Protein 8R2H (pdb70)

Foldseek 3Di:
DCVVLLVVLVVVDDLVCVCVQAHDVLSVVLCCVRPVVPDDDPCCVVFFPDDADAACLVVLVVDDFVVQLVRVVVLLVVLFFLCVLADSVLPTSVLSVVLSVVCVSPVQLNRAAALVSLLRGDLSCLVVVLVSVLVVLVPQCVQVNADRLLLNFQSLVLSLCSNQFDPPQAAEAEFAALNCPNNCRRRHCVSQSNCELAVRGHYSGQDVNTGVRHQDTHRDGLVQLVSLVVVQVVCVVVVVVVHLHAGEYEHEPQRCLEPSNVVSLLVCQVVFRQYEYEYEYAQARFVGQCFQALPHSHHADVLCVQVCVGPCVVSVAAEDDEAESSRNVRVSVVVNVCNVPPRPGHHYYHYYTYRPVVVVQFFDDAFLLVLVLVLVVVVCVVPVQEAEEEARHCPVNNCRVVCNVPNNRYDHNRNYLQCRLQVQLVVQVDLNHAYEYGYELLSCVVVQCCVPVPDQVVQRQHEYEYEAAFQQFSNFLSRYNFCCQQRQLPGDLEWEFADQANVSVSLLVVCSSPDSRGHYYYYGHNGGGTDPVVQPDDDVVSVVCRPQHWAWDFDVVAAEEEEEEEHHLVVLVVLLVVPLCVDPVCVPRHDYTYIYWGISPPHNVVVVCCVCPVVNHAEYEYAYSHEPNGPVVVVVVVCVVVVSCVPRHYHYYYHYFYPDTQTHHGPVVSCVVSLNGNVSSNVVVVCSVVVPD/DCVVLLQVLVVVQPLVCVCVQAHDVLSVVLCCVRPVVPDDPPVCVVFFVDDADAACLVVLVVDDFVVQLVRLVVLLVVLFFLCVLADSVLVGSVLSVVLSVVCVSPVQLNRAAELVSLLRTDLSCLVSVLVSVSSSLVVQCVQVNFDRLLLNFQSLVLSLCSNQDDPPVAAEAEFQQLNCPNNCRRRHCVSQSNCELARSGHASWQDVNGGSRHVDTHRDGLVQLVSLVVVQVVCVVVVVVVDLHAGEYEHEPQRCLEPSNVVSLLVCLVVFRQYEYAYEYAQANFVGQCFQALVGSGHADPLNVQVVVVLVGPSVVSVAAEDREAESSRNVRVSVVVNVCNVPDRPGYHYYHYYTYGPSVVVQFFDPAFLLVLVLVLVVVLCVVPVQEAEEEARHCPQNNCSVVCNVPNNRYDHNRNYLQCRLLVQLVVQVDLSHAYEYEYELLSCVVNLVCCAPVPQVVQRQHEYEYEAAFDQFSNWLSRYNFCCQQSQLVGPLEWEFADQANVSVSLLVVCSSPDNRGHYYYYGHNGGGTDPVCCCPFQVDDDDVVSVVCRPQHWAWRFDVDAAEEEEEEEHHVVVLVSLLVVVLCVDDPCVPRYHYTYIYWGTSVPHNVVVVCCCCPPVLHAEYEYAYSHEPNGPVVVVVVVCVVVVSCVVRVYHYYYHYAYPDTQTRHGPVVSCVVSLNGNVSVNVVVVCSVVVPD

InterPro domains:
  IPR005475 Transketolase-like, pyrimidine-binding domain [PF02779] (829-990)
  IPR005475 Transketolase-like, pyrimidine-binding domain [SM00861] (828-994)
  IPR005477 Deoxyxylulose-5-phosphate synthase [PF13292] (420-553)
  IPR005477 Deoxyxylulose-5-phosphate synthase [PF13292] (614-749)
  IPR005477 Deoxyxylulose-5-phosphate synthase [PTHR43322] (133-1204)
  IPR009014 Transketolase C-terminal/Pyruvate-ferredoxin oxidoreductase domain II [G3DSA:3.40.50.920] (1062-1203)
  IPR009014 Transketolase C-terminal/Pyruvate-ferredoxin oxidoreductase domain II [SSF52922] (1064-1200)
  IPR020826 Transketolase binding site [PS00802] (935-951)
  IPR029061 Thiamin diphosphate-binding fold [SSF52518] (412-890)
  IPR029061 Thiamin diphosphate-binding fold [SSF52518] (813-990)
  IPR033248 Transketolase, C-terminal domain [PF02780] (1065-1190)

Radius of gyration: 33.6 Å; Cα contacts (8 Å, |Δi|>4): 2731; chains: 2; bounding box: 103×77×87 Å

B-factor: mean 41.74, std 14.87, range [1.01, 86.26]

Solvent-accessible surface area: 51704 Å² total; per-residue (Å²): 145,36,13,124,109,5,149,96,9,18,104,124,29,71,23,112,92,14,106,124,69,30,24,98,107,32,58,126,20,0,81,42,4,4,51,100,90,86,76,53,140,138,31,68,182,82,1,11,89,112,138,16,189,79,26,27,20,156,56,0,115,171,83,86,99,113,67,1,64,123,22,2,58,97,28,2,90,103,30,18,2,109,2,128,63,6,58,77,50,45,11,103,62,103,37,1,65,82,0,57,114,8,0,127,75,4,4,0,0,57,6,0,19,31,14,73,10,0,91,50,3,66,121,96,17,1,8,0,0,2,0,1,0,36,3,1,0,56,22,1,10,123,101,21,27,33,68,72,43,21,1,48,2,0,0,0,0,0,0,0,0,2,25,13,4,80,16,47,104,9,5,11,5,7,5,47,1,31,16,0,0,0,4,0,0,0,0,7,0,4,14,2,0,50,5,0,26,66,94,104,5,0,10,2,12,12,51,37,95,10,1,79,31,7,33,8,5,7,6,6,14,0,2,1,0,0,0,0,0,0,26,21,8,2,30,80,1,18,90,75,50,162,69,118,36,39,2,0,0,0,0,20,9,8,6,4,13,1,4,1,0,16,3,0,3,10,2,0,8,13,33,71,0,71,0,0,2,0,4,6,8,33,10,50,10,2,112,43,13,106,10,64,11,36,17,24,82,96,21,7,3,4,15,9,62,58,30,107,124,44,8,2,61,11,10,88,3,51,51,52,38,97,11,59,0,28,31,3,71,72,0,24,117,15,0,36,76,18,102,126,103,160,37,162,82,2,5,0,0,6,0,128,8,117,81,78,160,191,57,115,99,16,37,46,198,90,38,2,16,71,17,1,8,70,22,0,11,120,18,0,145,127,30,114,37,2,0,0,0,0,2,4,30,1,38,17,11,12,0,33,112,0,0,105,125,32,42,57,4,0,0,7,4,0,25,1,12,5,0,0,0,0,0,0,0,1,0,5,50,35,205,142,14,43,3,6,0,1,2,25,2,6,35,1,6,15,0,9,3,1,2,20,5,2,0,8,41,16,65,4,44,0,10,0,5,0,12,56,5,3,5,2,2,70,36,4,22,25,24,5,0,6,23,2,0,5,6,2,7,4,2,19,61,2,44,1,1,5,3,3,10,27,57,2,1,74,89,0,0,65,2,3,33,45,14,150,107,60,0,1,0,0,5,4,4,93,14,51,16,9,18,102,168,32,99,202,137,102,76,99,83,1,52,165,50,11,43,9,94,10,104,94,61,70,113,174,168,94,66,50,0,0,2,1,0,1,1,7,5,12,2,5,3,36,27,0,7,130,55,0,72,149,61,134,120,1,36,122,47,11,30,9,6,2,0,1,0,8,5,3,45,45,42,1,87,113,34,1,35,46,0,5,82,132,50,129,14,47,1,0,0,1,0,0,3,0,0,29,11,0,0,0,2,21,0,1,7,16,0,6,99,59,7,14,4,23,165,55,74,2,26,2,38,16,1,48,0,45,40,107,45,5,94,22,4,49,41,101,45,0,1,87,73,12,136,0,29,73,86,24,0,20,98,63,3,58,99,21,0,101,102,35,106,142,32,10,128,111,1,140,98,13,8,102,133,23,80,26,108,97,13,106,124,65,36,25,100,113,20,59,131,18,1,80,43,2,9,52,102,85,89,79,43,143,132,26,69,189,78,1,9,82,110,139,17,192,73,25,28,6,86,71,0,118,180,75,85,96,114,67,2,63,113,18,0,53,91,26,2,91,109,26,19,5,106,2,125,62,6,61,73,58,43,4,104,65,106,42,0,66,82,0,51,104,7,1,124,66,5,2,0,0,26,8,0,13,35,13,70,11,0,86,49,2,71,110,90,16,0,7,0,0,2,3,2,0,34,3,1,0,52,21,3,11,122,103,26,26,32,69,60,43,25,0,18,1,1,0,0,0,0,0,0,0,2,30,14,1,77,12,43,107,9,1,8,5,10,6,48,4,30,17,0,0,0,4,0,0,0,1,2,1,0,11,4,0,53,4,0,24,64,104,90,3,1,9,2,16,12,49,29,95,13,2,83,28,4,32,8,4,8,6,9,18,0,1,1,0,0,0,0,0,0,27,17,8,2,23,78,0,22,82,68,54,168,49,109,46,37,2,0,0,6,1,19,6,8,6,5,16,0,0,2,0,18,9,0,3,7,6,0,7,10,31,67,0,72,0,0,2,0,4,11,8,35,16,41,11,2,112,56,10,109,14,65,10,32,13,28,73,104,23,6,3,8,25,6,50,26,0,83,200,79,84,118,0,4,2,65,14,11,93,3,54,44,51,38,52,10,39,0,27,31,4,73,73,0,29,132,18,0,36,85,15,100,133,79,146,34,179,82,2,6,0,0,0,0,123,6,116,62,97,122,178,55,110,92,13,34,43,199,92,36,0,16,69,16,1,10,68,11,0,14,132,30,0,140,124,32,122,37,2,0,0,0,0,2,3,32,3,40,18,10,12,0,32,104,0,0,109,129,29,40,67,7,0,0,5,3,0,28,0,5,4,0,0,0,0,0,0,0,1,0,6,44,28,209,135,13,43,2,6,0,2,2,24,1,5,31,0,5,9,0,5,1,0,1,15,7,2,0,6,43,18,68,4,43,0,8,0,5,0,11,56,4,2,4,3,1,65,38,5,20,26,27,7,0,4,23,0,0,6,6,0,8,4,3,20,53,0,44,1,1,2,1,3,2,13,36,2,0,92,86,0,0,66,2,2,36,43,14,147,107,61,0,1,0,0,6,4,2,95,15,52,16,4,21,97,178,5,23,150,57,65,4,97,78,138,80,76,97,76,0,51,154,51,10,42,10,105,12,65,59,9,61,95,177,157,91,69,48,0,0,1,0,0,0,0,7,3,2,1,6,2,12,22,0,6,115,55,0,82,150,64,135,117,2,37,117,49,13,32,13,7,2,0,1,1,8,8,5,46,55,23,4,96,113,37,0,35,54,0,0,74,123,57,110,10,56,0,0,0,0,0,0,1,0,0,28,8,0,0,0,2,30,0,4,7,13,2,7,100,60,10,5,5,31,122,33,88,1,42,2,36,16,1,44,0,44,37,103,46,6,89,23,4,47,41,89,47,1,2,79,75,14,136,0,26,73,84,24,1,19,97,62,2,57,97,18,1,103,102,24,119

Secondary structure (DSSP, 8-state):
--HHHHHHHHHHS--HHHHHHH-HHHHHHHIIIIIS----SSHHHHHBSS-----TTSSGGG--HHHHHHHHHHHHHHTTB-GGGS-GGGGSHHHHHHHHHHHTT-TTGGG--SHHHHTTB-GGGHHHHHHHHHHHHHHHHHHH----HHHHHTHHHHHHHHHHS-TTTSEEEESSSTT-HHHHIIIIISTTTTSBTSTTSB-SS--TTTBTT--S--SSSS-HHHHHHHHHHHHHHHHHH---SPEEEEEEHHHHHSHHHHHHHHHHHHHT--EEEEEEE-S--SS-SSS-BTTBTSPSSHHHHHH---HHHHTT-EEEEEEESS-HHHHHHHHHHHHHS--SS-EEEEEE--S----GGGEEEEEHHHHHHHHHHHHHHH-S-EEEEESS-HHHHT-HHHHHH-GGGEEE-SS-HHHHHHHHHHHHT-TT-EEEEEEETTGGGT-SHHIIIIIITTT---EEEEEEEB---TT-GGG-B--HHHHHSS-SSEEEE--SSHHHHHHHHHHHHH-SSSEEEEEEESSEEEPHHHH---HHHHHHHHTT-PEEEE--PPEEEEEEEESS-HHHHHHHHHHHTTSHHHHHHEEEEEEEE-EEES--HHHHHHHHHTS---EEEEEESS-TTSHHHHHHHHHHHHTHHHHHT-EEEEE---SS---S--HHHHHHHTT-SHHHHHHHHHHHHHH--/--HHHHHHHHHHS--HHHHHHH-HHHHHHHIIIIIS----TTHHHHHBSS-----GGGSGGG--HHHHHHHHHHHHHHTTB-GGGS-GGGGSHHHHHHHHHHHTT-TTTTT--SHHHHHTB-GGGHHHHHHHHHHHHHHHHHHH----HHHHHTHHHHHHHHHHS-TTTS-EEESSSTT-HHHHIIIIISGGGGGBTSTTSB-SS--TTTBSS-SS--SSSS-HHHHHHHHHHHHHHHHHT---SPEEEEEEHHHHHSHHHHHHHHHHHHHT--EEEEEEE-S--SS-SSS--TTTTSPS-HHHHHHHHH---HHHHTT-EEEEEEESS-HHHHHHHHHHHHHS--SS-EEEEEE--S----GGGEEEEEHHHHHHHHHHHHHHH---EEEEESS-HHHHT-HHHHHH-GGGEEE-SS-HHHHHHHHHHHHT-TT-EEEEEEETTGGGTSHHIIIIIIITTT---EEEEEEEB---TT-GGG-B--HHHHHTT-TTEEEE--SSHHHHHHHHHHHHH-SS-EEEEEEESSEEEPHHHIIIII----HHHHHHHHTT-PEEEE--PPEEEEEEEESS-HHHHHHHHHHHTTSHHHHHHEEEEEEEE-EEES--HHHHHIIIIIS---EEEEEESS-TTSHHHHHHHHHHHHTHHHHHT-EEEEEE--SS---S--HHHHHHHTT-SHHHHHHHHHHHHHH--

GO terms:
  GO:0020011 apicoplast (C, IDA)

Nearest PDB structures (foldseek):
  8r2h-assembly1_A  TM=1.001E+00  e=0.000E+00  Plasmodium falciparum
  8r2h-assembly1_B  TM=1.001E+00  e=0.000E+00  Plasmodium falciparum
  2o1s-assembly2_C  TM=9.359E-01  e=1.626E-53  Escherichia coli
  8v9i-assembly1_B  TM=8.909E-01  e=5.291E-55  Deinococcus radiodurans
  7a9g-assembly1_BBB  TM=9.114E-01  e=4.271E-47  Mycobacterium tuberculosis H37Rv

Structure (mmCIF, N/CA/C/O backbone):
data_8R2H
#
_entry.id   8R2H
#
_cell.length_a   1.00
_cell.length_b   1.00
_cell.length_c   1.00
_cell.angle_alpha   90.00
_cell.angle_beta   90.00
_cell.angle_gamma   90.00
#
_symmetry.space_group_name_H-M   'P 1'
#
loop_
_entity.id
_entity.type
_entity.pdbx_description
1 polymer '1-deoxy-D-xylulose-5-phosphate synthase'
2 non-polymer 'MAGNESIUM ION'
3 non-polymer 'THIAMINE DIPHOSPHATE'
#
loop_
_atom_site.group_PDB
_atom_site.id
_atom_site.type_symbol
_atom_site.label_atom_id
_atom_site.label_alt_id
_atom_site.label_comp_id
_atom_site.label_asym_id
_atom_site.label_entity_id
_atom_site.label_seq_id
_atom_site.pdbx_PDB_ins_code
_atom_site.Cartn_x
_atom_site.Cartn_y
_atom_site.Cartn_z
_atom_site.occupancy
_atom_site.B_iso_or_equiv
_atom_site.auth_seq_id
_atom_site.auth_comp_id
_atom_site.auth_asym_id
_atom_site.auth_atom_id
_atom_site.pdbx_PDB_model_num
ATOM 1 N N . ASP A 1 23 ? 182.36900 108.55500 138.40300 1.000 81.36000 312 ASP A N 1
ATOM 2 C CA . ASP A 1 23 ? 182.45400 109.06900 137.04200 1.000 82.26000 312 ASP A CA 1
ATOM 3 C C . ASP A 1 23 ? 181.28900 110.00400 136.73700 1.000 82.74000 312 ASP A C 1
ATOM 4 O O . ASP A 1 23 ? 180.14100 109.70900 137.06400 1.000 82.01000 312 ASP A O 1
ATOM 9 N N . ILE A 1 24 ? 181.59600 111.13900 136.10400 1.000 78.49000 313 ILE A N 1
ATOM 10 C CA . ILE A 1 24 ? 180.57500 112.11900 135.74600 1.000 77.96000 313 ILE A CA 1
ATOM 11 C C . ILE A 1 24 ? 180.24700 112.10700 134.25800 1.000 79.92000 313 ILE A C 1
ATOM 12 O O . ILE A 1 24 ? 179.26700 112.74900 133.84800 1.000 79.69000 313 ILE A O 1
ATOM 17 N N . GLY A 1 25 ? 181.02000 111.38700 133.44100 1.000 79.48000 314 GLY A N 1
ATOM 18 C CA . GLY A 1 25 ? 180.81000 111.42700 132.00300 1.000 78.80000 314 GLY A CA 1
ATOM 19 C C . GLY A 1 25 ? 179.46600 110.88100 131.56600 1.000 79.38000 314 GLY A C 1
ATOM 20 O O . GLY A 1 25 ? 178.93400 111.28900 130.52900 1.000 79.05000 314 GLY A O 1
ATOM 21 N N . LYS A 1 26 ? 178.90400 109.94600 132.33600 1.000 80.64000 315 LYS A N 1
ATOM 22 C CA . LYS A 1 26 ? 177.61100 109.37200 131.97600 1.000 81.71000 315 LYS A CA 1
ATOM 23 C C . LYS A 1 26 ? 176.52400 110.43800 131.94900 1.000 81.37000 315 LYS A C 1
ATOM 24 O O . LYS A 1 26 ? 175.63400 110.41000 131.08800 1.000 80.99000 315 LYS A O 1
ATOM 30 N N . TYR A 1 27 ? 176.58400 111.39200 132.88100 1.000 81.31000 316 TYR A N 1
ATOM 31 C CA . TYR A 1 27 ? 175.61500 112.48000 132.88600 1.000 82.47000 316 TYR A CA 1
ATOM 32 C C . TYR A 1 27 ? 175.72300 113.31500 131.61900 1.000 79.57000 316 TYR A C 1
ATOM 33 O O . TYR A 1 27 ? 174.70600 113.68300 131.02100 1.000 80.86000 316 TYR A O 1
ATOM 42 N N . PHE A 1 28 ? 176.94900 113.61800 131.18700 1.000 69.37000 317 PHE A N 1
ATOM 43 C CA . PHE A 1 28 ? 177.12300 114.40700 129.97300 1.000 71.60000 317 PHE A CA 1
ATOM 44 C C . PHE A 1 28 ? 176.66100 113.63600 128.74300 1.000 76.21000 317 PHE A C 1
ATOM 45 O O . PHE A 1 28 ? 176.08500 114.22100 127.81900 1.000 74.51000 317 PHE A O 1
ATOM 53 N N . LYS A 1 29 ? 176.89600 112.32200 128.71300 1.000 79.38000 318 LYS A N 1
ATOM 54 C CA . LYS A 1 29 ? 176.38900 111.51300 127.60800 1.000 76.52000 318 LYS A CA 1
ATOM 55 C C . LYS A 1 29 ? 174.86500 111.53200 127.56600 1.000 77.37000 318 LYS A C 1
ATOM 56 O O . LYS A 1 29 ? 174.26400 111.65700 126.49000 1.000 75.60000 318 LYS A O 1
ATOM 62 N N . GLN A 1 30 ? 174.22200 111.41400 128.73100 1.000 76.13000 319 GLN A N 1
ATOM 63 C CA . GLN A 1 30 ? 172.76400 111.45600 128.77500 1.000 71.76000 319 GLN A CA 1
ATOM 64 C C . GLN A 1 30 ? 172.23800 112.82100 128.33900 1.000 69.53000 319 GLN A C 1
ATOM 65 O O . GLN A 1 30 ? 171.22600 112.91000 127.63300 1.000 73.14000 319 GLN A O 1
ATOM 71 N N . ILE A 1 31 ? 172.91800 113.89500 128.74600 1.000 62.08000 320 ILE A N 1
ATOM 72 C CA . ILE A 1 31 ? 172.53200 115.23500 128.31200 1.000 62.49000 320 ILE A CA 1
ATOM 73 C C . ILE A 1 31 ? 172.66400 115.36600 126.80100 1.000 65.01000 320 ILE A C 1
ATOM 74 O O . ILE A 1 31 ? 171.79900 115.94900 126.13600 1.000 66.00000 320 ILE A O 1
ATOM 79 N N . ASN A 1 32 ? 173.75100 114.83300 126.23600 1.000 74.57000 321 ASN A N 1
ATOM 80 C CA . ASN A 1 32 ? 173.92900 114.86400 124.78700 1.000 77.28000 321 ASN A CA 1
ATOM 81 C C . ASN A 1 32 ? 172.80600 114.11700 124.08200 1.000 76.27000 321 ASN A C 1
ATOM 82 O O . ASN A 1 32 ? 172.30700 114.56600 123.04300 1.000 73.96000 321 ASN A O 1
ATOM 87 N N . THR A 1 33 ? 172.40300 112.96800 124.62800 1.000 73.44000 322 THR A N 1
ATOM 88 C CA . THR A 1 33 ? 171.28400 112.23400 124.04700 1.000 69.31000 322 THR A CA 1
ATOM 89 C C . THR A 1 33 ? 169.99600 113.04400 124.11800 1.000 68.17000 322 THR A C 1
ATOM 90 O O . THR A 1 33 ? 169.20400 113.04900 123.16800 1.000 71.58000 322 THR A O 1
ATOM 94 N N . PHE A 1 34 ? 169.76700 113.73800 125.23400 1.000 69.01000 323 PHE A N 1
ATOM 95 C CA . PHE A 1 34 ? 168.54300 114.51500 125.39700 1.000 71.18000 323 PHE A CA 1
ATOM 96 C C . PHE A 1 34 ? 168.47000 115.72800 124.47700 1.000 69.32000 323 PHE A C 1
ATOM 97 O O . PHE A 1 34 ? 167.40000 116.33400 124.37200 1.000 71.52000 323 PHE A O 1
ATOM 105 N N . ILE A 1 35 ? 169.56400 116.10100 123.81900 1.000 66.76000 324 ILE A N 1
ATOM 106 C CA . ILE A 1 35 ? 169.60600 117.27100 122.95000 1.000 66.93000 324 ILE A CA 1
ATOM 107 C C . ILE A 1 35 ? 169.63300 116.79500 121.50500 1.000 71.79000 324 ILE A C 1
ATOM 108 O O . ILE A 1 35 ? 170.42900 115.91800 121.14700 1.000 70.90000 324 ILE A O 1
ATOM 113 N N . ASN A 1 36 ? 168.76200 117.37000 120.67900 1.000 79.22000 325 ASN A N 1
ATOM 114 C CA . ASN A 1 36 ? 168.64700 116.98900 119.27300 1.000 77.46000 325 ASN A CA 1
ATOM 115 C C . ASN A 1 36 ? 169.78200 117.64400 118.49600 1.000 76.46000 325 ASN A C 1
ATOM 116 O O . ASN A 1 36 ? 169.73900 118.83900 118.19600 1.000 75.36000 325 ASN A O 1
ATOM 121 N N . ILE A 1 37 ? 170.80300 116.85100 118.15700 1.000 74.16000 326 ILE A N 1
ATOM 122 C CA . ILE A 1 37 ? 171.97800 117.36700 117.45800 1.000 72.74000 326 ILE A CA 1
ATOM 123 C C . ILE A 1 37 ? 171.88600 117.19200 115.94800 1.000 73.32000 326 ILE A C 1
ATOM 124 O O . ILE A 1 37 ? 172.67700 117.80400 115.21300 1.000 75.53000 326 ILE A O 1
ATOM 129 N N . ASP A 1 38 ? 170.94000 116.38800 115.45600 1.000 72.06000 327 ASP A N 1
ATOM 130 C CA . ASP A 1 38 ? 170.79500 116.21800 114.01400 1.000 73.19000 327 ASP A CA 1
ATOM 131 C C . ASP A 1 38 ? 170.42100 117.53000 113.33300 1.000 70.97000 327 ASP A C 1
ATOM 132 O O . ASP A 1 38 ? 170.95200 117.85800 112.26700 1.000 70.69000 327 ASP A O 1
ATOM 137 N N . GLU A 1 39 ? 169.51300 118.29900 113.93800 1.000 71.93000 328 GLU A N 1
ATOM 138 C CA . GLU A 1 39 ? 169.07200 119.55700 113.34400 1.000 71.47000 328 GLU A CA 1
ATOM 139 C C . GLU A 1 39 ? 170.14800 120.63400 113.36100 1.000 68.35000 328 GLU A C 1
ATOM 140 O O . GLU A 1 39 ? 169.97100 121.67000 112.70900 1.000 66.41000 328 GLU A O 1
ATOM 146 N N . TYR A 1 40 ? 171.24700 120.42000 114.08900 1.000 66.56000 329 TYR A N 1
ATOM 147 C CA . TYR A 1 40 ? 172.33900 121.38600 114.07500 1.000 68.01000 329 TYR A CA 1
ATOM 148 C C . TYR A 1 40 ? 172.89700 121.55500 112.67000 1.000 71.46000 329 TYR A C 1
ATOM 149 O O . TYR A 1 40 ? 173.18400 122.67800 112.23800 1.000 72.16000 329 TYR A O 1
ATOM 158 N N . LYS A 1 41 ? 173.05900 120.44500 111.94400 1.000 76.14000 330 LYS A N 1
ATOM 159 C CA . LYS A 1 41 ? 173.54800 120.51700 110.57300 1.000 75.03000 330 LYS A CA 1
ATOM 160 C C . LYS A 1 41 ? 172.64800 121.40000 109.72000 1.000 70.91000 330 LYS A C 1
ATOM 161 O O . LYS A 1 41 ? 173.11200 122.37600 109.12300 1.000 71.70000 330 LYS A O 1
ATOM 167 N N . THR A 1 42 ? 171.34400 121.11600 109.71800 1.000 65.20000 331 THR A N 1
ATOM 168 C CA . THR A 1 42 ? 170.41600 121.86700 108.87900 1.000 68.29000 331 THR A CA 1
ATOM 169 C C . THR A 1 42 ? 170.37200 123.33700 109.27300 1.000 66.92000 331 THR A C 1
ATOM 170 O O . THR A 1 42 ? 170.29100 124.21600 108.40800 1.000 62.37000 331 THR A O 1
ATOM 174 N N . ILE A 1 43 ? 170.42300 123.62800 110.57500 1.000 66.40000 332 ILE A N 1
ATOM 175 C CA . ILE A 1 43 ? 170.32100 125.01600 111.01600 1.000 62.63000 332 ILE A CA 1
ATOM 176 C C . ILE A 1 43 ? 171.57500 125.80000 110.64500 1.000 61.21000 332 ILE A C 1
ATOM 177 O O . ILE A 1 43 ? 171.48600 126.92300 110.13500 1.000 60.92000 332 ILE A O 1
ATOM 182 N N . TYR A 1 44 ? 172.75900 125.23100 110.87500 1.000 59.88000 333 TYR A N 1
ATOM 183 C CA . TYR A 1 44 ? 173.99600 125.99200 110.75500 1.000 61.39000 333 TYR A CA 1
ATOM 184 C C . TYR A 1 44 ? 174.79400 125.66000 109.50000 1.000 65.19000 333 TYR A C 1
ATOM 185 O O . TYR A 1 44 ? 175.08900 126.55800 108.70600 1.000 65.13000 333 TYR A O 1
ATOM 194 N N . GLY A 1 45 ? 175.15300 124.40700 109.29200 1.000 73.13000 334 GLY A N 1
ATOM 195 C CA . GLY A 1 45 ? 176.08400 124.06100 108.23600 1.000 71.89000 334 GLY A CA 1
ATOM 196 C C . GLY A 1 45 ? 176.89900 122.83700 108.59500 1.000 71.91000 334 GLY A C 1
ATOM 197 O O . GLY A 1 45 ? 177.00500 122.43100 109.75300 1.000 73.04000 334 GLY A O 1
ATOM 198 N N . ASP A 1 46 ? 177.49600 122.23700 107.56100 1.000 77.52000 335 ASP A N 1
ATOM 199 C CA . ASP A 1 46 ? 178.26000 121.00700 107.74200 1.000 78.16000 335 ASP A CA 1
ATOM 200 C C . ASP A 1 46 ? 179.49500 121.23300 108.60500 1.000 78.38000 335 ASP A C 1
ATOM 201 O O . ASP A 1 46 ? 179.82900 120.39200 109.44700 1.000 78.86000 335 ASP A O 1
ATOM 206 N N . GLU A 1 47 ? 180.19400 122.35300 108.40300 1.000 74.18000 336 GLU A N 1
ATOM 207 C CA . GLU A 1 47 ? 181.38700 122.63100 109.19600 1.000 70.55000 336 GLU A CA 1
ATOM 208 C C . GLU A 1 47 ? 181.04600 122.78700 110.67200 1.000 69.36000 336 GLU A C 1
ATOM 209 O O . GLU A 1 47 ? 181.73900 122.24000 111.54000 1.000 70.57000 336 GLU A O 1
ATOM 215 N N . ILE A 1 48 ? 179.97600 123.52400 110.97600 1.000 69.19000 337 ILE A N 1
ATOM 216 C CA . ILE A 1 48 ? 179.56900 123.70200 112.36600 1.000 68.76000 337 ILE A CA 1
ATOM 217 C C . ILE A 1 48 ? 179.12700 122.37500 112.96600 1.000 68.88000 337 ILE A C 1
ATOM 218 O O . ILE A 1 48 ? 179.45300 122.06400 114.11900 1.000 68.14000 337 ILE A O 1
ATOM 223 N N . TYR A 1 49 ? 178.38200 121.57000 112.20300 1.000 72.53000 338 TYR A N 1
ATOM 224 C CA . TYR A 1 49 ? 177.97800 120.26400 112.71100 1.000 72.37000 338 TYR A CA 1
ATOM 225 C C . TYR A 1 49 ? 179.19000 119.39700 113.01500 1.000 72.02000 338 TYR A C 1
ATOM 226 O O . TYR A 1 49 ? 179.22400 118.70500 114.03800 1.000 71.90000 338 TYR A O 1
ATOM 235 N N . LYS A 1 50 ? 180.18900 119.41100 112.13100 1.000 69.43000 339 LYS A N 1
ATOM 236 C CA . LYS A 1 50 ? 181.39200 118.62100 112.35900 1.000 68.79000 339 LYS A CA 1
ATOM 237 C C . LYS A 1 50 ? 182.13400 119.09500 113.60000 1.000 72.99000 339 LYS A C 1
ATOM 238 O O . LYS A 1 50 ? 182.59200 118.27800 114.40700 1.000 76.85000 339 LYS A O 1
ATOM 244 N N . GLU A 1 51 ? 182.26100 120.41300 113.77200 1.000 70.90000 340 GLU A N 1
ATOM 245 C CA . GLU A 1 51 ? 182.93700 120.94100 114.95300 1.000 68.96000 340 GLU A CA 1
ATOM 246 C C . GLU A 1 51 ? 182.21000 120.53200 116.22700 1.000 68.98000 340 GLU A C 1
ATOM 247 O O . GLU A 1 51 ? 182.83600 120.10200 117.20500 1.000 69.20000 340 GLU A O 1
ATOM 253 N N . ILE A 1 52 ? 180.88100 120.65400 116.22900 1.000 69.62000 341 ILE A N 1
ATOM 254 C CA . ILE A 1 52 ? 180.09900 120.29900 117.41000 1.000 70.74000 341 ILE A CA 1
ATOM 255 C C . ILE A 1 52 ? 180.21600 118.80800 117.70300 1.000 70.08000 341 ILE A C 1
ATOM 256 O O . ILE A 1 52 ? 180.39500 118.40000 118.85600 1.000 70.25000 341 ILE A O 1
ATOM 261 N N . TYR A 1 53 ? 180.12600 117.97300 116.66800 1.000 72.53000 342 TYR A N 1
ATOM 262 C CA . TYR A 1 53 ? 180.20700 116.53100 116.86600 1.000 72.59000 342 TYR A CA 1
ATOM 263 C C . TYR A 1 53 ? 181.58500 116.11700 117.36900 1.000 74.28000 342 TYR A C 1
ATOM 264 O O . TYR A 1 53 ? 181.70100 115.20300 118.19200 1.000 75.77000 342 TYR A O 1
ATOM 273 N N . GLU A 1 54 ? 182.64100 116.77400 116.88500 1.000 72.36000 343 GLU A N 1
ATOM 274 C CA . GLU A 1 54 ? 183.98800 116.42000 117.32000 1.000 72.93000 343 GLU A CA 1
ATOM 275 C C . GLU A 1 54 ? 184.24600 116.86900 118.75300 1.000 73.34000 343 GLU A C 1
ATOM 276 O O . GLU A 1 54 ? 184.79100 116.10700 119.56100 1.000 74.69000 343 GLU A O 1
ATOM 282 N N . LEU A 1 55 ? 183.86700 118.10400 119.09200 1.000 67.29000 344 LEU A N 1
ATOM 283 C CA . LEU A 1 55 ? 184.15200 118.60900 120.43100 1.000 66.13000 344 LEU A CA 1
ATOM 284 C C . LEU A 1 55 ? 183.26800 117.94900 121.48300 1.000 68.97000 344 LEU A C 1
ATOM 285 O O . LEU A 1 55 ? 183.75800 117.50700 122.52900 1.000 66.51000 344 LEU A O 1
ATOM 290 N N . TYR A 1 56 ? 181.96100 117.86200 121.22200 1.000 70.02000 345 TYR A N 1
ATOM 291 C CA . TYR A 1 56 ? 180.99100 117.53200 122.25600 1.000 67.56000 345 TYR A CA 1
ATOM 292 C C . TYR A 1 56 ? 180.45100 116.11300 122.18700 1.000 67.60000 345 TYR A C 1
ATOM 293 O O . TYR A 1 56 ? 179.99000 115.60000 123.21100 1.000 67.01000 345 TYR A O 1
ATOM 302 N N . VAL A 1 57 ? 180.48900 115.46800 121.02500 1.000 72.53000 346 VAL A N 1
ATOM 303 C CA . VAL A 1 57 ? 180.04500 114.08400 120.87700 1.000 74.04000 346 VAL A CA 1
ATOM 304 C C . VAL A 1 57 ? 181.23400 113.13400 120.76900 1.000 74.25000 346 VAL A C 1
ATOM 305 O O . VAL A 1 57 ? 181.38300 112.21800 121.57900 1.000 73.98000 346 VAL A O 1
ATOM 309 N N . GLU A 1 58 ? 182.09600 113.34000 119.77100 1.000 77.84000 347 GLU A N 1
ATOM 310 C CA . GLU A 1 58 ? 183.28200 112.50600 119.63300 1.000 78.53000 347 GLU A CA 1
ATOM 311 C C . GLU A 1 58 ? 184.29400 112.74700 120.74400 1.000 80.80000 347 GLU A C 1
ATOM 312 O O . GLU A 1 58 ? 185.17700 111.90700 120.94800 1.000 80.84000 347 GLU A O 1
ATOM 318 N N . ARG A 1 59 ? 184.18000 113.86600 121.46200 1.000 79.53000 348 ARG A N 1
ATOM 319 C CA . ARG A 1 59 ? 185.11900 114.22400 122.52500 1.000 78.93000 348 ARG A CA 1
ATOM 320 C C . ARG A 1 59 ? 186.55500 114.23200 122.00800 1.000 78.51000 348 ARG A C 1
ATOM 321 O O . ARG A 1 59 ? 187.47600 113.72600 122.65200 1.000 76.39000 348 ARG A O 1
ATOM 329 N N . ASN A 1 60 ? 186.74000 114.80700 120.82200 1.000 79.30000 349 ASN A N 1
ATOM 330 C CA . ASN A 1 60 ? 188.05600 114.95200 120.20100 1.000 78.60000 349 ASN A CA 1
ATOM 331 C C . ASN A 1 60 ? 188.51300 116.38700 120.43400 1.000 76.86000 349 ASN A C 1
ATOM 332 O O . ASN A 1 60 ? 188.19700 117.29500 119.66500 1.000 76.07000 349 ASN A O 1
ATOM 337 N N . ILE A 1 61 ? 189.26000 116.58700 121.51000 1.000 72.90000 350 ILE A N 1
ATOM 338 C CA . ILE A 1 61 ? 189.76400 117.90100 121.90100 1.000 73.54000 350 ILE A CA 1
ATOM 339 C C . ILE A 1 61 ? 191.20800 118.02100 121.42700 1.000 73.19000 350 ILE A C 1
ATOM 340 O O . ILE A 1 61 ? 192.01000 117.11700 121.69800 1.000 72.97000 350 ILE A O 1
ATOM 345 N N . PRO A 1 62 ? 191.57600 119.09600 120.72700 1.000 71.82000 351 PRO A N 1
ATOM 346 C CA . PRO A 1 62 ? 192.97300 119.25900 120.30200 1.000 71.44000 351 PRO A CA 1
ATOM 347 C C . PRO A 1 62 ? 193.90500 119.55100 121.46700 1.000 73.07000 351 PRO A C 1
ATOM 348 O O . PRO A 1 62 ? 193.47600 119.59200 122.62500 1.000 74.63000 351 PRO A O 1
ATOM 352 N N . GLU A 1 63 ? 195.18700 119.75600 121.17000 1.000 73.30000 352 GLU A N 1
ATOM 353 C CA . GLU A 1 63 ? 196.16700 120.09900 122.19300 1.000 72.06000 352 GLU A CA 1
ATOM 354 C C . GLU A 1 63 ? 196.36100 121.60500 122.31900 1.000 72.42000 352 GLU A C 1
ATOM 355 O O . GLU A 1 63 ? 196.58300 122.11100 123.42400 1.000 72.82000 352 GLU A O 1
ATOM 361 N N . TYR A 1 64 ? 196.27400 122.33200 121.20900 1.000 66.28000 353 TYR A N 1
ATOM 362 C CA . TYR A 1 64 ? 196.43000 123.78000 121.18400 1.000 65.78000 353 TYR A CA 1
ATOM 363 C C . TYR A 1 64 ? 195.16400 124.44800 120.66400 1.000 63.51000 353 TYR A C 1
ATOM 364 O O . TYR A 1 64 ? 195.21400 125.39500 119.87800 1.000 65.78000 353 TYR A O 1
ATOM 373 N N . TYR A 1 65 ? 194.00700 123.95400 121.10700 1.000 62.29000 354 TYR A N 1
ATOM 374 C CA . TYR A 1 65 ? 192.73200 124.43900 120.59200 1.000 63.37000 354 TYR A CA 1
ATOM 375 C C . TYR A 1 65 ? 192.47500 125.89700 120.94400 1.000 58.98000 354 TYR A C 1
ATOM 376 O O . TYR A 1 65 ? 191.65500 126.54400 120.28500 1.000 63.17000 354 TYR A O 1
ATOM 385 N N . GLU A 1 66 ? 193.14200 126.42100 121.97200 1.000 56.56000 355 GLU A N 1
ATOM 386 C CA . GLU A 1 66 ? 192.98800 127.83200 122.30600 1.000 59.45000 355 GLU A CA 1
ATOM 387 C C . GLU A 1 66 ? 193.45000 128.71400 121.15500 1.000 61.62000 355 GLU A C 1
ATOM 388 O O . GLU A 1 66 ? 192.84400 129.75400 120.87400 1.000 62.08000 355 GLU A O 1
ATOM 394 N N . ARG A 1 67 ? 194.53200 128.31800 120.48400 1.000 60.28000 356 ARG A N 1
ATOM 395 C CA . ARG A 1 67 ? 194.97300 129.03500 119.29400 1.000 56.87000 356 ARG A CA 1
ATOM 396 C C . ARG A 1 67 ? 193.94700 128.92300 118.17300 1.000 57.46000 356 ARG A C 1
ATOM 397 O O . ARG A 1 67 ? 193.68300 129.90200 117.46400 1.000 55.54000 356 ARG A O 1
ATOM 405 N N . LYS A 1 68 ? 193.36200 127.73500 117.99900 1.000 53.05000 357 LYS A N 1
ATOM 406 C CA . LYS A 1 68 ? 192.41100 127.51900 116.91300 1.000 49.80000 357 LYS A CA 1
ATOM 407 C C . LYS A 1 68 ? 191.14600 128.34900 117.09500 1.000 48.58000 357 LYS A C 1
ATOM 408 O O . LYS A 1 68 ? 190.62500 128.91300 116.12700 1.000 49.58000 357 LYS A O 1
ATOM 414 N N . TYR A 1 69 ? 190.64100 128.44300 118.32500 1.000 45.42000 358 TYR A N 1
ATOM 415 C CA . TYR A 1 69 ? 189.32900 129.02700 118.57000 1.000 41.62000 358 TYR A CA 1
ATOM 416 C C . TYR A 1 69 ? 189.36300 130.48100 119.02200 1.000 50.05000 358 TYR A C 1
ATOM 417 O O . TYR A 1 69 ? 188.32500 131.14900 118.95900 1.000 50.69000 358 TYR A O 1
ATOM 426 N N . PHE A 1 70 ? 190.50700 130.99100 119.47100 1.000 48.65000 359 PHE A N 1
ATOM 427 C CA . PHE A 1 70 ? 190.58500 132.32200 120.05700 1.000 38.14000 359 PHE A CA 1
ATOM 428 C C . PHE A 1 70 ? 191.59200 133.18200 119.31100 1.000 38.04000 359 PHE A C 1
ATOM 429 O O . PHE A 1 70 ? 192.67300 132.71400 118.94200 1.000 49.73000 359 PHE A O 1
ATOM 437 N N . SER A 1 71 ? 191.22800 134.44700 119.09800 1.000 39.25000 360 SER A N 1
ATOM 438 C CA . SER A 1 71 ? 192.10100 135.37700 118.39200 1.000 46.54000 360 SER A CA 1
ATOM 439 C C . SER A 1 71 ? 193.26100 135.85900 119.25600 1.000 49.73000 360 SER A C 1
ATOM 440 O O . SER A 1 71 ? 194.35100 136.11400 118.73300 1.000 52.61000 360 SER A O 1
ATOM 443 N N . GLU A 1 72 ? 193.05300 135.99400 120.56400 1.000 55.24000 361 GLU A N 1
ATOM 444 C CA . GLU A 1 72 ? 194.09400 136.44600 121.47600 1.000 51.48000 361 GLU A CA 1
ATOM 445 C C . GLU A 1 72 ? 194.10900 135.55000 122.70400 1.000 54.69000 361 GLU A C 1
ATOM 446 O O . GLU A 1 72 ? 193.12200 134.88200 123.02400 1.000 59.15000 361 GLU A O 1
ATOM 452 N N . ASP A 1 73 ? 195.24800 135.53900 123.39200 1.000 58.77000 362 ASP A N 1
ATOM 453 C CA . ASP A 1 73 ? 195.39700 134.71200 124.58100 1.000 58.97000 362 ASP A CA 1
ATOM 454 C C . ASP A 1 73 ? 194.50100 135.21200 125.70800 1.000 60.80000 362 ASP A C 1
ATOM 455 O O . ASP A 1 73 ? 194.14900 136.39300 125.77800 1.000 62.19000 362 ASP A O 1
ATOM 460 N N . ILE A 1 74 ? 194.13000 134.29400 126.59600 1.000 57.75000 363 ILE A N 1
ATOM 461 C CA . ILE A 1 74 ? 193.20200 134.56600 127.68700 1.000 58.62000 363 ILE A CA 1
ATOM 462 C C . ILE A 1 74 ? 193.93300 134.36800 129.00700 1.000 60.36000 363 ILE A C 1
ATOM 463 O O . ILE A 1 74 ? 194.60500 133.34900 129.20300 1.000 59.21000 363 ILE A O 1
ATOM 468 N N . LYS A 1 75 ? 193.80000 135.34100 129.90700 1.000 63.18000 364 LYS A N 1
ATOM 469 C CA . LYS A 1 75 ? 194.38100 135.23800 131.24300 1.000 61.00000 364 LYS A CA 1
ATOM 470 C C . LYS A 1 75 ? 193.49900 134.34600 132.10600 1.000 61.53000 364 LYS A C 1
ATOM 471 O O . LYS A 1 75 ? 192.37800 134.72500 132.46000 1.000 62.68000 364 LYS A O 1
ATOM 477 N N . LYS A 1 76 ? 194.00300 133.16400 132.45300 1.000 62.13000 365 LYS A N 1
ATOM 478 C CA . LYS A 1 76 ? 193.20800 132.18700 133.17900 1.000 65.09000 365 LYS A CA 1
ATOM 479 C C . LYS A 1 76 ? 193.01600 132.61900 134.63300 1.000 64.24000 365 LYS A C 1
ATOM 480 O O . LYS A 1 76 ? 193.68700 133.52200 135.14200 1.000 65.47000 365 LYS A O 1
ATOM 486 N N . SER A 1 77 ? 192.08000 131.95600 135.30200 1.000 65.70000 366 SER A N 1
ATOM 487 C CA . SER A 1 77 ? 191.74300 132.24500 136.68500 1.000 65.40000 366 SER A CA 1
ATOM 488 C C . SER A 1 77 ? 192.59100 131.38200 137.61700 1.000 67.19000 366 SER A C 1
ATOM 489 O O . SER A 1 77 ? 193.55600 130.73400 137.20000 1.000 71.89000 366 SER A O 1
ATOM 492 N N . VAL A 1 78 ? 192.23000 131.37000 138.89900 1.000 63.84000 367 VAL A N 1
ATOM 493 C CA . VAL A 1 78 ? 192.95200 130.59600 139.90200 1.000 64.47000 367 VAL A CA 1
ATOM 494 C C . VAL A 1 78 ? 192.40000 129.17800 139.91200 1.000 62.76000 367 VAL A C 1
ATOM 495 O O . VAL A 1 78 ? 192.77000 128.35600 140.75800 1.000 67.58000 367 VAL A O 1
ATOM 499 N N . LEU A 1 79 ? 191.51200 128.88000 138.96500 1.000 54.97000 368 LEU A N 1
ATOM 500 C CA . LEU A 1 79 ? 190.96400 127.53800 138.83400 1.000 57.28000 368 LEU A CA 1
ATOM 501 C C . LEU A 1 79 ? 192.01100 126.51900 138.40800 1.000 60.33000 368 LEU A C 1
ATOM 502 O O . LEU A 1 79 ? 191.82100 125.32000 138.64100 1.000 63.35000 368 LEU A O 1
ATOM 507 N N . PHE A 1 80 ? 193.10600 126.96200 137.79200 1.000 67.49000 369 PHE A N 1
ATOM 508 C CA . PHE A 1 80 ? 194.16600 126.05400 137.37800 1.000 69.61000 369 PHE A CA 1
ATOM 509 C C . PHE A 1 80 ? 195.31200 125.99400 138.37700 1.000 71.05000 369 PHE A C 1
ATOM 510 O O . PHE A 1 80 ? 195.98600 124.96300 138.47400 1.000 72.72000 369 PHE A O 1
ATOM 518 N N . ASP A 1 81 ? 195.54800 127.07400 139.12200 1.000 71.38000 370 ASP A N 1
ATOM 519 C CA . ASP A 1 81 ? 196.60500 127.13100 140.12400 1.000 73.09000 370 ASP A CA 1
ATOM 520 C C . ASP A 1 81 ? 196.07500 126.88100 141.53000 1.000 72.27000 370 ASP A C 1
ATOM 521 O O . ASP A 1 81 ? 196.60800 127.42500 142.50200 1.000 74.83000 370 ASP A O 1
ATOM 526 N N . ILE A 1 82 ? 195.02600 126.06700 141.65500 1.000 67.76000 371 ILE A N 1
ATOM 527 C CA . ILE A 1 82 ? 194.39100 125.86400 142.95200 1.000 66.10000 371 ILE A CA 1
ATOM 528 C C . ILE A 1 82 ? 195.29000 125.06000 143.88100 1.000 64.99000 371 ILE A C 1
ATOM 529 O O . ILE A 1 82 ? 195.26300 125.25600 145.10200 1.000 69.97000 371 ILE A O 1
ATOM 534 N N . ASP A 1 83 ? 196.10400 124.16200 143.33500 1.000 69.80000 372 ASP A N 1
ATOM 535 C CA . ASP A 1 83 ? 196.92400 123.28200 144.15500 1.000 72.34000 372 ASP A CA 1
ATOM 536 C C . ASP A 1 83 ? 198.11300 123.98700 144.79200 1.000 71.70000 372 ASP A C 1
ATOM 537 O O . ASP A 1 83 ? 198.74100 123.41400 145.68800 1.000 75.04000 372 ASP A O 1
ATOM 542 N N . LYS A 1 84 ? 198.43600 125.20100 144.36100 1.000 69.17000 373 LYS A N 1
ATOM 543 C CA . LYS A 1 84 ? 199.60200 125.91500 144.85800 1.000 69.19000 373 LYS A CA 1
ATOM 544 C C . LYS A 1 84 ? 199.29700 126.80800 146.05200 1.000 70.97000 373 LYS A C 1
ATOM 545 O O . LYS A 1 84 ? 200.17900 127.55800 146.48400 1.000 71.89000 373 LYS A O 1
ATOM 551 N N . TYR A 1 85 ? 198.08500 126.75300 146.59500 1.000 70.95000 374 TYR A N 1
ATOM 552 C CA . TYR A 1 85 ? 197.66800 127.64800 147.66300 1.000 69.32000 374 TYR A CA 1
ATOM 553 C C . TYR A 1 85 ? 197.25600 126.86900 148.90300 1.000 70.24000 374 TYR A C 1
ATOM 554 O O . TYR A 1 85 ? 196.83200 125.71300 148.82400 1.000 71.19000 374 TYR A O 1
ATOM 563 N N . ASN A 1 86 ? 197.39100 127.52100 150.05300 1.000 71.52000 375 ASN A N 1
ATOM 564 C CA . ASN A 1 86 ? 196.75200 127.06900 151.28000 1.000 70.95000 375 ASN A CA 1
ATOM 565 C C . ASN A 1 86 ? 195.30000 127.54800 151.26200 1.000 72.11000 375 ASN A C 1
ATOM 566 O O . ASN A 1 86 ? 194.81600 128.08700 150.26400 1.000 71.77000 375 ASN A O 1
ATOM 571 N N . ASP A 1 87 ? 194.58000 127.36100 152.36800 1.000 64.08000 376 ASP A N 1
ATOM 572 C CA . ASP A 1 87 ? 193.17200 127.74000 152.39000 1.000 61.46000 376 ASP A CA 1
ATOM 573 C C . ASP A 1 87 ? 193.00100 129.25500 152.43200 1.000 64.34000 376 ASP A C 1
ATOM 574 O O . ASP A 1 87 ? 192.18700 129.81700 151.68900 1.000 68.04000 376 ASP A O 1
ATOM 579 N N . VAL A 1 88 ? 193.76600 129.93500 153.28800 1.000 63.42000 377 VAL A N 1
ATOM 580 C CA . VAL A 1 88 ? 193.56100 131.36700 153.49900 1.000 65.53000 377 VAL A CA 1
ATOM 581 C C . VAL A 1 88 ? 193.95400 132.15900 152.25700 1.000 64.53000 377 VAL A C 1
ATOM 582 O O . VAL A 1 88 ? 193.21800 133.04500 151.80300 1.000 68.22000 377 VAL A O 1
ATOM 586 N N . GLU A 1 89 ? 195.12500 131.85600 151.69400 1.000 63.05000 378 GLU A N 1
ATOM 587 C CA . GLU A 1 89 ? 195.58100 132.57500 150.51000 1.000 63.27000 378 GLU A CA 1
ATOM 588 C C . GLU A 1 89 ? 194.66500 132.31800 149.32200 1.000 64.35000 378 GLU A C 1
ATOM 589 O O . GLU A 1 89 ? 194.36700 133.23500 148.54900 1.000 65.50000 378 GLU A O 1
ATOM 595 N N . PHE A 1 90 ? 194.21200 131.07200 149.15800 1.000 61.92000 379 PHE A N 1
ATOM 596 C CA . PHE A 1 90 ? 193.29500 130.75700 148.06800 1.000 59.53000 379 PHE A CA 1
ATOM 597 C C . PHE A 1 90 ? 191.96900 131.48200 148.23800 1.000 55.76000 379 PHE A C 1
ATOM 598 O O . PHE A 1 90 ? 191.38700 131.96500 147.25900 1.000 60.17000 379 PHE A O 1
ATOM 606 N N . GLU A 1 91 ? 191.47200 131.56400 149.47400 1.000 56.63000 380 GLU A N 1
ATOM 607 C CA . GLU A 1 91 ? 190.24200 132.3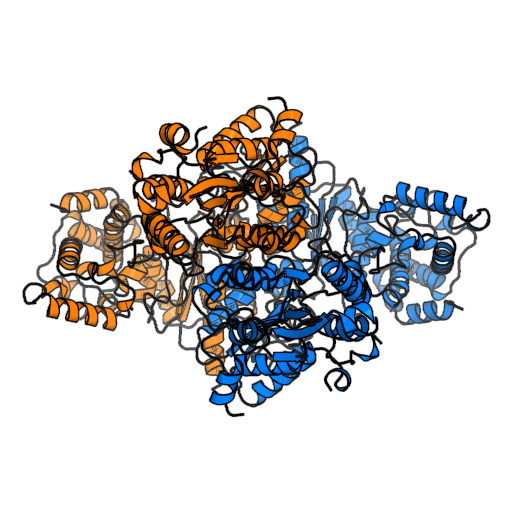0400 149.72300 1.000 56.20000 380 GLU A CA 1
ATOM 608 C C . GLU A 1 91 ? 190.41100 133.77600 149.37700 1.000 54.99000 380 GLU A C 1
ATOM 609 O O . GLU A 1 91 ? 189.54100 134.37300 148.73100 1.000 60.41000 380 GLU A O 1
ATOM 615 N N . LYS A 1 92 ? 191.53100 134.37300 149.78400 1.000 46.62000 381 LYS A N 1
ATOM 616 C CA . LYS A 1 92 ? 191.77000 135.77600 149.45700 1.000 52.67000 381 LYS A CA 1
ATOM 617 C C . LYS A 1 92 ? 191.86200 135.98300 147.95000 1.000 55.51000 381 LYS A C 1
ATOM 618 O O . LYS A 1 92 ? 191.30500 136.94900 147.41000 1.000 55.88000 381 LYS A O 1
ATOM 624 N N . ALA A 1 93 ? 192.55500 135.07900 147.25300 1.000 49.56000 382 ALA A N 1
ATOM 625 C CA . ALA A 1 93 ? 192.70900 135.21000 145.80900 1.000 50.16000 382 ALA A CA 1
ATOM 626 C C . ALA A 1 93 ? 191.37100 135.08700 145.09200 1.000 54.36000 382 ALA A C 1
ATOM 627 O O . ALA A 1 93 ? 191.08000 135.85900 144.17000 1.000 56.24000 382 ALA A O 1
ATOM 629 N N . ILE A 1 94 ? 190.54000 134.12200 145.49600 1.000 48.63000 383 ILE A N 1
ATOM 630 C CA . ILE A 1 94 ? 189.25600 133.95600 144.82400 1.000 42.03000 383 ILE A CA 1
ATOM 631 C C . ILE A 1 94 ? 188.31900 135.11000 145.16300 1.000 43.32000 383 ILE A C 1
ATOM 632 O O . ILE A 1 94 ? 187.50300 135.52000 144.32800 1.000 49.94000 383 ILE A O 1
ATOM 637 N N . LYS A 1 95 ? 188.43600 135.67900 146.36700 1.000 45.90000 384 LYS A N 1
ATOM 638 C CA . LYS A 1 95 ? 187.67800 136.88200 146.69500 1.000 47.19000 384 LYS A CA 1
ATOM 639 C C . LYS A 1 95 ? 188.07200 138.03900 145.78700 1.000 47.75000 384 LYS A C 1
ATOM 640 O O . LYS A 1 95 ? 187.21200 138.76400 145.27100 1.000 51.05000 384 LYS A O 1
ATOM 646 N N . GLU A 1 96 ? 189.37600 138.22800 145.58400 1.000 46.39000 385 GLU A N 1
ATOM 647 C CA . GLU A 1 96 ? 189.83300 139.30000 144.70700 1.000 43.61000 385 GLU A CA 1
ATOM 648 C C . GLU A 1 96 ? 189.36800 139.06700 143.27600 1.000 44.38000 385 GLU A C 1
ATOM 649 O O . GLU A 1 96 ? 188.97900 140.01100 142.57700 1.000 50.75000 385 GLU A O 1
ATOM 655 N N . GLU A 1 97 ? 189.39500 137.81100 142.82800 1.000 44.41000 386 GLU A N 1
ATOM 656 C CA . GLU A 1 97 ? 188.92500 137.48900 141.48500 1.000 43.31000 386 GLU A CA 1
ATOM 657 C C . GLU A 1 97 ? 187.44500 137.81700 141.32500 1.000 47.85000 386 GLU A C 1
ATOM 658 O O . GLU A 1 97 ? 187.03300 138.40200 140.31700 1.000 51.65000 386 GLU A O 1
ATOM 664 N N . PHE A 1 98 ? 186.62800 137.44700 142.31300 1.000 41.99000 387 PHE A N 1
ATOM 665 C CA . PHE A 1 98 ? 185.20500 137.76100 142.24800 1.000 29.94000 387 PHE A CA 1
ATOM 666 C C . PHE A 1 98 ? 184.96800 139.26400 142.25300 1.000 27.71000 387 PHE A C 1
ATOM 667 O O . PHE A 1 98 ? 184.09800 139.76400 141.53300 1.000 41.84000 387 PHE A O 1
ATOM 675 N N . ILE A 1 99 ? 185.72200 140.00100 143.07200 1.000 35.86000 388 ILE A N 1
ATOM 676 C CA . ILE A 1 99 ? 185.54200 141.45000 143.13900 1.000 43.01000 388 ILE A CA 1
ATOM 677 C C . ILE A 1 99 ? 185.90200 142.09600 141.80800 1.000 43.00000 388 ILE A C 1
ATOM 678 O O . ILE A 1 99 ? 185.21300 143.01000 141.33700 1.000 40.33000 388 ILE A O 1
ATOM 683 N N . ASN A 1 100 ? 186.98300 141.63500 141.17700 1.000 42.78000 389 ASN A N 1
ATOM 684 C CA . ASN A 1 100 ? 187.40600 142.23300 139.91700 1.000 40.16000 389 ASN A CA 1
ATOM 685 C C . ASN A 1 100 ? 186.53200 141.81100 138.74200 1.000 46.80000 389 ASN A C 1
ATOM 686 O O . ASN A 1 100 ? 186.63000 142.41500 137.66900 1.000 47.33000 389 ASN A O 1
ATOM 691 N N . ASN A 1 101 ? 185.68500 140.79900 138.91400 1.000 48.40000 390 ASN A N 1
ATOM 692 C CA . ASN A 1 101 ? 184.71500 140.41800 137.89700 1.000 39.38000 390 ASN A CA 1
ATOM 693 C C . ASN A 1 101 ? 183.32400 140.97100 138.17600 1.000 43.01000 390 ASN A C 1
ATOM 694 O O . ASN A 1 101 ? 182.36200 140.55200 137.52500 1.000 45.11000 390 ASN A O 1
ATOM 699 N N . GLY A 1 102 ? 183.19500 141.89200 139.13000 1.000 45.39000 391 GLY A N 1
ATOM 700 C CA . GLY A 1 102 ? 181.95900 142.61100 139.35600 1.000 45.34000 391 GLY A CA 1
ATOM 701 C C . GLY A 1 102 ? 181.02900 142.03100 140.40000 1.000 42.16000 391 GLY A C 1
ATOM 702 O O . GLY A 1 102 ? 179.99800 142.64800 140.68800 1.000 41.85000 391 GLY A O 1
ATOM 703 N N . VAL A 1 103 ? 181.35500 140.87900 140.97800 1.000 37.37000 392 VAL A N 1
ATOM 704 C CA . VAL A 1 103 ? 180.48200 140.24800 141.96300 1.000 36.35000 392 VAL A CA 1
ATOM 705 C C . VAL A 1 103 ? 180.69200 140.91700 143.31500 1.000 42.47000 392 VAL A C 1
ATOM 706 O O . VAL A 1 103 ? 181.81900 140.98700 143.81600 1.000 45.35000 392 VAL A O 1
ATOM 710 N N . TYR A 1 104 ? 179.60400 141.41000 143.90900 1.000 40.51000 393 TYR A N 1
ATOM 711 C CA . TYR A 1 104 ? 179.63400 141.92800 145.27700 1.000 35.02000 393 TYR A CA 1
ATOM 712 C C . TYR A 1 104 ? 179.68200 140.72800 146.21800 1.000 35.44000 393 TYR A C 1
ATOM 713 O O . TYR A 1 104 ? 178.67200 140.27100 146.75700 1.000 38.93000 393 TYR A O 1
ATOM 722 N N . ILE A 1 105 ? 180.89600 140.20800 146.41200 1.000 38.38000 394 ILE A N 1
ATOM 723 C CA . ILE A 1 105 ? 181.07500 138.93800 147.10400 1.000 43.04000 394 ILE A CA 1
ATOM 724 C C . ILE A 1 105 ? 180.70100 139.02300 148.58000 1.000 43.83000 394 ILE A C 1
ATOM 725 O O . ILE A 1 105 ? 180.40900 137.99400 149.20000 1.000 39.10000 394 ILE A O 1
ATOM 730 N N . ASN A 1 106 ? 180.68600 140.22400 149.16200 1.000 47.73000 395 ASN A N 1
ATOM 731 C CA . ASN A 1 106 ? 180.32400 140.36400 150.56800 1.000 42.16000 395 ASN A CA 1
ATOM 732 C C . ASN A 1 106 ? 178.86700 140.00900 150.83100 1.000 45.00000 395 ASN A C 1
ATOM 733 O O . ASN A 1 106 ? 178.49900 139.77300 151.98600 1.000 48.30000 395 ASN A O 1
ATOM 738 N N . ASN A 1 107 ? 178.03600 139.96300 149.79200 1.000 48.20000 396 ASN A N 1
ATOM 739 C CA . ASN A 1 107 ? 176.64100 139.56900 149.92000 1.000 43.88000 396 ASN A CA 1
ATOM 740 C C . ASN A 1 107 ? 176.44200 138.06600 149.81900 1.000 39.69000 396 ASN A C 1
ATOM 741 O O . ASN A 1 107 ? 175.29700 137.60400 149.84700 1.000 45.47000 396 ASN A O 1
ATOM 746 N N . ILE A 1 108 ? 177.51800 137.29500 149.69700 1.000 33.88000 397 ILE A N 1
ATOM 747 C CA . ILE A 1 108 ? 177.44800 135.84900 149.54100 1.000 37.96000 397 ILE A CA 1
ATOM 748 C C . ILE A 1 108 ? 178.25200 135.20600 150.66200 1.000 41.60000 397 ILE A C 1
ATOM 749 O O . ILE A 1 108 ? 179.36900 135.64500 150.96000 1.000 42.34000 397 ILE A O 1
ATOM 754 N N . ASP A 1 109 ? 177.67800 134.18000 151.28500 1.000 42.13000 398 ASP A N 1
ATOM 755 C CA . ASP A 1 109 ? 178.34000 133.49700 152.38800 1.000 43.46000 398 ASP A CA 1
ATOM 756 C C . ASP A 1 109 ? 179.67300 132.91500 151.93300 1.000 45.93000 398 ASP A C 1
ATOM 757 O O . ASP A 1 109 ? 179.79600 132.39700 150.82000 1.000 47.50000 398 ASP A O 1
ATOM 762 N N . ASN A 1 110 ? 180.67800 133.00600 152.81000 1.000 48.62000 399 ASN A N 1
ATOM 763 C CA . ASN A 1 110 ? 182.03400 132.62100 152.42900 1.000 48.21000 399 ASN A CA 1
ATOM 764 C C . ASN A 1 110 ? 182.13000 131.14400 152.07400 1.000 47.83000 399 ASN A C 1
ATOM 765 O O . ASN A 1 110 ? 182.94700 130.76100 151.22700 1.000 55.11000 399 ASN A O 1
ATOM 770 N N . THR A 1 111 ? 181.28300 130.30900 152.67600 1.000 39.13000 400 THR A N 1
ATOM 771 C CA . THR A 1 111 ? 181.36200 128.87100 152.45300 1.000 42.74000 400 THR A CA 1
ATOM 772 C C . THR A 1 111 ? 181.13500 128.49800 150.99700 1.000 45.63000 400 THR A C 1
ATOM 773 O O . THR A 1 111 ? 181.50000 127.38900 150.59000 1.000 47.84000 400 THR A O 1
ATOM 777 N N . TYR A 1 112 ? 180.54100 129.39200 150.20700 1.000 49.93000 401 TYR A N 1
ATOM 778 C CA . TYR A 1 112 ? 180.27900 129.12000 148.80200 1.000 50.11000 401 TYR A CA 1
ATOM 779 C C . TYR A 1 112 ? 181.49700 129.33100 147.91200 1.000 53.10000 401 TYR A C 1
ATOM 780 O O . TYR A 1 112 ? 181.45300 128.94400 146.73900 1.000 52.04000 401 TYR A O 1
ATOM 789 N N . TYR A 1 113 ? 182.57400 129.92900 148.42100 1.000 47.99000 402 TYR A N 1
ATOM 790 C CA . TYR A 1 113 ? 183.82200 129.99600 147.66600 1.000 38.87000 402 TYR A CA 1
ATOM 791 C C . TYR A 1 113 ? 184.97200 129.42600 148.47700 1.000 41.31000 402 TYR A C 1
ATOM 792 O O . TYR A 1 113 ? 186.08400 129.95900 148.48000 1.000 44.22000 402 TYR A O 1
ATOM 801 N N . LYS A 1 114 ? 184.71800 128.32100 149.17400 1.000 50.64000 403 LYS A N 1
ATOM 802 C CA . LYS A 1 114 ? 185.79200 127.56500 149.79100 1.000 50.16000 403 LYS A CA 1
ATOM 803 C C . LYS A 1 114 ? 186.61900 126.86200 148.71800 1.000 51.93000 403 LYS A C 1
ATOM 804 O O . LYS A 1 114 ? 186.30700 126.89600 147.52500 1.000 56.89000 403 LYS A O 1
ATOM 810 N N . LYS A 1 115 ? 187.69700 126.21600 149.16000 1.000 56.13000 404 LYS A N 1
ATOM 811 C CA . LYS A 1 115 ? 188.54000 125.48300 148.22400 1.000 57.09000 404 LYS A CA 1
ATOM 812 C C . LYS A 1 115 ? 187.80400 124.28200 147.64100 1.000 58.63000 404 LYS A C 1
ATOM 813 O O . LYS A 1 115 ? 187.95900 123.97000 146.45500 1.000 61.98000 404 LYS A O 1
ATOM 819 N N . GLU A 1 116 ? 186.99100 123.60300 148.45400 1.000 53.28000 405 GLU A N 1
ATOM 820 C CA . GLU A 1 116 ? 186.30200 122.40800 147.97500 1.000 57.25000 405 GLU A CA 1
ATOM 821 C C . GLU A 1 116 ? 185.22400 122.75300 146.95300 1.000 58.31000 405 GLU A C 1
ATOM 822 O O . GLU A 1 116 ? 185.02900 122.01800 145.97500 1.000 61.62000 405 GLU A O 1
ATOM 828 N N . ASN A 1 117 ? 184.50700 123.85900 147.16200 1.000 51.78000 406 ASN A N 1
ATOM 829 C CA . ASN A 1 117 ? 183.48500 124.25900 146.20100 1.000 53.90000 406 ASN A CA 1
ATOM 830 C C . ASN A 1 117 ? 184.10700 124.62400 144.86000 1.000 54.75000 406 ASN A C 1
ATOM 831 O O . ASN A 1 117 ? 183.57800 124.26000 143.80100 1.000 54.24000 406 ASN A O 1
ATOM 836 N N . ILE A 1 118 ? 185.23500 125.33500 144.88600 1.000 51.29000 407 ILE A N 1
ATOM 837 C CA . ILE A 1 118 ? 185.94100 125.65000 143.65000 1.000 52.36000 407 ILE A CA 1
ATOM 838 C C . ILE A 1 118 ? 186.48000 124.38200 143.00200 1.000 53.83000 407 ILE A C 1
ATOM 839 O O . ILE A 1 118 ? 186.49600 124.27000 141.77300 1.000 55.59000 407 ILE A O 1
ATOM 844 N N . LEU A 1 119 ? 186.91200 123.40400 143.80300 1.000 54.59000 408 LEU A N 1
ATOM 845 C CA . LEU A 1 119 ? 187.35100 122.12900 143.24100 1.000 56.84000 408 LEU A CA 1
ATOM 846 C C . LEU A 1 119 ? 186.21300 121.42000 142.51500 1.000 54.29000 408 LEU A C 1
ATOM 847 O O . LEU A 1 119 ? 186.40300 120.88000 141.41800 1.000 53.97000 408 LEU A O 1
ATOM 852 N N . ILE A 1 120 ? 185.02300 121.40900 143.11500 1.000 51.69000 409 ILE A N 1
ATOM 853 C CA . ILE A 1 120 ? 183.88500 120.74700 142.48300 1.000 49.05000 409 ILE A CA 1
ATOM 854 C C . ILE A 1 120 ? 183.47500 121.48200 141.21000 1.000 49.31000 409 ILE A C 1
ATOM 855 O O . ILE A 1 120 ? 183.17700 120.85700 140.18000 1.000 53.88000 409 ILE A O 1
ATOM 860 N N . MET A 1 121 ? 183.46700 122.81600 141.25100 1.000 50.62000 410 MET A N 1
ATOM 861 C CA . MET A 1 121 ? 183.15500 123.58000 140.04800 1.000 51.27000 410 MET A CA 1
ATOM 862 C C . MET A 1 121 ? 184.19300 123.33800 138.95700 1.000 52.35000 410 MET A C 1
ATOM 863 O O . MET A 1 121 ? 183.85500 123.28700 137.77000 1.000 57.73000 410 MET A O 1
ATOM 868 N N . LYS A 1 122 ? 185.46400 123.19500 139.34000 1.000 52.24000 411 LYS A N 1
ATOM 869 C CA . LYS A 1 122 ? 186.51500 122.87800 138.37800 1.000 48.95000 411 LYS A CA 1
ATOM 870 C C . LYS A 1 122 ? 186.29200 121.51200 137.74700 1.000 50.07000 411 LYS A C 1
ATOM 871 O O . LYS A 1 122 ? 186.47500 121.33900 136.53500 1.000 52.75000 411 LYS A O 1
ATOM 877 N N . LYS A 1 123 ? 185.90600 120.52600 138.56000 1.000 49.99000 412 LYS A N 1
ATOM 878 C CA . LYS A 1 123 ? 185.58000 119.20900 138.02400 1.000 48.27000 412 LYS A CA 1
ATOM 879 C C . LYS A 1 123 ? 184.45200 119.29900 137.00900 1.000 49.19000 412 LYS A C 1
ATOM 880 O O . LYS A 1 123 ? 184.49900 118.65600 135.95400 1.000 54.57000 412 LYS A O 1
ATOM 886 N N . ILE A 1 124 ? 183.42600 120.09400 137.31300 1.000 49.27000 413 ILE A N 1
ATOM 887 C CA . ILE A 1 124 ? 182.31100 120.25500 136.38400 1.000 50.02000 413 ILE A CA 1
ATOM 888 C C . ILE A 1 124 ? 182.77200 120.93400 135.09700 1.000 51.40000 413 ILE A C 1
ATOM 889 O O . ILE A 1 124 ? 182.42900 120.50300 133.99000 1.000 55.12000 413 ILE A O 1
ATOM 894 N N . LEU A 1 125 ? 183.56400 122.00100 135.22200 1.000 47.27000 414 LEU A N 1
ATOM 895 C CA . LEU A 1 125 ? 183.94600 122.81600 134.07500 1.000 45.73000 414 LEU A CA 1
ATOM 896 C C . LEU A 1 125 ? 184.99100 122.16300 133.18400 1.000 49.33000 414 LEU A C 1
ATOM 897 O O . LEU A 1 125 ? 185.11500 122.55300 132.01900 1.000 50.09000 414 LEU A O 1
ATOM 902 N N . HIS A 1 126 ? 185.75100 121.19300 133.69600 1.000 57.24000 415 HIS A N 1
ATOM 903 C CA . HIS A 1 126 ? 186.76200 120.55100 132.86100 1.000 55.72000 415 HIS A CA 1
ATOM 904 C C . HIS A 1 126 ? 186.14100 119.85200 131.65900 1.000 54.54000 415 HIS A C 1
ATOM 905 O O . HIS A 1 126 ? 186.80600 119.67500 130.63300 1.000 56.32000 415 HIS A O 1
ATOM 912 N N . TYR A 1 127 ? 184.87500 119.45100 131.76300 1.000 57.57000 416 TYR A N 1
ATOM 913 C CA . TYR A 1 127 ? 184.15100 118.81100 130.67300 1.000 47.29000 416 TYR A CA 1
ATOM 914 C C . TYR A 1 127 ? 183.57500 119.80800 129.67700 1.000 48.33000 416 TYR A C 1
ATOM 915 O O . TYR A 1 127 ? 182.72900 119.42700 128.86400 1.000 52.44000 416 TYR A O 1
ATOM 924 N N . PHE A 1 128 ? 183.99800 121.06900 129.72500 1.000 49.71000 417 PHE A N 1
ATOM 925 C CA . PHE A 1 128 ? 183.49800 122.11300 128.83200 1.000 49.51000 417 PHE A CA 1
ATOM 926 C C . PHE A 1 128 ? 184.69500 122.84300 128.24200 1.000 47.54000 417 PHE A C 1
ATOM 927 O O . PHE A 1 128 ? 185.17700 123.83100 128.81200 1.000 52.10000 417 PHE A O 1
ATOM 935 N N . PRO A 1 129 ? 185.19900 122.38400 127.09200 1.000 47.99000 418 PRO A N 1
ATOM 936 C CA . PRO A 1 129 ? 186.49000 122.89300 126.59500 1.000 49.99000 418 PRO A CA 1
ATOM 937 C C . PRO A 1 129 ? 186.54200 124.39800 126.40500 1.000 48.86000 418 PRO A C 1
ATOM 938 O O . PRO A 1 129 ? 187.58100 125.01000 126.67700 1.000 55.30000 418 PRO A O 1
ATOM 942 N N . LEU A 1 130 ? 185.46000 125.01800 125.94400 1.000 42.36000 419 LEU A N 1
ATOM 943 C CA . LEU A 1 130 ? 185.46000 126.46400 125.77200 1.000 42.49000 419 LEU A CA 1
ATOM 944 C C . LEU A 1 130 ? 184.87000 127.20200 126.96300 1.000 53.66000 419 LEU A C 1
ATOM 945 O O . LEU A 1 130 ? 185.25400 128.34800 127.22100 1.000 52.12000 419 LEU A O 1
ATOM 950 N N . LEU A 1 131 ? 183.94500 126.57700 127.69700 1.000 51.59000 420 LEU A N 1
ATOM 951 C CA . LEU A 1 131 ? 183.30000 127.26800 128.80900 1.000 46.22000 420 LEU A CA 1
ATOM 952 C C . LEU A 1 131 ? 184.22400 127.39100 130.01200 1.000 50.08000 420 LEU A C 1
ATOM 953 O O . LEU A 1 131 ? 184.12900 128.36600 130.76600 1.000 49.68000 420 LEU A O 1
ATOM 958 N N . LYS A 1 132 ? 185.12200 126.42400 130.21000 1.000 49.55000 421 LYS A N 1
ATOM 959 C CA . LYS A 1 132 ? 186.05600 126.49800 131.32600 1.000 43.78000 421 LYS A CA 1
ATOM 960 C C . LYS A 1 132 ? 187.03900 127.64900 131.17800 1.000 39.60000 421 LYS A C 1
ATOM 961 O O . LYS A 1 132 ? 187.62200 128.08200 132.17500 1.000 45.44000 421 LYS A O 1
ATOM 967 N N . LEU A 1 133 ? 187.23000 128.15000 129.96300 1.000 40.57000 422 LEU A N 1
ATOM 968 C CA . LEU A 1 133 ? 188.20000 129.19500 129.68600 1.000 45.66000 422 LEU A CA 1
ATOM 969 C C . LEU A 1 133 ? 187.58200 130.58200 129.61300 1.000 44.58000 422 LEU A C 1
ATOM 970 O O . LEU A 1 133 ? 188.30100 131.54800 129.34800 1.000 49.62000 422 LEU A O 1
ATOM 975 N N . ILE A 1 134 ? 186.27600 130.70900 129.83500 1.000 40.76000 423 ILE A N 1
ATOM 976 C CA . ILE A 1 134 ? 185.57500 131.98200 129.71000 1.000 43.07000 423 ILE A CA 1
ATOM 977 C C . ILE A 1 134 ? 184.96600 132.33200 131.05900 1.000 46.39000 423 ILE A C 1
ATOM 978 O O . ILE A 1 134 ? 184.22800 131.52800 131.63800 1.000 47.19000 423 ILE A O 1
ATOM 983 N N . ASN A 1 135 ? 185.27100 133.53700 131.55300 1.000 45.34000 424 ASN A N 1
ATOM 984 C CA . ASN A 1 135 ? 184.78400 133.97300 132.85400 1.000 42.17000 424 ASN A CA 1
ATOM 985 C C . ASN A 1 135 ? 184.29200 135.41400 132.88000 1.000 38.75000 424 ASN A C 1
ATOM 986 O O . ASN A 1 135 ? 183.84500 135.86800 133.93600 1.000 46.65000 424 ASN A O 1
ATOM 991 N N . ASN A 1 136 ? 184.36000 136.14200 131.77200 1.000 39.59000 425 ASN A N 1
ATOM 992 C CA . ASN A 1 136 ? 184.00000 137.55200 131.74400 1.000 40.11000 425 ASN A CA 1
ATOM 993 C C . ASN A 1 136 ? 183.74000 137.94900 130.29800 1.000 45.25000 425 ASN A C 1
ATOM 994 O O . ASN A 1 136 ? 184.10400 137.21000 129.37600 1.000 47.15000 425 ASN A O 1
ATOM 999 N N . PRO A 1 137 ? 183.09500 139.09900 130.06600 1.000 35.08000 426 PRO A N 1
ATOM 1000 C CA . PRO A 1 137 ? 182.88100 139.54100 128.67700 1.000 36.53000 426 PRO A CA 1
ATOM 1001 C C . PRO A 1 137 ? 184.16100 139.67100 127.86700 1.000 42.38000 426 PRO A C 1
ATOM 1002 O O . PRO A 1 137 ? 184.15000 139.39800 126.65800 1.000 46.77000 426 PRO A O 1
ATOM 1006 N N . SER A 1 138 ? 185.26400 140.08500 128.49300 1.000 38.11000 427 SER A N 1
ATOM 1007 C CA . SER A 1 138 ? 186.52200 140.20200 127.76200 1.000 35.60000 427 SER A CA 1
ATOM 1008 C C . SER A 1 138 ? 187.00600 138.84300 127.27000 1.000 37.23000 427 SER A C 1
ATOM 1009 O O . SER A 1 138 ? 187.49000 138.72200 126.14000 1.000 43.21000 427 SER A O 1
ATOM 1012 N N . ASP A 1 139 ? 186.88400 137.80900 128.10200 1.000 36.83000 428 ASP A N 1
ATOM 1013 C CA . ASP A 1 139 ? 187.22000 136.46200 127.65900 1.000 43.05000 428 ASP A CA 1
ATOM 1014 C C . ASP A 1 139 ? 186.20200 135.91300 126.66900 1.000 44.00000 428 ASP A C 1
ATOM 1015 O O . ASP A 1 139 ? 186.51900 134.98600 125.91800 1.000 46.18000 428 ASP A O 1
ATOM 1020 N N . LEU A 1 140 ? 184.98500 136.45800 126.65900 1.000 37.72000 429 LEU A N 1
ATOM 1021 C CA . LEU A 1 140 ? 183.99300 136.04100 125.67600 1.000 31.34000 429 LEU A CA 1
ATOM 1022 C C . LEU A 1 140 ? 184.30700 136.61000 124.29800 1.000 38.90000 429 LEU A C 1
ATOM 1023 O O . LEU A 1 140 ? 184.15800 135.91700 123.28500 1.000 43.42000 429 LEU A O 1
ATOM 1028 N N . LYS A 1 141 ? 184.74600 137.86800 124.24000 1.000 39.10000 430 LYS A N 1
ATOM 1029 C CA . LYS A 1 141 ? 184.99500 138.52400 122.96100 1.000 34.16000 430 LYS A CA 1
ATOM 1030 C C . LYS A 1 141 ? 186.24200 138.01000 122.25200 1.000 36.12000 430 LYS A C 1
ATOM 1031 O O . LYS A 1 141 ? 186.46500 138.37500 121.09400 1.000 40.76000 430 LYS A O 1
ATOM 1037 N N . LYS A 1 142 ? 187.05800 137.19100 122.90700 1.000 39.91000 431 LYS A N 1
ATOM 1038 C CA . LYS A 1 142 ? 188.22200 136.59700 122.26700 1.000 45.13000 431 LYS A CA 1
ATOM 1039 C C . LYS A 1 142 ? 187.88500 135.32400 121.50200 1.000 43.61000 431 LYS A C 1
ATOM 1040 O O . LYS A 1 142 ? 188.76200 134.76600 120.83800 1.000 41.87000 431 LYS A O 1
ATOM 1046 N N . LEU A 1 143 ? 186.64500 134.85500 121.58400 1.000 39.60000 432 LEU A N 1
ATOM 1047 C CA . LEU A 1 143 ? 186.20500 133.70500 120.81000 1.000 37.69000 432 LEU A CA 1
ATOM 1048 C C . LEU A 1 143 ? 185.84600 134.13400 119.39600 1.000 39.80000 432 LEU A C 1
ATOM 1049 O O . LEU A 1 143 ? 185.27500 135.20700 119.18400 1.000 44.73000 432 LEU A O 1
ATOM 1054 N N . LYS A 1 144 ? 186.18800 133.29200 118.42700 1.000 39.25000 433 LYS A N 1
ATOM 1055 C CA . LYS A 1 144 ? 185.86300 133.58500 117.04000 1.000 38.10000 433 LYS A CA 1
ATOM 1056 C C . LYS A 1 144 ? 184.35200 133.59200 116.82700 1.000 41.62000 433 LYS A C 1
ATOM 1057 O O . LYS A 1 144 ? 183.60800 132.83600 117.45800 1.000 42.47000 433 LYS A O 1
ATOM 1063 N N . LYS A 1 145 ? 183.90300 134.47200 115.92900 1.000 39.59000 434 LYS A N 1
ATOM 1064 C CA . LYS A 1 145 ? 182.47600 134.58200 115.63900 1.000 34.49000 434 LYS A CA 1
ATOM 1065 C C . LYS A 1 145 ? 181.92000 133.27300 115.10200 1.000 27.15000 434 LYS A C 1
ATOM 1066 O O . LYS A 1 145 ? 180.84000 132.83200 115.51200 1.000 30.83000 434 LYS A O 1
ATOM 1072 N N . GLN A 1 146 ? 182.65200 132.63600 114.19000 1.000 27.83000 435 GLN A N 1
ATOM 1073 C CA . GLN A 1 146 ? 182.18200 131.41600 113.55300 1.000 28.66000 435 GLN A CA 1
ATOM 1074 C C . GLN A 1 146 ? 181.94600 130.29100 114.54900 1.000 39.36000 435 GLN A C 1
ATOM 1075 O O . GLN A 1 146 ? 181.17100 129.37400 114.25900 1.000 41.69000 435 GLN A O 1
ATOM 1081 N N . TYR A 1 147 ? 182.59100 130.33900 115.71000 1.000 43.80000 436 TYR A N 1
ATOM 1082 C CA . TYR A 1 147 ? 182.43300 129.31600 116.73100 1.000 33.72000 436 TYR A CA 1
ATOM 1083 C C . TYR A 1 147 ? 181.43000 129.70700 117.80600 1.000 32.39000 436 TYR A C 1
ATOM 1084 O O . TYR A 1 147 ? 181.28600 128.98200 118.79300 1.000 39.66000 436 TYR A O 1
ATOM 1093 N N . LEU A 1 148 ? 180.74200 130.83500 117.64300 1.000 35.50000 437 LEU A N 1
ATOM 1094 C CA . LEU A 1 148 ? 179.70400 131.21500 118.59700 1.000 31.29000 437 LEU A CA 1
ATOM 1095 C C . LEU A 1 148 ? 178.63600 130.14600 118.79400 1.000 32.44000 437 LEU A C 1
ATOM 1096 O O . LEU A 1 148 ? 178.20500 129.95800 119.94400 1.000 36.43000 437 LEU A O 1
ATOM 1101 N N . PRO A 1 149 ? 178.15000 129.44200 117.76200 1.000 40.12000 438 PRO A N 1
ATOM 1102 C CA . PRO A 1 149 ? 177.23200 128.32500 118.04100 1.000 38.94000 438 PRO A CA 1
ATOM 1103 C C . PRO A 1 149 ? 177.82600 127.28500 118.97000 1.000 41.39000 438 PRO A C 1
ATOM 1104 O O . PRO A 1 149 ? 177.12200 126.78000 119.85500 1.000 47.30000 438 PRO A O 1
ATOM 1108 N N . LEU A 1 150 ? 179.11600 126.97700 118.81200 1.000 50.68000 439 LEU A N 1
ATOM 1109 C CA . LEU A 1 150 ? 179.75800 125.97800 119.66100 1.000 43.61000 439 LEU A CA 1
ATOM 1110 C C . LEU A 1 150 ? 179.61000 126.34100 121.13000 1.000 39.89000 439 LEU A C 1
ATOM 1111 O O . LEU A 1 150 ? 179.14500 125.52900 121.94000 1.000 50.71000 439 LEU A O 1
ATOM 1116 N N . LEU A 1 151 ? 179.95700 127.57900 121.48400 1.000 31.49000 440 LEU A N 1
ATOM 1117 C CA . LEU A 1 151 ? 179.75700 128.03200 122.85300 1.000 33.44000 440 LEU A CA 1
ATOM 1118 C C . LEU A 1 151 ? 178.28600 127.97700 123.23400 1.000 34.76000 440 LEU A C 1
ATOM 1119 O O . LEU A 1 151 ? 177.94100 127.54900 124.34200 1.000 40.43000 440 LEU A O 1
ATOM 1124 N N . ALA A 1 152 ? 177.40300 128.37300 122.31300 1.000 35.27000 441 ALA A N 1
ATOM 1125 C CA . ALA A 1 152 ? 175.97300 128.29800 122.58400 1.000 34.73000 441 ALA A CA 1
ATOM 1126 C C . ALA A 1 152 ? 175.54400 126.87800 122.91800 1.000 34.91000 441 ALA A C 1
ATOM 1127 O O . ALA A 1 152 ? 174.56600 126.68200 123.64700 1.000 41.79000 441 ALA A O 1
ATOM 1129 N N . HIS A 1 153 ? 176.26000 125.87700 122.40500 1.000 38.45000 442 HIS A N 1
ATOM 1130 C CA . HIS A 1 153 ? 175.94000 124.50200 122.76800 1.000 42.12000 442 HIS A CA 1
ATOM 1131 C C . HIS A 1 153 ? 176.40100 124.18500 124.18600 1.000 43.80000 442 HIS A C 1
ATOM 1132 O O . HIS A 1 153 ? 175.66400 123.56100 124.95800 1.000 43.78000 442 HIS A O 1
ATOM 1139 N N . GLU A 1 154 ? 177.60600 124.63200 124.55400 1.000 48.84000 443 GLU A N 1
ATOM 1140 C CA . GLU A 1 154 ? 178.15400 124.29200 125.86400 1.000 46.47000 443 GLU A CA 1
ATOM 1141 C C . GLU A 1 154 ? 177.24100 124.77800 126.97900 1.000 50.63000 443 GLU A C 1
ATOM 1142 O O . GLU A 1 154 ? 176.88900 124.01500 127.88700 1.000 57.04000 443 GLU A O 1
ATOM 1148 N N . LEU A 1 155 ? 176.82700 126.04600 126.90500 1.000 40.13000 444 LEU A N 1
ATOM 1149 C CA . LEU A 1 155 ? 175.89300 126.58700 127.88300 1.000 34.43000 444 LEU A CA 1
ATOM 1150 C C . LEU A 1 155 ? 174.66800 125.69600 128.02000 1.000 37.01000 444 LEU A C 1
ATOM 1151 O O . LEU A 1 155 ? 174.22400 125.40600 129.13800 1.000 45.24000 444 LEU A O 1
ATOM 1156 N N . LYS A 1 156 ? 174.15300 125.19400 126.89400 1.000 41.63000 445 LYS A N 1
ATOM 1157 C CA . LYS A 1 156 ? 172.95800 124.35800 126.93500 1.000 45.70000 445 LYS A CA 1
ATOM 1158 C C . LYS A 1 156 ? 173.17200 123.13400 127.81200 1.000 47.77000 445 LYS A C 1
ATOM 1159 O O . LYS A 1 156 ? 172.27400 122.73600 128.56300 1.000 48.80000 445 LYS A O 1
ATOM 1165 N N . ILE A 1 157 ? 174.35300 122.52000 127.73400 1.000 47.81000 446 ILE A N 1
ATOM 1166 C CA . ILE A 1 157 ? 174.62900 121.38200 128.60400 1.000 45.68000 446 ILE A CA 1
ATOM 1167 C C . ILE A 1 157 ? 174.80000 121.84600 130.04400 1.000 50.19000 446 ILE A C 1
ATOM 1168 O O . ILE A 1 157 ? 174.27500 121.22300 130.97500 1.000 53.32000 446 ILE A O 1
ATOM 1173 N N . PHE A 1 158 ? 175.49500 122.97000 130.24600 1.000 46.57000 447 PHE A N 1
ATOM 1174 C CA . PHE A 1 158 ? 175.82800 123.40000 131.60100 1.000 44.31000 447 PHE A CA 1
ATOM 1175 C C . PHE A 1 158 ? 174.57000 123.64600 132.42200 1.000 46.48000 447 PHE A C 1
ATOM 1176 O O . PHE A 1 158 ? 174.43800 123.13800 133.54100 1.000 52.23000 447 PHE A O 1
ATOM 1184 N N . LEU A 1 159 ? 173.61900 124.40000 131.86500 1.000 41.77000 448 LEU A N 1
ATOM 1185 C CA . LEU A 1 159 ? 172.34000 124.58100 132.54100 1.000 38.25000 448 LEU A CA 1
ATOM 1186 C C . LEU A 1 159 ? 171.68000 123.23600 132.80900 1.000 40.78000 448 LEU A C 1
ATOM 1187 O O . LEU A 1 159 ? 171.23500 122.96600 133.93200 1.000 44.93000 448 LEU A O 1
ATOM 1192 N N . PHE A 1 160 ? 171.69100 122.34900 131.81100 1.000 49.91000 449 PHE A N 1
ATOM 1193 C CA . PHE A 1 160 ? 171.09000 121.02900 131.95200 1.000 50.91000 449 PHE A CA 1
ATOM 1194 C C . PHE A 1 160 ? 171.70700 120.24500 133.10000 1.000 53.33000 449 PHE A C 1
ATOM 1195 O O . PHE A 1 160 ? 171.10400 119.27600 133.57200 1.000 48.76000 449 PHE A O 1
ATOM 1203 N N . PHE A 1 161 ? 172.89500 120.64100 133.55400 1.000 53.20000 450 PHE A N 1
ATOM 1204 C CA . PHE A 1 161 ? 173.54500 119.99100 134.68100 1.000 44.96000 450 PHE A CA 1
ATOM 1205 C C . PHE A 1 161 ? 173.35900 120.73200 135.99600 1.000 48.70000 450 PHE A C 1
ATOM 1206 O O . PHE A 1 161 ? 173.35500 120.09100 137.05100 1.000 53.65000 450 PHE A O 1
ATOM 1214 N N . ILE A 1 162 ? 173.19400 122.05100 135.97500 1.000 47.17000 451 ILE A N 1
ATOM 1215 C CA . ILE A 1 162 ? 173.20500 122.84500 137.20300 1.000 49.96000 451 ILE A CA 1
ATOM 1216 C C . ILE A 1 162 ? 171.79600 123.09700 137.72800 1.000 50.15000 451 ILE A C 1
ATOM 1217 O O . ILE A 1 162 ? 171.52800 122.91100 138.91500 1.000 51.92000 451 ILE A O 1
ATOM 1222 N N . VAL A 1 163 ? 170.87300 123.50800 136.85500 1.000 45.77000 452 VAL A N 1
ATOM 1223 C CA . VAL A 1 163 ? 169.49500 123.71200 137.28400 1.000 42.14000 452 VAL A CA 1
ATOM 1224 C C . VAL A 1 163 ? 168.86500 122.38900 137.69800 1.000 44.25000 452 VAL A C 1
ATOM 1225 O O . VAL A 1 163 ? 167.95800 122.35800 138.53800 1.000 49.51000 452 VAL A O 1
ATOM 1229 N N . ASN A 1 164 ? 169.34400 121.27600 137.13900 1.000 37.13000 453 ASN A N 1
ATOM 1230 C CA . ASN A 1 164 ? 168.88300 119.96800 137.58900 1.000 43.62000 453 ASN A CA 1
ATOM 1231 C C . ASN A 1 164 ? 169.25600 119.71200 139.04400 1.000 45.83000 453 ASN A C 1
ATOM 1232 O O . ASN A 1 164 ? 168.56000 118.96700 139.74200 1.000 48.95000 453 ASN A O 1
ATOM 1237 N N . ILE A 1 165 ? 170.33800 120.31900 139.52100 1.000 45.74000 454 ILE A N 1
ATOM 1238 C CA . ILE A 1 165 ? 170.78300 120.09300 140.89100 1.000 44.58000 454 ILE A CA 1
ATOM 1239 C C . ILE A 1 165 ? 170.27500 121.17900 141.83300 1.000 46.61000 454 ILE A C 1
ATOM 1240 O O . ILE A 1 165 ? 169.91500 120.89500 142.97800 1.000 47.33000 454 ILE A O 1
ATOM 1245 N N . THR A 1 166 ? 170.21800 122.42900 141.37200 1.000 47.69000 455 THR A N 1
ATOM 1246 C CA . THR A 1 166 ? 169.84000 123.54300 142.23200 1.000 42.73000 455 THR A CA 1
ATOM 1247 C C . THR A 1 166 ? 168.38100 123.95800 142.09700 1.000 46.00000 455 THR A C 1
ATOM 1248 O O . THR A 1 166 ? 167.82500 124.52500 143.04200 1.000 49.52000 455 THR A O 1
ATOM 1252 N N . GLY A 1 167 ? 167.74900 123.70000 140.95900 1.000 50.82000 456 GLY A N 1
ATOM 1253 C CA . GLY A 1 167 ? 166.35600 124.04500 140.76800 1.000 42.95000 456 GLY A CA 1
ATOM 1254 C C . GLY A 1 167 ? 166.16500 125.48000 140.30900 1.000 43.67000 456 GLY A C 1
ATOM 1255 O O . GLY A 1 167 ? 167.01100 126.35000 140.50500 1.000 49.87000 456 GLY A O 1
ATOM 1256 N N . GLY A 1 168 ? 165.02000 125.72100 139.68700 1.000 42.69000 457 GLY A N 1
ATOM 1257 C CA . GLY A 1 168 ? 164.67800 127.02900 139.17800 1.000 46.40000 457 GLY A CA 1
ATOM 1258 C C . GLY A 1 168 ? 163.97200 126.91400 137.84500 1.000 48.91000 457 GLY A C 1
ATOM 1259 O O . GLY A 1 168 ? 163.49800 125.84500 137.46700 1.000 49.30000 457 GLY A O 1
ATOM 1260 N N . HIS A 1 169 ? 163.90400 128.03800 137.13500 1.000 49.47000 458 HIS A N 1
ATOM 1261 C CA . HIS A 1 169 ? 163.29000 128.07300 135.81600 1.000 50.51000 458 HIS A CA 1
ATOM 1262 C C . HIS A 1 169 ? 164.27600 127.56600 134.77000 1.000 52.47000 458 HIS A C 1
ATOM 1263 O O . HIS A 1 169 ? 165.44600 127.96300 134.76500 1.000 53.69000 458 HIS A O 1
ATOM 1270 N N . PHE A 1 170 ? 163.80400 126.68800 133.88300 1.000 51.58000 459 PHE A N 1
ATOM 1271 C CA . PHE A 1 170 ? 164.68500 125.99600 132.94800 1.000 46.59000 459 PHE A CA 1
ATOM 1272 C C . PHE A 1 170 ? 164.40400 126.34000 131.49200 1.000 47.70000 459 PHE A C 1
ATOM 1273 O O . PHE A 1 170 ? 165.31200 126.79500 130.79100 1.000 48.50000 459 PHE A O 1
ATOM 1281 N N . SER A 1 171 ? 163.17200 126.14000 131.01400 1.000 53.34000 460 SER A N 1
ATOM 1282 C CA . SER A 1 171 ? 162.89800 126.24000 129.58200 1.000 54.32000 460 SER A CA 1
ATOM 1283 C C . SER A 1 171 ? 163.09800 127.65800 129.06200 1.000 51.52000 460 SER A C 1
ATOM 1284 O O . SER A 1 171 ? 163.61800 127.85400 127.95400 1.000 56.90000 460 SER A O 1
ATOM 1287 N N . SER A 1 172 ? 162.69100 128.66000 129.84200 1.000 38.68000 461 SER A N 1
ATOM 1288 C CA . SER A 1 172 ? 162.80000 130.03900 129.38600 1.000 39.01000 461 SER A CA 1
ATOM 1289 C C . SER A 1 172 ? 164.25000 130.45500 129.19400 1.000 44.95000 461 SER A C 1
ATOM 1290 O O . SER A 1 172 ? 164.54700 131.28500 128.32600 1.000 50.98000 461 SER A O 1
ATOM 1293 N N . VAL A 1 173 ? 165.16600 129.90300 129.99300 1.000 44.24000 462 VAL A N 1
ATOM 1294 C CA . VAL A 1 173 ? 166.57700 130.23700 129.83500 1.000 41.68000 462 VAL A CA 1
ATOM 1295 C C . VAL A 1 173 ? 167.10400 129.70400 128.50900 1.000 39.57000 462 VAL A C 1
ATOM 1296 O O . VAL A 1 173 ? 167.84700 130.39400 127.79900 1.000 43.64000 462 VAL A O 1
ATOM 1300 N N . LEU A 1 174 ? 166.73500 128.47100 128.15300 1.000 41.20000 463 LEU A N 1
ATOM 1301 C CA . LEU A 1 174 ? 167.11800 127.93500 126.85300 1.000 34.12000 463 LEU A CA 1
ATOM 1302 C C . LEU A 1 174 ? 166.44300 128.68700 125.71800 1.000 34.63000 463 LEU A C 1
ATOM 1303 O O . LEU A 1 174 ? 166.97400 128.73000 124.60300 1.000 48.11000 463 LEU A O 1
ATOM 1308 N N . SER A 1 175 ? 165.27300 129.27200 125.97600 1.000 35.27000 464 SER A N 1
ATOM 1309 C CA . SER A 1 175 ? 164.56200 129.99100 124.92500 1.000 35.48000 464 SER A CA 1
ATOM 1310 C C . SER A 1 175 ? 165.36200 131.18500 124.42200 1.000 34.00000 464 SER A C 1
ATOM 1311 O O . SER A 1 175 ? 165.43200 131.42800 123.21300 1.000 39.38000 464 SER A O 1
ATOM 1314 N N . SER A 1 176 ? 165.97400 131.94300 125.33100 1.000 30.75000 465 SER A N 1
ATOM 1315 C CA . SER A 1 176 ? 166.66800 133.17800 124.98700 1.000 33.79000 465 SER A CA 1
ATOM 1316 C C . SER A 1 176 ? 168.17700 133.06900 125.18400 1.000 42.92000 465 SER A C 1
ATOM 1317 O O . SER A 1 176 ? 168.84900 134.07200 125.43500 1.000 43.94000 465 SER A O 1
ATOM 1320 N N . LEU A 1 177 ? 168.72000 131.85500 125.06700 1.000 44.37000 466 LEU A N 1
ATOM 1321 C CA . LEU A 1 177 ? 170.14700 131.64100 125.29200 1.000 29.31000 466 LEU A CA 1
ATOM 1322 C C . LEU A 1 177 ? 170.98800 132.44200 124.30700 1.000 23.52000 466 LEU A C 1
ATOM 1323 O O . LEU A 1 177 ? 171.94000 133.13100 124.69700 1.000 35.46000 466 LEU A O 1
ATOM 1328 N N . GLU A 1 178 ? 170.64200 132.37100 123.02000 1.000 35.07000 467 GLU A N 1
ATOM 1329 C CA . GLU A 1 178 ? 171.39100 133.11200 122.01400 1.000 29.53000 467 GLU A CA 1
ATOM 1330 C C . GLU A 1 178 ? 171.25200 134.61100 122.20500 1.000 29.12000 467 GLU A C 1
ATOM 1331 O O . GLU A 1 178 ? 172.19800 135.35100 121.93000 1.000 37.92000 467 GLU A O 1
ATOM 1337 N N . ILE A 1 179 ? 170.10000 135.07900 122.68300 1.000 29.29000 468 ILE A N 1
ATOM 1338 C CA . ILE A 1 179 ? 169.92400 136.51300 122.89100 1.000 32.33000 468 ILE A CA 1
ATOM 1339 C C . ILE A 1 179 ? 170.91600 137.02300 123.93000 1.000 34.10000 468 ILE A C 1
ATOM 1340 O O . ILE A 1 179 ? 171.63900 137.99600 123.69400 1.000 31.66000 468 ILE A O 1
ATOM 1345 N N . GLN A 1 180 ? 170.98300 136.35600 125.08600 1.000 37.49000 469 GLN A N 1
ATOM 1346 C CA . GLN A 1 180 ? 171.91800 136.77100 126.12900 1.000 31.68000 469 GLN A CA 1
ATOM 1347 C C . GLN A 1 180 ? 173.36300 136.62000 125.67100 1.000 35.33000 469 GLN A C 1
ATOM 1348 O O . GLN A 1 180 ? 174.19300 137.51400 125.89100 1.000 38.20000 469 GLN A O 1
ATOM 1354 N N . LEU A 1 181 ? 173.67800 135.49500 125.02200 1.000 32.61000 470 LEU A N 1
ATOM 1355 C CA . LEU A 1 181 ? 175.03700 135.25800 124.55000 1.000 20.17000 470 LEU A CA 1
ATOM 1356 C C . LEU A 1 181 ? 175.48100 136.34500 123.58000 1.000 24.41000 470 LEU A C 1
ATOM 1357 O O . LEU A 1 181 ? 176.57500 136.90400 123.71200 1.000 30.46000 470 LEU A O 1
ATOM 1362 N N . LEU A 1 182 ? 174.62600 136.68500 122.61700 1.000 25.29000 471 LEU A N 1
ATOM 1363 C CA . LEU A 1 182 ? 174.98500 137.68000 121.61900 1.000 26.46000 471 LEU A CA 1
ATOM 1364 C C . LEU A 1 182 ? 175.00700 139.08500 122.19900 1.000 23.35000 471 LEU A C 1
ATOM 1365 O O . LEU A 1 182 ? 175.82400 139.90800 121.77700 1.000 31.93000 471 LEU A O 1
ATOM 1370 N N . LEU A 1 183 ? 174.11800 139.39100 123.14700 1.000 27.28000 472 LEU A N 1
ATOM 1371 C CA . LEU A 1 183 ? 174.15300 140.70800 123.77100 1.000 23.43000 472 LEU A CA 1
ATOM 1372 C C . LEU A 1 183 ? 175.43900 140.90300 124.55900 1.000 33.36000 472 LEU A C 1
ATOM 1373 O O . LEU A 1 183 ? 176.01100 141.99900 124.56200 1.000 31.47000 472 LEU A O 1
ATOM 1378 N N . LEU A 1 184 ? 175.90700 139.85400 125.23800 1.000 34.87000 473 LEU A N 1
ATOM 1379 C CA . LEU A 1 184 ? 177.20500 139.94000 125.89900 1.000 32.35000 473 LEU A CA 1
ATOM 1380 C C . LEU A 1 184 ? 178.34000 140.04800 124.88600 1.000 32.92000 473 LEU A C 1
ATOM 1381 O O . LEU A 1 184 ? 179.26300 140.85100 125.06600 1.000 36.31000 473 LEU A O 1
ATOM 1386 N N . TYR A 1 185 ? 178.28800 139.25100 123.81400 1.000 33.27000 474 TYR A N 1
ATOM 1387 C CA . TYR A 1 185 ? 179.38100 139.22200 122.84400 1.000 28.37000 474 TYR A CA 1
ATOM 1388 C C . TYR A 1 185 ? 179.52800 140.55000 122.10900 1.000 26.58000 474 TYR A C 1
ATOM 1389 O O . TYR A 1 185 ? 180.64700 141.03800 121.91800 1.000 31.25000 474 TYR A O 1
ATOM 1398 N N . ILE A 1 186 ? 178.41900 141.15000 121.69500 1.000 28.43000 475 ILE A N 1
ATOM 1399 C CA . ILE A 1 186 ? 178.45600 142.26300 120.75100 1.000 23.07000 475 ILE A CA 1
ATOM 1400 C C . ILE A 1 186 ? 178.62100 143.59800 121.45700 1.000 26.77000 475 ILE A C 1
ATOM 1401 O O . ILE A 1 186 ? 179.43300 144.43100 121.04500 1.000 36.45000 475 ILE A O 1
ATOM 1406 N N . PHE A 1 187 ? 177.87200 143.83500 122.52700 1.000 26.21000 476 PHE A N 1
ATOM 1407 C CA . PHE A 1 187 ? 177.80200 145.15700 123.12800 1.000 29.15000 476 PHE A CA 1
ATOM 1408 C C . PHE A 1 187 ? 178.74700 145.29000 124.32000 1.000 26.71000 476 PHE A C 1
ATOM 1409 O O . PHE A 1 187 ? 179.31800 144.31800 124.81600 1.000 28.66000 476 PHE A O 1
ATOM 1417 N N . ASN A 1 188 ? 178.90200 146.53300 124.77500 1.000 32.06000 477 ASN A N 1
ATOM 1418 C CA . ASN A 1 188 ? 179.85900 146.89100 125.82000 1.000 27.74000 477 ASN A CA 1
ATOM 1419 C C . ASN A 1 188 ? 179.12400 147.01700 127.15300 1.000 32.09000 477 ASN A C 1
ATOM 1420 O O . ASN A 1 188 ? 178.81200 148.10800 127.62600 1.000 37.22000 477 ASN A O 1
ATOM 1425 N N . GLN A 1 189 ? 178.84900 145.86800 127.76600 1.000 37.98000 478 GLN A N 1
ATOM 1426 C CA . GLN A 1 189 ? 178.26800 145.91300 129.09900 1.000 35.04000 478 GLN A CA 1
ATOM 1427 C C . GLN A 1 189 ? 179.37300 145.99500 130.14800 1.000 35.02000 478 GLN A C 1
ATOM 1428 O O . GLN A 1 189 ? 180.47900 145.48900 129.93200 1.000 39.36000 478 GLN A O 1
ATOM 1434 N N . PRO A 1 190 ? 179.12300 146.61900 131.30900 1.000 28.89000 479 PRO A N 1
ATOM 1435 C CA . PRO A 1 190 ? 177.87900 147.23500 131.77500 1.000 26.44000 479 PRO A CA 1
ATOM 1436 C C . PRO A 1 190 ? 177.73100 148.68300 131.33800 1.000 32.85000 479 PRO A C 1
ATOM 1437 O O . PRO A 1 190 ? 176.83800 149.38000 131.81100 1.000 44.56000 479 PRO A O 1
ATOM 1441 N N . TYR A 1 191 ? 178.60200 149.17100 130.45300 1.000 15.75000 480 TYR A N 1
ATOM 1442 C CA . TYR A 1 191 ? 178.44900 150.52900 129.94200 1.000 12.82000 480 TYR A CA 1
ATOM 1443 C C . TYR A 1 191 ? 177.13900 150.67900 129.18100 1.000 30.52000 480 TYR A C 1
ATOM 1444 O O . TYR A 1 191 ? 176.43200 151.68200 129.33500 1.000 26.92000 480 TYR A O 1
ATOM 1453 N N . ASP A 1 192 ? 176.80100 149.69400 128.35500 1.000 32.19000 481 ASP A N 1
ATOM 1454 C CA . ASP A 1 192 ? 175.50200 149.65300 127.70200 1.000 25.39000 481 ASP A CA 1
ATOM 1455 C C . ASP A 1 192 ? 174.48000 149.01300 128.63000 1.000 31.38000 481 ASP A C 1
ATOM 1456 O O . ASP A 1 192 ? 174.77900 148.04200 129.33100 1.000 33.92000 481 ASP A O 1
ATOM 1461 N N . ASN A 1 193 ? 173.26800 149.55700 128.63000 1.000 30.81000 482 ASN A N 1
ATOM 1462 C CA . ASN A 1 193 ? 172.22300 149.13700 129.55500 1.000 18.11000 482 ASN A CA 1
ATOM 1463 C C . ASN A 1 193 ? 171.33900 148.08700 128.89300 1.000 13.15000 482 ASN A C 1
ATOM 1464 O O . ASN A 1 193 ? 170.74000 148.34200 127.84300 1.000 20.26000 482 ASN A O 1
ATOM 1469 N N . VAL A 1 194 ? 171.27100 146.91000 129.50800 1.000 12.58000 483 VAL A N 1
ATOM 1470 C CA . VAL A 1 194 ? 170.47800 145.78800 129.02800 1.000 18.86000 483 VAL A CA 1
ATOM 1471 C C . VAL A 1 194 ? 169.62900 145.28500 130.18800 1.000 21.19000 483 VAL A C 1
ATOM 1472 O O . VAL A 1 194 ? 170.15800 145.00600 131.26900 1.000 29.18000 483 VAL A O 1
ATOM 1476 N N . ILE A 1 195 ? 168.31900 145.17200 129.96900 1.000 29.98000 484 ILE A N 1
ATOM 1477 C CA . ILE A 1 195 ? 167.38300 144.79600 131.02600 1.000 17.05000 484 ILE A CA 1
ATOM 1478 C C . ILE A 1 195 ? 166.47500 143.67600 130.53400 1.000 12.05000 484 ILE A C 1
ATOM 1479 O O . ILE A 1 195 ? 165.92500 143.75300 129.43000 1.000 25.86000 484 ILE A O 1
ATOM 1484 N N . TYR A 1 196 ? 166.31900 142.64600 131.35800 1.000 11.79000 485 TYR A N 1
ATOM 1485 C CA . TYR A 1 196 ? 165.37700 141.56100 131.12900 1.000 27.46000 485 TYR A CA 1
ATOM 1486 C C . TYR A 1 196 ? 164.08500 141.82000 131.90400 1.000 40.55000 485 TYR A C 1
ATOM 1487 O O . TYR A 1 196 ? 164.00100 142.72300 132.73900 1.000 41.39000 485 TYR A O 1
ATOM 1496 N N . ASP A 1 197 ? 163.07000 141.00300 131.62400 1.000 35.58000 486 ASP A N 1
ATOM 1497 C CA . ASP A 1 197 ? 161.71700 141.29000 132.09600 1.000 27.03000 486 ASP A CA 1
ATOM 1498 C C . ASP A 1 197 ? 161.44400 140.70300 133.47800 1.000 38.83000 486 ASP A C 1
ATOM 1499 O O . ASP A 1 197 ? 161.12700 141.43800 134.41800 1.000 43.88000 486 ASP A O 1
ATOM 1504 N N . ILE A 1 198 ? 161.55100 139.38400 133.61400 1.000 42.04000 487 ILE A N 1
ATOM 1505 C CA . ILE A 1 198 ? 161.28700 138.72300 134.87900 1.000 36.86000 487 ILE A CA 1
ATOM 1506 C C . ILE A 1 198 ? 162.56600 138.27200 135.57600 1.000 38.22000 487 ILE A C 1
ATOM 1507 O O . ILE A 1 198 ? 162.60000 138.22900 136.81200 1.000 43.30000 487 ILE A O 1
ATOM 1512 N N . GLY A 1 199 ? 163.62200 137.95900 134.83100 1.000 31.19000 488 GLY A N 1
ATOM 1513 C CA . GLY A 1 199 ? 164.88800 137.58900 135.42000 1.000 31.43000 488 GLY A CA 1
ATOM 1514 C C . GLY A 1 199 ? 165.05400 136.11800 135.71200 1.000 35.47000 488 GLY A C 1
ATOM 1515 O O . GLY A 1 199 ? 166.13000 135.71200 136.16700 1.000 42.88000 488 GLY A O 1
ATOM 1516 N N . HIS A 1 200 ? 164.02900 135.30700 135.47100 1.000 35.57000 489 HIS A N 1
ATOM 1517 C CA . HIS A 1 200 ? 164.14100 133.86400 135.62700 1.000 39.40000 489 HIS A CA 1
ATOM 1518 C C . HIS A 1 200 ? 164.75600 133.20000 134.40500 1.000 40.25000 489 HIS A C 1
ATOM 1519 O O . HIS A 1 200 ? 164.91900 131.97600 134.39200 1.000 39.43000 489 HIS A O 1
ATOM 1526 N N . GLN A 1 201 ? 165.09300 133.98200 133.38300 1.000 44.00000 490 GLN A N 1
ATOM 1527 C CA . GLN A 1 201 ? 165.64900 133.48000 132.13800 1.000 43.00000 490 GLN A CA 1
ATOM 1528 C C . GLN A 1 201 ? 167.11000 133.85400 131.94100 1.000 44.02000 490 GLN A C 1
ATOM 1529 O O . GLN A 1 201 ? 167.68200 133.52700 130.89600 1.000 49.35000 490 GLN A O 1
ATOM 1535 N N . ALA A 1 202 ? 167.73300 134.52400 132.90800 1.000 36.08000 491 ALA A N 1
ATOM 1536 C CA . ALA A 1 202 ? 169.05100 135.12700 132.72000 1.000 36.92000 491 ALA A CA 1
ATOM 1537 C C . ALA A 1 202 ? 170.16100 134.34000 133.40200 1.000 42.99000 491 ALA A C 1
ATOM 1538 O O . ALA A 1 202 ? 171.08800 134.93000 133.96200 1.000 45.58000 491 ALA A O 1
ATOM 1540 N N . TYR A 1 203 ? 170.09800 133.00900 133.38000 1.000 38.38000 492 TYR A N 1
ATOM 1541 C CA . TYR A 1 203 ? 171.18200 132.22500 133.96500 1.000 38.44000 492 TYR A CA 1
ATOM 1542 C C . TYR A 1 203 ? 172.44600 132.31900 133.12100 1.000 40.90000 492 TYR A C 1
ATOM 1543 O O . TYR A 1 203 ? 173.55700 132.38800 133.66100 1.000 46.53000 492 TYR A O 1
ATOM 1552 N N . VAL A 1 204 ? 172.29900 132.31800 131.79400 1.000 43.49000 493 VAL A N 1
ATOM 1553 C CA . VAL A 1 204 ? 173.45600 132.44200 130.91300 1.000 39.56000 493 VAL A CA 1
ATOM 1554 C C . VAL A 1 204 ? 174.10700 133.81000 131.07400 1.000 35.93000 493 VAL A C 1
ATOM 1555 O O . VAL A 1 204 ? 175.33400 133.94000 131.01100 1.000 36.83000 493 VAL A O 1
ATOM 1559 N N . HIS A 1 205 ? 173.29900 134.84800 131.29600 1.000 26.06000 494 HIS A N 1
ATOM 1560 C CA . HIS A 1 205 ? 173.84900 136.16800 131.58100 1.000 26.97000 494 HIS A CA 1
ATOM 1561 C C . HIS A 1 205 ? 174.67800 136.15900 132.86000 1.000 36.25000 494 HIS A C 1
ATOM 1562 O O . HIS A 1 205 ? 175.74200 136.78700 132.92300 1.000 40.22000 494 HIS A O 1
ATOM 1569 N N . LYS A 1 206 ? 174.20400 135.45900 133.89400 1.000 40.73000 495 LYS A N 1
ATOM 1570 C CA . LYS A 1 206 ? 174.97600 135.34700 135.12800 1.000 33.53000 495 LYS A CA 1
ATOM 1571 C C . LYS A 1 206 ? 176.25900 134.55500 134.91300 1.000 32.77000 495 LYS A C 1
ATOM 1572 O O . LYS A 1 206 ? 177.29600 134.87000 135.50900 1.000 36.64000 495 LYS A O 1
ATOM 1578 N N . ILE A 1 207 ? 176.20500 133.51500 134.07700 1.000 30.97000 496 ILE A N 1
ATOM 1579 C CA . ILE A 1 207 ? 177.36600 132.64900 133.88500 1.000 27.04000 496 ILE A CA 1
ATOM 1580 C C . ILE A 1 207 ? 178.53400 133.42700 133.29500 1.000 30.26000 496 ILE A C 1
ATOM 1581 O O . ILE A 1 207 ? 179.67600 133.30600 133.75600 1.000 38.01000 496 ILE A O 1
ATOM 1586 N N . LEU A 1 208 ? 178.27300 134.24700 132.28000 1.000 34.52000 497 LEU A N 1
ATOM 1587 C CA . LEU A 1 208 ? 179.32800 134.96200 131.57700 1.000 32.73000 497 LEU A CA 1
ATOM 1588 C C . LEU A 1 208 ? 179.47700 136.40300 132.05400 1.000 33.45000 497 LEU A C 1
ATOM 1589 O O . LEU A 1 208 ? 179.85200 137.28000 131.27000 1.000 38.37000 497 LEU A O 1
ATOM 1594 N N . THR A 1 209 ? 179.19400 136.66500 133.33300 1.000 32.28000 498 THR A N 1
ATOM 1595 C CA . THR A 1 209 ? 179.46600 137.96400 133.94000 1.000 30.11000 498 THR A CA 1
ATOM 1596 C C . THR A 1 209 ? 180.20900 137.82600 135.26500 1.000 34.94000 498 THR A C 1
ATOM 1597 O O . THR A 1 209 ? 180.21500 138.76400 136.06500 1.000 42.48000 498 THR A O 1
ATOM 1601 N N . GLY A 1 210 ? 180.83500 136.68000 135.51100 1.000 38.45000 499 GLY A N 1
ATOM 1602 C CA . GLY A 1 210 ? 181.64400 136.48300 136.69200 1.000 36.83000 499 GLY A CA 1
ATOM 1603 C C . GLY A 1 210 ? 181.02700 135.66500 137.80400 1.000 34.11000 499 GLY A C 1
ATOM 1604 O O . GLY A 1 210 ? 181.63300 135.56500 138.87500 1.000 44.68000 499 GLY A O 1
ATOM 1605 N N . ARG A 1 211 ? 179.85500 135.06600 137.58800 1.000 26.93000 500 ARG A N 1
ATOM 1606 C CA . ARG A 1 211 ? 179.14200 134.35400 138.64300 1.000 31.38000 500 ARG A CA 1
ATOM 1607 C C . ARG A 1 211 ? 179.00300 132.86500 138.35300 1.000 34.52000 500 ARG A C 1
ATOM 1608 O O . ARG A 1 211 ? 178.15100 132.20000 138.94900 1.000 46.31000 500 ARG A O 1
ATOM 1616 N N . LYS A 1 212 ? 179.82000 132.32700 137.45000 1.000 33.94000 501 LYS A N 1
ATOM 1617 C CA . LYS A 1 212 ? 179.69500 130.92000 137.08600 1.000 38.79000 501 LYS A CA 1
ATOM 1618 C C . LYS A 1 212 ? 180.11300 130.00900 138.23500 1.000 40.58000 501 LYS A C 1
ATOM 1619 O O . LYS A 1 212 ? 179.40800 129.04700 138.56600 1.000 44.54000 501 LYS A O 1
ATOM 1625 N N . LEU A 1 213 ? 181.24600 130.31700 138.87400 1.000 49.25000 502 LEU A N 1
ATOM 1626 C CA . LEU A 1 213 ? 181.78500 129.44800 139.91700 1.000 44.34000 502 LEU A CA 1
ATOM 1627 C C . LEU A 1 213 ? 180.81800 129.28800 141.08300 1.000 39.31000 502 LEU A C 1
ATOM 1628 O O . LEU A 1 213 ? 180.82300 128.25300 141.75700 1.000 40.93000 502 LEU A O 1
ATOM 1633 N N . LEU A 1 214 ? 179.98700 130.29000 141.33300 1.000 37.25000 503 LEU A N 1
ATOM 1634 C CA . LEU A 1 214 ? 179.05100 130.26800 142.44500 1.000 34.73000 503 LEU A CA 1
ATOM 1635 C C . LEU A 1 214 ? 177.71400 129.64600 142.08000 1.000 35.58000 503 LEU A C 1
ATOM 1636 O O . LEU A 1 214 ? 176.81400 129.60400 142.92700 1.000 41.39000 503 LEU A O 1
ATOM 1641 N N . PHE A 1 215 ? 177.56300 129.14500 140.85300 1.000 42.95000 504 PHE A N 1
ATOM 1642 C CA . PHE A 1 215 ? 176.25200 128.70300 140.39600 1.000 43.92000 504 PHE A CA 1
ATOM 1643 C C . PHE A 1 215 ? 175.75000 127.45500 141.10800 1.000 42.25000 504 PHE A C 1
ATOM 1644 O O . PHE A 1 215 ? 174.57100 127.11900 140.96000 1.000 52.41000 504 PHE A O 1
ATOM 1652 N N . LEU A 1 216 ? 176.59600 126.76200 141.87000 1.000 34.37000 505 LEU A N 1
ATOM 1653 C CA . LEU A 1 216 ? 176.09200 125.66200 142.68300 1.000 33.71000 505 LEU A CA 1
ATOM 1654 C C . LEU A 1 216 ? 175.22000 126.16600 143.82400 1.000 39.95000 505 LEU A C 1
ATOM 1655 O O . LEU A 1 216 ? 174.35400 125.43200 144.31100 1.000 46.68000 505 LEU A O 1
ATOM 1660 N N . SER A 1 217 ? 175.43100 127.40100 144.26500 1.000 43.78000 506 SER A N 1
ATOM 1661 C CA . SER A 1 217 ? 174.64000 127.99000 145.34400 1.000 43.33000 506 SER A CA 1
ATOM 1662 C C . SER A 1 217 ? 173.46500 128.79500 144.80300 1.000 47.85000 506 SER A C 1
ATOM 1663 O O . SER A 1 217 ? 173.29700 129.97000 145.12400 1.000 48.51000 506 SER A O 1
ATOM 1666 N N . LEU A 1 218 ? 172.63800 128.16600 143.97400 1.000 51.97000 507 LEU A N 1
ATOM 1667 C CA . LEU A 1 218 ? 171.52700 128.85200 143.32800 1.000 49.04000 507 LEU A CA 1
ATOM 1668 C C . LEU A 1 218 ? 170.26900 128.68500 144.17100 1.000 51.36000 507 LEU A C 1
ATOM 1669 O O . LEU A 1 218 ? 169.85200 127.55800 144.45900 1.000 54.41000 507 LEU A O 1
ATOM 1674 N N . ARG A 1 219 ? 169.67200 129.81200 144.56400 1.000 53.99000 508 ARG A N 1
ATOM 1675 C CA . ARG A 1 219 ? 168.42400 129.83400 145.32900 1.000 50.32000 508 ARG A CA 1
ATOM 1676 C C . ARG A 1 219 ? 168.55800 129.08000 146.65200 1.000 52.22000 508 ARG A C 1
ATOM 1677 O O . ARG A 1 219 ? 167.64100 128.38000 147.08700 1.000 51.03000 508 ARG A O 1
ATOM 1685 N N . ASN A 1 220 ? 169.71400 129.22500 147.29700 1.000 53.89000 509 ASN A N 1
ATOM 1686 C CA . ASN A 1 220 ? 169.95300 128.75100 148.65400 1.000 45.81000 509 ASN A CA 1
ATOM 1687 C C . ASN A 1 220 ? 170.15300 129.94700 149.57900 1.000 48.13000 509 ASN A C 1
ATOM 1688 O O . ASN A 1 220 ? 170.05000 131.10600 149.17000 1.000 51.38000 509 ASN A O 1
ATOM 1693 N N . LYS A 1 221 ? 170.45100 129.65600 150.84200 1.000 49.31000 510 LYS A N 1
ATOM 1694 C CA . LYS A 1 221 ? 170.64900 130.71200 151.82700 1.000 47.82000 510 LYS A CA 1
ATOM 1695 C C . LYS A 1 221 ? 171.98100 131.40700 151.57800 1.000 45.15000 510 LYS A C 1
ATOM 1696 O O . LYS A 1 221 ? 173.03700 130.76600 151.59100 1.000 47.98000 510 LYS A O 1
ATOM 1702 N N . LYS A 1 222 ? 171.92400 132.71700 151.33900 1.000 42.02000 511 LYS A N 1
ATOM 1703 C CA . LYS A 1 222 ? 173.10400 133.55100 151.11100 1.000 44.45000 511 LYS A CA 1
ATOM 1704 C C . LYS A 1 222 ? 173.89100 133.10800 149.88000 1.000 45.63000 511 LYS A C 1
ATOM 1705 O O . LYS A 1 222 ? 175.10500 133.30600 149.80100 1.000 49.55000 511 LYS A O 1
ATOM 1711 N N . GLY A 1 223 ? 173.21100 132.51000 148.91400 1.000 49.53000 512 GLY A N 1
ATOM 1712 C CA . GLY A 1 223 ? 173.78000 132.16600 147.62900 1.000 50.12000 512 GLY A CA 1
ATOM 1713 C C . GLY A 1 223 ? 173.38000 133.15300 146.55300 1.000 53.82000 512 GLY A C 1
ATOM 1714 O O . GLY A 1 223 ? 173.05900 134.31400 146.82900 1.000 56.71000 512 GLY A O 1
ATOM 1715 N N . ILE A 1 224 ? 173.39900 132.69100 145.30900 1.000 52.15000 513 ILE A N 1
ATOM 1716 C CA . ILE A 1 224 ? 172.97500 133.51400 144.18200 1.000 47.81000 513 ILE A CA 1
ATOM 1717 C C . ILE A 1 224 ? 171.48300 133.31800 143.96200 1.000 48.56000 513 ILE A C 1
ATOM 1718 O O . ILE A 1 224 ? 170.94800 132.21800 144.14200 1.000 50.25000 513 ILE A O 1
ATOM 1723 N N . SER A 1 225 ? 170.80500 134.39500 143.58600 1.000 47.72000 514 SER A N 1
ATOM 1724 C CA . SER A 1 225 ? 169.36200 134.37100 143.42800 1.000 43.79000 514 SER A CA 1
ATOM 1725 C C . SER A 1 225 ? 168.96800 133.77900 142.07900 1.000 43.91000 514 SER A C 1
ATOM 1726 O O . SER A 1 225 ? 169.76400 133.71000 141.13900 1.000 45.72000 514 SER A O 1
ATOM 1729 N N . GLY A 1 226 ? 167.71300 133.35000 141.99600 1.000 39.72000 515 GLY A N 1
ATOM 1730 C CA . GLY A 1 226 ? 167.12100 132.96500 140.73600 1.000 39.51000 515 GLY A CA 1
ATOM 1731 C C . GLY A 1 226 ? 166.65500 134.12200 139.89000 1.000 36.65000 515 GLY A C 1
ATOM 1732 O O . GLY A 1 226 ? 166.17000 133.92000 138.77400 1.000 44.09000 515 GLY A O 1
ATOM 1733 N N . PHE A 1 227 ? 166.78700 135.34000 140.40200 1.000 27.26000 516 PHE A N 1
ATOM 1734 C CA . PHE A 1 227 ? 166.43500 136.55000 139.68400 1.000 32.02000 516 PHE A CA 1
ATOM 1735 C C . PHE A 1 227 ? 167.63000 137.48900 139.70400 1.000 29.83000 516 PHE A C 1
ATOM 1736 O O . PHE A 1 227 ? 168.50100 137.39900 140.57200 1.000 40.04000 516 PHE A O 1
ATOM 1744 N N . LEU A 1 228 ? 167.67200 138.38800 138.73000 1.000 32.77000 517 LEU A N 1
ATOM 1745 C CA . LEU A 1 228 ? 168.74000 139.37300 138.68400 1.000 29.69000 517 LEU A CA 1
ATOM 1746 C C . LEU A 1 228 ? 168.58300 140.35500 139.83600 1.000 36.54000 517 LEU A C 1
ATOM 1747 O O . LEU A 1 228 ? 167.48800 140.86600 140.08600 1.000 38.57000 517 LEU A O 1
ATOM 1752 N N . ASN A 1 229 ? 169.67800 140.61200 140.54100 1.000 41.49000 518 ASN A N 1
ATOM 1753 C CA . ASN A 1 229 ? 169.66500 141.45300 141.72600 1.000 32.33000 518 ASN A CA 1
ATOM 1754 C C . ASN A 1 229 ? 170.71600 142.53900 141.58100 1.000 32.21000 518 ASN A C 1
ATOM 1755 O O . ASN A 1 229 ? 171.82700 142.27700 141.11300 1.000 37.12000 518 ASN A O 1
ATOM 1760 N N . ILE A 1 230 ? 170.36500 143.76100 141.99200 1.000 24.28000 519 ILE A N 1
ATOM 1761 C CA . ILE A 1 230 ? 171.31800 144.86700 141.93600 1.000 32.34000 519 ILE A CA 1
ATOM 1762 C C . ILE A 1 230 ? 172.31700 144.83800 143.08000 1.000 38.25000 519 ILE A C 1
ATOM 1763 O O . ILE A 1 230 ? 173.16000 145.73900 143.17300 1.000 35.86000 519 ILE A O 1
ATOM 1768 N N . PHE A 1 231 ? 172.24800 143.83500 143.95600 1.000 42.90000 520 PHE A N 1
ATOM 1769 C CA . PHE A 1 231 ? 173.20700 143.66700 145.03900 1.000 38.71000 520 PHE A CA 1
ATOM 1770 C C . PHE A 1 231 ? 174.11100 142.45700 144.83700 1.000 37.68000 520 PHE A C 1
ATOM 1771 O O . PHE A 1 231 ? 174.90400 142.13300 145.72600 1.000 45.95000 520 PHE A O 1
ATOM 1779 N N . GLU A 1 232 ? 174.01300 141.78200 143.69300 1.000 30.66000 521 GLU A N 1
ATOM 1780 C CA . GLU A 1 232 ? 174.92200 140.69700 143.34300 1.000 29.84000 521 GLU A CA 1
ATOM 1781 C C . GLU A 1 232 ? 176.03800 141.13300 142.40500 1.000 33.76000 521 GLU A C 1
ATOM 1782 O O . GLU A 1 232 ? 177.16900 140.65900 142.54000 1.000 33.55000 521 GLU A O 1
ATOM 1788 N N . SER A 1 233 ? 175.75000 142.01700 141.45400 1.000 36.60000 522 SER A N 1
ATOM 1789 C CA . SER A 1 233 ? 176.73900 142.40900 140.46000 1.000 36.40000 522 SER A CA 1
ATOM 1790 C C . SER A 1 233 ? 176.34500 143.74800 139.85600 1.000 34.50000 522 SER A C 1
ATOM 1791 O O . SER A 1 233 ? 175.21500 144.21700 140.00800 1.000 38.02000 522 SER A O 1
ATOM 1794 N N . ILE A 1 234 ? 177.30800 144.36000 139.16700 1.000 37.14000 523 ILE A N 1
ATOM 1795 C CA . ILE A 1 234 ? 177.05600 145.60600 138.45700 1.000 36.45000 523 ILE A CA 1
ATOM 1796 C C . ILE A 1 234 ? 176.38900 145.35700 137.10900 1.000 34.78000 523 ILE A C 1
ATOM 1797 O O . ILE A 1 234 ? 175.77400 146.27300 136.54800 1.000 32.94000 523 ILE A O 1
ATOM 1802 N N . TYR A 1 235 ? 176.47100 144.13400 136.58400 1.000 37.20000 524 TYR A N 1
ATOM 1803 C CA . TYR A 1 235 ? 175.85000 143.80900 135.30700 1.000 36.22000 524 TYR A CA 1
ATOM 1804 C C . TYR A 1 235 ? 174.33300 143.71800 135.39000 1.000 40.27000 524 TYR A C 1
ATOM 1805 O O . TYR A 1 235 ? 173.67600 143.68600 134.34400 1.000 35.37000 524 TYR A O 1
ATOM 1814 N N . ASP A 1 236 ? 173.76500 143.67600 136.59200 1.000 35.26000 525 ASP A N 1
ATOM 1815 C CA . ASP A 1 236 ? 172.32200 143.71000 136.78300 1.000 21.17000 525 ASP A CA 1
ATOM 1816 C C . ASP A 1 236 ? 171.90200 145.15100 137.03300 1.000 23.90000 525 ASP A C 1
ATOM 1817 O O . ASP A 1 236 ? 172.29800 145.75000 138.03700 1.000 33.91000 525 ASP A O 1
ATOM 1822 N N . LYS A 1 237 ? 171.10800 145.70500 136.12000 1.000 25.53000 526 LYS A N 1
ATOM 1823 C CA . LYS A 1 237 ? 170.71300 147.10300 136.20900 1.000 29.66000 526 LYS A CA 1
ATOM 1824 C C . LYS A 1 237 ? 169.37400 147.31100 136.90000 1.000 33.93000 526 LYS A C 1
ATOM 1825 O O . LYS A 1 237 ? 169.10000 148.42400 137.35900 1.000 35.65000 526 LYS A O 1
ATOM 1831 N N . PHE A 1 238 ? 168.53900 146.27900 136.99000 1.000 33.73000 527 PHE A N 1
ATOM 1832 C CA . PHE A 1 238 ? 167.22300 146.42100 137.60700 1.000 20.90000 527 PHE A CA 1
ATOM 1833 C C . PHE A 1 238 ? 166.71600 145.03800 137.97500 1.000 27.20000 527 PHE A C 1
ATOM 1834 O O . PHE A 1 238 ? 166.60100 144.17200 137.10300 1.000 31.42000 527 PHE A O 1
ATOM 1842 N N . GLY A 1 239 ? 166.42200 144.82800 139.25500 1.000 29.41000 528 GLY A N 1
ATOM 1843 C CA . GLY A 1 239 ? 165.87700 143.56000 139.68400 1.000 28.54000 528 GLY A CA 1
ATOM 1844 C C . GLY A 1 239 ? 164.43700 143.38200 139.25200 1.000 34.97000 528 GLY A C 1
ATOM 1845 O O . GLY A 1 239 ? 163.70300 144.33800 139.00300 1.000 37.78000 528 GLY A O 1
ATOM 1846 N N . ALA A 1 240 ? 164.02200 142.12400 139.17100 1.000 32.98000 529 ALA A N 1
ATOM 1847 C CA . ALA A 1 240 ? 162.70600 141.78800 138.64700 1.000 33.86000 529 ALA A CA 1
ATOM 1848 C C . ALA A 1 240 ? 162.13200 140.64900 139.48200 1.000 34.97000 529 ALA A C 1
ATOM 1849 O O . ALA A 1 240 ? 162.60900 140.34500 140.58000 1.000 39.75000 529 ALA A O 1
ATOM 1851 N N . GLY A 1 241 ? 161.09600 140.00700 138.95200 1.000 30.91000 530 GLY A N 1
ATOM 1852 C CA . GLY A 1 241 ? 160.35700 138.97800 139.65100 1.000 27.77000 530 GLY A CA 1
ATOM 1853 C C . GLY A 1 241 ? 158.88000 139.12700 139.36200 1.000 24.75000 530 GLY A C 1
ATOM 1854 O O . GLY A 1 241 ? 158.13600 138.14500 139.31000 1.000 30.45000 530 GLY A O 1
ATOM 1855 N N . HIS A 1 242 ? 158.45600 140.36800 139.15800 1.000 23.39000 531 HIS A N 1
ATOM 1856 C CA . HIS A 1 242 ? 157.13100 140.68900 138.65100 1.000 31.59000 531 HIS A CA 1
ATOM 1857 C C . HIS A 1 242 ? 157.27700 141.16200 137.21300 1.000 39.39000 531 HIS A C 1
ATOM 1858 O O . HIS A 1 242 ? 158.09200 142.04500 136.92700 1.000 40.14000 531 HIS A O 1
ATOM 1865 N N . SER A 1 243 ? 156.49200 140.57500 136.31300 1.000 35.35000 532 SER A N 1
ATOM 1866 C CA . SER A 1 243 ? 156.65700 140.83200 134.89200 1.000 23.72000 532 SER A CA 1
ATOM 1867 C C . SER A 1 243 ? 156.21300 142.25200 134.54600 1.000 22.31000 532 SER A C 1
ATOM 1868 O O . SER A 1 243 ? 155.79300 143.03500 135.40200 1.000 30.43000 532 SER A O 1
ATOM 1871 N N . SER A 1 244 ? 156.33200 142.58300 133.26000 1.000 25.83000 533 SER A N 1
ATOM 1872 C CA . SER A 1 244 ? 155.89000 143.85400 132.69200 1.000 26.65000 533 SER A CA 1
ATOM 1873 C C . SER A 1 244 ? 156.66300 145.04000 133.24500 1.000 26.09000 533 SER A C 1
ATOM 1874 O O . SER A 1 244 ? 156.17800 146.17200 133.20600 1.000 33.03000 533 SER A O 1
ATOM 1877 N N . THR A 1 245 ? 157.87400 144.80200 133.74800 1.000 28.98000 534 THR A N 1
ATOM 1878 C CA . THR A 1 245 ? 158.67600 145.83600 134.38300 1.000 31.84000 534 THR A CA 1
ATOM 1879 C C . THR A 1 245 ? 159.88100 146.26800 133.56000 1.000 36.57000 534 THR A C 1
ATOM 1880 O O . THR A 1 245 ? 160.40800 147.35900 133.79700 1.000 40.63000 534 THR A O 1
ATOM 1884 N N . SER A 1 246 ? 160.31700 145.45100 132.59900 1.000 29.04000 535 SER A N 1
ATOM 1885 C CA . SER A 1 246 ? 161.55200 145.73900 131.87500 1.000 23.82000 535 SER A CA 1
ATOM 1886 C C . SER A 1 246 ? 161.44400 147.01000 131.04600 1.000 26.48000 535 SER A C 1
ATOM 1887 O O . SER A 1 246 ? 162.39600 147.79100 130.98100 1.000 37.49000 535 SER A O 1
ATOM 1890 N N . LEU A 1 247 ? 160.30800 147.22100 130.38400 1.000 25.11000 536 LEU A N 1
ATOM 1891 C CA . LEU A 1 247 ? 160.20000 148.35000 129.46900 1.000 25.28000 536 LEU A CA 1
ATOM 1892 C C . LEU A 1 247 ? 160.22300 149.67700 130.21800 1.000 25.22000 536 LEU A C 1
ATOM 1893 O O . LEU A 1 247 ? 160.92400 150.61200 129.81200 1.000 32.21000 536 LEU A O 1
ATOM 1898 N N . SER A 1 248 ? 159.48100 149.77400 131.32200 1.000 25.79000 537 SER A N 1
ATOM 1899 C CA . SER A 1 248 ? 159.50800 150.99500 132.11900 1.000 26.73000 537 SER A CA 1
ATOM 1900 C C . SER A 1 248 ? 160.89300 151.23900 132.70500 1.000 31.41000 537 SER A C 1
ATOM 1901 O O . SER A 1 248 ? 161.37800 152.37600 132.71800 1.000 36.64000 537 SER A O 1
ATOM 1904 N N . ALA A 1 249 ? 161.54800 150.18100 133.18600 1.000 27.99000 538 ALA A N 1
ATOM 1905 C CA . ALA A 1 249 ? 162.88000 150.32700 133.76300 1.000 29.51000 538 ALA A CA 1
ATOM 1906 C C . ALA A 1 249 ? 163.88700 150.79700 132.72100 1.000 31.51000 538 ALA A C 1
ATOM 1907 O O . ALA A 1 249 ? 164.69300 151.70000 132.97900 1.000 37.73000 538 ALA A O 1
ATOM 1909 N N . ILE A 1 250 ? 163.85900 150.19200 131.53200 1.000 24.22000 539 ILE A N 1
ATOM 1910 C CA . ILE A 1 250 ? 164.81300 150.57400 130.49900 1.000 20.71000 539 ILE A CA 1
ATOM 1911 C C . ILE A 1 250 ? 164.52600 151.98200 130.00000 1.000 19.16000 539 ILE A C 1
ATOM 1912 O O . ILE A 1 250 ? 165.45500 152.72600 129.66600 1.000 29.78000 539 ILE A O 1
ATOM 1917 N N . GLN A 1 251 ? 163.25400 152.38600 129.94500 1.000 21.97000 540 GLN A N 1
ATOM 1918 C CA . GLN A 1 251 ? 162.96700 153.76100 129.56300 1.000 23.38000 540 GLN A CA 1
ATOM 1919 C C . GLN A 1 251 ? 163.45600 154.73200 130.62600 1.000 25.87000 540 GLN A C 1
ATOM 1920 O O . GLN A 1 251 ? 163.94200 155.81900 130.30100 1.000 31.61000 540 GLN A O 1
ATOM 1926 N N . GLY A 1 252 ? 163.34000 154.35800 131.90200 1.000 33.52000 541 GLY A N 1
ATOM 1927 C CA . GLY A 1 252 ? 163.90200 155.18600 132.95600 1.000 28.25000 541 GLY A CA 1
ATOM 1928 C C . GLY A 1 252 ? 165.40500 155.33200 132.83700 1.000 25.93000 541 GLY A C 1
ATOM 1929 O O . GLY A 1 252 ? 165.94700 156.42800 132.99800 1.000 35.16000 541 GLY A O 1
ATOM 1930 N N . TYR A 1 253 ? 166.09400 154.23000 132.54100 1.000 22.06000 542 TYR A N 1
ATOM 1931 C CA . TYR A 1 253 ? 167.53700 154.29300 132.32700 1.000 19.42000 542 TYR A CA 1
ATOM 1932 C C . TYR A 1 253 ? 167.88000 155.19800 131.15000 1.000 21.39000 542 TYR A C 1
ATOM 1933 O O . TYR A 1 253 ? 168.77400 156.04700 131.24600 1.000 27.38000 542 TYR A O 1
ATOM 1942 N N . TYR A 1 254 ? 167.17100 155.03600 130.02900 1.000 29.27000 543 TYR A N 1
ATOM 1943 C CA . TYR A 1 254 ? 167.46000 155.86300 128.86400 1.000 24.84000 543 TYR A CA 1
ATOM 1944 C C . TYR A 1 254 ? 167.21600 157.33100 129.16100 1.000 19.70000 543 TYR A C 1
ATOM 1945 O O . TYR A 1 254 ? 168.01400 158.18800 128.77200 1.000 25.30000 543 TYR A O 1
ATOM 1954 N N . GLU A 1 255 ? 166.11100 157.64500 129.83600 1.000 24.71000 544 GLU A N 1
ATOM 1955 C CA . GLU A 1 255 ? 165.78100 159.04000 130.08100 1.000 22.47000 544 GLU A CA 1
ATOM 1956 C C . GLU A 1 255 ? 166.72100 159.66400 131.09800 1.000 27.69000 544 GLU A C 1
ATOM 1957 O O . GLU A 1 255 ? 167.05000 160.84500 130.98000 1.000 30.39000 544 GLU A O 1
ATOM 1963 N N . ALA A 1 256 ? 167.18400 158.89300 132.08300 1.000 37.43000 545 ALA A N 1
ATOM 1964 C CA . ALA A 1 256 ? 168.20800 159.40000 132.99000 1.000 26.38000 545 ALA A CA 1
ATOM 1965 C C . ALA A 1 256 ? 169.50800 159.67600 132.24400 1.000 32.44000 545 ALA A C 1
ATOM 1966 O O . ALA A 1 256 ? 170.13500 160.72700 132.43100 1.000 38.31000 545 ALA A O 1
ATOM 1968 N N . GLU A 1 257 ? 169.92600 158.73900 131.38500 1.000 30.96000 546 GLU A N 1
ATOM 1969 C CA . GLU A 1 257 ? 171.15500 158.92800 130.62200 1.000 26.23000 546 GLU A CA 1
ATOM 1970 C C . GLU A 1 257 ? 171.04100 160.09900 129.66200 1.000 21.48000 546 GLU A C 1
ATOM 1971 O O . GLU A 1 257 ? 172.04200 160.75700 129.36400 1.000 34.17000 546 GLU A O 1
ATOM 1977 N N . TRP A 1 258 ? 169.83600 160.36500 129.16200 1.000 24.91000 547 TRP A N 1
ATOM 1978 C CA . TRP A 1 258 ? 169.61700 161.51500 128.29500 1.000 30.24000 547 TRP A CA 1
ATOM 1979 C C . TRP A 1 258 ? 169.60500 162.82000 129.08400 1.000 25.69000 547 TRP A C 1
ATOM 1980 O O . TRP A 1 258 ? 170.17600 163.81700 128.63500 1.000 33.65000 547 TRP A O 1
ATOM 1991 N N . GLN A 1 259 ? 168.96700 162.83000 130.25800 1.000 31.87000 548 GLN A N 1
ATOM 1992 C CA . GLN A 1 259 ? 168.88300 164.04700 131.06000 1.000 34.94000 548 GLN A CA 1
ATOM 1993 C C . GLN A 1 259 ? 170.24700 164.46100 131.59100 1.000 32.82000 548 GLN A C 1
ATOM 1994 O O . GLN A 1 259 ? 170.54600 165.65800 131.67800 1.000 31.74000 548 GLN A O 1
ATOM 2000 N N . VAL A 1 260 ? 171.08100 163.48800 131.96700 1.000 35.75000 549 VAL A N 1
ATOM 2001 C CA . VAL A 1 260 ? 172.41300 163.81800 132.46500 1.000 29.20000 549 VAL A CA 1
ATOM 2002 C C . VAL A 1 260 ? 173.22100 164.53100 131.39000 1.000 32.90000 549 VAL A C 1
ATOM 2003 O O . VAL A 1 260 ? 173.89700 165.53100 131.66000 1.000 41.16000 549 VAL A O 1
ATOM 2007 N N . LYS A 1 261 ? 173.16000 164.03700 130.15300 1.000 32.30000 550 LYS A N 1
ATOM 2008 C CA . LYS A 1 261 ? 173.87000 164.69600 129.06300 1.000 35.81000 550 LYS A CA 1
ATOM 2009 C C . LYS A 1 261 ? 173.23600 166.03600 128.71400 1.000 35.29000 550 LYS A C 1
ATOM 2010 O O . LYS A 1 261 ? 173.94200 166.99500 128.38300 1.000 40.20000 550 LYS A O 1
ATOM 2016 N N . ASN A 1 262 ? 171.90700 166.11900 128.77500 1.000 36.13000 551 ASN A N 1
ATOM 2017 C CA . ASN A 1 262 ? 171.22300 167.35600 128.41800 1.000 36.01000 551 ASN A CA 1
ATOM 2018 C C . ASN A 1 262 ? 171.57300 168.48000 129.38300 1.000 37.03000 551 ASN A C 1
ATOM 2019 O O . ASN A 1 262 ? 171.76900 169.62600 128.96600 1.000 37.89000 551 ASN A O 1
ATOM 2024 N N . LYS A 1 263 ? 171.65900 168.17100 130.67800 1.000 46.78000 552 LYS A N 1
ATOM 2025 C CA . LYS A 1 263 ? 171.94600 169.18800 131.68200 1.000 40.20000 552 LYS A CA 1
ATOM 2026 C C . LYS A 1 263 ? 173.42700 169.52300 131.79000 1.000 45.03000 552 LYS A C 1
ATOM 2027 O O . LYS A 1 263 ? 173.77900 170.45600 132.51800 1.000 45.87000 552 LYS A O 1
ATOM 2033 N N . GLU A 1 264 ? 174.29600 168.79500 131.09500 1.000 48.87000 553 GLU A N 1
ATOM 2034 C CA . GLU A 1 264 ? 175.72300 169.10200 131.09500 1.000 44.24000 553 GLU A CA 1
ATOM 2035 C C . GLU A 1 264 ? 176.04600 170.20000 130.09100 1.000 43.48000 553 GLU A C 1
ATOM 2036 O O . GLU A 1 264 ? 176.12000 171.37400 130.44700 1.000 44.00000 553 GLU A O 1
ATOM 2042 N N . VAL A 1 329 ? 173.93700 160.23100 123.63600 1.000 46.08000 618 VAL A N 1
ATOM 2043 C CA . VAL A 1 329 ? 173.79100 158.93500 124.28300 1.000 44.17000 618 VAL A CA 1
ATOM 2044 C C . VAL A 1 329 ? 174.55100 157.87100 123.50000 1.000 43.55000 618 VAL A C 1
ATOM 2045 O O . VAL A 1 329 ? 174.03800 157.31700 122.52800 1.000 44.03000 618 VAL A O 1
ATOM 2049 N N . ASP A 1 330 ? 175.78100 157.59100 123.92700 1.000 35.82000 619 ASP A N 1
ATOM 2050 C CA . ASP A 1 330 ? 176.62100 156.61300 123.25000 1.000 33.68000 619 ASP A CA 1
ATOM 2051 C C . ASP A 1 330 ? 176.32600 155.18100 123.66900 1.000 33.39000 619 ASP A C 1
ATOM 2052 O O . ASP A 1 330 ? 176.85100 154.25200 123.04600 1.000 37.57000 619 ASP A O 1
ATOM 2057 N N . LYS A 1 331 ? 175.51000 154.97700 124.69500 1.000 23.82000 620 LYS A N 1
ATOM 2058 C CA . LYS A 1 331 ? 175.24800 153.65200 125.23100 1.000 23.15000 620 LYS A CA 1
ATOM 2059 C C . LYS A 1 331 ? 173.95700 153.08700 124.65800 1.000 24.09000 620 LYS A C 1
ATOM 2060 O O . LYS A 1 331 ? 172.95700 153.79700 124.52400 1.000 28.07000 620 LYS A O 1
ATOM 2066 N N . VAL A 1 332 ? 173.98900 151.80700 124.32000 1.000 24.65000 621 VAL A N 1
ATOM 2067 C CA . VAL A 1 332 ? 172.85100 151.12300 123.72200 1.000 20.28000 621 VAL A CA 1
ATOM 2068 C C . VAL A 1 332 ? 171.93300 150.62300 124.82900 1.000 31.15000 621 VAL A C 1
ATOM 2069 O O . VAL A 1 332 ? 172.37000 149.90100 125.73300 1.000 33.98000 621 VAL A O 1
ATOM 2073 N N . HIS A 1 333 ? 170.66100 151.00300 124.75700 1.000 25.70000 622 HIS A N 1
ATOM 2074 C CA . HIS A 1 333 ? 169.65200 150.56500 125.71100 1.000 6.49000 622 HIS A CA 1
ATOM 2075 C C . HIS A 1 333 ? 168.79900 149.48100 125.06700 1.000 8.93000 622 HIS A C 1
ATOM 2076 O O . HIS A 1 333 ? 168.14800 149.72200 124.04600 1.000 31.59000 622 HIS A O 1
ATOM 2083 N N . ILE A 1 334 ? 168.80400 148.29600 125.66700 1.000 9.48000 623 ILE A N 1
ATOM 2084 C CA . ILE A 1 334 ? 168.10600 147.13200 125.13600 1.000 16.14000 623 ILE A CA 1
ATOM 2085 C C . ILE A 1 334 ? 167.24000 146.53400 126.23600 1.000 24.60000 623 ILE A C 1
ATOM 2086 O O . ILE A 1 334 ? 167.69100 146.38200 127.37700 1.000 25.82000 623 ILE A O 1
ATOM 2091 N N . ALA A 1 335 ? 165.99800 146.20200 125.89300 1.000 26.39000 624 ALA A N 1
ATOM 2092 C CA . ALA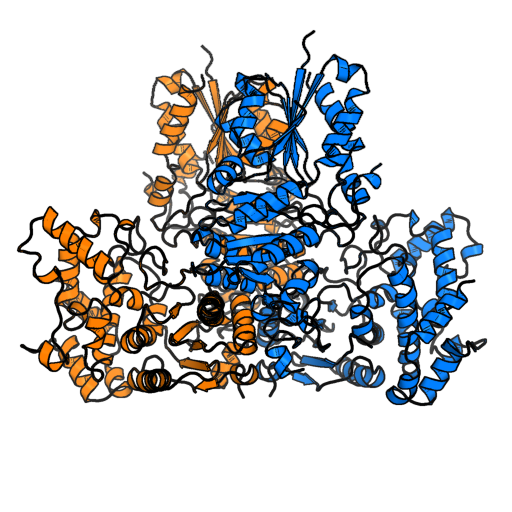 A 1 335 ? 165.08200 145.51500 126.78900 1.000 15.47000 624 ALA A CA 1
ATOM 2093 C C . ALA A 1 335 ? 164.60300 144.23400 126.12500 1.000 16.93000 624 ALA A C 1
ATOM 2094 O O . ALA A 1 335 ? 164.18100 144.25300 124.96500 1.000 29.00000 624 ALA A O 1
ATOM 2096 N N . ILE A 1 336 ? 164.66900 143.13000 126.85800 1.000 16.05000 625 ILE A N 1
ATOM 2097 C CA . ILE A 1 336 ? 164.23200 141.82900 126.36500 1.000 17.42000 625 ILE A CA 1
ATOM 2098 C C . ILE A 1 336 ? 162.95200 141.47100 127.10600 1.000 27.22000 625 ILE A C 1
ATOM 2099 O O . ILE A 1 336 ? 162.98500 141.12800 128.29400 1.000 35.34000 625 ILE A O 1
ATOM 2104 N N . ILE A 1 337 ? 161.82200 141.55000 126.40700 1.000 28.01000 626 ILE A N 1
ATOM 2105 C CA . ILE A 1 337 ? 160.51400 141.26000 126.97700 1.000 20.76000 626 ILE A CA 1
ATOM 2106 C C . ILE A 1 337 ? 159.83400 140.19900 126.12500 1.000 16.30000 626 ILE A C 1
ATOM 2107 O O . ILE A 1 337 ? 159.88400 140.25100 124.89100 1.000 24.85000 626 ILE A O 1
ATOM 2112 N N . GLY A 1 338 ? 159.22100 139.22200 126.78800 1.000 19.46000 627 GLY A N 1
ATOM 2113 C CA . GLY A 1 338 ? 158.55300 138.13900 126.10400 1.000 29.19000 627 GLY A CA 1
ATOM 2114 C C . GLY A 1 338 ? 157.11800 138.47300 125.74900 1.000 24.31000 627 GLY A C 1
ATOM 2115 O O . GLY A 1 338 ? 156.59200 139.53700 126.06700 1.000 26.54000 627 GLY A O 1
ATOM 2116 N N . ASP A 1 339 ? 156.48100 137.52400 125.06000 1.000 29.02000 628 ASP A N 1
ATOM 2117 C CA . ASP A 1 339 ? 155.08800 137.70200 124.66800 1.000 29.27000 628 ASP A CA 1
ATOM 2118 C C . ASP A 1 339 ? 154.17600 137.79700 125.88300 1.000 34.19000 628 ASP A C 1
ATOM 2119 O O . ASP A 1 339 ? 153.27200 138.63900 125.92500 1.000 34.97000 628 ASP A O 1
ATOM 2124 N N . GLY A 1 340 ? 154.39800 136.94100 126.88200 1.000 34.08000 629 GLY A N 1
ATOM 2125 C CA . GLY A 1 340 ? 153.56100 136.97600 128.06900 1.000 27.72000 629 GLY A CA 1
ATOM 2126 C C . GLY A 1 340 ? 153.71300 138.26200 128.85700 1.000 22.35000 629 GLY A C 1
ATOM 2127 O O . GLY A 1 340 ? 152.73200 138.79900 129.37800 1.000 32.76000 629 GLY A O 1
ATOM 2128 N N . GLY A 1 341 ? 154.93900 138.77100 128.95700 1.000 21.33000 630 GLY A N 1
ATOM 2129 C CA . GLY A 1 341 ? 155.15900 139.98900 129.71600 1.000 28.78000 630 GLY A CA 1
ATOM 2130 C C . GLY A 1 341 ? 154.44200 141.18500 129.12500 1.000 26.73000 630 GLY A C 1
ATOM 2131 O O . GLY A 1 341 ? 153.94200 142.04400 129.85400 1.000 33.01000 630 GLY A O 1
ATOM 2132 N N . LEU A 1 342 ? 154.37800 141.25700 127.79500 1.000 20.87000 631 LEU A N 1
ATOM 2133 C CA . LEU A 1 342 ? 153.72300 142.38100 127.14000 1.000 28.46000 631 LEU A CA 1
ATOM 2134 C C . LEU A 1 342 ? 152.21200 142.36700 127.33800 1.000 32.33000 631 LEU A C 1
ATOM 2135 O O . LEU A 1 342 ? 151.56200 143.38900 127.10500 1.000 37.85000 631 LEU A O 1
ATOM 2140 N N . THR A 1 343 ? 151.64100 141.24000 127.77100 1.000 28.11000 632 THR A N 1
ATOM 2141 C CA . THR A 1 343 ? 150.20700 141.18900 128.03200 1.000 18.00000 632 THR A CA 1
ATOM 2142 C C . THR A 1 343 ? 149.82500 142.04000 129.23600 1.000 23.84000 632 THR A C 1
ATOM 2143 O O . THR A 1 343 ? 148.70500 142.55700 129.29900 1.000 35.10000 632 THR A O 1
ATOM 2147 N N . GLY A 1 344 ? 150.73700 142.20600 130.18900 1.000 30.96000 633 GLY A N 1
ATOM 2148 C CA . GLY A 1 344 ? 150.44600 143.02400 131.34800 1.000 22.16000 633 GLY A CA 1
ATOM 2149 C C . GLY A 1 344 ? 150.27000 144.48600 130.98800 1.000 20.73000 633 GLY A C 1
ATOM 2150 O O . GLY A 1 344 ? 150.88100 145.00400 130.05500 1.000 33.99000 633 GLY A O 1
ATOM 2151 N N . GLY A 1 345 ? 149.42000 145.15900 131.76300 1.000 23.05000 634 GLY A N 1
ATOM 2152 C CA . GLY A 1 345 ? 149.05700 146.52700 131.43600 1.000 29.13000 634 GLY A CA 1
ATOM 2153 C C . GLY A 1 345 ? 150.22000 147.49200 131.52000 1.000 28.13000 634 GLY A C 1
ATOM 2154 O O . GLY A 1 345 ? 150.35500 148.38400 130.67800 1.000 41.39000 634 GLY A O 1
ATOM 2155 N N . MET A 1 346 ? 151.07200 147.33700 132.53500 1.000 31.94000 635 MET A N 1
ATOM 2156 C CA . MET A 1 346 ? 152.22000 148.22800 132.66600 1.000 35.45000 635 MET A CA 1
ATOM 2157 C C . MET A 1 346 ? 153.13700 148.11400 131.45600 1.000 33.89000 635 MET A C 1
ATOM 2158 O O . MET A 1 346 ? 153.67800 149.11800 130.98200 1.000 32.59000 635 MET A O 1
ATOM 2163 N N . ALA A 1 347 ? 153.31500 146.89500 130.93800 1.000 35.18000 636 ALA A N 1
ATOM 2164 C CA . ALA A 1 347 ? 154.13500 146.70700 129.74600 1.000 25.09000 636 ALA A CA 1
ATOM 2165 C C . ALA A 1 347 ? 153.53700 147.41900 128.54000 1.000 28.79000 636 ALA A C 1
ATOM 2166 O O . ALA A 1 347 ? 154.26100 148.03900 127.75700 1.000 33.82000 636 ALA A O 1
ATOM 2168 N N . LEU A 1 348 ? 152.21700 147.32900 128.36500 1.000 19.60000 637 LEU A N 1
ATOM 2169 C CA . LEU A 1 348 ? 151.56900 148.00000 127.24300 1.000 21.10000 637 LEU A CA 1
ATOM 2170 C C . LEU A 1 348 ? 151.68900 149.51300 127.35800 1.000 25.14000 637 LEU A C 1
ATOM 2171 O O . LEU A 1 348 ? 151.97100 150.20000 126.36500 1.000 35.68000 637 LEU A O 1
ATOM 2176 N N . GLU A 1 349 ? 151.48200 150.05000 128.56200 1.000 17.67000 638 GLU A N 1
ATOM 2177 C CA . GLU A 1 349 ? 151.65000 151.48400 128.76500 1.000 24.25000 638 GLU A CA 1
ATOM 2178 C C . GLU A 1 349 ? 153.08200 151.91000 128.48200 1.000 28.86000 638 GLU A C 1
ATOM 2179 O O . GLU A 1 349 ? 153.31800 152.95600 127.86400 1.000 40.32000 638 GLU A O 1
ATOM 2185 N N . ALA A 1 350 ? 154.05300 151.10700 128.92200 1.000 34.30000 639 ALA A N 1
ATOM 2186 C CA . ALA A 1 350 ? 155.45000 151.42500 128.66700 1.000 32.71000 639 ALA A CA 1
ATOM 2187 C C . ALA A 1 350 ? 155.76500 151.39000 127.17700 1.000 29.89000 639 ALA A C 1
ATOM 2188 O O . ALA A 1 350 ? 156.50300 152.24000 126.67800 1.000 29.68000 639 ALA A O 1
ATOM 2190 N N . LEU A 1 351 ? 155.22100 150.40900 126.45400 1.000 35.15000 640 LEU A N 1
ATOM 2191 C CA . LEU A 1 351 ? 155.42300 150.33700 125.00800 1.000 34.35000 640 LEU A CA 1
ATOM 2192 C C . LEU A 1 351 ? 154.88100 151.58500 124.32000 1.000 29.62000 640 LEU A C 1
ATOM 2193 O O . LEU A 1 351 ? 155.57200 152.22900 123.51100 1.000 32.06000 640 LEU A O 1
ATOM 2198 N N . ASN A 1 352 ? 153.64600 151.95400 124.66100 1.000 24.25000 641 ASN A N 1
ATOM 2199 C CA . ASN A 1 352 ? 153.02800 153.14000 124.08600 1.000 28.72000 641 ASN A CA 1
ATOM 2200 C C . ASN A 1 352 ? 153.84000 154.39000 124.38900 1.000 29.01000 641 ASN A C 1
ATOM 2201 O O . ASN A 1 352 ? 154.04500 155.23600 123.50900 1.000 37.20000 641 ASN A O 1
ATOM 2206 N N . TYR A 1 353 ? 154.33400 154.51900 125.62100 1.000 19.26000 642 TYR A N 1
ATOM 2207 C CA . TYR A 1 353 ? 155.07600 155.72000 125.98200 1.000 21.27000 642 TYR A CA 1
ATOM 2208 C C . TYR A 1 353 ? 156.47700 155.74300 125.37900 1.000 34.01000 642 TYR A C 1
ATOM 2209 O O . TYR A 1 353 ? 156.98500 156.82300 125.06000 1.000 39.54000 642 TYR A O 1
ATOM 2218 N N . ILE A 1 354 ? 157.11900 154.58400 125.22500 1.000 32.55000 643 ILE A N 1
ATOM 2219 C CA . ILE A 1 354 ? 158.42800 154.53900 124.57900 1.000 27.19000 643 ILE A CA 1
ATOM 2220 C C . ILE A 1 354 ? 158.30700 155.00500 123.14100 1.000 30.93000 643 ILE A C 1
ATOM 2221 O O . ILE A 1 354 ? 159.10900 155.81400 122.66000 1.000 28.12000 643 ILE A O 1
ATOM 2226 N N . SER A 1 355 ? 157.29000 154.50800 122.43200 1.000 39.41000 644 SER A N 1
ATOM 2227 C CA . SER A 1 355 ? 157.05900 154.99600 121.07600 1.000 27.16000 644 SER A CA 1
ATOM 2228 C C . SER A 1 355 ? 156.72700 156.48200 121.07600 1.000 22.23000 644 SER A C 1
ATOM 2229 O O . SER A 1 355 ? 157.20300 157.23200 120.21800 1.000 25.65000 644 SER A O 1
ATOM 2232 N N . PHE A 1 356 ? 155.91600 156.92300 122.03900 1.000 29.79000 645 PHE A N 1
ATOM 2233 C CA . PHE A 1 356 ? 155.44900 158.30400 122.05600 1.000 26.28000 645 PHE A CA 1
ATOM 2234 C C . PHE A 1 356 ? 156.60200 159.28900 122.20700 1.000 24.67000 645 PHE A C 1
ATOM 2235 O O . PHE A 1 356 ? 156.64300 160.31600 121.52000 1.000 25.95000 645 PHE A O 1
ATOM 2243 N N . LEU A 1 357 ? 157.54800 158.99800 123.09600 1.000 33.97000 646 LEU A N 1
ATOM 2244 C CA . LEU A 1 357 ? 158.65800 159.90600 123.35600 1.000 36.07000 646 LEU A CA 1
ATOM 2245 C C . LEU A 1 357 ? 159.83600 159.70900 122.41100 1.000 32.82000 646 LEU A C 1
ATOM 2246 O O . LEU A 1 357 ? 160.75500 160.53700 122.41900 1.000 25.62000 646 LEU A O 1
ATOM 2251 N N . ASN A 1 358 ? 159.82600 158.64900 121.60100 1.000 30.23000 647 ASN A N 1
ATOM 2252 C CA . ASN A 1 358 ? 160.91900 158.33500 120.68100 1.000 30.90000 647 ASN A CA 1
ATOM 2253 C C . ASN A 1 358 ? 162.21300 158.06500 121.44700 1.000 40.56000 647 ASN A C 1
ATOM 2254 O O . ASN A 1 358 ? 163.27600 158.60800 121.14100 1.000 43.47000 647 ASN A O 1
ATOM 2259 N N . SER A 1 359 ? 162.10900 157.21700 122.46500 1.000 36.82000 648 SER A N 1
ATOM 2260 C CA . SER A 1 359 ? 163.29200 156.75200 123.17000 1.000 21.03000 648 SER A CA 1
ATOM 2261 C C . SER A 1 359 ? 164.02100 155.73100 122.31200 1.000 29.76000 648 SER A C 1
ATOM 2262 O O . SER A 1 359 ? 163.42000 154.76500 121.83400 1.000 40.47000 648 SER A O 1
ATOM 2265 N N . LYS A 1 360 ? 165.32100 155.94200 122.11500 1.000 29.73000 649 LYS A N 1
ATOM 2266 C CA . LYS A 1 360 ? 166.12300 155.06300 121.26600 1.000 21.21000 649 LYS A CA 1
ATOM 2267 C C . LYS A 1 360 ? 166.39200 153.77900 122.04000 1.000 16.86000 649 LYS A C 1
ATOM 2268 O O . LYS A 1 360 ? 167.48000 153.53800 122.56800 1.000 35.11000 649 LYS A O 1
ATOM 2274 N N . ILE A 1 361 ? 165.36400 152.94100 122.10000 1.000 1.24000 650 ILE A N 1
ATOM 2275 C CA . ILE A 1 361 ? 165.40400 151.67400 122.81400 1.000 7.88000 650 ILE A CA 1
ATOM 2276 C C . ILE A 1 361 ? 165.15400 150.55800 121.81200 1.000 12.16000 650 ILE A C 1
ATOM 2277 O O . ILE A 1 361 ? 164.19300 150.61700 121.03700 1.000 32.17000 650 ILE A O 1
ATOM 2282 N N . LEU A 1 362 ? 166.02000 149.55300 121.82200 1.000 12.95000 651 LEU A N 1
ATOM 2283 C CA . LEU A 1 362 ? 165.79400 148.33500 121.05900 1.000 17.86000 651 LEU A CA 1
ATOM 2284 C C . LEU A 1 362 ? 164.99500 147.36700 121.92300 1.000 18.19000 651 LEU A C 1
ATOM 2285 O O . LEU A 1 362 ? 165.43300 146.99300 123.01400 1.000 23.32000 651 LEU A O 1
ATOM 2290 N N . ILE A 1 363 ? 163.82400 146.97200 121.43700 1.000 15.44000 652 ILE A N 1
ATOM 2291 C CA . ILE A 1 363 ? 162.93700 146.06500 122.15000 1.000 14.58000 652 ILE A CA 1
ATOM 2292 C C . ILE A 1 363 ? 163.00100 144.72000 121.44800 1.000 10.72000 652 ILE A C 1
ATOM 2293 O O . ILE A 1 363 ? 162.56900 144.58700 120.29700 1.000 18.73000 652 ILE A O 1
ATOM 2298 N N . ILE A 1 364 ? 163.54000 143.72100 122.13600 1.000 13.27000 653 ILE A N 1
ATOM 2299 C CA . ILE A 1 364 ? 163.63000 142.36900 121.60300 1.000 21.51000 653 ILE A CA 1
ATOM 2300 C C . ILE A 1 364 ? 162.38200 141.63100 122.07100 1.000 25.87000 653 ILE A C 1
ATOM 2301 O O . ILE A 1 364 ? 162.32600 141.12100 123.19000 1.000 28.47000 653 ILE A O 1
ATOM 2306 N N . TYR A 1 365 ? 161.37300 141.57800 121.20700 1.000 22.92000 654 TYR A N 1
ATOM 2307 C CA . TYR A 1 365 ? 160.13700 140.87000 121.51700 1.000 20.96000 654 TYR A CA 1
ATOM 2308 C C . TYR A 1 365 ? 160.39600 139.38100 121.35400 1.000 15.71000 654 TYR A C 1
ATOM 2309 O O . TYR A 1 365 ? 160.38200 138.85100 120.24200 1.000 25.04000 654 TYR A O 1
ATOM 2318 N N . ASN A 1 366 ? 160.63800 138.70000 122.46700 1.000 12.88000 655 ASN A N 1
ATOM 2319 C CA . ASN A 1 366 ? 160.89600 137.26600 122.44800 1.000 18.05000 655 ASN A CA 1
ATOM 2320 C C . ASN A 1 366 ? 159.56500 136.55400 122.25400 1.000 26.87000 655 ASN A C 1
ATOM 2321 O O . ASN A 1 366 ? 158.83000 136.28200 123.20300 1.000 34.17000 655 ASN A O 1
ATOM 2326 N N . ASP A 1 367 ? 159.25200 136.25300 120.99700 1.000 23.78000 656 ASP A N 1
ATOM 2327 C CA . ASP A 1 367 ? 158.01200 135.57300 120.64300 1.000 18.51000 656 ASP A CA 1
ATOM 2328 C C . ASP A 1 367 ? 158.22200 134.07600 120.80100 1.000 15.60000 656 ASP A C 1
ATOM 2329 O O . ASP A 1 367 ? 158.89500 133.44300 119.98300 1.000 28.14000 656 ASP A O 1
ATOM 2334 N N . ASN A 1 368 ? 157.58000 133.44700 121.76100 1.000 17.93000 657 ASN A N 1
ATOM 2335 C CA . ASN A 1 368 ? 157.84300 132.01700 122.03200 1.000 24.41000 657 ASN A CA 1
ATOM 2336 C C . ASN A 1 368 ? 156.52900 131.23900 122.07400 1.000 34.85000 657 ASN A C 1
ATOM 2337 O O . ASN A 1 368 ? 156.60000 129.99700 122.14900 1.000 37.65000 657 ASN A O 1
ATOM 2342 N N . GLY A 1 369 ? 155.38800 131.93100 121.97900 1.000 41.18000 658 GLY A N 1
ATOM 2343 C CA . GLY A 1 369 ? 154.13500 131.20800 121.99500 1.000 38.43000 658 GLY A CA 1
ATOM 2344 C C . GLY A 1 369 ? 153.66800 130.81100 123.37200 1.000 40.48000 658 GLY A C 1
ATOM 2345 O O . GLY A 1 369 ? 152.81300 129.93000 123.49500 1.000 44.15000 658 GLY A O 1
ATOM 2346 N N . GLN A 1 370 ? 154.21000 131.43300 124.41700 1.000 42.66000 659 GLN A N 1
ATOM 2347 C CA . GLN A 1 370 ? 153.88300 131.10400 125.80000 1.000 40.54000 659 GLN A CA 1
ATOM 2348 C C . GLN A 1 370 ? 153.55000 132.39400 126.53700 1.000 44.08000 659 GLN A C 1
ATOM 2349 O O . GLN A 1 370 ? 154.41500 133.26100 126.69700 1.000 41.79000 659 GLN A O 1
ATOM 2355 N N . VAL A 1 371 ? 152.30500 132.51900 126.98500 1.000 41.61000 660 VAL A N 1
ATOM 2356 C CA . VAL A 1 371 ? 151.83000 133.70500 127.68600 1.000 41.72000 660 VAL A CA 1
ATOM 2357 C C . VAL A 1 371 ? 151.54300 133.40600 129.15300 1.000 40.05000 660 VAL A C 1
ATOM 2358 O O . VAL A 1 371 ? 151.96000 134.15000 130.04100 1.000 39.43000 660 VAL A O 1
ATOM 2362 N N . SER A 1 372 ? 150.83600 132.31600 129.42300 1.000 45.18000 661 SER A N 1
ATOM 2363 C CA . SER A 1 372 ? 150.46600 131.92000 130.77200 1.000 41.57000 661 SER A CA 1
ATOM 2364 C C . SER A 1 372 ? 151.22700 130.66500 131.17900 1.000 37.13000 661 SER A C 1
ATOM 2365 O O . SER A 1 372 ? 151.92200 130.03900 130.37500 1.000 41.33000 661 SER A O 1
ATOM 2368 N N . LEU A 1 373 ? 151.08300 130.30100 132.45000 1.000 40.87000 662 LEU A N 1
ATOM 2369 C CA . LEU A 1 373 ? 151.77700 129.14900 133.02400 1.000 42.33000 662 LEU A CA 1
ATOM 2370 C C . LEU A 1 373 ? 150.76800 128.10400 133.47200 1.000 39.39000 662 LEU A C 1
ATOM 2371 O O . LEU A 1 373 ? 150.19900 128.21800 134.57200 1.000 43.02000 662 LEU A O 1
ATOM 2376 N N . PRO A 1 374 ? 150.51200 127.06900 132.66900 1.000 41.04000 663 PRO A N 1
ATOM 2377 C CA . PRO A 1 374 ? 151.03600 126.84300 131.31900 1.000 46.99000 663 PRO A CA 1
ATOM 2378 C C . PRO A 1 374 ? 150.09500 127.38600 130.25000 1.000 50.43000 663 PRO A C 1
ATOM 2379 O O . PRO A 1 374 ? 149.12200 128.06500 130.56400 1.000 46.18000 663 PRO A O 1
ATOM 2383 N N . THR A 1 375 ? 150.36200 127.10500 128.97300 1.000 50.96000 664 THR A N 1
ATOM 2384 C CA . THR A 1 375 ? 149.47200 127.50500 127.89300 1.000 46.91000 664 THR A CA 1
ATOM 2385 C C . THR A 1 375 ? 148.78400 126.33200 127.21300 1.000 47.13000 664 THR A C 1
ATOM 2386 O O . THR A 1 375 ? 147.77600 126.53800 126.53100 1.000 51.04000 664 THR A O 1
ATOM 2390 N N . ASN A 1 376 ? 149.29000 125.11100 127.39200 1.000 50.09000 665 ASN A N 1
ATOM 2391 C CA . ASN A 1 376 ? 148.66700 123.93400 126.80300 1.000 53.59000 665 ASN A CA 1
ATOM 2392 C C . ASN A 1 376 ? 147.34900 123.56300 127.46900 1.000 52.43000 665 ASN A C 1
ATOM 2393 O O . ASN A 1 376 ? 146.63800 122.69700 126.94900 1.000 49.87000 665 ASN A O 1
ATOM 2398 N N . ALA A 1 377 ? 147.01300 124.18000 128.59900 1.000 55.38000 666 ALA A N 1
ATOM 2399 C CA . ALA A 1 377 ? 145.75600 123.88800 129.27200 1.000 56.12000 666 ALA A CA 1
ATOM 2400 C C . ALA A 1 377 ? 144.57200 124.34800 128.42900 1.000 56.58000 666 ALA A C 1
ATOM 2401 O O . ALA A 1 377 ? 144.63400 125.35900 127.72400 1.000 55.94000 666 ALA A O 1
ATOM 2403 N N . VAL A 1 378 ? 143.48100 123.59000 128.51000 1.000 56.69000 667 VAL A N 1
ATOM 2404 C CA . VAL A 1 378 ? 142.27900 123.86000 127.72800 1.000 53.84000 667 VAL A CA 1
ATOM 2405 C C . VAL A 1 378 ? 141.41100 124.81800 128.53800 1.000 57.03000 667 VAL A C 1
ATOM 2406 O O . VAL A 1 378 ? 140.68500 124.40600 129.44300 1.000 58.66000 667 VAL A O 1
ATOM 2410 N N . SER A 1 379 ? 141.48700 126.10300 128.21200 1.000 53.58000 668 SER A N 1
ATOM 2411 C CA . SER A 1 379 ? 140.65600 127.11400 128.84600 1.000 52.44000 668 SER A CA 1
ATOM 2412 C C . SER A 1 379 ? 139.38500 127.30900 128.02300 1.000 50.71000 668 SER A C 1
ATOM 2413 O O . SER A 1 379 ? 139.05700 126.50700 127.14500 1.000 52.64000 668 SER A O 1
ATOM 2416 N N . ILE A 1 380 ? 138.64500 128.38400 128.30800 1.000 46.30000 669 ILE A N 1
ATOM 2417 C CA . ILE A 1 380 ? 137.45700 128.70300 127.52800 1.000 43.70000 669 ILE A CA 1
ATOM 2418 C C . ILE A 1 380 ? 137.81400 129.00000 126.07900 1.000 50.30000 669 ILE A C 1
ATOM 2419 O O . ILE A 1 380 ? 136.96800 128.86100 125.19000 1.000 52.99000 669 ILE A O 1
ATOM 2424 N N . SER A 1 381 ? 139.05700 129.39800 125.81700 1.000 48.68000 670 SER A N 1
ATOM 2425 C CA . SER A 1 381 ? 139.54900 129.61200 124.46500 1.000 46.96000 670 SER A CA 1
ATOM 2426 C C . SER A 1 381 ? 140.52200 128.53300 124.01500 1.000 45.10000 670 SER A C 1
ATOM 2427 O O . SER A 1 381 ? 141.26600 128.75100 123.05500 1.000 47.20000 670 SER A O 1
ATOM 2430 N N . GLY A 1 382 ? 140.54500 127.39100 124.68700 1.000 46.10000 671 GLY A N 1
ATOM 2431 C CA . GLY A 1 382 ? 141.42100 126.30600 124.29900 1.000 53.86000 671 GLY A CA 1
ATOM 2432 C C . GLY A 1 382 ? 142.86300 126.55000 124.69900 1.000 57.08000 671 GLY A C 1
ATOM 2433 O O . GLY A 1 382 ? 143.17600 127.27700 125.64600 1.000 53.74000 671 GLY A O 1
ATOM 2434 N N . ASN A 1 383 ? 143.75800 125.91700 123.94600 1.000 51.63000 672 ASN A N 1
ATOM 2435 C CA . ASN A 1 383 ? 145.19200 126.04000 124.17100 1.000 47.23000 672 ASN A CA 1
ATOM 2436 C C . ASN A 1 383 ? 145.78400 127.27800 123.51800 1.000 42.29000 672 ASN A C 1
ATOM 2437 O O . ASN A 1 383 ? 146.99600 127.49400 123.62400 1.000 46.82000 672 ASN A O 1
ATOM 2442 N N . ARG A 1 384 ? 144.97000 128.07700 122.84500 1.000 33.41000 673 ARG A N 1
ATOM 2443 C CA . ARG A 1 384 ? 145.47100 129.23100 122.11700 1.000 33.16000 673 ARG A CA 1
ATOM 2444 C C . ARG A 1 384 ? 146.09800 130.23200 123.08100 1.000 37.57000 673 ARG A C 1
ATOM 2445 O O . ARG A 1 384 ? 145.50300 130.53600 124.12500 1.000 43.78000 673 ARG A O 1
ATOM 2453 N N . PRO A 1 385 ? 147.29100 130.74700 122.78700 1.000 40.86000 674 PRO A N 1
ATOM 2454 C CA . PRO A 1 385 ? 147.91300 131.72900 123.68100 1.000 41.61000 674 PRO A CA 1
ATOM 2455 C C . PRO A 1 385 ? 147.04300 132.96600 123.84000 1.000 42.21000 674 PRO A C 1
ATOM 2456 O O . PRO A 1 385 ? 146.39200 133.41800 122.89700 1.000 44.44000 674 PRO A O 1
ATOM 2460 N N . ILE A 1 386 ? 147.04500 133.51400 125.05000 1.000 42.42000 675 ILE A N 1
ATOM 2461 C CA . ILE A 1 386 ? 146.09900 134.55900 125.42600 1.000 40.87000 675 ILE A CA 1
ATOM 2462 C C . ILE A 1 386 ? 146.54900 135.89400 124.85000 1.000 39.25000 675 ILE A C 1
ATOM 2463 O O . ILE A 1 386 ? 147.72100 136.27200 124.95900 1.000 41.83000 675 ILE A O 1
ATOM 2468 N N . GLY A 1 387 ? 145.61400 136.61200 124.24000 1.000 35.33000 676 GLY A N 1
ATOM 2469 C CA . GLY A 1 387 ? 145.89100 137.93200 123.71800 1.000 36.02000 676 GLY A CA 1
ATOM 2470 C C . GLY A 1 387 ? 145.70100 138.03900 122.22100 1.000 37.97000 676 GLY A C 1
ATOM 2471 O O . GLY A 1 387 ? 146.14100 137.16400 121.46900 1.000 45.02000 676 GLY A O 1
ATOM 2472 N N . SER A 1 388 ? 145.04000 139.10700 121.77300 1.000 26.14000 677 SER A N 1
ATOM 2473 C CA . SER A 1 388 ? 144.94300 139.36700 120.34400 1.000 37.41000 677 SER A CA 1
ATOM 2474 C C . SER A 1 388 ? 146.27600 139.79700 119.75000 1.000 37.86000 677 SER A C 1
ATOM 2475 O O . SER A 1 388 ? 146.48100 139.63800 118.54200 1.000 41.40000 677 SER A O 1
ATOM 2478 N N . ILE A 1 389 ? 147.18000 140.34100 120.56700 1.000 35.69000 678 ILE A N 1
ATOM 2479 C CA . ILE A 1 389 ? 148.54400 140.58000 120.10500 1.000 28.50000 678 ILE A CA 1
ATOM 2480 C C . ILE A 1 389 ? 149.22000 139.25900 119.77100 1.000 31.92000 678 ILE A C 1
ATOM 2481 O O . ILE A 1 389 ? 149.96600 139.15400 118.79000 1.000 35.42000 678 ILE A O 1
ATOM 2486 N N . SER A 1 390 ? 148.96400 138.22500 120.57600 1.000 33.78000 679 SER A N 1
ATOM 2487 C CA . SER A 1 390 ? 149.49200 136.90000 120.27300 1.000 35.72000 679 SER A CA 1
ATOM 2488 C C . SER A 1 390 ? 148.90400 136.35100 118.97900 1.000 40.45000 679 SER A C 1
ATOM 2489 O O . SER A 1 390 ? 149.62600 135.77700 118.15500 1.000 39.28000 679 SER A O 1
ATOM 2492 N N . ASP A 1 391 ? 147.59300 136.51100 118.78400 1.000 37.88000 680 ASP A N 1
ATOM 2493 C CA . ASP A 1 391 ? 146.96600 136.04300 117.55200 1.000 33.05000 680 ASP A CA 1
ATOM 2494 C C . ASP A 1 391 ? 147.47500 136.81500 116.34200 1.000 31.13000 680 ASP A C 1
ATOM 2495 O O . ASP A 1 391 ? 147.69100 136.23300 115.27300 1.000 41.45000 680 ASP A O 1
ATOM 2500 N N . HIS A 1 392 ? 147.66400 138.12700 116.49000 1.000 21.11000 681 HIS A N 1
ATOM 2501 C CA . HIS A 1 392 ? 148.11300 138.94600 115.37000 1.000 20.35000 681 HIS A CA 1
ATOM 2502 C C . HIS A 1 392 ? 149.51600 138.56000 114.92100 1.000 36.73000 681 HIS A C 1
ATOM 2503 O O . HIS A 1 392 ? 149.79500 138.49000 113.71800 1.000 39.52000 681 HIS A O 1
ATOM 2510 N N . LEU A 1 393 ? 150.41400 138.30600 115.87200 1.000 37.50000 682 LEU A N 1
ATOM 2511 C CA . LEU A 1 393 ? 151.80200 137.98900 115.55400 1.000 32.90000 682 LEU A CA 1
ATOM 2512 C C . LEU A 1 393 ? 152.01100 136.48600 115.38600 1.000 37.10000 682 LEU A C 1
ATOM 2513 O O . LEU A 1 393 ? 152.44500 136.02800 114.32500 1.000 36.67000 682 LEU A O 1
ATOM 2518 N N . HIS A 1 394 ? 151.70300 135.71300 116.42100 1.000 42.47000 683 HIS A N 1
ATOM 2519 C CA . HIS A 1 394 ? 151.90200 134.27000 116.38500 1.000 43.09000 683 HIS A CA 1
ATOM 2520 C C . HIS A 1 394 ? 150.72400 133.57300 115.71600 1.000 44.84000 683 HIS A C 1
ATOM 2521 O O . HIS A 1 394 ? 150.49400 133.73600 114.51800 1.000 45.98000 683 HIS A O 1
ATOM 2528 N N . ASN A 1 416 ? 150.87400 146.74400 107.76600 1.000 29.17000 705 ASN A N 1
ATOM 2529 C CA . ASN A 1 416 ? 151.37300 147.27900 109.02700 1.000 24.77000 705 ASN A CA 1
ATOM 2530 C C . ASN A 1 416 ? 150.87100 146.46700 110.20700 1.000 26.07000 705 ASN A C 1
ATOM 2531 O O . ASN A 1 416 ? 149.66500 146.31100 110.39700 1.000 37.09000 705 ASN A O 1
ATOM 2536 N N . ASN A 1 417 ? 151.80000 145.94600 111.00000 1.000 30.24000 706 ASN A N 1
ATOM 2537 C CA . ASN A 1 417 ? 151.44600 145.21800 112.20800 1.000 36.60000 706 ASN A CA 1
ATOM 2538 C C . ASN A 1 417 ? 151.14700 146.21600 113.32500 1.000 34.22000 706 ASN A C 1
ATOM 2539 O O . ASN A 1 417 ? 151.13000 147.43200 113.11900 1.000 37.69000 706 ASN A O 1
ATOM 2544 N N . ILE A 1 418 ? 150.90400 145.70400 114.53200 1.000 28.94000 707 ILE A N 1
ATOM 2545 C CA . ILE A 1 418 ? 150.57400 146.57700 115.65500 1.000 23.11000 707 ILE A CA 1
ATOM 2546 C C . ILE A 1 418 ? 151.75300 147.47700 115.99800 1.000 27.17000 707 ILE A C 1
ATOM 2547 O O . ILE A 1 418 ? 151.58000 148.66900 116.27700 1.000 21.84000 707 ILE A O 1
ATOM 2552 N N . PHE A 1 419 ? 152.97000 146.92600 115.97400 1.000 39.02000 708 PHE A N 1
ATOM 2553 C CA . PHE A 1 419 ? 154.15100 147.72800 116.27800 1.000 30.35000 708 PHE A CA 1
ATOM 2554 C C . PHE A 1 419 ? 154.31500 148.86800 115.28400 1.000 26.95000 708 PHE A C 1
ATOM 2555 O O . PHE A 1 419 ? 154.60600 150.00400 115.67400 1.000 32.38000 708 PHE A O 1
ATOM 2563 N N . GLU A 1 420 ? 154.12600 148.58400 113.99600 1.000 22.81000 709 GLU A N 1
ATOM 2564 C CA . GLU A 1 420 ? 154.26500 149.62500 112.98500 1.000 24.81000 709 GLU A CA 1
ATOM 2565 C C . GLU A 1 420 ? 153.20100 150.69900 113.15400 1.000 27.60000 709 GLU A C 1
ATOM 2566 O O . GLU A 1 420 ? 153.46700 151.88700 112.93800 1.000 29.02000 709 GLU A O 1
ATOM 2572 N N . ASN A 1 421 ? 151.98600 150.29800 113.53600 1.000 28.82000 710 ASN A N 1
ATOM 2573 C CA . ASN A 1 421 ? 150.93900 151.27500 113.80900 1.000 27.90000 710 ASN A CA 1
ATOM 2574 C C . ASN A 1 421 ? 151.28700 152.15200 115.00200 1.000 27.14000 710 ASN A C 1
ATOM 2575 O O . ASN A 1 421 ? 150.86900 153.31300 115.06300 1.000 28.41000 710 ASN A O 1
ATOM 2580 N N . LEU A 1 422 ? 152.05800 151.62400 115.95300 1.000 42.98000 711 LEU A N 1
ATOM 2581 C CA . LEU A 1 422 ? 152.53100 152.39000 117.09600 1.000 33.17000 711 LEU A CA 1
ATOM 2582 C C . LEU A 1 422 ? 153.82800 153.13600 116.80600 1.000 31.61000 711 LEU A C 1
ATOM 2583 O O . LEU A 1 422 ? 154.51700 153.54500 117.74500 1.000 35.56000 711 LEU A O 1
ATOM 2588 N N . ASN A 1 423 ? 154.17600 153.30400 115.52900 1.000 27.66000 712 ASN A N 1
ATOM 2589 C CA . ASN A 1 423 ? 155.33900 154.08500 115.10600 1.000 30.51000 712 ASN A CA 1
ATOM 2590 C C . ASN A 1 423 ? 156.64500 153.47400 115.62000 1.000 33.66000 712 ASN A C 1
ATOM 2591 O O . ASN A 1 423 ? 157.50500 154.15500 116.18100 1.000 29.75000 712 ASN A O 1
ATOM 2596 N N . TYR A 1 424 ? 156.79100 152.17100 115.41400 1.000 31.12000 713 TYR A N 1
ATOM 2597 C CA . TYR A 1 424 ? 158.01400 151.45000 115.73100 1.000 24.97000 713 TYR A CA 1
ATOM 2598 C C . TYR A 1 424 ? 158.66900 150.96000 114.44900 1.000 29.52000 713 TYR A C 1
ATOM 2599 O O . TYR A 1 424 ? 157.99400 150.43300 113.56000 1.000 32.58000 713 TYR A O 1
ATOM 2608 N N . ASP A 1 425 ? 159.98300 151.13700 114.35400 1.000 24.75000 714 ASP A N 1
ATOM 2609 C CA . ASP A 1 425 ? 160.73700 150.44200 113.32400 1.000 17.43000 714 ASP A CA 1
ATOM 2610 C C . ASP A 1 425 ? 160.67200 148.95000 113.59700 1.000 11.98000 714 ASP A C 1
ATOM 2611 O O . ASP A 1 425 ? 160.90100 148.50600 114.72500 1.000 28.08000 714 ASP A O 1
ATOM 2616 N N . TYR A 1 426 ? 160.35000 148.17400 112.57300 1.000 5.66000 715 TYR A N 1
ATOM 2617 C CA . TYR A 1 426 ? 160.12300 146.74700 112.72800 1.000 9.49000 715 TYR A CA 1
ATOM 2618 C C . TYR A 1 426 ? 161.09700 145.99000 111.84200 1.000 21.81000 715 TYR A C 1
ATOM 2619 O O . TYR A 1 426 ? 161.04700 146.11000 110.61400 1.000 17.07000 715 TYR A O 1
ATOM 2628 N N . ILE A 1 427 ? 161.98200 145.22300 112.46400 1.000 13.69000 716 ILE A N 1
ATOM 2629 C CA . ILE A 1 427 ? 162.80900 144.25900 111.75500 1.000 8.71000 716 ILE A CA 1
ATOM 2630 C C . ILE A 1 427 ? 162.06000 142.93700 111.74200 1.000 6.95000 716 ILE A C 1
ATOM 2631 O O . ILE A 1 427 ? 161.59400 142.47100 112.78600 1.000 6.64000 716 ILE A O 1
ATOM 2636 N N . GLY A 1 428 ? 161.93600 142.34000 110.55800 1.000 19.41000 717 GLY A N 1
ATOM 2637 C CA . GLY A 1 428 ? 161.08300 141.18400 110.35000 1.000 13.05000 717 GLY A CA 1
ATOM 2638 C C . GLY A 1 428 ? 161.38500 140.01300 111.25200 1.000 4.16000 717 GLY A C 1
ATOM 2639 O O . GLY A 1 428 ? 162.34700 140.05300 112.02300 1.000 18.16000 717 GLY A O 1
ATOM 2640 N N . VAL A 1 429 ? 160.58000 138.95600 111.16700 1.000 4.55000 718 VAL A N 1
ATOM 2641 C CA . VAL A 1 429 ? 160.71400 137.83800 112.09200 1.000 8.02000 718 VAL A CA 1
ATOM 2642 C C . VAL A 1 429 ? 162.07400 137.18500 111.89700 1.000 18.60000 718 VAL A C 1
ATOM 2643 O O . VAL A 1 429 ? 162.35100 136.59300 110.84900 1.000 20.61000 718 VAL A O 1
ATOM 2647 N N . VAL A 1 430 ? 162.93000 137.30200 112.90800 1.000 26.84000 719 VAL A N 1
ATOM 2648 C CA . VAL A 1 430 ? 164.27600 136.74700 112.89400 1.000 13.61000 719 VAL A CA 1
ATOM 2649 C C . VAL A 1 430 ? 164.31900 135.58300 113.87200 1.000 21.40000 719 VAL A C 1
ATOM 2650 O O . VAL A 1 430 ? 163.79100 135.67600 114.98500 1.000 26.84000 719 VAL A O 1
ATOM 2654 N N . ASN A 1 431 ? 164.93000 134.48000 113.44900 1.000 24.02000 720 ASN A N 1
ATOM 2655 C CA . ASN A 1 431 ? 165.05000 133.32000 114.31900 1.000 22.79000 720 ASN A CA 1
ATOM 2656 C C . ASN A 1 431 ? 165.89700 133.65800 115.53900 1.000 33.07000 720 ASN A C 1
ATOM 2657 O O . ASN A 1 431 ? 166.88900 134.38600 115.44700 1.000 35.25000 720 ASN A O 1
ATOM 2662 N N . GLY A 1 432 ? 165.49500 133.12500 116.69200 1.000 39.82000 721 GLY A N 1
ATOM 2663 C CA . GLY A 1 432 ? 166.20300 133.36100 117.93300 1.000 29.94000 721 GLY A CA 1
ATOM 2664 C C . GLY A 1 432 ? 167.24000 132.33700 118.29600 1.000 27.32000 721 GLY A C 1
ATOM 2665 O O . GLY A 1 432 ? 168.05100 132.58100 119.19200 1.000 39.15000 721 GLY A O 1
ATOM 2666 N N . ASN A 1 433 ? 167.24000 131.19100 117.62400 1.000 28.18000 722 ASN A N 1
ATOM 2667 C CA . ASN A 1 433 ? 168.23300 130.15300 117.84800 1.000 34.49000 722 ASN A CA 1
ATOM 2668 C C . ASN A 1 433 ? 169.27400 130.09900 116.74000 1.000 37.37000 722 ASN A C 1
ATOM 2669 O O . ASN A 1 433 ? 170.11900 129.19900 116.73900 1.000 42.57000 722 ASN A O 1
ATOM 2674 N N . ASN A 1 434 ? 169.23300 131.03400 115.79700 1.000 49.62000 723 ASN A N 1
ATOM 2675 C CA . ASN A 1 434 ? 170.21900 131.12000 114.72700 1.000 49.89000 723 ASN A CA 1
ATOM 2676 C C . ASN A 1 434 ? 171.21500 132.21300 115.09500 1.000 50.51000 723 ASN A C 1
ATOM 2677 O O . ASN A 1 434 ? 170.87800 133.40200 115.07800 1.000 46.80000 723 ASN A O 1
ATOM 2682 N N . THR A 1 435 ? 172.44100 131.80700 115.43300 1.000 46.13000 724 THR A N 1
ATOM 2683 C CA . THR A 1 435 ? 173.43500 132.76800 115.89700 1.000 40.73000 724 THR A CA 1
ATOM 2684 C C . THR A 1 435 ? 173.87100 133.70200 114.77700 1.000 45.39000 724 THR A C 1
ATOM 2685 O O . THR A 1 435 ? 174.12500 134.88600 115.01900 1.000 45.65000 724 THR A O 1
ATOM 2689 N N . GLU A 1 436 ? 173.95300 133.19700 113.54400 1.000 51.74000 725 GLU A N 1
ATOM 2690 C CA . GLU A 1 436 ? 174.47200 134.01400 112.45000 1.000 45.97000 725 GLU A CA 1
ATOM 2691 C C . GLU A 1 436 ? 173.49300 135.11100 112.04200 1.000 46.28000 725 GLU A C 1
ATOM 2692 O O . GLU A 1 436 ? 173.90000 136.25600 111.82800 1.000 45.25000 725 GLU A O 1
ATOM 2698 N N 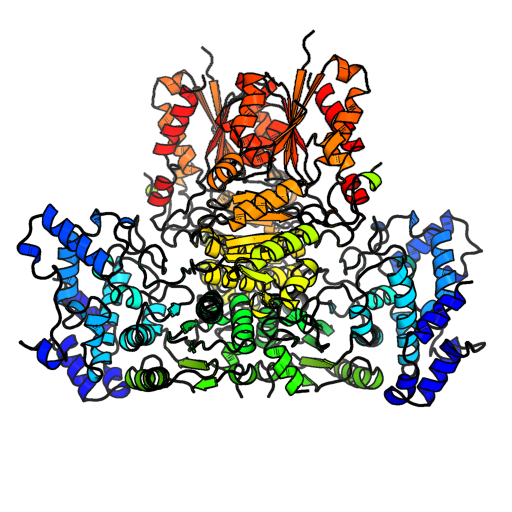. GLU A 1 437 ? 172.20100 134.79000 111.93600 1.000 43.56000 726 GLU A N 1
ATOM 2699 C CA . GLU A 1 437 ? 171.22900 135.78800 111.49200 1.000 43.08000 726 GLU A CA 1
ATOM 2700 C C . GLU A 1 437 ? 171.03300 136.87800 112.54200 1.000 42.64000 726 GLU A C 1
ATOM 2701 O O . GLU A 1 437 ? 171.03000 138.07800 112.22500 1.000 45.91000 726 GLU A O 1
ATOM 2707 N N . LEU A 1 438 ? 170.86200 136.47600 113.80300 1.000 42.00000 727 LEU A N 1
ATOM 2708 C CA . LEU A 1 438 ? 170.75600 137.45400 114.87800 1.000 38.70000 727 LEU A CA 1
ATOM 2709 C C . LEU A 1 438 ? 172.05200 138.22900 115.03900 1.000 35.23000 727 LEU A C 1
ATOM 2710 O O . LEU A 1 438 ? 172.02700 139.41500 115.38100 1.000 31.47000 727 LEU A O 1
ATOM 2715 N N . PHE A 1 439 ? 173.19200 137.58000 114.78800 1.000 37.68000 728 PHE A N 1
ATOM 2716 C CA . PHE A 1 439 ? 174.46400 138.28800 114.77500 1.000 36.46000 728 PHE A CA 1
ATOM 2717 C C . PHE A 1 439 ? 174.46600 139.36800 113.70800 1.000 37.26000 728 PHE A C 1
ATOM 2718 O O . PHE A 1 439 ? 174.90000 140.49200 113.96000 1.000 44.46000 728 PHE A O 1
ATOM 2726 N N . LYS A 1 440 ? 173.97200 139.04700 112.51100 1.000 39.77000 729 LYS A N 1
ATOM 2727 C CA . LYS A 1 440 ? 173.90000 140.03800 111.44200 1.000 32.57000 729 LYS A CA 1
ATOM 2728 C C . LYS A 1 440 ? 173.04900 141.22800 111.85700 1.000 32.03000 729 LYS A C 1
ATOM 2729 O O . LYS A 1 440 ? 173.46800 142.38300 111.72200 1.000 30.31000 729 LYS A O 1
ATOM 2735 N N . VAL A 1 441 ? 171.85500 140.95900 112.38700 1.000 35.15000 730 VAL A N 1
ATOM 2736 C CA . VAL A 1 441 ? 170.94000 142.04400 112.73700 1.000 34.39000 730 VAL A CA 1
ATOM 2737 C C . VAL A 1 441 ? 171.51900 142.90400 113.85900 1.000 44.52000 730 VAL A C 1
ATOM 2738 O O . VAL A 1 441 ? 171.57800 144.13800 113.75500 1.000 44.23000 730 VAL A O 1
ATOM 2742 N N . LEU A 1 442 ? 171.96200 142.26700 114.94600 1.000 43.66000 731 LEU A N 1
ATOM 2743 C CA . LEU A 1 442 ? 172.47600 143.01800 116.08500 1.000 34.25000 731 LEU A CA 1
ATOM 2744 C C . LEU A 1 442 ? 173.77900 143.72800 115.75100 1.000 33.25000 731 LEU A C 1
ATOM 2745 O O . LEU A 1 442 ? 174.03200 144.82300 116.25900 1.000 39.46000 731 LEU A O 1
ATOM 2750 N N . ASN A 1 443 ? 174.60900 143.13500 114.89400 1.000 30.97000 732 ASN A N 1
ATOM 2751 C CA . ASN A 1 443 ? 175.84300 143.78000 114.47800 1.000 30.44000 732 ASN A CA 1
ATOM 2752 C C . ASN A 1 443 ? 175.55600 144.99000 113.60400 1.000 40.41000 732 ASN A C 1
ATOM 2753 O O . ASN A 1 443 ? 176.25400 146.00400 113.69500 1.000 42.49000 732 ASN A O 1
ATOM 2758 N N . ASN A 1 444 ? 174.53300 144.90600 112.74800 1.000 40.22000 733 ASN A N 1
ATOM 2759 C CA . ASN A 1 444 ? 174.11500 146.08400 111.99700 1.000 37.35000 733 ASN A CA 1
ATOM 2760 C C . ASN A 1 444 ? 173.63400 147.18000 112.93600 1.000 40.25000 733 ASN A C 1
ATOM 2761 O O . ASN A 1 444 ? 173.97300 148.35500 112.75800 1.000 40.23000 733 ASN A O 1
ATOM 2766 N N . ILE A 1 445 ? 172.85200 146.80800 113.95200 1.000 40.38000 734 ILE A N 1
ATOM 2767 C CA . ILE A 1 445 ? 172.36700 147.79700 114.91300 1.000 34.21000 734 ILE A CA 1
ATOM 2768 C C . ILE A 1 445 ? 173.53200 148.43000 115.66500 1.000 36.14000 734 ILE A C 1
ATOM 2769 O O . ILE A 1 445 ? 173.51800 149.63000 115.96400 1.000 38.90000 734 ILE A O 1
ATOM 2774 N N . LYS A 1 446 ? 174.55300 147.63600 115.99400 1.000 38.33000 735 LYS A N 1
ATOM 2775 C CA . LYS A 1 446 ? 175.71400 148.16600 116.70300 1.000 35.16000 735 LYS A CA 1
ATOM 2776 C C . LYS A 1 446 ? 176.53200 149.10000 115.82100 1.000 40.00000 735 LYS A C 1
ATOM 2777 O O . LYS A 1 446 ? 176.89200 150.20700 116.24000 1.000 44.44000 735 LYS A O 1
ATOM 2783 N N . GLU A 1 447 ? 176.85600 148.66200 114.60100 1.000 34.30000 736 GLU A N 1
ATOM 2784 C CA . GLU A 1 447 ? 177.66900 149.48100 113.70700 1.000 35.91000 736 GLU A CA 1
ATOM 2785 C C . GLU A 1 447 ? 176.95700 150.77800 113.36000 1.000 37.90000 736 GLU A C 1
ATOM 2786 O O . GLU A 1 447 ? 177.56800 151.85200 113.35000 1.000 40.79000 736 GLU A O 1
ATOM 2792 N N . ASN A 1 448 ? 175.66700 150.69400 113.06900 1.000 37.92000 737 ASN A N 1
ATOM 2793 C CA . ASN A 1 448 ? 174.82500 151.86700 112.92200 1.000 33.20000 737 ASN A CA 1
ATOM 2794 C C . ASN A 1 448 ? 174.37000 152.29300 114.31500 1.000 39.51000 737 ASN A C 1
ATOM 2795 O O . ASN A 1 448 ? 174.91200 151.84900 115.33100 1.000 45.60000 737 ASN A O 1
ATOM 2800 N N . LYS A 1 449 ? 173.38800 153.18000 114.39300 1.000 37.70000 738 LYS A N 1
ATOM 2801 C CA . LYS A 1 449 ? 172.77300 153.47400 115.67500 1.000 35.49000 738 LYS A CA 1
ATOM 2802 C C . LYS A 1 449 ? 171.30800 153.79600 115.44200 1.000 43.23000 738 LYS A C 1
ATOM 2803 O O . LYS A 1 449 ? 170.94100 154.37100 114.41400 1.000 45.20000 738 LYS A O 1
ATOM 2809 N N . LEU A 1 450 ? 170.47500 153.39900 116.39900 1.000 37.16000 739 LEU A N 1
ATOM 2810 C CA . LEU A 1 450 ? 169.04000 153.58700 116.25900 1.000 27.72000 739 LEU A CA 1
ATOM 2811 C C . LEU A 1 450 ? 168.71400 155.06500 116.14000 1.000 31.48000 739 LEU A C 1
ATOM 2812 O O . LEU A 1 450 ? 169.08800 155.86600 117.00000 1.000 35.16000 739 LEU A O 1
ATOM 2817 N N . LYS A 1 451 ? 168.03200 155.42400 115.05800 1.000 34.08000 740 LYS A N 1
ATOM 2818 C CA . LYS A 1 451 ? 167.48800 156.75900 114.88300 1.000 34.54000 740 LYS A CA 1
ATOM 2819 C C . LYS A 1 451 ? 166.02400 156.82600 115.28800 1.000 35.89000 740 LYS A C 1
ATOM 2820 O O . LYS A 1 451 ? 165.38600 157.86800 115.11500 1.000 37.17000 740 LYS A O 1
ATOM 2826 N N . ARG A 1 452 ? 165.48800 155.73700 115.83000 1.000 32.76000 741 ARG A N 1
ATOM 2827 C CA . ARG A 1 452 ? 164.07500 155.60500 116.14100 1.000 27.92000 741 ARG A CA 1
ATOM 2828 C C . ARG A 1 452 ? 163.88600 154.31900 116.93000 1.000 25.84000 741 ARG A C 1
ATOM 2829 O O . ARG A 1 452 ? 164.62000 153.34900 116.73100 1.000 27.41000 741 ARG A O 1
ATOM 2837 N N . ALA A 1 453 ? 162.91100 154.32900 117.83700 1.000 23.57000 742 ALA A N 1
ATOM 2838 C CA . ALA A 1 453 ? 162.60900 153.13400 118.61300 1.000 18.24000 742 ALA A CA 1
ATOM 2839 C C . ALA A 1 453 ? 162.27600 151.97300 117.68500 1.000 20.48000 742 ALA A C 1
ATOM 2840 O O . ALA A 1 453 ? 161.52200 152.12300 116.72000 1.000 34.41000 742 ALA A O 1
ATOM 2842 N N . THR A 1 454 ? 162.84400 150.81300 117.98000 1.000 1.56000 743 THR A N 1
ATOM 2843 C CA . THR A 1 454 ? 162.80200 149.67700 117.07600 1.000 17.87000 743 THR A CA 1
ATOM 2844 C C . THR A 1 454 ? 162.41300 148.42200 117.83700 1.000 12.12000 743 THR A C 1
ATOM 2845 O O . THR A 1 454 ? 162.90700 148.17800 118.94100 1.000 23.06000 743 THR A O 1
ATOM 2849 N N . VAL A 1 455 ? 161.53300 147.62600 117.24100 1.000 15.33000 744 VAL A N 1
ATOM 2850 C CA . VAL A 1 455 ? 161.11800 146.34800 117.80400 1.000 19.65000 744 VAL A CA 1
ATOM 2851 C C . VAL A 1 455 ? 161.70900 145.25600 116.93000 1.000 17.41000 744 VAL A C 1
ATOM 2852 O O . VAL A 1 455 ? 161.32800 145.10200 115.76400 1.000 30.13000 744 VAL A O 1
ATOM 2856 N N . LEU A 1 456 ? 162.64200 144.49800 117.49100 1.000 12.39000 745 LEU A N 1
ATOM 2857 C CA . LEU A 1 456 ? 163.24800 143.37000 116.79600 1.000 16.34000 745 LEU A CA 1
ATOM 2858 C C . LEU A 1 456 ? 162.42400 142.13900 117.13500 1.000 13.20000 745 LEU A C 1
ATOM 2859 O O . LEU A 1 456 ? 162.59200 141.53700 118.19700 1.000 25.45000 745 LEU A O 1
ATOM 2864 N N . HIS A 1 457 ? 161.52100 141.76800 116.23500 1.000 11.65000 746 HIS A N 1
ATOM 2865 C CA . HIS A 1 457 ? 160.68800 140.60000 116.46200 1.000 11.92000 746 HIS A CA 1
ATOM 2866 C C . HIS A 1 457 ? 161.52500 139.35000 116.26200 1.000 10.76000 746 HIS A C 1
ATOM 2867 O O . HIS A 1 457 ? 162.10200 139.14100 115.19100 1.000 26.50000 746 HIS A O 1
ATOM 2874 N N . VAL A 1 458 ? 161.59800 138.52500 117.30000 1.000 8.22000 747 VAL A N 1
ATOM 2875 C CA . VAL A 1 458 ? 162.44800 137.34700 117.32400 1.000 17.17000 747 VAL A CA 1
ATOM 2876 C C . VAL A 1 458 ? 161.58500 136.14800 117.68600 1.000 3.42000 747 VAL A C 1
ATOM 2877 O O . VAL A 1 458 ? 160.80900 136.20500 118.64400 1.000 21.82000 747 VAL A O 1
ATOM 2881 N N . ARG A 1 459 ? 161.71400 135.07200 116.92000 1.000 7.93000 748 ARG A N 1
ATOM 2882 C CA . ARG A 1 459 ? 160.96100 133.85000 117.15200 1.000 19.94000 748 ARG A CA 1
ATOM 2883 C C . ARG A 1 459 ? 161.86400 132.81400 117.80500 1.000 32.57000 748 ARG A C 1
ATOM 2884 O O . ARG A 1 459 ? 162.95900 132.53400 117.30700 1.000 37.06000 748 ARG A O 1
ATOM 2892 N N . THR A 1 460 ? 161.40200 132.24900 118.91800 1.000 25.21000 749 THR A N 1
ATOM 2893 C CA . THR A 1 460 ? 162.19500 131.28000 119.66000 1.000 27.34000 749 THR A CA 1
ATOM 2894 C C . THR A 1 460 ? 161.38600 130.02100 119.93500 1.000 28.14000 749 THR A C 1
ATOM 2895 O O . THR A 1 460 ? 160.27600 129.86500 119.42100 1.000 36.49000 749 THR A O 1
ATOM 2899 N N . LYS A 1 461 ? 161.93200 129.11700 120.74000 1.000 31.69000 750 LYS A N 1
ATOM 2900 C CA . LYS A 1 461 ? 161.28100 127.85400 121.04400 1.000 35.16000 750 LYS A CA 1
ATOM 2901 C C . LYS A 1 461 ? 161.18600 127.66300 122.54800 1.000 41.46000 750 LYS A C 1
ATOM 2902 O O . LYS A 1 461 ? 162.03700 128.13400 123.30700 1.000 48.40000 750 LYS A O 1
ATOM 2908 N N . LYS A 1 462 ? 160.13200 126.96400 122.97000 1.000 45.34000 751 LYS A N 1
ATOM 2909 C CA . LYS A 1 462 ? 159.92900 126.61400 124.36900 1.000 42.66000 751 LYS A CA 1
ATOM 2910 C C . LYS A 1 462 ? 160.00800 125.10900 124.58800 1.000 42.14000 751 LYS A C 1
ATOM 2911 O O . LYS A 1 462 ? 160.80500 124.64200 125.40500 1.000 42.86000 751 LYS A O 1
ATOM 2917 N N . SER A 1 463 ? 159.20100 124.33500 123.87000 1.000 52.63000 752 SER A N 1
ATOM 2918 C CA . SER A 1 463 ? 159.20300 122.88200 123.97600 1.000 56.83000 752 SER A CA 1
ATOM 2919 C C . SER A 1 463 ? 159.88300 122.29000 122.75000 1.000 60.62000 752 SER A C 1
ATOM 2920 O O . SER A 1 463 ? 159.53500 122.63200 121.61500 1.000 57.73000 752 SER A O 1
ATOM 2923 N N . ASN A 1 464 ? 160.84700 121.40700 122.98200 1.000 61.42000 753 ASN A N 1
ATOM 2924 C CA . ASN A 1 464 ? 161.62400 120.82800 121.89600 1.000 57.40000 753 ASN A CA 1
ATOM 2925 C C . ASN A 1 464 ? 162.13700 119.44200 122.26800 1.000 57.62000 753 ASN A C 1
ATOM 2926 O O . ASN A 1 464 ? 161.43600 118.44300 122.10100 1.000 58.46000 753 ASN A O 1
ATOM 2931 N N . LYS A 1 531 ? 159.69700 115.45300 164.67300 1.000 61.22000 820 LYS A N 1
ATOM 2932 C CA . LYS A 1 531 ? 160.59000 116.12500 163.73800 1.000 62.68000 820 LYS A CA 1
ATOM 2933 C C . LYS A 1 531 ? 159.83000 117.09700 162.84700 1.000 61.98000 820 LYS A C 1
ATOM 2934 O O . LYS A 1 531 ? 158.61100 117.00500 162.70700 1.000 64.05000 820 LYS A O 1
ATOM 2940 N N . TYR A 1 532 ? 160.56700 118.03400 162.24800 1.000 52.68000 821 TYR A N 1
ATOM 2941 C CA . TYR A 1 532 ? 159.95300 119.01000 161.35600 1.000 52.33000 821 TYR A CA 1
ATOM 2942 C C . TYR A 1 532 ? 159.33800 118.33500 160.13500 1.000 60.50000 821 TYR A C 1
ATOM 2943 O O . TYR A 1 532 ? 158.24000 118.70000 159.70000 1.000 60.72000 821 TYR A O 1
ATOM 2952 N N . GLU A 1 533 ? 160.03400 117.34600 159.56800 1.000 66.83000 822 GLU A N 1
ATOM 2953 C CA . GLU A 1 533 ? 159.56500 116.71900 158.33600 1.000 65.54000 822 GLU A CA 1
ATOM 2954 C C . GLU A 1 533 ? 158.35900 115.82200 158.58400 1.000 65.72000 822 GLU A C 1
ATOM 2955 O O . GLU A 1 533 ? 157.46100 115.73400 157.73900 1.000 64.11000 822 GLU A O 1
ATOM 2961 N N . ASP A 1 534 ? 158.31800 115.14600 159.73400 1.000 67.34000 823 ASP A N 1
ATOM 2962 C CA . ASP A 1 534 ? 157.24900 114.19500 160.01200 1.000 68.20000 823 ASP A CA 1
ATOM 2963 C C . ASP A 1 534 ? 155.89400 114.86000 160.21600 1.000 67.88000 823 ASP A C 1
ATOM 2964 O O . ASP A 1 534 ? 154.88000 114.15500 160.25800 1.000 68.05000 823 ASP A O 1
ATOM 2969 N N . MET A 1 535 ? 155.84900 116.18200 160.34400 1.000 64.86000 824 MET A N 1
ATOM 2970 C CA . MET A 1 535 ? 154.61100 116.89800 160.61500 1.000 62.93000 824 MET A CA 1
ATOM 2971 C C . MET A 1 535 ? 153.93100 117.42400 159.35800 1.000 63.90000 824 MET A C 1
ATOM 2972 O O . MET A 1 535 ? 152.90100 118.09700 159.46600 1.000 65.98000 824 MET A O 1
ATOM 2977 N N . PHE A 1 536 ? 154.47400 117.14000 158.17600 1.000 62.09000 825 PHE A N 1
ATOM 2978 C CA . PHE A 1 536 ? 153.89000 117.57900 156.91500 1.000 60.39000 825 PHE A CA 1
ATOM 2979 C C . PHE A 1 536 ? 153.85900 116.40400 155.95100 1.000 61.37000 825 PHE A C 1
ATOM 2980 O O . PHE A 1 536 ? 154.86100 115.69800 155.79800 1.000 62.55000 825 PHE A O 1
ATOM 2988 N N . SER A 1 537 ? 152.71500 116.19600 155.30600 1.000 61.09000 826 SER A N 1
ATOM 2989 C CA . SER A 1 537 ? 152.56600 115.12200 154.33700 1.000 62.31000 826 SER A CA 1
ATOM 2990 C C . SER A 1 537 ? 152.88800 115.64800 152.93900 1.000 65.72000 826 SER A C 1
ATOM 2991 O O . SER A 1 537 ? 153.42000 116.74900 152.77100 1.000 62.78000 826 SER A O 1
ATOM 2994 N N . LYS A 1 538 ? 152.57300 114.85700 151.91200 1.000 68.58000 827 LYS A N 1
ATOM 2995 C CA . LYS A 1 538 ? 152.91000 115.24100 150.54600 1.000 65.74000 827 LYS A CA 1
ATOM 2996 C C . LYS A 1 538 ? 151.88000 116.18100 149.93200 1.000 63.55000 827 LYS A C 1
ATOM 2997 O O . LYS A 1 538 ? 152.21700 116.95100 149.02700 1.000 62.38000 827 LYS A O 1
ATOM 3003 N N . GLU A 1 539 ? 150.63700 116.13700 150.40100 1.000 59.28000 828 GLU A N 1
ATOM 3004 C CA . GLU A 1 539 ? 149.57600 116.92800 149.79500 1.000 58.95000 828 GLU A CA 1
ATOM 3005 C C . GLU A 1 539 ? 149.73200 118.40700 150.12700 1.000 57.18000 828 GLU A C 1
ATOM 3006 O O . GLU A 1 539 ? 150.21700 118.78200 151.19700 1.000 62.32000 828 GLU A O 1
ATOM 3012 N N . THR A 1 540 ? 149.30500 119.24900 149.19200 1.000 42.47000 829 THR A N 1
ATOM 3013 C CA . THR A 1 540 ? 149.33600 120.69500 149.33300 1.000 43.08000 829 THR A CA 1
ATOM 3014 C C . THR A 1 540 ? 147.91300 121.21700 149.49100 1.000 50.39000 829 THR A C 1
ATOM 3015 O O . THR A 1 540 ? 146.96000 120.62300 148.97900 1.000 55.14000 829 THR A O 1
ATOM 3019 N N . PHE A 1 541 ? 147.77200 122.32800 150.22000 1.000 46.51000 830 PHE A N 1
ATOM 3020 C CA . PHE A 1 541 ? 146.45100 122.90600 150.44700 1.000 47.63000 830 PHE A CA 1
ATOM 3021 C C . PHE A 1 541 ? 145.76300 123.29200 149.14200 1.000 51.10000 830 PHE A C 1
ATOM 3022 O O . PHE A 1 541 ? 144.52800 123.30900 149.07400 1.000 53.74000 830 PHE A O 1
ATOM 3030 N N . THR A 1 542 ? 146.53700 123.60900 148.10000 1.000 43.38000 831 THR A N 1
ATOM 3031 C CA . THR A 1 542 ? 145.93900 123.87600 146.79600 1.000 37.38000 831 THR A CA 1
ATOM 3032 C C . THR A 1 542 ? 145.23200 122.64300 146.24600 1.000 36.65000 831 THR A C 1
ATOM 3033 O O . THR A 1 542 ? 144.19400 122.76600 145.58700 1.000 50.30000 831 THR A O 1
ATOM 3037 N N . ASP A 1 543 ? 145.76200 121.45000 146.52000 1.000 32.49000 832 ASP A N 1
ATOM 3038 C CA . ASP A 1 543 ? 145.06600 120.23000 146.12600 1.000 41.29000 832 ASP A CA 1
ATOM 3039 C C . ASP A 1 543 ? 143.72900 120.10000 146.84600 1.000 43.92000 832 ASP A C 1
ATOM 3040 O O . ASP A 1 543 ? 142.72700 119.69500 146.24400 1.000 44.19000 832 ASP A O 1
ATOM 3045 N N . ILE A 1 544 ? 143.69500 120.43800 148.13800 1.000 45.14000 833 ILE A N 1
ATOM 3046 C CA . ILE A 1 544 ? 142.44100 120.41100 148.88900 1.000 44.17000 833 ILE A CA 1
ATOM 3047 C C . ILE A 1 544 ? 141.44800 121.40200 148.29800 1.000 42.30000 833 ILE A C 1
ATOM 3048 O O . ILE A 1 544 ? 140.25700 121.09900 148.14300 1.000 43.54000 833 ILE A O 1
ATOM 3053 N N . TYR A 1 545 ? 141.92400 122.60300 147.96600 1.000 28.52000 834 TYR A N 1
ATOM 3054 C CA . TYR A 1 545 ? 141.07000 123.60700 147.34300 1.000 26.86000 834 TYR A CA 1
ATOM 3055 C C . TYR A 1 545 ? 140.49500 123.09700 146.02600 1.000 38.92000 834 TYR A C 1
ATOM 3056 O O . TYR A 1 545 ? 139.29700 123.24700 145.75500 1.000 42.60000 834 TYR A O 1
ATOM 3065 N N . THR A 1 546 ? 141.34000 122.47400 145.20100 1.000 35.70000 835 THR A N 1
ATOM 3066 C CA . THR A 1 546 ? 140.88200 121.94200 143.92200 1.000 26.09000 835 THR A CA 1
ATOM 3067 C C . THR A 1 546 ? 139.84200 120.84800 144.11500 1.000 31.00000 835 THR A C 1
ATOM 3068 O O . THR A 1 546 ? 138.81700 120.82800 143.42100 1.000 44.14000 835 THR A O 1
ATOM 3072 N N . ASN A 1 547 ? 140.08400 119.92900 145.05000 1.000 28.80000 836 ASN A N 1
ATOM 3073 C CA . ASN A 1 547 ? 139.13500 118.84400 145.28200 1.000 30.66000 836 ASN A CA 1
ATOM 3074 C C . ASN A 1 547 ? 137.79400 119.37600 145.76900 1.000 37.53000 836 ASN A C 1
ATOM 3075 O O . ASN A 1 547 ? 136.73400 118.94000 145.29900 1.000 42.28000 836 ASN A O 1
ATOM 3080 N N . GLU A 1 548 ? 137.81900 120.33200 146.70000 1.000 38.75000 837 GLU A N 1
ATOM 3081 C CA . GLU A 1 548 ? 136.57700 120.90700 147.20600 1.000 35.28000 837 GLU A CA 1
ATOM 3082 C C . GLU A 1 548 ? 135.81500 121.63300 146.10400 1.000 34.17000 837 GLU A C 1
ATOM 3083 O O . GLU A 1 548 ? 134.58900 121.49600 145.98900 1.000 40.99000 837 GLU A O 1
ATOM 3089 N N . MET A 1 549 ? 136.52400 122.40500 145.27600 1.000 32.27000 838 MET A N 1
ATOM 3090 C CA . MET A 1 549 ? 135.85300 123.14300 144.21300 1.000 26.29000 838 MET A CA 1
ATOM 3091 C C . MET A 1 549 ? 135.28200 122.20900 143.15300 1.000 29.98000 838 MET A C 1
ATOM 3092 O O . MET A 1 549 ? 134.20200 122.46900 142.61500 1.000 36.29000 838 MET A O 1
ATOM 3097 N N . LEU A 1 550 ? 135.98100 121.11600 142.83900 1.000 29.93000 839 LEU A N 1
ATOM 3098 C CA . LEU A 1 550 ? 135.42300 120.13900 141.90800 1.000 28.82000 839 LEU A CA 1
ATOM 3099 C C . LEU A 1 550 ? 134.18400 119.46700 142.48600 1.000 35.82000 839 LEU A C 1
ATOM 3100 O O . LEU A 1 550 ? 133.19100 119.25600 141.77300 1.000 40.19000 839 LEU A O 1
ATOM 3105 N N . LYS A 1 551 ? 134.22100 119.12500 143.77600 1.000 36.03000 840 LYS A N 1
ATOM 3106 C CA . LYS A 1 551 ? 133.05700 118.51700 144.40800 1.000 30.69000 840 LYS A CA 1
ATOM 3107 C C . LYS A 1 551 ? 131.86400 119.46400 144.37600 1.000 25.82000 840 LYS A C 1
ATOM 3108 O O . LYS A 1 551 ? 130.72500 119.03400 144.16200 1.000 32.65000 840 LYS A O 1
ATOM 3114 N N . TYR A 1 552 ? 132.10500 120.75900 144.58600 1.000 27.69000 841 TYR A N 1
ATOM 3115 C CA . TYR A 1 552 ? 131.01400 121.72400 144.50700 1.000 25.91000 841 TYR A CA 1
ATOM 3116 C C . TYR A 1 552 ? 130.53700 121.92600 143.07300 1.000 36.07000 841 TYR A C 1
ATOM 3117 O O . TYR A 1 552 ? 129.34200 122.14200 142.84600 1.000 35.94000 841 TYR A O 1
ATOM 3126 N N . LEU A 1 553 ? 131.44900 121.86700 142.09800 1.000 43.42000 842 LEU A N 1
ATOM 3127 C CA . LEU A 1 553 ? 131.05300 122.00000 140.70000 1.000 33.29000 842 LEU A CA 1
ATOM 3128 C C . LEU A 1 553 ? 130.21100 120.82100 140.23700 1.000 29.61000 842 LEU A C 1
ATOM 3129 O O . LEU A 1 553 ? 129.39900 120.96800 139.31700 1.000 39.67000 842 LEU A O 1
ATOM 3134 N N . LYS A 1 554 ? 130.39800 119.65100 140.84700 1.000 25.20000 843 LYS A N 1
ATOM 3135 C CA . LYS A 1 554 ? 129.62600 118.48500 140.42800 1.000 19.86000 843 LYS A CA 1
ATOM 3136 C C . LYS A 1 554 ? 128.12800 118.68900 140.61700 1.000 33.04000 843 LYS A C 1
ATOM 3137 O O . LYS A 1 554 ? 127.32900 118.10700 139.87500 1.000 39.84000 843 LYS A O 1
ATOM 3143 N N . LYS A 1 555 ? 127.72300 119.50200 141.59300 1.000 43.12000 844 LYS A N 1
ATOM 3144 C CA . LYS A 1 555 ? 126.30600 119.74100 141.84800 1.000 34.66000 844 LYS A CA 1
ATOM 3145 C C . LYS A 1 555 ? 125.80900 121.07900 141.32000 1.000 34.87000 844 LYS A C 1
ATOM 3146 O O . LYS A 1 555 ? 124.63700 121.18400 140.94600 1.000 45.25000 844 LYS A O 1
ATOM 3152 N N . ASP A 1 556 ? 126.66100 122.09900 141.27900 1.000 28.13000 845 ASP A N 1
ATOM 3153 C CA . ASP A 1 556 ? 126.29800 123.40600 140.75000 1.000 27.00000 845 ASP A CA 1
ATOM 3154 C C . ASP A 1 556 ? 127.28000 123.78300 139.65300 1.000 27.27000 845 ASP A C 1
ATOM 3155 O O . ASP A 1 556 ? 128.49500 123.69800 139.84900 1.000 41.53000 845 ASP A O 1
ATOM 3160 N N . ARG A 1 557 ? 126.75300 124.20400 138.50700 1.000 30.14000 846 ARG A N 1
ATOM 3161 C CA . ARG A 1 557 ? 127.57200 124.57900 137.36400 1.000 29.87000 846 ARG A CA 1
ATOM 3162 C C . ARG A 1 557 ? 127.82200 126.07500 137.28000 1.000 26.80000 846 ARG A C 1
ATOM 3163 O O . ARG A 1 557 ? 128.58100 126.51400 136.41300 1.000 37.90000 846 ARG A O 1
ATOM 3171 N N . ASN A 1 558 ? 127.21300 126.86700 138.15800 1.000 25.06000 847 ASN A N 1
ATOM 3172 C CA . ASN A 1 558 ? 127.31000 128.31600 138.09700 1.000 29.14000 847 ASN A CA 1
ATOM 3173 C C . ASN A 1 558 ? 128.49800 128.85800 138.87900 1.000 27.71000 847 ASN A C 1
ATOM 3174 O O . ASN A 1 558 ? 128.47000 130.01700 139.30600 1.000 34.04000 847 ASN A O 1
ATOM 3179 N N . ILE A 1 559 ? 129.53300 128.05200 139.07600 1.000 23.18000 848 ILE A N 1
ATOM 3180 C CA . ILE A 1 559 ? 130.76900 128.51400 139.69300 1.000 22.71000 848 ILE A CA 1
ATOM 3181 C C . ILE A 1 559 ? 131.73300 128.90100 138.58000 1.000 30.60000 848 ILE A C 1
ATOM 3182 O O . ILE A 1 559 ? 132.03300 128.09200 137.69700 1.000 35.86000 848 ILE A O 1
ATOM 3187 N N . ILE A 1 560 ? 132.21800 130.13700 138.62000 1.000 29.16000 849 ILE A N 1
ATOM 3188 C CA . ILE A 1 560 ? 133.14200 130.66200 137.62500 1.000 23.26000 849 ILE A CA 1
ATOM 3189 C C . ILE A 1 560 ? 134.48000 130.91100 138.30300 1.000 36.55000 849 ILE A C 1
ATOM 3190 O O . ILE A 1 560 ? 134.53900 131.55800 139.35600 1.000 38.65000 849 ILE A O 1
ATOM 3195 N N . PHE A 1 561 ? 135.55200 130.40000 137.70400 1.000 30.28000 850 PHE A N 1
ATOM 3196 C CA . PHE A 1 561 ? 136.90000 130.57800 138.22000 1.000 19.30000 850 PHE A CA 1
ATOM 3197 C C . PHE A 1 561 ? 137.71000 131.45800 137.27900 1.000 22.21000 850 PHE A C 1
ATOM 3198 O O . PHE A 1 561 ? 137.57500 131.36700 136.05500 1.000 32.17000 850 PHE A O 1
ATOM 3206 N N . LEU A 1 562 ? 138.54600 132.31300 137.86000 1.000 22.70000 851 LEU A N 1
ATOM 3207 C CA . LEU A 1 562 ? 139.41900 133.20300 137.11100 1.000 22.02000 851 LEU A CA 1
ATOM 3208 C C . LEU A 1 562 ? 140.80900 133.17000 137.72700 1.000 32.04000 851 LEU A C 1
ATOM 3209 O O . LEU A 1 562 ? 140.96700 132.90200 138.92000 1.000 38.50000 851 LEU A O 1
ATOM 3214 N N . SER A 1 563 ? 141.82200 133.45000 136.90000 1.000 36.23000 852 SER A N 1
ATOM 3215 C CA . SER A 1 563 ? 143.19400 133.49700 137.38800 1.000 36.24000 852 SER A CA 1
ATOM 3216 C C . SER A 1 563 ? 144.04200 134.30200 136.42200 1.000 28.90000 852 SER A C 1
ATOM 3217 O O . SER A 1 563 ? 143.87500 134.15600 135.20500 1.000 40.02000 852 SER A O 1
ATOM 3220 N N . PRO A 1 564 ? 144.94400 135.14800 136.91000 1.000 26.39000 853 PRO A N 1
ATOM 3221 C CA . PRO A 1 564 ? 145.84700 135.90500 136.01900 1.000 33.77000 853 PRO A CA 1
ATOM 3222 C C . PRO A 1 564 ? 147.09900 135.12200 135.61300 1.000 37.36000 853 PRO A C 1
ATOM 3223 O O . PRO A 1 564 ? 148.19500 135.28300 136.15400 1.000 45.18000 853 PRO A O 1
ATOM 3227 N N . ALA A 1 565 ? 146.91300 134.23600 134.63200 1.000 27.56000 854 ALA A N 1
ATOM 3228 C CA . ALA A 1 565 ? 147.99700 133.48100 133.99800 1.000 30.45000 854 ALA A CA 1
ATOM 3229 C C . ALA A 1 565 ? 148.71400 132.55400 134.97100 1.000 34.66000 854 ALA A C 1
ATOM 3230 O O . ALA A 1 565 ? 149.91200 132.30100 134.82800 1.000 41.55000 854 ALA A O 1
ATOM 3232 N N . MET A 1 566 ? 148.00000 132.03100 135.96100 1.000 28.98000 855 MET A N 1
ATOM 3233 C CA . MET A 1 566 ? 148.58200 131.10700 136.92800 1.000 28.63000 855 MET A CA 1
ATOM 3234 C C . MET A 1 566 ? 147.64200 129.93200 137.16100 1.000 24.05000 855 MET A C 1
ATOM 3235 O O . MET A 1 566 ? 147.34900 129.55700 138.29500 1.000 34.54000 855 MET A O 1
ATOM 3240 N N . LEU A 1 567 ? 147.15100 129.33700 136.07200 1.000 19.51000 856 LEU A N 1
ATOM 3241 C CA . LEU A 1 567 ? 146.21500 128.22500 136.20100 1.000 26.14000 856 LEU A CA 1
ATOM 3242 C C . LEU A 1 567 ? 146.83900 127.05200 136.94500 1.000 29.48000 856 LEU A C 1
ATOM 3243 O O . LEU A 1 567 ? 146.20600 126.46100 137.82700 1.000 30.47000 856 LEU A O 1
ATOM 3248 N N . GLY A 1 568 ? 148.07800 126.69700 136.60400 1.000 34.72000 857 GLY A N 1
ATOM 3249 C CA . GLY A 1 568 ? 148.71700 125.56700 137.25800 1.000 33.05000 857 GLY A CA 1
ATOM 3250 C C . GLY A 1 568 ? 148.99200 125.81400 138.72800 1.000 32.58000 857 GLY A C 1
ATOM 3251 O O . GLY A 1 568 ? 148.73800 124.94900 139.57000 1.000 32.29000 857 GLY A O 1
ATOM 3252 N N . GLY A 1 569 ? 149.51700 126.99400 139.05800 1.000 32.46000 858 GLY A N 1
ATOM 3253 C CA . GLY A 1 569 ? 149.80700 127.29900 140.44800 1.000 31.97000 858 GLY A CA 1
ATOM 3254 C C . GLY A 1 569 ? 148.55800 127.45300 141.29400 1.000 38.23000 858 GLY A C 1
ATOM 3255 O O . GLY A 1 569 ? 148.51000 126.98300 142.43400 1.000 37.99000 858 GLY A O 1
ATOM 3256 N N . SER A 1 570 ? 147.53200 128.11000 140.75300 1.000 36.06000 859 SER A N 1
ATOM 3257 C CA . SER A 1 570 ? 146.29900 128.31900 141.50100 1.000 24.94000 859 SER A CA 1
ATOM 3258 C C . SER A 1 570 ? 145.47400 127.05100 141.64900 1.000 23.95000 859 SER A C 1
ATOM 3259 O O . SER A 1 570 ? 144.54400 127.03300 142.46100 1.000 30.33000 859 SER A O 1
ATOM 3262 N N . GLY A 1 571 ? 145.78500 125.99900 140.90000 1.000 29.35000 860 GLY A N 1
ATOM 3263 C CA . GLY A 1 571 ? 145.04500 124.75900 140.99300 1.000 26.77000 860 GLY A CA 1
ATOM 3264 C C . GLY A 1 571 ? 143.83700 124.66000 140.09400 1.000 33.09000 860 GLY A C 1
ATOM 3265 O O . GLY A 1 571 ? 142.97900 123.80500 140.33300 1.000 33.36000 860 GLY A O 1
ATOM 3266 N N . LEU A 1 572 ? 143.73900 125.50400 139.06900 1.000 37.19000 861 LEU A N 1
ATOM 3267 C CA . LEU A 1 572 ? 142.57100 125.55000 138.20000 1.000 31.23000 861 LEU A CA 1
ATOM 3268 C C . LEU A 1 572 ? 142.71600 124.70900 136.93900 1.000 26.31000 861 LEU A C 1
ATOM 3269 O O . LEU A 1 572 ? 141.75900 124.62300 136.16300 1.000 30.67000 861 LEU A O 1
ATOM 3274 N N . VAL A 1 573 ? 143.87200 124.07900 136.71800 1.000 26.11000 862 VAL A N 1
ATOM 3275 C CA . VAL A 1 573 ? 144.06900 123.30100 135.49800 1.000 30.82000 862 VAL A CA 1
ATOM 3276 C C . VAL A 1 573 ? 143.05600 122.16600 135.42400 1.000 30.56000 862 VAL A C 1
ATOM 3277 O O . VAL A 1 573 ? 142.34200 122.01300 134.42600 1.000 36.98000 862 VAL A O 1
ATOM 3281 N N . LYS A 1 574 ? 142.94300 121.38600 136.50100 1.000 24.60000 863 LYS A N 1
ATOM 3282 C CA . LYS A 1 574 ? 141.95700 120.31300 136.53400 1.000 29.54000 863 LYS A CA 1
ATOM 3283 C C . LYS A 1 574 ? 140.53700 120.83900 136.40300 1.000 34.19000 863 LYS A C 1
ATOM 3284 O O . LYS A 1 574 ? 139.63100 120.07300 136.06200 1.000 31.91000 863 LYS A O 1
ATOM 3290 N N . ILE A 1 575 ? 140.32200 122.12300 136.67000 1.000 38.96000 864 ILE A N 1
ATOM 3291 C CA . ILE A 1 575 ? 139.01800 122.73400 136.45300 1.000 36.28000 864 ILE A CA 1
ATOM 3292 C C . ILE A 1 575 ? 138.86400 123.19700 135.01100 1.000 39.37000 864 ILE A C 1
ATOM 3293 O O . ILE A 1 575 ? 137.78200 123.08700 134.43000 1.000 42.22000 864 ILE A O 1
ATOM 3298 N N . SER A 1 576 ? 139.94000 123.70800 134.40600 1.000 41.52000 865 SER A N 1
ATOM 3299 C CA . SER A 1 576 ? 139.86000 124.12900 133.01200 1.000 32.77000 865 SER A CA 1
ATOM 3300 C C . SER A 1 576 ? 139.74000 122.93600 132.07500 1.000 32.66000 865 SER A C 1
ATOM 3301 O O . SER A 1 576 ? 139.01900 123.00700 131.07400 1.000 42.68000 865 SER A O 1
ATOM 3304 N N . GLU A 1 577 ? 140.42300 121.83400 132.38500 1.000 32.57000 866 GLU A N 1
ATOM 3305 C CA . GLU A 1 577 ? 140.35700 120.65800 131.52600 1.000 37.00000 866 GLU A CA 1
ATOM 3306 C C . GLU A 1 577 ? 138.95700 120.06200 131.48700 1.000 37.67000 866 GLU A C 1
ATOM 3307 O O . GLU A 1 577 ? 138.51400 119.59900 130.43000 1.000 45.61000 866 GLU A O 1
ATOM 3313 N N . ARG A 1 578 ? 138.25200 120.06000 132.61500 1.000 39.16000 867 ARG A N 1
ATOM 3314 C CA . ARG A 1 578 ? 136.95700 119.40000 132.71200 1.000 35.48000 867 ARG A CA 1
ATOM 3315 C C . ARG A 1 578 ? 135.77800 120.34500 132.52700 1.000 30.29000 867 ARG A C 1
ATOM 3316 O O . ARG A 1 578 ? 134.72600 119.91500 132.04400 1.000 30.93000 867 ARG A O 1
ATOM 3324 N N . TYR A 1 579 ? 135.92400 121.61600 132.88600 1.000 28.40000 868 TYR A N 1
ATOM 3325 C CA . TYR A 1 579 ? 134.88100 122.62300 132.70000 1.000 32.04000 868 TYR A CA 1
ATOM 3326 C C . TYR A 1 579 ? 135.49000 123.83200 132.00700 1.000 31.98000 868 TYR A C 1
ATOM 3327 O O . TYR A 1 579 ? 135.62100 124.90500 132.60600 1.000 35.75000 868 TYR A O 1
ATOM 3336 N N . PRO A 1 580 ? 135.87300 123.69200 130.73500 1.000 30.11000 869 PRO A N 1
ATOM 3337 C CA . PRO A 1 580 ? 136.59500 124.78600 130.06700 1.000 34.79000 869 PRO A CA 1
ATOM 3338 C C . PRO A 1 580 ? 135.80800 126.07900 129.99600 1.000 42.83000 869 PRO A C 1
ATOM 3339 O O . PRO A 1 580 ? 136.40800 127.15900 130.04000 1.000 40.75000 869 PRO A O 1
ATOM 3343 N N . ASN A 1 581 ? 134.47600 125.98500 129.95600 1.000 47.13000 870 ASN A N 1
ATOM 3344 C CA . ASN A 1 581 ? 133.61500 127.19900 129.88700 1.000 41.94000 870 ASN A CA 1
ATOM 3345 C C . ASN A 1 581 ? 133.56600 127.88600 131.25600 1.000 47.94000 870 ASN A C 1
ATOM 3346 O O . ASN A 1 581 ? 133.05800 129.02000 131.32000 1.000 49.29000 870 ASN A O 1
ATOM 3351 N N . ASN A 1 582 ? 134.07800 127.23500 132.30400 1.000 40.78000 871 ASN A N 1
ATOM 3352 C CA . ASN A 1 582 ? 134.03100 127.78300 133.65200 1.000 38.75000 871 ASN A CA 1
ATOM 3353 C C . ASN A 1 582 ? 135.30600 128.51600 134.05500 1.000 43.03000 871 ASN A C 1
ATOM 3354 O O . ASN A 1 582 ? 135.35900 129.06000 135.16200 1.000 45.07000 871 ASN A O 1
ATOM 3359 N N . VAL A 1 583 ? 136.32600 128.55200 133.20000 1.000 34.98000 872 VAL A N 1
ATOM 3360 C CA . VAL A 1 583 ? 137.61600 129.14500 133.54000 1.000 21.48000 872 VAL A CA 1
ATOM 3361 C C . VAL A 1 583 ? 137.96100 130.21300 132.51300 1.000 22.05000 872 VAL A C 1
ATOM 3362 O O . VAL A 1 583 ? 137.87000 129.97400 131.30400 1.000 41.34000 872 VAL A O 1
ATOM 3366 N N . TYR A 1 584 ? 138.35600 131.38500 132.99800 1.000 19.81000 873 TYR A N 1
ATOM 3367 C CA . TYR A 1 584 ? 138.74200 132.52100 132.16600 1.000 26.44000 873 TYR A CA 1
ATOM 3368 C C . TYR A 1 584 ? 140.20400 132.83700 132.46100 1.000 38.07000 873 TYR A C 1
ATOM 3369 O O . TYR A 1 584 ? 140.51300 133.50500 133.45200 1.000 39.55000 873 TYR A O 1
ATOM 3378 N N . ASP A 1 585 ? 141.10400 132.35900 131.60600 1.000 37.68000 874 ASP A N 1
ATOM 3379 C CA . ASP A 1 585 ? 142.52500 132.66700 131.72000 1.000 29.11000 874 ASP A CA 1
ATOM 3380 C C . ASP A 1 585 ? 142.77900 133.97700 130.98700 1.000 32.14000 874 ASP A C 1
ATOM 3381 O O . ASP A 1 585 ? 142.69300 134.03600 129.75600 1.000 48.39000 874 ASP A O 1
ATOM 3386 N N . VAL A 1 586 ? 143.09200 135.02800 131.74200 1.000 22.79000 875 VAL A N 1
ATOM 3387 C CA . VAL A 1 586 ? 143.15000 136.38000 131.20800 1.000 30.77000 875 VAL A CA 1
ATOM 3388 C C . VAL A 1 586 ? 144.58200 136.85100 130.98000 1.000 35.97000 875 VAL A C 1
ATOM 3389 O O . VAL A 1 586 ? 144.80500 138.04200 130.74700 1.000 38.60000 875 VAL A O 1
ATOM 3393 N N . GLY A 1 587 ? 145.55800 135.94500 131.02800 1.000 39.07000 876 GLY A N 1
ATOM 3394 C CA . GLY A 1 587 ? 146.94100 136.36900 130.93300 1.000 31.39000 876 GLY A CA 1
ATOM 3395 C C . GLY A 1 587 ? 147.36400 137.08200 132.20700 1.000 27.97000 876 GLY A C 1
ATOM 3396 O O . GLY A 1 587 ? 146.73000 136.97100 133.25400 1.000 39.76000 876 GLY A O 1
ATOM 3397 N N . ILE A 1 588 ? 148.44900 137.84600 132.10600 1.000 30.81000 877 ILE A N 1
ATOM 3398 C CA . ILE A 1 588 ? 148.90500 138.60500 133.26300 1.000 32.58000 877 ILE A CA 1
ATOM 3399 C C . ILE A 1 588 ? 148.02300 139.84100 133.33900 1.000 33.28000 877 ILE A C 1
ATOM 3400 O O . ILE A 1 588 ? 148.35400 140.90100 132.79700 1.000 39.95000 877 ILE A O 1
ATOM 3405 N N . ALA A 1 589 ? 146.87500 139.69200 133.99100 1.000 35.09000 878 ALA A N 1
ATOM 3406 C CA . ALA A 1 589 ? 145.82800 140.70300 133.99700 1.000 38.02000 878 ALA A CA 1
ATOM 3407 C C . ALA A 1 589 ? 145.18800 140.80300 135.37800 1.000 40.44000 878 ALA A C 1
ATOM 3408 O O . ALA A 1 589 ? 143.96500 140.76900 135.51800 1.000 42.51000 878 ALA A O 1
ATOM 3410 N N . GLU A 1 590 ? 146.02000 140.89700 136.42000 1.000 34.69000 879 GLU A N 1
ATOM 3411 C CA . GLU A 1 590 ? 145.51200 140.92500 137.79100 1.000 37.85000 879 GLU A CA 1
ATOM 3412 C C . GLU A 1 590 ? 144.42000 141.97600 137.96800 1.000 39.91000 879 GLU A C 1
ATOM 3413 O O . GLU A 1 590 ? 143.34700 141.68800 138.51200 1.000 42.42000 879 GLU A O 1
ATOM 3419 N N . GLN A 1 591 ? 144.67600 143.20300 137.50800 1.000 28.53000 880 GLN A N 1
ATOM 3420 C CA . GLN A 1 591 ? 143.66400 144.25200 137.58600 1.000 30.16000 880 GLN A CA 1
ATOM 3421 C C . GLN A 1 591 ? 142.43800 143.88600 136.76000 1.000 35.18000 880 GLN A C 1
ATOM 3422 O O . GLN A 1 591 ? 141.29000 144.00500 137.21900 1.000 35.84000 880 GLN A O 1
ATOM 3428 N N . HIS A 1 592 ? 142.67100 143.43600 135.52800 1.000 30.93000 881 HIS A N 1
ATOM 3429 C CA . HIS A 1 592 ? 141.57700 142.97400 134.69100 1.000 33.06000 881 HIS A CA 1
ATOM 3430 C C . HIS A 1 592 ? 140.86900 141.79600 135.33600 1.000 32.17000 881 HIS A C 1
ATOM 3431 O O . HIS A 1 592 ? 139.64000 141.70900 135.29300 1.000 39.23000 881 HIS A O 1
ATOM 3438 N N . SER A 1 593 ? 141.62300 140.89200 135.96300 1.000 20.65000 882 SER A N 1
ATOM 3439 C CA . SER A 1 593 ? 141.00700 139.72500 136.58400 1.000 30.31000 882 SER A CA 1
ATOM 3440 C C . SER A 1 593 ? 140.05500 140.13500 137.69900 1.000 33.28000 882 SER A C 1
ATOM 3441 O O . SER A 1 593 ? 138.91200 139.66900 137.75500 1.000 36.81000 882 SER A O 1
ATOM 3444 N N . VAL A 1 594 ? 140.49400 141.03900 138.57800 1.000 34.60000 883 VAL A N 1
ATOM 3445 C CA . VAL A 1 594 ? 139.65600 141.41200 139.71300 1.000 29.31000 883 VAL A CA 1
ATOM 3446 C C . VAL A 1 594 ? 138.42700 142.18800 139.24800 1.000 29.27000 883 VAL A C 1
ATOM 3447 O O . VAL A 1 594 ? 137.30700 141.91000 139.68900 1.000 32.39000 883 VAL A O 1
ATOM 3451 N N . THR A 1 595 ? 138.60100 143.15800 138.34100 1.000 27.93000 884 THR A N 1
ATOM 3452 C CA . THR A 1 595 ? 137.43400 143.93300 137.91200 1.000 22.90000 884 THR A CA 1
ATOM 3453 C C . THR A 1 595 ? 136.46500 143.08400 137.09000 1.000 17.20000 884 THR A C 1
ATOM 3454 O O . THR A 1 595 ? 135.24200 143.18900 137.25300 1.000 26.37000 884 THR A O 1
ATOM 3458 N N . PHE A 1 596 ? 136.99500 142.23500 136.21000 1.000 22.39000 885 PHE A N 1
ATOM 3459 C CA . PHE A 1 596 ? 136.18100 141.32000 135.42300 1.000 16.79000 885 PHE A CA 1
ATOM 3460 C C . PHE A 1 596 ? 135.37900 140.38900 136.32300 1.000 25.99000 885 PHE A C 1
ATOM 3461 O O . PHE A 1 596 ? 134.16300 140.23400 136.15100 1.000 31.68000 885 PHE A O 1
ATOM 3469 N N . ALA A 1 597 ? 136.03900 139.78000 137.31400 1.000 30.97000 886 ALA A N 1
ATOM 3470 C CA . ALA A 1 597 ? 135.34100 138.89300 138.23500 1.000 21.03000 886 ALA A CA 1
ATOM 3471 C C . ALA A 1 597 ? 134.31800 139.64300 139.07600 1.000 26.51000 886 ALA A C 1
ATOM 3472 O O . ALA A 1 597 ? 133.25400 139.09800 139.37500 1.000 27.31000 886 ALA A O 1
ATOM 3474 N N . ALA A 1 598 ? 134.61800 140.88100 139.47100 1.000 29.23000 887 ALA A N 1
ATOM 3475 C CA . ALA A 1 598 ? 133.66400 141.65800 140.25300 1.000 24.53000 887 ALA A CA 1
ATOM 3476 C C . ALA A 1 598 ? 132.40800 141.95900 139.44500 1.000 27.60000 887 ALA A C 1
ATOM 3477 O O . ALA A 1 598 ? 131.28700 141.82300 139.94900 1.000 36.29000 887 ALA A O 1
ATOM 3479 N N . ALA A 1 599 ? 132.57700 142.37400 138.18700 1.000 33.35000 888 ALA A N 1
ATOM 3480 C CA . ALA A 1 599 ? 131.41400 142.60900 137.33700 1.000 22.02000 888 ALA A CA 1
ATOM 3481 C C . ALA A 1 599 ? 130.65600 141.31900 137.06800 1.000 17.58000 888 ALA A C 1
ATOM 3482 O O . ALA A 1 599 ? 129.43300 141.34000 136.90000 1.000 32.53000 888 ALA A O 1
ATOM 3484 N N . MET A 1 600 ? 131.36100 140.19100 137.02400 1.000 20.60000 889 MET A N 1
ATOM 3485 C CA . MET A 1 600 ? 130.70300 138.90300 136.87100 1.000 17.21000 889 MET A CA 1
ATOM 3486 C C . MET A 1 600 ? 130.02400 138.43600 138.15300 1.000 24.06000 889 MET A C 1
ATOM 3487 O O . MET A 1 600 ? 129.16400 137.55100 138.09600 1.000 32.91000 889 MET A O 1
ATOM 3492 N N . ALA A 1 601 ? 130.39200 139.00500 139.30000 1.000 31.26000 890 ALA A N 1
ATOM 3493 C CA . ALA A 1 601 ? 129.79600 138.65100 140.58100 1.000 25.58000 890 ALA A CA 1
ATOM 3494 C C . ALA A 1 601 ? 128.53100 139.43800 140.89100 1.000 29.97000 890 ALA A C 1
ATOM 3495 O O . ALA A 1 601 ? 127.79000 139.05100 141.80000 1.000 33.55000 890 ALA A O 1
ATOM 3497 N N . MET A 1 602 ? 128.26500 140.52600 140.16700 1.000 27.14000 891 MET A N 1
ATOM 3498 C CA . MET A 1 602 ? 127.00200 141.23100 140.33000 1.000 14.30000 891 MET A CA 1
ATOM 3499 C C . MET A 1 602 ? 125.81700 140.40300 139.86000 1.000 9.66000 891 MET A C 1
ATOM 3500 O O . MET A 1 602 ? 124.67400 140.74700 140.17600 1.000 19.04000 891 MET A O 1
ATOM 3505 N N . ASN A 1 603 ? 126.06200 139.32900 139.11900 1.000 16.78000 892 ASN A N 1
ATOM 3506 C CA . ASN A 1 603 ? 125.00800 138.41700 138.70500 1.000 15.43000 892 ASN A CA 1
ATOM 3507 C C . ASN A 1 603 ? 124.69800 137.46100 139.84800 1.000 26.33000 892 ASN A C 1
ATOM 3508 O O . ASN A 1 603 ? 125.54700 136.65000 140.23400 1.000 26.63000 892 ASN A O 1
ATOM 3513 N N . LYS A 1 604 ? 123.48300 137.55200 140.38800 1.000 30.07000 893 LYS A N 1
ATOM 3514 C CA . LYS A 1 604 ? 123.10300 136.73000 141.52700 1.000 22.94000 893 LYS A CA 1
ATOM 3515 C C . LYS A 1 604 ? 122.91900 135.26200 141.16700 1.000 23.32000 893 LYS A C 1
ATOM 3516 O O . LYS A 1 604 ? 122.76000 134.43900 142.07300 1.000 32.75000 893 LYS A O 1
ATOM 3522 N N . LYS A 1 605 ? 122.93500 134.91600 139.88400 1.000 14.61000 894 LYS A N 1
ATOM 3523 C CA . LYS A 1 605 ? 122.75700 133.54000 139.44900 1.000 18.39000 894 LYS A CA 1
ATOM 3524 C C . LYS A 1 605 ? 124.07000 132.78200 139.30400 1.000 26.85000 894 LYS A C 1
ATOM 3525 O O . LYS A 1 605 ? 124.05000 131.62100 138.88400 1.000 27.11000 894 LYS A O 1
ATOM 3531 N N . LEU A 1 606 ? 125.20300 133.39700 139.64400 1.000 29.73000 895 LEU A N 1
ATOM 3532 C CA . LEU A 1 606 ? 126.51000 132.77300 139.49800 1.000 24.35000 895 LEU A CA 1
ATOM 3533 C C . LEU A 1 606 ? 127.34400 132.98900 140.75300 1.000 24.74000 895 LEU A C 1
ATOM 3534 O O . LEU A 1 606 ? 127.14500 133.95600 141.49200 1.000 36.45000 895 LEU A O 1
ATOM 3539 N N . LYS A 1 607 ? 128.28800 132.08000 140.97700 1.000 28.14000 896 LYS A N 1
ATOM 3540 C CA . LYS A 1 607 ? 129.29200 132.20500 142.02700 1.000 27.41000 896 LYS A CA 1
ATOM 3541 C C . LYS A 1 607 ? 130.66000 132.36900 141.38100 1.000 24.70000 896 LYS A C 1
ATOM 3542 O O . LYS A 1 607 ? 131.05500 131.55300 140.54300 1.000 27.26000 896 LYS A O 1
ATOM 3548 N N . ILE A 1 608 ? 131.38200 133.41200 141.77400 1.000 21.85000 897 ILE A N 1
ATOM 3549 C CA . ILE A 1 608 ? 132.66200 133.75900 141.16800 1.000 24.30000 897 ILE A CA 1
ATOM 3550 C C . ILE A 1 608 ? 133.74900 133.60900 142.22400 1.000 30.70000 897 ILE A C 1
ATOM 3551 O O . ILE A 1 608 ? 133.67700 134.23400 143.28800 1.000 31.60000 897 ILE A O 1
ATOM 3556 N N . GLN A 1 609 ? 134.75200 132.78500 141.93000 1.000 30.91000 898 GLN A N 1
ATOM 3557 C CA . GLN A 1 609 ? 135.94300 132.65400 142.76100 1.000 23.62000 898 GLN A CA 1
ATOM 3558 C C . GLN A 1 609 ? 137.14900 133.10200 141.95200 1.000 28.31000 898 GLN A C 1
ATOM 3559 O O . GLN A 1 609 ? 137.41700 132.55300 140.87800 1.000 33.00000 898 GLN A O 1
ATOM 3565 N N . LEU A 1 610 ? 137.87700 134.08600 142.46800 1.000 30.17000 899 LEU A N 1
ATOM 3566 C CA . LEU A 1 610 ? 139.09900 134.57000 141.84200 1.000 29.63000 899 LEU A CA 1
ATOM 3567 C C . LEU A 1 610 ? 140.29700 133.98300 142.57700 1.000 26.73000 899 LEU A C 1
ATOM 3568 O O . LEU A 1 610 ? 140.44000 134.17400 143.79000 1.000 33.20000 899 LEU A O 1
ATOM 3573 N N . CYS A 1 611 ? 141.15000 133.27400 141.84500 1.000 27.17000 900 CYS A N 1
ATOM 3574 C CA . CYS A 1 611 ? 142.34000 132.64800 142.40400 1.000 23.28000 900 CYS A CA 1
ATOM 3575 C C . CYS A 1 611 ? 143.56000 133.47600 142.02000 1.000 18.60000 900 CYS A C 1
ATOM 3576 O O . CYS A 1 611 ? 143.82500 133.68000 140.83100 1.000 30.62000 900 CYS A O 1
ATOM 3579 N N . ILE A 1 612 ? 144.30000 133.94700 143.02200 1.000 16.00000 901 ILE A N 1
ATOM 3580 C CA . ILE A 1 612 ? 145.41600 134.85600 142.79600 1.000 14.29000 901 ILE A CA 1
ATOM 3581 C C . ILE A 1 612 ? 146.41500 134.69900 143.93500 1.000 27.44000 901 ILE A C 1
ATOM 3582 O O . ILE A 1 612 ? 146.04300 134.41300 145.07500 1.000 31.26000 901 ILE A O 1
ATOM 3587 N N . TYR A 1 613 ? 147.69600 134.87100 143.61400 1.000 32.10000 902 TYR A N 1
ATOM 3588 C CA . TYR A 1 613 ? 148.74100 134.75200 144.61900 1.000 22.22000 902 TYR A CA 1
ATOM 3589 C C . TYR A 1 613 ? 148.73200 135.95400 145.55500 1.000 25.72000 902 TYR A C 1
ATOM 3590 O O . TYR A 1 613 ? 148.15900 137.00600 145.26200 1.000 32.09000 902 TYR A O 1
ATOM 3599 N N . SER A 1 614 ? 149.39400 135.78400 146.69900 1.000 22.66000 903 SER A N 1
ATOM 3600 C CA . SER A 1 614 ? 149.45300 136.85700 147.68400 1.000 27.65000 903 SER A CA 1
ATOM 3601 C C . SER A 1 614 ? 150.20600 138.06700 147.14100 1.000 29.64000 903 SER A C 1
ATOM 3602 O O . SER A 1 614 ? 149.74100 139.20500 147.26000 1.000 27.10000 903 SER A O 1
ATOM 3605 N N . THR A 1 615 ? 151.37300 137.83900 146.53200 1.000 29.23000 904 THR A N 1
ATOM 3606 C CA . THR A 1 615 ? 152.17700 138.95300 146.03900 1.000 24.52000 904 THR A CA 1
ATOM 3607 C C . THR A 1 615 ? 151.57100 139.56900 144.78800 1.000 30.39000 904 THR A C 1
ATOM 3608 O O . THR A 1 615 ? 151.65900 140.78400 144.58200 1.000 32.00000 904 THR A O 1
ATOM 3612 N N . PHE A 1 616 ? 150.96100 138.74700 143.93500 1.000 36.33000 905 PHE A N 1
ATOM 3613 C CA . PHE A 1 616 ? 150.36900 139.26900 142.71100 1.000 27.12000 905 PHE A CA 1
ATOM 3614 C C . PHE A 1 616 ? 149.11500 140.08100 142.99700 1.000 25.38000 905 PHE A C 1
ATOM 3615 O O . PHE A 1 616 ? 148.75500 140.96100 142.20800 1.000 35.11000 905 PHE A O 1
ATOM 3623 N N . LEU A 1 617 ? 148.44800 139.81500 144.12100 1.000 24.48000 906 LEU A N 1
ATOM 3624 C CA . LEU A 1 617 ? 147.30800 140.62000 144.53200 1.000 22.34000 906 LEU A CA 1
ATOM 3625 C C . LEU A 1 617 ? 147.70500 142.03900 144.91100 1.000 30.48000 906 LEU A C 1
ATOM 3626 O O . LEU A 1 617 ? 146.82800 142.90100 145.02300 1.000 38.41000 906 LEU A O 1
ATOM 3631 N N . GLN A 1 618 ? 149.00000 142.30600 145.09900 1.000 25.23000 907 GLN A N 1
ATOM 3632 C CA . GLN A 1 618 ? 149.44000 143.66400 145.39600 1.000 24.75000 907 GLN A CA 1
ATOM 3633 C C . GLN A 1 618 ? 149.19100 144.60300 144.22400 1.000 30.72000 907 GLN A C 1
ATOM 3634 O O . GLN A 1 618 ? 149.03300 145.81100 144.42200 1.000 31.38000 907 GLN A O 1
ATOM 3640 N N . ARG A 1 619 ? 149.16000 144.07400 143.00100 1.000 28.80000 908 ARG A N 1
ATOM 3641 C CA . ARG A 1 619 ? 148.80700 144.90500 141.85700 1.000 29.57000 908 ARG A CA 1
ATOM 3642 C C . ARG A 1 619 ? 147.32200 145.23700 141.84500 1.000 38.99000 908 ARG A C 1
ATOM 3643 O O . ARG A 1 619 ? 146.92800 146.29500 141.34000 1.000 42.36000 908 ARG A O 1
ATOM 3651 N N . ALA A 1 620 ? 146.48800 144.35100 142.38900 1.000 39.64000 909 ALA A N 1
ATOM 3652 C CA . ALA A 1 620 ? 145.04200 144.54900 142.43000 1.000 33.34000 909 ALA A CA 1
ATOM 3653 C C . ALA A 1 620 ? 144.65200 145.01100 143.83000 1.000 36.25000 909 ALA A C 1
ATOM 3654 O O . ALA A 1 620 ? 144.21400 144.23300 144.67600 1.000 41.35000 909 ALA A O 1
ATOM 3656 N N . TYR A 1 621 ? 144.82200 146.30400 144.07300 1.000 33.11000 910 TYR A N 1
ATOM 3657 C CA . TYR A 1 621 ? 144.39700 146.92000 145.32400 1.000 35.13000 910 TYR A CA 1
ATOM 3658 C C . TYR A 1 621 ? 143.41100 148.05500 145.12300 1.000 33.11000 910 TYR A C 1
ATOM 3659 O O . TYR A 1 621 ? 142.43800 148.15500 145.87300 1.000 42.23000 910 TYR A O 1
ATOM 3668 N N . ASP A 1 622 ? 143.62900 148.91200 144.12400 1.000 26.79000 911 ASP A N 1
ATOM 3669 C CA . ASP A 1 622 ? 142.64100 149.93900 143.82100 1.000 25.61000 911 ASP A CA 1
ATOM 3670 C C . ASP A 1 622 ? 141.32100 149.32300 143.38400 1.000 30.40000 911 ASP A C 1
ATOM 3671 O O . ASP A 1 622 ? 140.26500 149.93000 143.57000 1.000 39.19000 911 ASP A O 1
ATOM 3676 N N . GLN A 1 623 ? 141.35400 148.11700 142.81800 1.000 28.35000 912 GLN A N 1
ATOM 3677 C CA . GLN A 1 623 ? 140.11400 147.46200 142.42400 1.000 35.65000 912 GLN A CA 1
ATOM 3678 C C . GLN A 1 623 ? 139.48700 146.70200 143.58700 1.000 38.89000 912 GLN A C 1
ATOM 3679 O O . GLN A 1 623 ? 138.25700 146.62900 143.68900 1.000 43.60000 912 GLN A O 1
ATOM 3685 N N . ILE A 1 624 ? 140.30900 146.12300 144.46500 1.000 29.74000 913 ILE A N 1
ATOM 3686 C CA . ILE A 1 624 ? 139.77400 145.48600 145.66400 1.000 16.96000 913 ILE A CA 1
ATOM 3687 C C . ILE A 1 624 ? 139.08500 146.51700 146.54400 1.000 19.24000 913 ILE A C 1
ATOM 3688 O O . ILE A 1 624 ? 137.99800 146.27300 147.08100 1.000 31.10000 913 ILE A O 1
ATOM 3693 N N . ILE A 1 625 ? 139.69500 147.68900 146.69700 1.000 17.80000 914 ILE A N 1
ATOM 3694 C CA . ILE A 1 625 ? 139.11000 148.73900 147.52300 1.000 24.71000 914 ILE A CA 1
ATOM 3695 C C . ILE A 1 625 ? 137.97700 149.43800 146.78300 1.000 28.22000 914 ILE A C 1
ATOM 3696 O O . ILE A 1 625 ? 136.82700 149.45900 147.23800 1.000 37.09000 914 ILE A O 1
ATOM 3701 N N . HIS A 1 626 ? 138.29300 150.02000 145.62700 1.000 25.04000 915 HIS A N 1
ATOM 3702 C CA . HIS A 1 626 ? 137.38000 150.92800 144.94600 1.000 24.75000 915 HIS A CA 1
ATOM 3703 C C . HIS A 1 626 ? 136.23100 150.18900 144.27100 1.000 32.27000 915 HIS A C 1
ATOM 3704 O O . HIS A 1 626 ? 135.08300 150.64800 144.31500 1.000 34.48000 915 HIS A O 1
ATOM 3711 N N . ASP A 1 627 ? 136.51000 149.05400 143.63500 1.000 26.49000 916 ASP A N 1
ATOM 3712 C CA . ASP A 1 627 ? 135.51200 148.37100 142.82000 1.000 25.30000 916 ASP A CA 1
ATOM 3713 C C . ASP A 1 627 ? 134.78500 147.25600 143.55500 1.000 26.78000 916 ASP A C 1
ATOM 3714 O O . ASP A 1 627 ? 133.56300 147.13500 143.42900 1.000 33.33000 916 ASP A O 1
ATOM 3719 N N . LEU A 1 628 ? 135.50100 146.43800 144.31900 1.000 25.70000 917 LEU A N 1
ATOM 3720 C CA . LEU A 1 628 ? 134.90300 145.26700 144.94800 1.000 24.33000 917 LEU A CA 1
ATOM 3721 C C . LEU A 1 628 ? 134.32000 145.57200 146.32500 1.000 27.38000 917 LEU A C 1
ATOM 3722 O O . LEU A 1 628 ? 133.14300 145.30400 146.57700 1.000 31.57000 917 LEU A O 1
ATOM 3727 N N . ASN A 1 629 ? 135.13400 146.12200 147.22300 1.000 27.23000 918 ASN A N 1
ATOM 3728 C CA . ASN A 1 629 ? 134.69600 146.33700 148.59500 1.000 28.63000 918 ASN A CA 1
ATOM 3729 C C . ASN A 1 629 ? 133.76300 147.53200 148.72800 1.000 30.27000 918 ASN A C 1
ATOM 3730 O O . ASN A 1 629 ? 132.84800 147.50800 149.55800 1.000 34.97000 918 ASN A O 1
ATOM 3735 N N . LEU A 1 630 ? 133.97800 148.58100 147.93200 1.000 18.89000 919 LEU A N 1
ATOM 3736 C CA . LEU A 1 630 ? 133.15800 149.78000 148.04900 1.000 9.55000 919 LEU A CA 1
ATOM 3737 C C . LEU A 1 630 ? 131.71400 149.52500 147.63700 1.000 25.21000 919 LEU A C 1
ATOM 3738 O O . LEU A 1 630 ? 130.79600 150.13500 148.19600 1.000 33.90000 919 LEU A O 1
ATOM 3743 N N . GLN A 1 631 ? 131.49000 148.63500 146.67500 1.000 24.21000 920 GLN A N 1
ATOM 3744 C CA . GLN A 1 631 ? 130.15100 148.31500 146.20500 1.000 20.54000 920 GLN A CA 1
ATOM 3745 C C . GLN A 1 631 ? 129.59400 147.04300 146.82700 1.000 15.21000 920 GLN A C 1
ATOM 3746 O O . GLN A 1 631 ? 128.51800 146.59300 146.42500 1.000 35.84000 920 GLN A O 1
ATOM 3752 N N . ASN A 1 632 ? 130.29900 146.46100 147.79800 1.000 6.20000 921 ASN A N 1
ATOM 3753 C CA . ASN A 1 632 ? 129.82800 145.29300 148.54600 1.000 19.21000 921 ASN A CA 1
ATOM 3754 C C . ASN A 1 632 ? 129.45200 144.14400 147.61300 1.000 22.53000 921 ASN A C 1
ATOM 3755 O O . ASN A 1 632 ? 128.44800 143.45800 147.81000 1.000 21.20000 921 ASN A O 1
ATOM 3760 N N . ILE A 1 633 ? 130.26200 143.93400 146.58700 1.000 25.44000 922 ILE A N 1
ATOM 3761 C CA . ILE A 1 633 ? 129.99500 142.87400 145.61400 1.000 7.81000 922 ILE A CA 1
ATOM 3762 C C . ILE A 1 633 ? 130.44000 141.54100 146.20700 1.000 14.07000 922 ILE A C 1
ATOM 3763 O O . ILE A 1 633 ? 131.59000 141.42600 146.65500 1.000 32.04000 922 ILE A O 1
ATOM 3768 N N . PRO A 1 634 ? 129.57900 140.53200 146.23900 1.000 10.26000 923 PRO A N 1
ATOM 3769 C CA . PRO A 1 634 ? 129.91900 139.25200 146.89600 1.000 18.00000 923 PRO A CA 1
ATOM 3770 C C . PRO A 1 634 ? 130.85000 138.37900 146.06400 1.000 22.09000 923 PRO A C 1
ATOM 3771 O O . PRO A 1 634 ? 130.49500 137.30100 145.57900 1.000 26.29000 923 PRO A O 1
ATOM 3775 N N . LEU A 1 635 ? 132.08400 138.83800 145.90100 1.000 28.40000 924 LEU A N 1
ATOM 3776 C CA . LEU A 1 635 ? 133.10300 138.10400 145.16400 1.000 21.09000 924 LEU A CA 1
ATOM 3777 C C . LEU A 1 635 ? 133.97400 137.32400 146.13800 1.000 20.58000 924 LEU A C 1
ATOM 3778 O O . LEU A 1 635 ? 134.42900 137.87300 147.14700 1.000 33.69000 924 LEU A O 1
ATOM 3783 N N . LYS A 1 636 ? 134.20400 136.05200 145.83500 1.000 20.45000 925 LYS A N 1
ATOM 3784 C CA . LYS A 1 636 ? 135.10200 135.22500 146.62500 1.000 20.34000 925 LYS A CA 1
ATOM 3785 C C . LYS A 1 636 ? 136.48900 135.25500 145.99800 1.000 31.46000 925 LYS A C 1
ATOM 3786 O O . LYS A 1 636 ? 136.63400 135.05300 144.78800 1.000 33.08000 925 LYS A O 1
ATOM 3792 N N . VAL A 1 637 ? 137.50300 135.51300 146.81800 1.000 31.48000 926 VAL A N 1
ATOM 3793 C CA . VAL A 1 637 ? 138.88400 135.61400 146.36400 1.000 21.65000 926 VAL A CA 1
ATOM 3794 C C . VAL A 1 637 ? 139.71100 134.56800 147.09500 1.000 23.06000 926 VAL A C 1
ATOM 3795 O O . VAL A 1 637 ? 139.68700 134.50000 148.32900 1.000 22.51000 926 VAL A O 1
ATOM 3799 N N . ILE A 1 638 ? 140.43900 133.75900 146.33400 1.000 20.44000 927 ILE A N 1
ATOM 3800 C CA . ILE A 1 638 ? 141.30600 132.72200 146.88000 1.000 26.26000 927 ILE A CA 1
ATOM 3801 C C . ILE A 1 638 ? 142.74500 133.20000 146.75500 1.000 29.45000 927 ILE A C 1
ATOM 3802 O O . ILE A 1 638 ? 143.23100 133.44800 145.64500 1.000 32.72000 927 ILE A O 1
ATOM 3807 N N . ILE A 1 639 ? 143.42600 133.33000 147.88600 1.000 19.89000 928 ILE A N 1
ATOM 3808 C CA . ILE A 1 639 ? 144.78200 133.86100 147.93200 1.000 16.63000 928 ILE A CA 1
ATOM 3809 C C . ILE A 1 639 ? 145.73600 132.69600 148.15500 1.000 19.17000 928 ILE A C 1
ATOM 3810 O O . ILE A 1 639 ? 145.72400 132.06200 149.21500 1.000 22.55000 928 ILE A O 1
ATOM 3815 N N . GLY A 1 640 ? 146.56200 132.41100 147.15500 1.000 18.87000 929 GLY A N 1
ATOM 3816 C CA . GLY A 1 640 ? 147.56500 131.38100 147.25900 1.000 22.42000 929 GLY A CA 1
ATOM 3817 C C . GLY A 1 640 ? 148.93100 131.95900 147.57200 1.000 31.86000 929 GLY A C 1
ATOM 3818 O O . GLY A 1 640 ? 149.18400 133.14600 147.37200 1.000 22.53000 929 GLY A O 1
ATOM 3819 N N . ARG A 1 641 ? 149.81000 131.09000 148.07800 1.000 33.00000 930 ARG A N 1
ATOM 3820 C CA . ARG A 1 641 ? 151.18800 131.44500 148.41400 1.000 26.75000 930 ARG A CA 1
ATOM 3821 C C . ARG A 1 641 ? 151.23000 132.56700 149.45300 1.000 30.89000 930 ARG A C 1
ATOM 3822 O O . ARG A 1 641 ? 151.79700 133.63700 149.23300 1.000 28.30000 930 ARG A O 1
ATOM 3830 N N . SER A 1 642 ? 150.62200 132.29700 150.60200 1.000 27.83000 931 SER A N 1
ATOM 3831 C CA . SER A 1 642 ? 150.58300 133.25000 151.70100 1.000 28.61000 931 SER A CA 1
ATOM 3832 C C . SER A 1 642 ? 151.58500 132.85500 152.77700 1.000 36.53000 931 SER A C 1
ATOM 3833 O O . SER A 1 642 ? 151.76000 131.67100 153.07700 1.000 34.96000 931 SER A O 1
ATOM 3836 N N . GLY A 1 643 ? 152.24400 133.85400 153.34800 1.000 42.10000 932 GLY A N 1
ATOM 3837 C CA . GLY A 1 643 ? 153.24200 133.62500 154.37900 1.000 39.08000 932 GLY A CA 1
ATOM 3838 C C . GLY A 1 643 ? 154.65200 133.66200 153.80600 1.000 39.16000 932 GLY A C 1
ATOM 3839 O O . GLY A 1 643 ? 155.04500 134.63700 153.16600 1.000 30.52000 932 GLY A O 1
ATOM 3840 N N . LEU A 1 644 ? 155.40900 132.59500 154.04100 1.000 39.12000 933 LEU A N 1
ATOM 3841 C CA . LEU A 1 644 ? 156.76100 132.44900 153.52400 1.000 37.55000 933 LEU A CA 1
ATOM 3842 C C . LEU A 1 644 ? 156.74500 131.45100 152.37600 1.000 38.61000 933 LEU A C 1
ATOM 3843 O O . LEU A 1 644 ? 156.27700 130.31900 152.53700 1.000 38.46000 933 LEU A O 1
ATOM 3848 N N . VAL A 1 645 ? 157.25100 131.87200 151.22000 1.000 36.18000 934 VAL A N 1
ATOM 3849 C CA . VAL A 1 645 ? 157.20700 131.03300 150.02800 1.000 35.86000 934 VAL A CA 1
ATOM 3850 C C . VAL A 1 645 ? 158.43600 130.14300 149.92300 1.000 40.69000 934 VAL A C 1
ATOM 3851 O O . VAL A 1 645 ? 158.32700 128.96700 149.56800 1.000 44.38000 934 VAL A O 1
ATOM 3855 N N . GLY A 1 646 ? 159.61500 130.67800 150.21700 1.000 41.81000 935 GLY A N 1
ATOM 3856 C CA . GLY A 1 646 ? 160.82100 129.88500 150.13300 1.000 42.26000 935 GLY A CA 1
ATOM 3857 C C . GLY A 1 646 ? 161.81800 130.37900 149.10800 1.000 44.18000 935 GLY A C 1
ATOM 3858 O O . GLY A 1 646 ? 162.28200 131.52100 149.17700 1.000 47.51000 935 GLY A O 1
ATOM 3859 N N . GLU A 1 647 ? 162.15400 129.51700 148.14600 1.000 41.65000 936 GLU A N 1
ATOM 3860 C CA . GLU A 1 647 ? 163.28400 129.77100 147.26000 1.000 41.47000 936 GLU A CA 1
ATOM 3861 C C . GLU A 1 647 ? 163.04200 130.92000 146.29100 1.000 35.90000 936 GLU A C 1
ATOM 3862 O O . GLU A 1 647 ? 164.00000 131.41000 145.68700 1.000 42.48000 936 GLU A O 1
ATOM 3868 N N . ASP A 1 648 ? 161.79400 131.36100 146.12400 1.000 34.40000 937 ASP A N 1
ATOM 3869 C CA . ASP A 1 648 ? 161.51400 132.41500 145.15700 1.000 31.86000 937 ASP A CA 1
ATOM 3870 C C . ASP A 1 648 ? 162.12900 133.74400 145.57100 1.000 29.79000 937 ASP A C 1
ATOM 3871 O O . ASP A 1 648 ? 162.60400 134.49500 144.71300 1.000 41.83000 937 ASP A O 1
ATOM 3876 N N . GLY A 1 649 ? 162.12900 134.05500 146.85500 1.000 21.13000 938 GLY A N 1
ATOM 3877 C CA . GLY A 1 649 ? 162.84800 135.20400 147.35800 1.000 26.61000 938 GLY A CA 1
ATOM 3878 C C . GLY A 1 649 ? 161.92700 136.26300 147.93400 1.000 19.86000 938 GLY A C 1
ATOM 3879 O O . GLY A 1 649 ? 160.73100 136.05100 148.14700 1.000 32.76000 938 GLY A O 1
ATOM 3880 N N . ALA A 1 650 ? 162.52000 137.43100 148.18500 1.000 17.66000 939 ALA A N 1
ATOM 3881 C CA . ALA A 1 650 ? 161.78000 138.52800 148.79700 1.000 23.37000 939 ALA A CA 1
ATOM 3882 C C . ALA A 1 650 ? 160.72500 139.09200 147.85700 1.000 24.77000 939 ALA A C 1
ATOM 3883 O O . ALA A 1 650 ? 159.71900 139.64400 148.31600 1.000 31.99000 939 ALA A O 1
ATOM 3885 N N . THR A 1 651 ? 160.93600 138.96800 146.54800 1.000 29.60000 940 THR A N 1
ATOM 3886 C CA . THR A 1 651 ? 159.96900 139.44500 145.56900 1.000 28.54000 940 THR A CA 1
ATOM 3887 C C . THR A 1 651 ? 158.66400 138.66200 145.60200 1.000 26.65000 940 THR A C 1
ATOM 3888 O O . THR A 1 651 ? 157.66900 139.13000 145.04000 1.000 30.62000 940 THR A O 1
ATOM 3892 N N . HIS A 1 652 ? 158.64300 137.49500 146.24500 1.000 22.95000 941 HIS A N 1
ATOM 3893 C CA . HIS A 1 652 ? 157.47600 136.62100 146.26100 1.000 28.01000 941 HIS A CA 1
ATOM 3894 C C . HIS A 1 652 ? 156.94200 136.38900 147.67000 1.000 26.62000 941 HIS A C 1
ATOM 3895 O O . HIS A 1 652 ? 156.21700 135.41900 147.89800 1.000 27.46000 941 HIS A O 1
ATOM 3902 N N . GLN A 1 653 ? 157.26600 137.26300 148.61900 1.000 36.10000 942 GLN A N 1
ATOM 3903 C CA . GLN A 1 653 ? 156.86700 137.04700 150.00500 1.000 40.90000 942 GLN A CA 1
ATOM 3904 C C . GLN A 1 653 ? 155.43400 137.51800 150.22400 1.000 38.71000 942 GLN A C 1
ATOM 3905 O O . GLN A 1 653 ? 155.14200 138.71300 150.12500 1.000 35.87000 942 GLN A O 1
ATOM 3911 N N . GLY A 1 654 ? 154.54700 136.57500 150.52900 1.000 30.60000 943 GLY A N 1
ATOM 3912 C CA . GLY A 1 654 ? 153.16600 136.88700 150.83400 1.000 34.31000 943 GLY A CA 1
ATOM 3913 C C . GLY A 1 654 ? 152.94800 137.17800 152.30200 1.000 28.03000 943 GLY A C 1
ATOM 3914 O O . GLY A 1 654 ? 152.40300 136.34700 153.03300 1.000 26.02000 943 GLY A O 1
ATOM 3915 N N . ILE A 1 655 ? 153.37800 138.35500 152.74700 1.000 34.37000 944 ILE A N 1
ATOM 3916 C CA . ILE A 1 655 ? 153.33600 138.71000 154.16100 1.000 35.43000 944 ILE A CA 1
ATOM 3917 C C . ILE A 1 655 ? 152.59600 140.02700 154.34900 1.000 35.44000 944 ILE A C 1
ATOM 3918 O O . ILE A 1 655 ? 152.87700 140.78000 155.28900 1.000 33.06000 944 ILE A O 1
ATOM 3923 N N . TYR A 1 656 ? 151.64600 140.31800 153.45900 1.000 33.00000 945 TYR A N 1
ATOM 3924 C CA . TYR A 1 656 ? 150.87400 141.55100 153.53600 1.000 35.63000 945 TYR A CA 1
ATOM 3925 C C . TYR A 1 656 ? 149.37500 141.32800 153.36400 1.000 38.22000 945 TYR A C 1
ATOM 3926 O O . TYR A 1 656 ? 148.63800 142.30200 153.17300 1.000 39.73000 945 TYR A O 1
ATOM 3935 N N . ASP A 1 657 ? 148.90400 140.08000 153.41600 1.000 33.12000 946 ASP A N 1
ATOM 3936 C CA . ASP A 1 657 ? 147.48200 139.81600 153.21300 1.000 28.40000 946 ASP A CA 1
ATOM 3937 C C . ASP A 1 657 ? 146.63500 140.43300 154.32000 1.000 38.44000 946 ASP A C 1
ATOM 3938 O O . ASP A 1 657 ? 145.68800 141.17900 154.04800 1.000 44.35000 946 ASP A O 1
ATOM 3943 N N . LEU A 1 658 ? 146.96600 140.13900 155.58100 1.000 37.30000 947 LEU A N 1
ATOM 3944 C CA . LEU A 1 658 ? 146.17800 140.66600 156.69200 1.000 25.62000 947 LEU A CA 1
ATOM 3945 C C . LEU A 1 658 ? 146.39600 142.15800 156.88000 1.000 18.12000 947 LEU A C 1
ATOM 3946 O O . LEU A 1 658 ? 145.51200 142.85400 157.38900 1.000 34.27000 947 LEU A O 1
ATOM 3951 N N . SER A 1 659 ? 147.56100 142.66600 156.48500 1.000 25.64000 948 SER A N 1
ATOM 3952 C CA . SER A 1 659 ? 147.87100 144.06700 156.73000 1.000 32.89000 948 SER A CA 1
ATOM 3953 C C . SER A 1 659 ? 147.10200 144.98200 155.79200 1.000 28.71000 948 SER A C 1
ATOM 3954 O O . SER A 1 659 ? 146.82200 146.13300 156.14200 1.000 28.75000 948 SER A O 1
ATOM 3957 N N . TYR A 1 660 ? 146.76300 144.49800 154.59900 1.000 40.04000 949 TYR A N 1
ATOM 3958 C CA . TYR A 1 660 ? 146.07300 145.31000 153.61000 1.000 38.75000 949 TYR A CA 1
ATOM 3959 C C . TYR A 1 660 ? 144.62100 144.90600 153.40900 1.000 39.12000 949 TYR A C 1
ATOM 3960 O O . TYR A 1 660 ? 143.83100 145.72500 152.93100 1.000 44.45000 949 TYR A O 1
ATOM 3969 N N . LEU A 1 661 ? 144.25300 143.67600 153.76800 1.000 36.71000 950 LEU A N 1
ATOM 3970 C CA . LEU A 1 661 ? 142.87000 143.22700 153.71600 1.000 29.45000 950 LEU A CA 1
ATOM 3971 C C . LEU A 1 661 ? 142.11000 143.50300 155.00300 1.000 35.43000 950 LEU A C 1
ATOM 3972 O O . LEU A 1 661 ? 140.88100 143.61600 154.96800 1.000 37.09000 950 LEU A O 1
ATOM 3977 N N . GLY A 1 662 ? 142.80800 143.60900 156.13500 1.000 32.01000 951 GLY A N 1
ATOM 3978 C CA . GLY A 1 662 ? 142.15000 143.92400 157.38800 1.000 33.21000 951 GLY A CA 1
ATOM 3979 C C . GLY A 1 662 ? 141.59700 145.32900 157.44800 1.000 33.75000 951 GLY A C 1
ATOM 3980 O O . GLY A 1 662 ? 140.73000 145.60900 158.28200 1.000 34.08000 951 GLY A O 1
ATOM 3981 N N . THR A 1 663 ? 142.08000 146.21800 156.58700 1.000 23.88000 952 THR A N 1
ATOM 3982 C CA . THR A 1 663 ? 141.51100 147.55700 156.45100 1.000 29.28000 952 THR A CA 1
ATOM 3983 C C . THR A 1 663 ? 140.35800 147.53000 155.44600 1.000 39.84000 952 THR A C 1
ATOM 3984 O O . THR A 1 663 ? 140.37900 148.16400 154.39100 1.000 40.98000 952 THR A O 1
ATOM 3988 N N . LEU A 1 664 ? 139.33500 146.75500 155.79300 1.000 36.46000 953 LEU A N 1
ATOM 3989 C CA . LEU A 1 664 ? 138.21800 146.52700 154.89000 1.000 30.98000 953 LEU A CA 1
ATOM 3990 C C . LEU A 1 664 ? 136.96200 146.21600 155.68400 1.000 32.72000 953 LEU A C 1
ATOM 3991 O O . LEU A 1 664 ? 136.91100 145.21400 156.40200 1.000 42.38000 953 LEU A O 1
ATOM 3996 N N . ASN A 1 665 ? 135.96000 147.07300 155.55300 1.000 32.28000 954 ASN A N 1
ATOM 3997 C CA . ASN A 1 665 ? 134.59900 146.69600 155.88500 1.000 19.08000 954 ASN A CA 1
ATOM 3998 C C . ASN A 1 665 ? 134.02600 145.88300 154.73300 1.000 24.31000 954 ASN A C 1
ATOM 3999 O O . ASN A 1 665 ? 134.57600 145.86200 153.63100 1.000 32.02000 954 ASN A O 1
ATOM 4004 N N . ASN A 1 666 ? 132.91500 145.20100 155.00000 1.000 34.58000 955 ASN A N 1
ATOM 4005 C CA . ASN A 1 666 ? 132.26800 144.35100 154.00000 1.000 34.61000 955 ASN A CA 1
ATOM 4006 C C . ASN A 1 666 ? 133.23700 143.30300 153.46300 1.000 29.44000 955 ASN A C 1
ATOM 4007 O O . ASN A 1 666 ? 133.20800 142.95400 152.28200 1.000 39.28000 955 ASN A O 1
ATOM 4012 N N . ALA A 1 667 ? 134.10500 142.79400 154.33400 1.000 14.81000 956 ALA A N 1
ATOM 4013 C CA . ALA A 1 667 ? 135.15800 141.88100 153.89400 1.000 19.51000 956 ALA A CA 1
ATOM 4014 C C . ALA A 1 667 ? 135.42000 140.86600 155.00000 1.000 30.06000 956 ALA A C 1
ATOM 4015 O O . ALA A 1 667 ? 135.98500 141.21200 156.04100 1.000 33.35000 956 ALA A O 1
ATOM 4017 N N . TYR A 1 668 ? 135.01900 139.62200 154.76500 1.000 29.79000 957 TYR A N 1
ATOM 4018 C CA . TYR A 1 668 ? 135.37700 138.53800 155.66300 1.000 27.25000 957 TYR A CA 1
ATOM 4019 C C . TYR A 1 668 ? 136.72200 137.96800 155.23900 1.000 33.21000 957 TYR A C 1
ATOM 4020 O O . TYR A 1 668 ? 136.96800 137.76400 154.04700 1.000 36.87000 957 TYR A O 1
ATOM 4029 N N . ILE A 1 669 ? 137.60100 137.73300 156.20900 1.000 36.98000 958 ILE A N 1
ATOM 4030 C CA . ILE A 1 669 ? 138.93400 137.20000 155.95700 1.000 20.64000 958 ILE A CA 1
ATOM 4031 C C . ILE A 1 669 ? 139.10800 135.94200 156.79000 1.000 23.12000 958 ILE A C 1
ATOM 4032 O O . ILE A 1 669 ? 138.89000 135.96400 158.00700 1.000 33.20000 958 ILE A O 1
ATOM 4037 N N . ILE A 1 670 ? 139.49700 134.85200 156.14000 1.000 17.46000 959 ILE A N 1
ATOM 4038 C CA . ILE A 1 670 ? 139.71700 133.57300 156.79900 1.000 18.75000 959 ILE A CA 1
ATOM 4039 C C . ILE A 1 670 ? 141.14500 133.13700 156.51100 1.000 36.89000 959 ILE A C 1
ATOM 4040 O O . ILE A 1 670 ? 141.59000 133.17700 155.35700 1.000 35.09000 959 ILE A O 1
ATOM 4045 N N . SER A 1 671 ? 141.86400 132.74100 157.55900 1.000 27.44000 960 SER A N 1
ATOM 4046 C CA . SER A 1 671 ? 143.27100 132.35600 157.46900 1.000 17.79000 960 SER A CA 1
ATOM 4047 C C . SER A 1 671 ? 143.43700 130.98200 158.10100 1.000 18.00000 960 SER A C 1
ATOM 4048 O O . SER A 1 671 ? 143.90500 130.86100 159.24100 1.000 35.30000 960 SER A O 1
ATOM 4051 N N . PRO A 1 672 ? 143.05300 129.92500 157.39100 1.000 12.13000 961 PRO A N 1
ATOM 4052 C CA . PRO A 1 672 ? 143.13500 128.57900 157.96600 1.000 17.94000 961 PRO A CA 1
ATOM 4053 C C . PRO A 1 672 ? 144.56500 128.17600 158.28800 1.000 28.86000 961 PRO A C 1
ATOM 4054 O O . PRO A 1 672 ? 145.51600 128.57000 157.61000 1.000 34.97000 961 PRO A O 1
ATOM 4058 N N . SER A 1 673 ? 144.70600 127.37800 159.34600 1.000 34.11000 962 SER A N 1
ATOM 4059 C CA . SER A 1 673 ? 145.99200 126.81400 159.72600 1.000 29.56000 962 SER A CA 1
ATOM 4060 C C . SER A 1 673 ? 146.16200 125.37000 159.28100 1.000 31.51000 962 SER A C 1
ATOM 4061 O O . SER A 1 673 ? 147.29800 124.93000 159.07800 1.000 46.11000 962 SER A O 1
ATOM 4064 N N . ASN A 1 674 ? 145.06800 124.63100 159.12300 1.000 21.31000 963 ASN A N 1
ATOM 4065 C CA . ASN A 1 674 ? 145.11200 123.27000 158.61600 1.000 28.93000 963 ASN A CA 1
ATOM 4066 C C . ASN A 1 674 ? 143.95800 123.08600 157.64100 1.000 36.46000 963 ASN A C 1
ATOM 4067 O O . ASN A 1 674 ? 143.12400 123.97700 157.45700 1.000 43.01000 963 ASN A O 1
ATOM 4072 N N . GLN A 1 675 ? 143.91600 121.91300 157.00700 1.000 31.55000 964 GLN A N 1
ATOM 4073 C CA . GLN A 1 675 ? 142.96300 121.68200 155.92600 1.000 39.12000 964 GLN A CA 1
ATOM 4074 C C . GLN A 1 675 ? 141.51000 121.71100 156.39000 1.000 42.35000 964 GLN A C 1
ATOM 4075 O O . GLN A 1 675 ? 140.62400 121.99100 155.57600 1.000 41.09000 964 GLN A O 1
ATOM 4081 N N . VAL A 1 676 ? 141.24100 121.43000 157.66700 1.000 32.54000 965 VAL A N 1
ATOM 4082 C CA . VAL A 1 676 ? 139.86200 121.42400 158.14800 1.000 23.20000 965 VAL A CA 1
ATOM 4083 C C . VAL A 1 676 ? 139.28000 122.83200 158.12500 1.000 17.91000 965 VAL A C 1
ATOM 4084 O O . VAL A 1 676 ? 138.16000 123.05300 157.64600 1.000 40.06000 965 VAL A O 1
ATOM 4088 N N . ASP A 1 677 ? 140.03200 123.80600 158.63600 1.000 17.08000 966 ASP A N 1
ATOM 4089 C CA . ASP A 1 677 ? 139.57200 125.18800 158.58300 1.000 27.30000 966 ASP A CA 1
ATOM 4090 C C . ASP A 1 677 ? 139.46800 125.67900 157.14800 1.000 24.00000 966 ASP A C 1
ATOM 4091 O O . ASP A 1 677 ? 138.58700 126.48300 156.83000 1.000 29.81000 966 ASP A O 1
ATOM 4096 N N . LEU A 1 678 ? 140.34900 125.19800 156.27000 1.000 34.53000 967 LEU A N 1
ATOM 4097 C CA . LEU A 1 678 ? 140.26900 125.55600 154.85800 1.000 33.42000 967 LEU A CA 1
ATOM 4098 C C . LEU A 1 678 ? 138.97100 125.04800 154.23600 1.000 40.17000 967 LEU A C 1
ATOM 4099 O O . LEU A 1 678 ? 138.28400 125.78100 153.51400 1.000 39.68000 967 LEU A O 1
ATOM 4104 N N . LYS A 1 679 ? 138.61200 123.79400 154.51900 1.000 36.44000 968 LYS A N 1
ATOM 4105 C CA . LYS A 1 679 ? 137.36800 123.24400 153.99100 1.000 25.74000 968 LYS A CA 1
ATOM 4106 C C . LYS A 1 679 ? 136.15400 123.96200 154.56800 1.000 32.47000 968 LYS A C 1
ATOM 4107 O O . LYS A 1 679 ? 135.16500 124.17800 153.86200 1.000 35.08000 968 LYS A O 1
ATOM 4113 N N . ARG A 1 680 ? 136.20200 124.32900 155.85100 1.000 31.45000 969 ARG A N 1
ATOM 4114 C CA . ARG A 1 680 ? 135.09300 125.07900 156.43600 1.000 26.64000 969 ARG A CA 1
ATOM 4115 C C . ARG A 1 680 ? 134.95100 126.45300 155.79200 1.000 25.73000 969 ARG A C 1
ATOM 4116 O O . ARG A 1 680 ? 133.83200 126.90800 155.51900 1.000 37.55000 969 ARG A O 1
ATOM 4124 N N . ALA A 1 681 ? 136.07400 127.12500 155.53300 1.000 17.74000 970 ALA A N 1
ATOM 4125 C CA . ALA A 1 681 ? 136.02800 128.40900 154.84400 1.000 14.52000 970 ALA A CA 1
ATOM 4126 C C . ALA A 1 681 ? 135.45500 128.25900 153.44200 1.000 28.08000 970 ALA A C 1
ATOM 4127 O O . ALA A 1 681 ? 134.66700 129.09800 152.99100 1.000 36.30000 970 ALA A O 1
ATOM 4129 N N . LEU A 1 682 ? 135.84800 127.19600 152.73500 1.000 31.53000 971 LEU A N 1
ATOM 4130 C CA . LEU A 1 682 ? 135.31600 126.96600 151.39600 1.000 33.92000 971 LEU A CA 1
ATOM 4131 C C . LEU A 1 682 ? 133.81800 126.67500 151.43500 1.000 29.03000 971 LEU A C 1
ATOM 4132 O O . LEU A 1 682 ? 133.07000 127.14600 150.57200 1.000 32.95000 971 LEU A O 1
ATOM 4137 N N . ARG A 1 683 ? 133.36200 125.91000 152.42900 1.000 27.56000 972 ARG A N 1
ATOM 4138 C CA . ARG A 1 683 ? 131.93100 125.65300 152.57200 1.000 19.96000 972 ARG A CA 1
ATOM 4139 C C . ARG A 1 683 ? 131.16600 126.9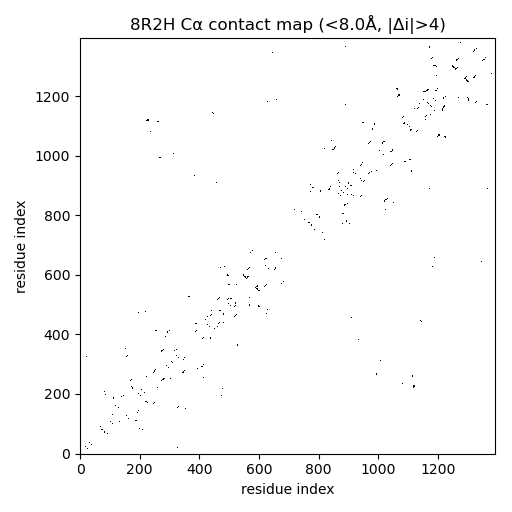3900 152.84800 1.000 2.63000 972 ARG A C 1
ATOM 4140 O O . ARG A 1 683 ? 130.07500 127.15000 152.30700 1.000 23.34000 972 ARG A O 1
ATOM 4148 N N . PHE A 1 684 ? 131.72100 127.81100 153.68900 1.000 8.18000 973 PHE A N 1
ATOM 4149 C CA . PHE A 1 684 ? 131.07600 129.09400 153.94600 1.000 12.79000 973 PHE A CA 1
ATOM 4150 C C . PHE A 1 684 ? 130.99900 129.93100 152.67700 1.000 20.17000 973 PHE A C 1
ATOM 4151 O O . PHE A 1 684 ? 129.94200 130.47500 152.34300 1.000 37.77000 973 PHE A O 1
ATOM 4159 N N . ALA A 1 685 ? 132.11100 130.03100 151.94500 1.000 22.16000 974 ALA A N 1
ATOM 4160 C CA . ALA A 1 685 ? 132.11800 130.81900 150.71600 1.000 21.97000 974 ALA A CA 1
ATOM 4161 C C . ALA A 1 685 ? 131.17000 130.24000 149.67200 1.000 30.25000 974 ALA A C 1
ATOM 4162 O O . ALA A 1 685 ? 130.61200 130.98500 148.85900 1.000 31.85000 974 ALA A O 1
ATOM 4164 N N . TYR A 1 686 ? 130.98100 128.92100 149.67500 1.000 30.95000 975 TYR A N 1
ATOM 4165 C CA . TYR A 1 686 ? 130.00200 128.30400 148.78800 1.000 28.23000 975 TYR A CA 1
ATOM 4166 C C . TYR A 1 686 ? 128.58100 128.67100 149.19900 1.000 30.82000 975 TYR A C 1
ATOM 4167 O O . TYR A 1 686 ? 127.76500 129.07200 148.36200 1.000 33.38000 975 TYR A O 1
ATOM 4176 N N . LEU A 1 687 ? 128.26800 128.54100 150.49100 1.000 27.27000 976 LEU A N 1
ATOM 4177 C CA . LEU A 1 687 ? 126.91600 128.83400 150.95600 1.000 19.53000 976 LEU A CA 1
ATOM 4178 C C . LEU A 1 687 ? 126.64400 130.32800 151.00500 1.000 16.98000 976 LEU A C 1
ATOM 4179 O O . LEU A 1 687 ? 125.51300 130.75700 150.75300 1.000 35.81000 976 LEU A O 1
ATOM 4184 N N . ASP A 1 688 ? 127.65000 131.13000 151.33200 1.000 10.22000 977 ASP A N 1
ATOM 4185 C CA . ASP A 1 688 ? 127.44700 132.56200 151.47700 1.000 12.99000 977 ASP A CA 1
ATOM 4186 C C . ASP A 1 688 ? 127.10800 133.19400 150.13700 1.000 25.01000 977 ASP A C 1
ATOM 4187 O O . ASP A 1 688 ? 127.64000 132.80500 149.09400 1.000 38.69000 977 ASP A O 1
ATOM 4192 N N . LYS A 1 689 ? 126.21100 134.17700 150.16900 1.000 23.17000 978 LYS A N 1
ATOM 4193 C CA . LYS A 1 689 ? 125.79900 134.88000 148.96400 1.000 24.32000 978 LYS A CA 1
ATOM 4194 C C . LYS A 1 689 ? 125.79400 136.39200 149.14000 1.000 25.45000 978 LYS A C 1
ATOM 4195 O O . LYS A 1 689 ? 125.38400 137.10700 148.21900 1.000 38.20000 978 LYS A O 1
ATOM 4201 N N . ASP A 1 690 ? 126.23800 136.90200 150.28800 1.000 21.08000 979 ASP A N 1
ATOM 4202 C CA . ASP A 1 690 ? 126.14300 138.32700 150.57100 1.000 26.18000 979 ASP A CA 1
ATOM 4203 C C . ASP A 1 690 ? 127.43100 138.92100 151.12400 1.000 30.06000 979 ASP A C 1
ATOM 4204 O O . ASP A 1 690 ? 127.42400 140.08100 151.55100 1.000 33.11000 979 ASP A O 1
ATOM 4209 N N . HIS A 1 691 ? 128.53300 138.17400 151.13100 1.000 34.41000 980 HIS A N 1
ATOM 4210 C CA . HIS A 1 691 ? 129.78100 138.65500 151.70400 1.000 30.00000 980 HIS A CA 1
ATOM 4211 C C . HIS A 1 691 ? 130.93200 138.42900 150.73700 1.000 29.22000 980 HIS A C 1
ATOM 4212 O O . HIS A 1 691 ? 130.97200 137.41900 150.02900 1.000 29.12000 980 HIS A O 1
ATOM 4219 N N . SER A 1 692 ? 131.86700 139.37900 150.71400 1.000 28.30000 981 SER A N 1
ATOM 4220 C CA . SER A 1 692 ? 133.13200 139.19900 150.01200 1.000 22.49000 981 SER A CA 1
ATOM 4221 C C . SER A 1 692 ? 134.09100 138.47600 150.94700 1.000 21.94000 981 SER A C 1
ATOM 4222 O O . SER A 1 692 ? 134.54400 139.04100 151.94700 1.000 29.21000 981 SER A O 1
ATOM 4225 N N . VAL A 1 693 ? 134.40600 137.22800 150.61700 1.000 19.84000 982 VAL A N 1
ATOM 4226 C CA . VAL A 1 693 ? 135.17800 136.34200 151.47600 1.000 18.08000 982 VAL A CA 1
ATOM 4227 C C . VAL A 1 693 ? 136.54100 136.11000 150.84400 1.000 28.27000 982 VAL A C 1
ATOM 4228 O O . VAL A 1 693 ? 136.63500 135.71800 149.67500 1.000 29.76000 982 VAL A O 1
ATOM 4232 N N . TYR A 1 694 ? 137.59300 136.35100 151.62000 1.000 35.14000 983 TYR A N 1
ATOM 4233 C CA . TYR A 1 694 ? 138.96500 136.06000 151.23300 1.000 22.24000 983 TYR A CA 1
ATOM 4234 C C . TYR A 1 694 ? 139.44200 134.87600 152.05700 1.000 21.00000 983 TYR A C 1
ATOM 4235 O O . TYR A 1 694 ? 139.19700 134.82500 153.26700 1.000 29.36000 983 TYR A O 1
ATOM 4244 N N . ILE A 1 695 ? 140.09600 133.92000 151.40800 1.000 13.30000 984 ILE A N 1
ATOM 4245 C CA . ILE A 1 695 ? 140.63100 132.74100 152.07700 1.000 19.14000 984 ILE A CA 1
ATOM 4246 C C . ILE A 1 695 ? 142.12100 132.67000 151.78100 1.000 34.69000 984 ILE A C 1
ATOM 4247 O O . ILE A 1 695 ? 142.52500 132.63400 150.61200 1.000 38.32000 984 ILE A O 1
ATOM 4252 N N . ARG A 1 696 ? 142.93600 132.65000 152.83500 1.000 30.51000 985 ARG A N 1
ATOM 4253 C CA . ARG A 1 696 ? 144.38900 132.64400 152.69800 1.000 11.85000 985 ARG A CA 1
ATOM 4254 C C . ARG A 1 696 ? 144.89200 131.20700 152.72200 1.000 12.34000 985 ARG A C 1
ATOM 4255 O O . ARG A 1 696 ? 145.02100 130.60400 153.79100 1.000 27.51000 985 ARG A O 1
ATOM 4263 N N . ILE A 1 697 ? 145.17700 130.66200 151.54700 1.000 17.08000 986 ILE A N 1
ATOM 4264 C CA . ILE A 1 697 ? 145.80400 129.35200 151.43000 1.000 23.65000 986 ILE A CA 1
ATOM 4265 C C . ILE A 1 697 ? 147.31400 129.53500 151.52200 1.000 32.85000 986 ILE A C 1
ATOM 4266 O O . ILE A 1 697 ? 147.88100 130.36300 150.79500 1.000 31.53000 986 ILE A O 1
ATOM 4271 N N . PRO A 1 698 ? 148.00000 128.81700 152.40400 1.000 34.27000 987 PRO A N 1
ATOM 4272 C CA . PRO A 1 698 ? 149.45300 128.95700 152.50400 1.000 31.99000 987 PRO A CA 1
ATOM 4273 C C . PRO A 1 698 ? 150.17500 128.12100 151.45700 1.000 43.45000 987 PRO A C 1
ATOM 4274 O O . PRO A 1 698 ? 149.64800 127.14400 150.92400 1.000 40.22000 987 PRO A O 1
ATOM 4278 N N . ARG A 1 699 ? 151.41200 128.53100 151.16600 1.000 34.32000 988 ARG A N 1
ATOM 4279 C CA . ARG A 1 699 ? 152.30000 127.74800 150.30800 1.000 25.03000 988 ARG A CA 1
ATOM 4280 C C . ARG A 1 699 ? 152.99100 126.69300 151.17200 1.000 32.60000 988 ARG A C 1
ATOM 4281 O O . ARG A 1 699 ? 154.18100 126.76100 151.48400 1.000 42.37000 988 ARG A O 1
ATOM 4289 N N . MET A 1 700 ? 152.20400 125.70100 151.57200 1.000 38.08000 989 MET A N 1
ATOM 4290 C CA . MET A 1 700 ? 152.66000 124.72900 152.55100 1.000 39.71000 989 MET A CA 1
ATOM 4291 C C . MET A 1 700 ? 151.88400 123.43900 152.35900 1.000 38.91000 989 MET A C 1
ATOM 4292 O O . MET A 1 700 ? 150.75400 123.44800 151.86900 1.000 48.45000 989 MET A O 1
ATOM 4297 N N . ASN A 1 701 ? 152.51000 122.33100 152.73600 1.000 44.17000 990 ASN A N 1
ATOM 4298 C CA . ASN A 1 701 ? 151.82400 121.05400 152.71400 1.000 46.91000 990 ASN A CA 1
ATOM 4299 C C . ASN A 1 701 ? 150.84300 120.95900 153.87700 1.000 48.05000 990 ASN A C 1
ATOM 4300 O O . ASN A 1 701 ? 150.98700 121.62300 154.90500 1.000 49.27000 990 ASN A O 1
ATOM 4305 N N . ILE A 1 702 ? 149.82200 120.12100 153.69700 1.000 53.83000 991 ILE A N 1
ATOM 4306 C CA . ILE A 1 702 ? 148.83600 119.93100 154.75000 1.000 55.50000 991 ILE A CA 1
ATOM 4307 C C . ILE A 1 702 ? 149.47600 119.19500 155.92200 1.000 54.77000 991 ILE A C 1
ATOM 4308 O O . ILE A 1 702 ? 150.38600 118.37100 155.75500 1.000 56.74000 991 ILE A O 1
ATOM 4313 N N . LEU A 1 703 ? 149.00800 119.51100 157.12400 1.000 42.95000 992 LEU A N 1
ATOM 4314 C CA . LEU A 1 703 ? 149.56400 118.91100 158.32500 1.000 40.14000 992 LEU A CA 1
ATOM 4315 C C . LEU A 1 703 ? 149.16600 117.44500 158.42600 1.000 37.60000 992 LEU A C 1
ATOM 4316 O O . LEU A 1 703 ? 148.11000 117.02900 157.94600 1.000 46.49000 992 LEU A O 1
ATOM 4321 N N . SER A 1 704 ? 150.02900 116.66000 159.05800 1.000 53.14000 993 SER A N 1
ATOM 4322 C CA . SER A 1 704 ? 149.75900 115.24200 159.22500 1.000 57.96000 993 SER A CA 1
ATOM 4323 C C . SER A 1 704 ? 148.59400 115.02700 160.18300 1.000 61.01000 993 SER A C 1
ATOM 4324 O O . SER A 1 704 ? 148.40000 115.77800 161.14200 1.000 66.53000 993 SER A O 1
ATOM 4327 N N . ASP A 1 705 ? 147.80500 113.98600 159.90700 1.000 72.36000 994 ASP A N 1
ATOM 4328 C CA . ASP A 1 705 ? 146.70100 113.64600 160.79700 1.000 75.20000 994 ASP A CA 1
ATOM 4329 C C . ASP A 1 705 ? 147.20700 113.21800 162.16700 1.000 71.78000 994 ASP A C 1
ATOM 4330 O O . ASP A 1 705 ? 146.49800 113.37300 163.16800 1.000 73.32000 994 ASP A O 1
ATOM 4335 N N . LYS A 1 706 ? 148.42400 112.67500 162.23000 1.000 63.60000 995 LYS A N 1
ATOM 4336 C CA . LYS A 1 706 ? 149.02300 112.35000 163.51800 1.000 66.03000 995 LYS A CA 1
ATOM 4337 C C . LYS A 1 706 ? 149.29000 113.60600 164.33500 1.000 68.29000 995 LYS A C 1
ATOM 4338 O O . LYS A 1 706 ? 149.23400 113.56800 165.56900 1.000 72.06000 995 LYS A O 1
ATOM 4344 N N . TYR A 1 707 ? 149.57700 114.72500 163.66900 1.000 63.35000 996 TYR A N 1
ATOM 4345 C CA . TYR A 1 707 ? 149.81900 115.97000 164.38900 1.000 63.65000 996 TYR A CA 1
ATOM 4346 C C . TYR A 1 707 ? 148.54100 116.50500 165.02300 1.000 67.16000 996 TYR A C 1
ATOM 4347 O O . TYR A 1 707 ? 148.56500 117.00400 166.15400 1.000 67.10000 996 TYR A O 1
ATOM 4356 N N . MET A 1 708 ? 147.41500 116.41700 164.30900 1.000 74.35000 997 MET A N 1
ATOM 4357 C CA . MET A 1 708 ? 146.16300 116.95800 164.82800 1.000 72.37000 997 MET A CA 1
ATOM 4358 C C . MET A 1 708 ? 145.67900 116.18000 166.04500 1.000 72.88000 997 MET A C 1
ATOM 4359 O O . MET A 1 708 ? 145.23100 116.77500 167.03100 1.000 73.58000 997 MET A O 1
ATOM 4364 N N . LYS A 1 709 ? 145.76000 114.85500 165.99600 1.000 79.31000 998 LYS A N 1
ATOM 4365 C CA . LYS A 1 709 ? 145.31100 114.02000 167.10300 1.000 79.94000 998 LYS A CA 1
ATOM 4366 C C . LYS A 1 709 ? 146.37200 113.93900 168.19500 1.000 79.99000 998 LYS A C 1
ATOM 4367 O O . LYS A 1 709 ? 146.88500 114.95900 168.65400 1.000 80.25000 998 LYS A O 1
ATOM 4373 N N . MET A 1 741 ? 126.48500 118.84100 159.84000 1.000 48.56000 1030 MET A N 1
ATOM 4374 C CA . MET A 1 741 ? 125.57000 119.87900 160.29500 1.000 48.80000 1030 MET A CA 1
ATOM 4375 C C . MET A 1 741 ? 124.81900 120.50500 159.12700 1.000 45.30000 1030 MET A C 1
ATOM 4376 O O . MET A 1 741 ? 125.29100 120.48900 157.99200 1.000 50.72000 1030 MET A O 1
ATOM 4381 N N . ASP A 1 742 ? 123.64500 121.05900 159.41600 1.000 43.08000 1031 ASP A N 1
ATOM 4382 C CA . ASP A 1 742 ? 122.84000 121.71400 158.40000 1.000 41.11000 1031 ASP A CA 1
ATOM 4383 C C . ASP A 1 742 ? 123.43700 123.07600 158.06000 1.000 43.68000 1031 ASP A C 1
ATOM 4384 O O . ASP A 1 742 ? 124.44800 123.50100 158.62400 1.000 52.00000 1031 ASP A O 1
ATOM 4389 N N . ASP A 1 743 ? 122.80300 123.77100 157.11600 1.000 40.85000 1032 ASP A N 1
ATOM 4390 C CA . ASP A 1 743 ? 123.34100 125.04400 156.64800 1.000 41.38000 1032 ASP A CA 1
ATOM 4391 C C . ASP A 1 743 ? 123.28900 126.10500 157.73900 1.000 44.43000 1032 ASP A C 1
ATOM 4392 O O . ASP A 1 743 ? 124.29800 126.76000 158.02800 1.000 48.89000 1032 ASP A O 1
ATOM 4397 N N . ASP A 1 744 ? 122.12200 126.28800 158.36100 1.000 47.03000 1033 ASP A N 1
ATOM 4398 C CA . ASP A 1 744 ? 121.97300 127.35200 159.34900 1.000 45.98000 1033 ASP A CA 1
ATOM 4399 C C . ASP A 1 744 ? 122.85600 127.10800 160.56500 1.000 43.51000 1033 ASP A C 1
ATOM 4400 O O . ASP A 1 744 ? 123.52900 128.02700 161.05100 1.000 43.85000 1033 ASP A O 1
ATOM 4405 N N . ASN A 1 745 ? 122.87500 125.86900 161.06400 1.000 40.71000 1034 ASN A N 1
ATOM 4406 C CA . ASN A 1 745 ? 123.70100 125.55100 162.22200 1.000 43.72000 1034 ASN A CA 1
ATOM 4407 C C . ASN A 1 745 ? 125.18000 125.75400 161.91900 1.000 46.61000 1034 ASN A C 1
ATOM 4408 O O . ASN A 1 745 ? 125.90900 126.33600 162.72900 1.000 47.94000 1034 ASN A O 1
ATOM 4413 N N . PHE A 1 746 ? 125.63900 125.29200 160.75300 1.000 37.86000 1035 PHE A N 1
ATOM 4414 C CA . PHE A 1 746 ? 127.04300 125.46900 160.39700 1.000 29.48000 1035 PHE A CA 1
ATOM 4415 C C . PHE A 1 746 ? 127.40300 126.94300 160.26500 1.000 31.56000 1035 PHE A C 1
ATOM 4416 O O . PHE A 1 746 ? 128.45400 127.37900 160.75200 1.000 43.82000 1035 PHE A O 1
ATOM 4424 N N . ILE A 1 747 ? 126.55100 127.72700 159.60100 1.000 22.57000 1036 ILE A N 1
ATOM 4425 C CA . ILE A 1 747 ? 126.85700 129.14200 159.41000 1.000 30.79000 1036 ILE A CA 1
ATOM 4426 C C . ILE A 1 747 ? 126.90300 129.86200 160.75100 1.000 39.97000 1036 ILE A C 1
ATOM 4427 O O . ILE A 1 747 ? 127.76700 130.71700 160.98200 1.000 41.34000 1036 ILE A O 1
ATOM 4432 N N . LYS A 1 748 ? 125.98100 129.52900 161.66000 1.000 45.46000 1037 LYS A N 1
ATOM 4433 C CA . LYS A 1 748 ? 126.02700 130.12200 162.99400 1.000 38.62000 1037 LYS A CA 1
ATOM 4434 C C . LYS A 1 748 ? 127.28000 129.69500 163.75100 1.000 39.68000 1037 LYS A C 1
ATOM 4435 O O . LYS A 1 748 ? 127.88600 130.50100 164.46500 1.000 43.04000 1037 LYS A O 1
ATOM 4441 N N . SER A 1 749 ? 127.68600 128.43400 163.60600 1.000 36.54000 1038 SER A N 1
ATOM 4442 C CA . SER A 1 749 ? 128.80300 127.89700 164.37100 1.000 36.23000 1038 SER A CA 1
ATOM 4443 C C . SER A 1 749 ? 130.16400 128.21100 163.76500 1.000 39.35000 1038 SER A C 1
ATOM 4444 O O . SER A 1 749 ? 131.18200 127.88400 164.38300 1.000 43.07000 1038 SER A O 1
ATOM 4447 N N . PHE A 1 750 ? 130.21900 128.82400 162.58300 1.000 34.26000 1039 PHE A N 1
ATOM 4448 C CA . PHE A 1 750 ? 131.50200 129.09400 161.94300 1.000 28.09000 1039 PHE A CA 1
ATOM 4449 C C . PHE A 1 750 ? 131.94500 130.54900 162.06000 1.000 27.06000 1039 PHE A C 1
ATOM 4450 O O . PHE A 1 750 ? 133.06100 130.81100 162.51500 1.000 36.46000 1039 PHE A O 1
ATOM 4458 N N . ILE A 1 751 ? 131.10100 131.50100 161.66600 1.000 25.26000 1040 ILE A N 1
ATOM 4459 C CA . ILE A 1 751 ? 131.55000 132.87900 161.50800 1.000 31.24000 1040 ILE A CA 1
ATOM 4460 C C . ILE A 1 751 ? 131.96600 133.45500 162.85500 1.000 41.70000 1040 ILE A C 1
ATOM 4461 O O . ILE A 1 751 ? 131.20100 133.42200 163.82800 1.000 39.55000 1040 ILE A O 1
ATOM 4466 N N . GLY A 1 752 ? 133.18200 133.99700 162.91000 1.000 44.57000 1041 GLY A N 1
ATOM 4467 C CA . GLY A 1 752 ? 133.68000 134.63800 164.11600 1.000 28.90000 1041 GLY A CA 1
ATOM 4468 C C . GLY A 1 752 ? 133.76700 133.72000 165.31100 1.000 28.19000 1041 GLY A C 1
ATOM 4469 O O . GLY A 1 752 ? 133.54600 134.16400 166.44200 1.000 42.20000 1041 GLY A O 1
ATOM 4470 N N . LYS A 1 753 ? 134.07800 132.44600 165.09400 1.000 30.43000 1042 LYS A N 1
ATOM 4471 C CA . LYS A 1 753 ? 134.12300 131.44300 166.15500 1.000 35.20000 1042 LYS A CA 1
ATOM 4472 C C . LYS A 1 753 ? 135.51000 130.80600 166.15300 1.000 41.12000 1042 LYS A C 1
ATOM 4473 O O . LYS A 1 753 ? 135.75900 129.83900 165.43100 1.000 42.95000 1042 LYS A O 1
ATOM 4479 N N . SER A 1 754 ? 136.40800 131.35100 166.97000 1.000 43.38000 1043 SER A N 1
ATOM 4480 C CA . SER A 1 754 ? 137.76500 130.83900 167.04900 1.000 39.55000 1043 SER A CA 1
ATOM 4481 C C . SER A 1 754 ? 137.79200 129.48000 167.74300 1.000 39.07000 1043 SER A C 1
ATOM 4482 O O . SER A 1 754 ? 136.88400 129.11200 168.49200 1.000 45.09000 1043 SER A O 1
ATOM 4485 N N . ARG A 1 755 ? 138.85500 128.73300 167.48000 1.000 35.96000 1044 ARG A N 1
ATOM 4486 C CA . ARG A 1 755 ? 139.04300 127.40600 168.04300 1.000 42.61000 1044 ARG A CA 1
ATOM 4487 C C . ARG A 1 755 ? 140.05600 127.44800 169.18400 1.000 51.63000 1044 ARG A C 1
ATOM 4488 O O . ARG A 1 755 ? 141.03000 128.20300 169.15600 1.000 49.91000 1044 ARG A O 1
ATOM 4496 N N . ILE A 1 756 ? 139.80800 126.62400 170.20000 1.000 52.24000 1045 ILE A N 1
ATOM 4497 C CA . ILE A 1 756 ? 140.69300 126.49800 171.35200 1.000 49.13000 1045 ILE A CA 1
ATOM 4498 C C . ILE A 1 756 ? 141.65200 125.34500 171.09600 1.000 54.05000 1045 ILE A C 1
ATOM 4499 O O . ILE A 1 756 ? 141.22300 124.21600 170.83400 1.000 52.30000 1045 ILE A O 1
ATOM 4504 N N . ILE A 1 757 ? 142.95000 125.62700 171.17500 1.000 54.21000 1046 ILE A N 1
ATOM 4505 C CA . ILE A 1 757 ? 143.96700 124.59600 170.99700 1.000 48.32000 1046 ILE A CA 1
ATOM 4506 C C . ILE A 1 757 ? 144.31600 123.93000 172.32000 1.000 53.15000 1046 ILE A C 1
ATOM 4507 O O . ILE A 1 757 ? 144.28300 122.70300 172.43900 1.000 50.94000 1046 ILE A O 1
ATOM 4512 N N . LYS A 1 758 ? 144.65500 124.72700 173.33000 1.000 60.41000 1047 LYS A N 1
ATOM 4513 C CA . LYS A 1 758 ? 145.03600 124.20600 174.63500 1.000 53.31000 1047 LYS A CA 1
ATOM 4514 C C . LYS A 1 758 ? 144.55900 125.17500 175.70300 1.000 52.88000 1047 LYS A C 1
ATOM 4515 O O . LYS A 1 758 ? 144.74400 126.38400 175.56700 1.000 54.22000 1047 LYS A O 1
ATOM 4521 N N . MET A 1 759 ? 143.95900 124.64200 176.76000 1.000 58.31000 1048 MET A N 1
ATOM 4522 C CA . MET A 1 759 ? 143.48500 125.48100 177.85300 1.000 60.23000 1048 MET A CA 1
ATOM 4523 C C . MET A 1 759 ? 143.51800 124.72600 179.17700 1.000 62.18000 1048 MET A C 1
ATOM 4524 O O . MET A 1 759 ? 143.56700 123.49700 179.20100 1.000 61.20000 1048 MET A O 1
ATOM 4529 N N . THR A 1 778 ? 152.94400 129.02000 195.32400 1.000 83.35000 1067 THR A N 1
ATOM 4530 C CA . THR A 1 778 ? 152.37000 130.24400 194.78100 1.000 83.37000 1067 THR A CA 1
ATOM 4531 C C . THR A 1 778 ? 151.51900 129.95200 193.55200 1.000 82.10000 1067 THR A C 1
ATOM 4532 O O . THR A 1 778 ? 151.77100 128.99100 192.82500 1.000 82.49000 1067 THR A O 1
ATOM 4536 N N . LYS A 1 779 ? 150.50700 130.78600 193.32800 1.000 74.67000 1068 LYS A N 1
ATOM 4537 C CA . LYS A 1 779 ? 149.62600 130.60700 192.18300 1.000 73.74000 1068 LYS A CA 1
ATOM 4538 C C . LYS A 1 779 ? 150.38000 130.85400 190.88200 1.000 72.87000 1068 LYS A C 1
ATOM 4539 O O . LYS A 1 779 ? 151.16900 131.79600 190.77000 1.000 74.11000 1068 LYS A O 1
ATOM 4545 N N . LYS A 1 780 ? 150.13600 129.99400 189.89700 1.000 59.60000 1069 LYS A N 1
ATOM 4546 C CA . LYS A 1 780 ? 150.78500 130.13700 188.60200 1.000 57.73000 1069 LYS A CA 1
ATOM 4547 C C . LYS A 1 780 ? 150.27700 131.37500 187.87800 1.000 51.77000 1069 LYS A C 1
ATOM 4548 O O . LYS A 1 780 ? 149.09800 131.72800 187.96500 1.000 56.84000 1069 LYS A O 1
ATOM 4554 N N . LYS A 1 781 ? 151.17600 132.03800 187.16100 1.000 41.29000 1070 LYS A N 1
ATOM 4555 C CA . LYS A 1 781 ? 150.77600 133.05400 186.20200 1.000 48.05000 1070 LYS A CA 1
ATOM 4556 C C . LYS A 1 781 ? 150.38100 132.37200 184.89700 1.000 57.89000 1070 LYS A C 1
ATOM 4557 O O . LYS A 1 781 ? 151.07700 131.46600 184.42500 1.000 56.69000 1070 LYS A O 1
ATOM 4563 N N . LYS A 1 782 ? 149.26100 132.79300 184.31900 1.000 59.18000 1071 LYS A N 1
ATOM 4564 C CA . LYS A 1 782 ? 148.70600 132.14500 183.13800 1.000 54.55000 1071 LYS A CA 1
ATOM 4565 C C . LYS A 1 782 ? 148.96400 133.00200 181.90500 1.000 55.79000 1071 LYS A C 1
ATOM 4566 O O . LYS A 1 782 ? 148.65100 134.19700 181.89500 1.000 54.00000 1071 LYS A O 1
ATOM 4572 N N . VAL A 1 783 ? 149.52600 132.38300 180.86800 1.000 52.60000 1072 VAL A N 1
ATOM 4573 C CA . VAL A 1 783 ? 149.91500 133.06400 179.63800 1.000 52.29000 1072 VAL A CA 1
ATOM 4574 C C . VAL A 1 783 ? 149.16600 132.42300 178.47900 1.000 54.89000 1072 VAL A C 1
ATOM 4575 O O . VAL A 1 783 ? 149.18600 131.19700 178.32300 1.000 54.16000 1072 VAL A O 1
ATOM 4579 N N . CYS A 1 784 ? 148.52000 133.24800 177.66400 1.000 46.35000 1073 CYS A N 1
ATOM 4580 C CA . CYS A 1 784 ? 147.75100 132.78000 176.52200 1.000 46.45000 1073 CYS A CA 1
ATOM 4581 C C . CYS A 1 784 ? 148.33700 133.35000 175.24000 1.000 48.13000 1073 CYS A C 1
ATOM 4582 O O . CYS A 1 784 ? 148.70500 134.52700 175.18300 1.000 49.59000 1073 CYS A O 1
ATOM 4585 N N . ILE A 1 785 ? 148.41800 132.50700 174.21700 1.000 45.33000 1074 ILE A N 1
ATOM 4586 C CA . ILE A 1 785 ? 148.91100 132.90600 172.90500 1.000 52.81000 1074 ILE A CA 1
ATOM 4587 C C . ILE A 1 785 ? 147.76000 132.82800 171.91100 1.000 50.56000 1074 ILE A C 1
ATOM 4588 O O . ILE A 1 785 ? 147.11800 131.78100 171.76200 1.000 48.34000 1074 ILE A O 1
ATOM 4593 N N . PHE A 1 786 ? 147.50900 133.94200 171.23900 1.000 39.56000 1075 PHE A N 1
ATOM 4594 C CA . PHE A 1 786 ? 146.50800 134.03500 170.18700 1.000 34.00000 1075 PHE A CA 1
ATOM 4595 C C . PHE A 1 786 ? 147.21000 133.84100 168.85000 1.000 45.23000 1075 PHE A C 1
ATOM 4596 O O . PHE A 1 786 ? 147.99300 134.69600 168.42100 1.000 50.18000 1075 PHE A O 1
ATOM 4604 N N . ASN A 1 787 ? 146.93600 132.71700 168.19500 1.000 45.49000 1076 ASN A N 1
ATOM 4605 C CA . ASN A 1 787 ? 147.58200 132.36400 166.94000 1.000 38.96000 1076 ASN A CA 1
ATOM 4606 C C . ASN A 1 787 ? 146.65700 132.69400 165.77600 1.000 42.06000 1076 ASN A C 1
ATOM 4607 O O . ASN A 1 787 ? 145.51400 132.22600 165.73400 1.000 45.27000 1076 ASN A O 1
ATOM 4612 N N . MET A 1 788 ? 147.15100 133.49900 164.84000 1.000 38.80000 1077 MET A N 1
ATOM 4613 C CA . MET A 1 788 ? 146.46700 133.75400 163.57900 1.000 36.98000 1077 MET A CA 1
ATOM 4614 C C . MET A 1 788 ? 147.39700 133.37600 162.43800 1.000 37.49000 1077 MET A C 1
ATOM 4615 O O . MET A 1 788 ? 148.52700 133.86900 162.36800 1.000 41.89000 1077 MET A O 1
ATOM 4620 N N . GLY A 1 789 ? 146.92600 132.50600 161.54300 1.000 31.67000 1078 GLY A N 1
ATOM 4621 C CA . GLY A 1 789 ? 147.64800 132.17900 160.33000 1.000 30.33000 1078 GLY A CA 1
ATOM 4622 C C . GLY A 1 789 ? 147.87000 130.68100 160.19400 1.000 32.61000 1078 GLY A C 1
ATOM 4623 O O . GLY A 1 789 ? 147.01100 129.87600 160.56700 1.000 31.31000 1078 GLY A O 1
ATOM 4624 N N . SER A 1 790 ? 149.03500 130.32100 159.65500 1.000 38.07000 1079 SER A 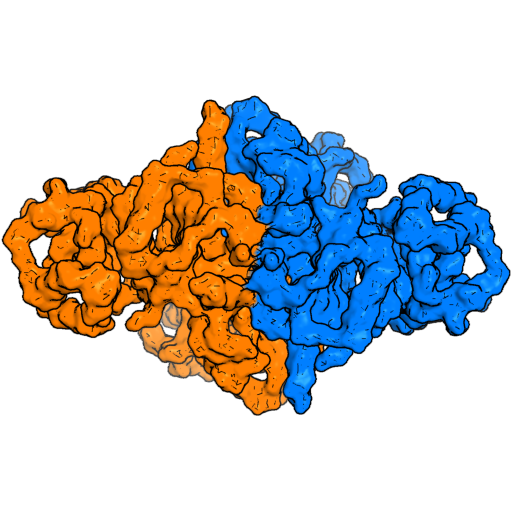N 1
ATOM 4625 C CA . SER A 1 790 ? 149.34800 128.94600 159.28800 1.000 32.21000 1079 SER A CA 1
ATOM 4626 C C . SER A 1 790 ? 150.60500 128.41700 159.96700 1.000 42.46000 1079 SER A C 1
ATOM 4627 O O . SER A 1 790 ? 151.07500 127.33100 159.61200 1.000 45.24000 1079 SER A O 1
ATOM 4630 N N . MET A 1 791 ? 151.16400 129.14900 160.93200 1.000 45.75000 1080 MET A N 1
ATOM 4631 C CA . MET A 1 791 ? 152.37500 128.73400 161.63200 1.000 40.75000 1080 MET A CA 1
ATOM 4632 C C . MET A 1 791 ? 152.07800 128.17700 163.02100 1.000 29.06000 1080 MET A C 1
ATOM 4633 O O . MET A 1 791 ? 152.90900 128.28900 163.92600 1.000 32.50000 1080 MET A O 1
ATOM 4638 N N . LEU A 1 792 ? 150.91000 127.55600 163.19500 1.000 41.35000 1081 LEU A N 1
ATOM 4639 C CA . LEU A 1 792 ? 150.48900 127.07700 164.50900 1.000 44.35000 1081 LEU A CA 1
ATOM 4640 C C . LEU A 1 792 ? 151.37400 125.94600 165.02000 1.000 44.62000 1081 LEU A C 1
ATOM 4641 O O . LEU A 1 792 ? 151.53800 125.79200 166.23700 1.000 49.29000 1081 LEU A O 1
ATOM 4646 N N . PHE A 1 793 ? 151.94700 125.15100 164.11400 1.000 40.52000 1082 PHE A N 1
ATOM 4647 C CA . PHE A 1 793 ? 152.77900 124.02600 164.52800 1.000 41.36000 1082 PHE A CA 1
ATOM 4648 C C . PHE A 1 793 ? 153.99200 124.49500 165.32400 1.000 44.23000 1082 PHE A C 1
ATOM 4649 O O . PHE A 1 793 ? 154.41000 123.83300 166.28300 1.000 46.63000 1082 PHE A O 1
ATOM 4657 N N . ASN A 1 794 ? 154.56600 125.64100 164.94700 1.000 46.53000 1083 ASN A N 1
ATOM 4658 C CA . ASN A 1 794 ? 155.68200 126.19400 165.70700 1.000 41.19000 1083 ASN A CA 1
ATOM 4659 C C . ASN A 1 794 ? 155.27600 126.49300 167.14200 1.000 47.35000 1083 ASN A C 1
ATOM 4660 O O . ASN A 1 794 ? 156.01200 126.17500 168.08100 1.000 48.06000 1083 ASN A O 1
ATOM 4665 N N . VAL A 1 795 ? 154.10500 127.10600 167.33200 1.000 47.36000 1084 VAL A N 1
ATOM 4666 C CA . VAL A 1 795 ? 153.63400 127.42400 168.67600 1.000 33.45000 1084 VAL A CA 1
ATOM 4667 C C . VAL A 1 795 ? 153.35400 126.15300 169.46400 1.000 35.57000 1084 VAL A C 1
ATOM 4668 O O . VAL A 1 795 ? 153.68300 126.06000 170.65300 1.000 44.99000 1084 VAL A O 1
ATOM 4672 N N . ILE A 1 796 ? 152.75800 125.15100 168.81800 1.000 37.55000 1085 ILE A N 1
ATOM 4673 C CA . ILE A 1 796 ? 152.47400 123.89400 169.50700 1.000 45.94000 1085 ILE A CA 1
ATOM 4674 C C . ILE A 1 796 ? 153.76600 123.24900 170.00000 1.000 50.47000 1085 ILE A C 1
ATOM 4675 O O . ILE A 1 796 ? 153.87100 122.83200 171.16100 1.000 51.37000 1085 ILE A O 1
ATOM 4680 N N . ASN A 1 797 ? 154.77900 123.17600 169.13100 1.000 47.79000 1086 ASN A N 1
ATOM 4681 C CA . ASN A 1 797 ? 156.03500 122.54500 169.53200 1.000 44.17000 1086 ASN A CA 1
ATOM 4682 C C . ASN A 1 797 ? 156.77800 123.38200 170.56700 1.000 47.71000 1086 ASN A C 1
ATOM 4683 O O . ASN A 1 797 ? 157.40000 122.83200 171.48500 1.000 52.80000 1086 ASN A O 1
ATOM 4688 N N . ALA A 1 798 ? 156.72300 124.71000 170.44500 1.000 41.05000 1087 ALA A N 1
ATOM 4689 C CA . ALA A 1 798 ? 157.34200 125.56800 171.44800 1.000 43.40000 1087 ALA A CA 1
ATOM 4690 C C . ALA A 1 798 ? 156.71600 125.35200 172.81700 1.000 46.30000 1087 ALA A C 1
ATOM 4691 O O . ALA A 1 798 ? 157.42200 125.30100 173.82900 1.000 49.07000 1087 ALA A O 1
ATOM 4693 N N . ILE A 1 799 ? 155.38900 125.23200 172.86800 1.000 51.78000 1088 ILE A N 1
ATOM 4694 C CA . ILE A 1 799 ? 154.72200 124.98900 174.14100 1.000 48.52000 1088 ILE A CA 1
ATOM 4695 C C . ILE A 1 799 ? 155.08000 123.61100 174.67900 1.000 50.22000 1088 ILE A C 1
ATOM 4696 O O . ILE A 1 799 ? 155.30400 123.44100 175.88400 1.000 53.04000 1088 ILE A O 1
ATOM 4701 N N . LYS A 1 800 ? 155.14400 122.60500 173.80400 1.000 45.40000 1089 LYS A N 1
ATOM 4702 C CA . LYS A 1 800 ? 155.53400 121.27500 174.26100 1.000 47.82000 1089 LYS A CA 1
ATOM 4703 C C . LYS A 1 800 ? 156.95600 121.26100 174.81200 1.000 54.41000 1089 LYS A C 1
ATOM 4704 O O . LYS A 1 800 ? 157.26400 120.47200 175.71200 1.000 56.74000 1089 LYS A O 1
ATOM 4710 N N . GLU A 1 801 ? 157.83200 122.12000 174.28800 1.000 60.07000 1090 GLU A N 1
ATOM 4711 C CA . GLU A 1 801 ? 159.22500 122.11700 174.72700 1.000 58.92000 1090 GLU A CA 1
ATOM 4712 C C . GLU A 1 801 ? 159.44100 122.96500 175.97800 1.000 59.05000 1090 GLU A C 1
ATOM 4713 O O . GLU A 1 801 ? 160.25200 122.60600 176.83900 1.000 61.40000 1090 GLU A O 1
ATOM 4719 N N . ILE A 1 802 ? 158.72800 124.08800 176.09700 1.000 55.07000 1091 ILE A N 1
ATOM 4720 C CA . ILE A 1 802 ? 159.01000 125.05700 177.15400 1.000 53.28000 1091 ILE A CA 1
ATOM 4721 C C . ILE A 1 802 ? 158.68400 124.49400 178.53500 1.000 55.24000 1091 ILE A C 1
ATOM 4722 O O . ILE A 1 802 ? 159.37200 124.80500 179.51500 1.000 60.27000 1091 ILE A O 1
ATOM 4727 N N . GLU A 1 803 ? 157.64800 123.66200 178.64400 1.000 63.39000 1092 GLU A N 1
ATOM 4728 C CA . GLU A 1 803 ? 157.24500 123.12200 179.93500 1.000 64.80000 1092 GLU A CA 1
ATOM 4729 C C . GLU A 1 803 ? 158.21300 122.07800 180.47600 1.000 68.10000 1092 GLU A C 1
ATOM 4730 O O . GLU A 1 803 ? 158.06100 121.66400 181.63000 1.000 67.45000 1092 GLU A O 1
ATOM 4736 N N . LYS A 1 804 ? 159.18700 121.63500 179.67800 1.000 70.77000 1093 LYS A N 1
ATOM 4737 C CA . LYS A 1 804 ? 160.14600 120.64700 180.16400 1.000 69.64000 1093 LYS A CA 1
ATOM 4738 C C . LYS A 1 804 ? 160.97700 121.20200 181.31400 1.000 70.71000 1093 LYS A C 1
ATOM 4739 O O . LYS A 1 804 ? 161.27600 120.48400 182.27600 1.000 70.70000 1093 LYS A O 1
ATOM 4745 N N . GLU A 1 805 ? 161.36300 122.47300 181.23200 1.000 71.17000 1094 GLU A N 1
ATOM 4746 C CA . GLU A 1 805 ? 162.11200 123.10100 182.31000 1.000 70.28000 1094 GLU A CA 1
ATOM 4747 C C . GLU A 1 805 ? 161.24400 123.22600 183.55700 1.000 70.42000 1094 GLU A C 1
ATOM 4748 O O . GLU A 1 805 ? 160.04200 123.49100 183.47300 1.000 71.97000 1094 GLU A O 1
ATOM 4754 N N . GLN A 1 806 ? 161.86400 123.03200 184.72200 1.000 64.85000 1095 GLN A N 1
ATOM 4755 C CA . GLN A 1 806 ? 161.11700 123.06900 185.97400 1.000 63.95000 1095 GLN A CA 1
ATOM 4756 C C . GLN A 1 806 ? 160.65900 124.47800 186.32900 1.000 63.58000 1095 GLN A C 1
ATOM 4757 O O . GLN A 1 806 ? 159.57300 124.64600 186.89600 1.000 69.65000 1095 GLN A O 1
ATOM 4763 N N . TYR A 1 807 ? 161.46000 125.49700 186.00900 1.000 59.07000 1096 TYR A N 1
ATOM 4764 C CA . TYR A 1 807 ? 161.14500 126.85600 186.44300 1.000 62.72000 1096 TYR A CA 1
ATOM 4765 C C . TYR A 1 807 ? 159.83400 127.34500 185.84000 1.000 66.41000 1096 TYR A C 1
ATOM 4766 O O . TYR A 1 807 ? 158.93700 127.80300 186.56000 1.000 70.34000 1096 TYR A O 1
ATOM 4775 N N . ILE A 1 808 ? 159.69900 127.25000 184.51600 1.000 63.97000 1097 ILE A N 1
ATOM 4776 C CA . ILE A 1 808 ? 158.47900 127.71300 183.86100 1.000 63.48000 1097 ILE A CA 1
ATOM 4777 C C . ILE A 1 808 ? 157.31000 126.79300 184.19100 1.000 62.47000 1097 ILE A C 1
ATOM 4778 O O . ILE A 1 808 ? 156.18100 127.25300 184.40200 1.000 60.40000 1097 ILE A O 1
ATOM 4783 N N . SER A 1 809 ? 157.55500 125.48300 184.24600 1.000 64.19000 1098 SER A N 1
ATOM 4784 C CA . SER A 1 809 ? 156.49400 124.53700 184.56700 1.000 63.97000 1098 SER A CA 1
ATOM 4785 C C . SER A 1 809 ? 156.03100 124.63700 186.01300 1.000 62.94000 1098 SER A C 1
ATOM 4786 O O . SER A 1 809 ? 155.00900 124.03700 186.35900 1.000 66.90000 1098 SER A O 1
ATOM 4789 N N . HIS A 1 810 ? 156.75800 125.35800 186.86100 1.000 60.88000 1099 HIS A N 1
ATOM 4790 C CA . HIS A 1 810 ? 156.31700 125.62400 188.22300 1.000 63.60000 1099 HIS A CA 1
ATOM 4791 C C . HIS A 1 810 ? 155.71800 127.01400 188.39400 1.000 61.80000 1099 HIS A C 1
ATOM 4792 O O . HIS A 1 810 ? 154.76200 127.18000 189.15500 1.000 63.35000 1099 HIS A O 1
ATOM 4799 N N . ASN A 1 811 ? 156.25100 128.01800 187.70200 1.000 57.65000 1100 ASN A N 1
ATOM 4800 C CA . ASN A 1 811 ? 155.81500 129.39600 187.88000 1.000 54.17000 1100 ASN A CA 1
ATOM 4801 C C . ASN A 1 811 ? 154.84100 129.87400 186.81300 1.000 58.69000 1100 ASN A C 1
ATOM 4802 O O . ASN A 1 811 ? 154.42800 131.03500 186.85500 1.000 62.40000 1100 ASN A O 1
ATOM 4807 N N . TYR A 1 812 ? 154.46200 129.02400 185.86000 1.000 60.01000 1101 TYR A N 1
ATOM 4808 C CA . TYR A 1 812 ? 153.59900 129.46300 184.77300 1.000 59.23000 1101 TYR A CA 1
ATOM 4809 C C . TYR A 1 812 ? 152.71600 128.31800 184.29800 1.000 59.01000 1101 TYR A C 1
ATOM 4810 O O . TYR A 1 812 ? 153.04600 127.13900 184.45100 1.000 60.36000 1101 TYR A O 1
ATOM 4819 N N . SER A 1 813 ? 151.58300 128.69400 183.70900 1.000 56.35000 1102 SER A N 1
ATOM 4820 C CA . SER A 1 813 ? 150.74700 127.79400 182.92900 1.000 56.65000 1102 SER A CA 1
ATOM 4821 C C . SER A 1 813 ? 150.41400 128.47500 181.60900 1.000 59.97000 1102 SER A C 1
ATOM 4822 O O . SER A 1 813 ? 150.35200 129.70400 181.53300 1.000 59.70000 1102 SER A O 1
ATOM 4825 N N . PHE A 1 814 ? 150.20800 127.67400 180.56400 1.000 56.15000 1103 PHE A N 1
ATOM 4826 C CA . PHE A 1 814 ? 150.05700 128.19700 179.21400 1.000 57.00000 1103 PHE A CA 1
ATOM 4827 C C . PHE A 1 814 ? 148.76000 127.72500 178.57100 1.000 59.58000 1103 PHE A C 1
ATOM 4828 O O . PHE A 1 814 ? 148.22900 126.66000 178.89700 1.000 60.37000 1103 PHE A O 1
ATOM 4836 N N . SER A 1 815 ? 148.26100 128.54400 177.64800 1.000 51.64000 1104 SER A N 1
ATOM 4837 C CA . SER A 1 815 ? 147.08500 128.21900 176.85600 1.000 51.82000 1104 SER A CA 1
ATOM 4838 C C . SER A 1 815 ? 147.25500 128.80700 175.46200 1.000 54.23000 1104 SER A C 1
ATOM 4839 O O . SER A 1 815 ? 147.80600 129.89900 175.30500 1.000 51.29000 1104 SER A O 1
ATOM 4842 N N . ILE A 1 816 ? 146.78000 128.07600 174.45800 1.000 49.01000 1105 ILE A N 1
ATOM 4843 C CA . ILE A 1 816 ? 146.87100 128.48500 173.06200 1.000 49.04000 1105 ILE A CA 1
ATOM 4844 C C . ILE A 1 816 ? 145.46500 128.53100 172.48200 1.000 50.39000 1105 ILE A C 1
ATOM 4845 O O . ILE A 1 816 ? 144.71500 127.55400 172.59100 1.000 47.77000 1105 ILE A O 1
ATOM 4850 N N . VAL A 1 817 ? 145.11700 129.65800 171.86500 1.000 50.44000 1106 VAL A N 1
ATOM 4851 C CA . VAL A 1 817 ? 143.83300 129.84300 171.19800 1.000 43.10000 1106 VAL A CA 1
ATOM 4852 C C . VAL A 1 817 ? 144.10800 130.17000 169.73900 1.000 48.43000 1106 VAL A C 1
ATOM 4853 O O . VAL A 1 817 ? 144.83900 131.12200 169.43800 1.000 53.75000 1106 VAL A O 1
ATOM 4857 N N . ASP A 1 818 ? 143.51100 129.39500 168.83600 1.000 41.54000 1107 ASP A N 1
ATOM 4858 C CA . ASP A 1 818 ? 143.70100 129.57500 167.40000 1.000 42.45000 1107 ASP A CA 1
ATOM 4859 C C . ASP A 1 818 ? 142.60300 130.48100 166.85000 1.000 37.15000 1107 ASP A C 1
ATOM 4860 O O . ASP A 1 818 ? 141.41700 130.14100 166.90500 1.000 36.79000 1107 ASP A O 1
ATOM 4865 N N . MET A 1 819 ? 143.00100 131.63000 166.31700 1.000 21.98000 1108 MET A N 1
ATOM 4866 C CA . MET A 1 819 ? 142.08000 132.56300 165.69000 1.000 22.05000 1108 MET A CA 1
ATOM 4867 C C . MET A 1 819 ? 142.07200 132.32600 164.18500 1.000 42.91000 1108 MET A C 1
ATOM 4868 O O . MET A 1 819 ? 143.13200 132.28100 163.55300 1.000 42.47000 1108 MET A O 1
ATOM 4873 N N . ILE A 1 820 ? 140.87700 132.17400 163.61400 1.000 41.53000 1109 ILE A N 1
ATOM 4874 C CA . ILE A 1 820 ? 140.71900 131.90900 162.18800 1.000 30.16000 1109 ILE A CA 1
ATOM 4875 C C . ILE A 1 820 ? 140.13600 133.09200 161.43900 1.000 28.05000 1109 ILE A C 1
ATOM 4876 O O . ILE A 1 820 ? 139.99900 133.02700 160.21000 1.000 33.48000 1109 ILE A O 1
ATOM 4881 N N . PHE A 1 821 ? 139.79400 134.17400 162.13000 1.000 28.47000 1110 PHE A N 1
ATOM 4882 C CA . PHE A 1 821 ? 139.06100 135.27700 161.53000 1.000 28.36000 1110 PHE A CA 1
ATOM 4883 C C . PHE A 1 821 ? 139.67800 136.59900 161.94700 1.000 27.92000 1110 PHE A C 1
ATOM 4884 O O . PHE A 1 821 ? 139.96700 136.80700 163.13000 1.000 40.92000 1110 PHE A O 1
ATOM 4892 N N . LEU A 1 822 ? 139.87000 137.48800 160.97700 1.000 19.19000 1111 LEU A N 1
ATOM 4893 C CA . LEU A 1 822 ? 140.24000 138.86200 161.26500 1.000 28.14000 1111 LEU A CA 1
ATOM 4894 C C . LEU A 1 822 ? 139.05100 139.80700 161.20500 1.000 32.66000 1111 LEU A C 1
ATOM 4895 O O . LEU A 1 822 ? 139.11200 140.89700 161.78200 1.000 42.88000 1111 LEU A O 1
ATOM 4900 N N . ASN A 1 823 ? 137.98300 139.41400 160.52000 1.000 38.62000 1112 ASN A N 1
ATOM 4901 C CA . ASN A 1 823 ? 136.75300 140.18800 160.44500 1.000 39.97000 1112 ASN A CA 1
ATOM 4902 C C . ASN A 1 823 ? 135.59600 139.24700 160.13100 1.000 41.84000 1112 ASN A C 1
ATOM 4903 O O . ASN A 1 823 ? 135.54000 138.69100 159.02700 1.000 36.51000 1112 ASN A O 1
ATOM 4908 N N . PRO A 1 824 ? 134.65700 139.02800 161.06700 1.000 43.16000 1113 PRO A N 1
ATOM 4909 C CA . PRO A 1 824 ? 134.58700 139.54600 162.44100 1.000 37.87000 1113 PRO A CA 1
ATOM 4910 C C . PRO A 1 824 ? 135.46400 138.76500 163.41600 1.000 42.51000 1113 PRO A C 1
ATOM 4911 O O . PRO A 1 824 ? 135.81100 137.61700 163.16100 1.000 39.11000 1113 PRO A O 1
ATOM 4915 N N . LEU A 1 825 ? 135.81000 139.36300 164.55300 1.000 50.85000 1114 LEU A N 1
ATOM 4916 C CA . LEU A 1 825 ? 136.72300 138.76200 165.51500 1.000 46.57000 1114 LEU A CA 1
ATOM 4917 C C . LEU A 1 825 ? 135.95400 138.07600 166.63800 1.000 47.17000 1114 LEU A C 1
ATOM 4918 O O . LEU A 1 825 ? 134.85600 138.49500 167.01200 1.000 52.08000 1114 LEU A O 1
ATOM 4923 N N . ASP A 1 826 ? 136.54800 137.01200 167.18000 1.000 39.24000 1115 ASP A N 1
ATOM 4924 C CA . ASP A 1 826 ? 135.92000 136.23200 168.24700 1.000 28.83000 1115 ASP A CA 1
ATOM 4925 C C . ASP A 1 826 ? 136.33800 136.81300 169.59200 1.000 35.20000 1115 ASP A C 1
ATOM 4926 O O . ASP A 1 826 ? 137.19900 136.28600 170.30000 1.000 45.04000 1115 ASP A O 1
ATOM 4931 N N . LYS A 1 827 ? 135.70700 137.93200 169.94500 1.000 36.62000 1116 LYS A N 1
ATOM 4932 C CA . LYS A 1 827 ? 135.93800 138.54300 171.24700 1.000 34.91000 1116 LYS A CA 1
ATOM 4933 C C . LYS A 1 827 ? 135.37400 137.70100 172.38200 1.000 33.29000 1116 LYS A C 1
ATOM 4934 O O . LYS A 1 827 ? 135.75600 137.90400 173.53800 1.000 36.87000 1116 LYS A O 1
ATOM 4940 N N . ASN A 1 828 ? 134.48000 136.76000 172.07800 1.000 41.43000 1117 ASN A N 1
ATOM 4941 C CA . ASN A 1 828 ? 133.98600 135.84800 173.10200 1.000 40.71000 1117 ASN A CA 1
ATOM 4942 C C . ASN A 1 828 ? 135.11600 134.99400 173.66200 1.000 46.56000 1117 ASN A C 1
ATOM 4943 O O . ASN A 1 828 ? 135.25900 134.86000 174.88100 1.000 47.97000 1117 ASN A O 1
ATOM 4948 N N . MET A 1 829 ? 135.94100 134.41600 172.78300 1.000 49.23000 1118 MET A N 1
ATOM 4949 C CA . MET A 1 829 ? 137.07700 133.61800 173.24100 1.000 38.19000 1118 MET A CA 1
ATOM 4950 C C . MET A 1 829 ? 138.10400 134.48500 173.95800 1.000 39.32000 1118 MET A C 1
ATOM 4951 O O . MET A 1 829 ? 138.66700 134.07800 174.98700 1.000 52.01000 1118 MET A O 1
ATOM 4956 N N . ILE A 1 830 ? 138.35100 135.68700 173.43200 1.000 35.52000 1119 ILE A N 1
ATOM 4957 C CA . ILE A 1 830 ? 139.29900 136.60300 174.05900 1.000 37.39000 1119 ILE A CA 1
ATOM 4958 C C . ILE A 1 830 ? 138.87500 136.90500 175.48800 1.000 42.19000 1119 ILE A C 1
ATOM 4959 O O . ILE A 1 830 ? 139.66600 136.78400 176.42900 1.000 45.00000 1119 ILE A O 1
ATOM 4964 N N . ASP A 1 831 ? 137.61100 137.28400 175.67500 1.000 44.82000 1120 ASP A N 1
ATOM 4965 C CA . ASP A 1 831 ? 137.13600 137.63100 177.00500 1.000 39.74000 1120 ASP A CA 1
ATOM 4966 C C . ASP A 1 831 ? 136.91700 136.41100 177.89000 1.000 36.07000 1120 ASP A C 1
ATOM 4967 O O . ASP A 1 831 ? 136.96500 136.54300 179.11600 1.000 43.80000 1120 ASP A O 1
ATOM 4972 N N . HIS A 1 832 ? 136.70500 135.23100 177.30600 1.000 28.21000 1121 HIS A N 1
ATOM 4973 C CA . HIS A 1 832 ? 136.69700 134.00900 178.09900 1.000 29.73000 1121 HIS A CA 1
ATOM 4974 C C . HIS A 1 832 ? 138.06000 133.76400 178.72500 1.000 43.71000 1121 HIS A C 1
ATOM 4975 O O . HIS A 1 832 ? 138.16700 133.46300 179.91900 1.000 45.97000 1121 HIS A O 1
ATOM 4982 N N . VAL A 1 833 ? 139.12000 133.88600 177.92400 1.000 44.70000 1122 VAL A N 1
ATOM 4983 C CA . VAL A 1 833 ? 140.46300 133.71000 178.46500 1.000 41.48000 1122 VAL A CA 1
ATOM 4984 C C . VAL A 1 833 ? 140.82100 134.84900 179.41800 1.000 42.56000 1122 VAL A C 1
ATOM 4985 O O . VAL A 1 833 ? 141.50000 134.63100 180.42900 1.000 45.56000 1122 VAL A O 1
ATOM 4989 N N . ILE A 1 834 ? 140.35300 136.06600 179.13800 1.000 35.97000 1123 ILE A N 1
ATOM 4990 C CA . ILE A 1 834 ? 140.78300 137.23700 179.89500 1.000 32.98000 1123 ILE A CA 1
ATOM 4991 C C . ILE A 1 834 ? 139.98400 137.48500 181.17300 1.000 40.63000 1123 ILE A C 1
ATOM 4992 O O . ILE A 1 834 ? 140.44900 138.24000 182.04000 1.000 41.86000 1123 ILE A O 1
ATOM 4997 N N . LYS A 1 835 ? 138.80200 136.88100 181.32100 1.000 49.42000 1124 LYS A N 1
ATOM 4998 C CA . LYS A 1 835 ? 137.93800 137.17100 182.46100 1.000 41.38000 1124 LYS A CA 1
ATOM 4999 C C . LYS A 1 835 ? 137.35200 135.95100 183.15200 1.000 38.85000 1124 LYS A C 1
ATOM 5000 O O . LYS A 1 835 ? 136.90000 136.08400 184.29500 1.000 43.40000 1124 LYS A O 1
ATOM 5006 N N . GLN A 1 836 ? 137.33300 134.78000 182.51600 1.000 47.78000 1125 GLN A N 1
ATOM 5007 C CA . GLN A 1 836 ? 136.80600 133.57300 183.14600 1.000 52.63000 1125 GLN A CA 1
ATOM 5008 C C . GLN A 1 836 ? 137.91700 132.70000 183.71900 1.000 54.08000 1125 GLN A C 1
ATOM 5009 O O . GLN A 1 836 ? 137.91600 132.39600 184.91600 1.000 54.91000 1125 GLN A O 1
ATOM 5015 N N . ASN A 1 837 ? 138.87200 132.28900 182.88400 1.000 46.72000 1126 ASN A N 1
ATOM 5016 C CA . ASN A 1 837 ? 140.01600 131.52600 183.36700 1.000 46.07000 1126 ASN A CA 1
ATOM 5017 C C . ASN A 1 837 ? 141.07700 132.40200 184.02100 1.000 53.20000 1126 ASN A C 1
ATOM 5018 O O . ASN A 1 837 ? 141.98100 131.86300 184.67000 1.000 56.99000 1126 ASN A O 1
ATOM 5023 N N . LYS A 1 838 ? 140.98800 133.72400 183.86300 1.000 48.81000 1127 LYS A N 1
ATOM 5024 C CA . LYS A 1 838 ? 141.90000 134.67800 184.49400 1.000 48.29000 1127 LYS A CA 1
ATOM 5025 C C . LYS A 1 838 ? 143.35500 134.41800 184.09000 1.000 52.76000 1127 LYS A C 1
ATOM 5026 O O . LYS A 1 838 ? 144.21100 134.09100 184.91400 1.000 52.88000 1127 LYS A O 1
ATOM 5032 N N . HIS A 1 839 ? 143.62400 134.56400 182.79500 1.000 49.04000 1128 HIS A N 1
ATOM 5033 C CA . HIS A 1 839 ? 144.99600 134.51800 182.31200 1.000 41.86000 1128 HIS A CA 1
ATOM 5034 C C . HIS A 1 839 ? 145.68800 135.85200 182.56900 1.000 45.91000 1128 HIS A C 1
ATOM 5035 O O . HIS A 1 839 ? 145.04700 136.89500 182.72500 1.000 49.81000 1128 HIS A O 1
ATOM 5042 N N . GLN A 1 840 ? 147.02000 135.81300 182.61100 1.000 49.63000 1129 GLN A N 1
ATOM 5043 C CA . GLN A 1 840 ? 147.81500 136.97500 182.99100 1.000 54.49000 1129 GLN A CA 1
ATOM 5044 C C . GLN A 1 840 ? 148.50600 137.63400 181.80200 1.000 52.35000 1129 GLN A C 1
ATOM 5045 O O . GLN A 1 840 ? 148.34800 138.83900 181.58200 1.000 49.58000 1129 GLN A O 1
ATOM 5051 N N . TYR A 1 841 ? 149.27900 136.87900 181.03300 1.000 49.79000 1130 TYR A N 1
ATOM 5052 C CA . TYR A 1 841 ? 150.03800 137.41500 179.91400 1.000 53.34000 1130 TYR A CA 1
ATOM 5053 C C . TYR A 1 841 ? 149.36400 137.03300 178.60300 1.000 54.66000 1130 TYR A C 1
ATOM 5054 O O . TYR A 1 841 ? 148.70300 135.99700 178.50600 1.000 57.64000 1130 TYR A O 1
ATOM 5063 N N . LEU A 1 842 ? 149.54300 137.87400 177.58900 1.000 49.12000 1131 LEU A N 1
ATOM 5064 C CA . LEU A 1 842 ? 148.91700 137.67300 176.28700 1.000 53.35000 1131 LEU A CA 1
ATOM 5065 C C . LEU A 1 842 ? 149.95300 137.90400 175.19800 1.000 49.02000 1131 LEU A C 1
ATOM 5066 O O . LEU A 1 842 ? 150.49300 139.00600 175.07900 1.000 50.17000 1131 LEU A O 1
ATOM 5071 N N . ILE A 1 843 ? 150.22200 136.87300 174.40100 1.000 43.88000 1132 ILE A N 1
ATOM 5072 C CA . ILE A 1 843 ? 151.17700 136.95600 173.30200 1.000 40.96000 1132 ILE A CA 1
ATOM 5073 C C . ILE A 1 843 ? 150.47600 136.55700 172.00900 1.000 45.01000 1132 ILE A C 1
ATOM 5074 O O . ILE A 1 843 ? 149.85300 135.49300 171.93300 1.000 46.02000 1132 ILE A O 1
ATOM 5079 N N . THR A 1 844 ? 150.57500 137.41400 171.00200 1.000 40.79000 1133 THR A N 1
ATOM 5080 C CA . THR A 1 844 ? 150.04100 137.12500 169.67900 1.000 34.17000 1133 THR A CA 1
ATOM 5081 C C . THR A 1 844 ? 151.10800 136.47100 168.80900 1.000 37.54000 1133 THR A C 1
ATOM 5082 O O . THR A 1 844 ? 152.30500 136.68700 169.00300 1.000 42.54000 1133 THR A O 1
ATOM 5086 N N . TYR A 1 845 ? 150.66100 135.67700 167.83600 1.000 33.22000 1134 TYR A N 1
ATOM 5087 C CA . TYR A 1 845 ? 151.56000 134.94500 166.94400 1.000 31.59000 1134 TYR A CA 1
ATOM 5088 C C . TYR A 1 845 ? 150.93200 134.88900 165.55800 1.000 35.35000 1134 TYR A C 1
ATOM 5089 O O . TYR A 1 845 ? 149.92000 134.20500 165.36900 1.000 39.90000 1134 TYR A O 1
ATOM 5098 N N . GLU A 1 846 ? 151.52500 135.58200 164.58500 1.000 35.04000 1135 GLU A N 1
ATOM 5099 C CA . GLU A 1 846 ? 150.94100 135.60200 163.24700 1.000 36.08000 1135 GLU A CA 1
ATOM 5100 C C . GLU A 1 846 ? 151.99800 135.40900 162.16700 1.000 37.16000 1135 GLU A C 1
ATOM 5101 O O . GLU A 1 846 ? 153.16400 135.77300 162.34000 1.000 38.62000 1135 GLU A O 1
ATOM 5107 N N . ASP A 1 847 ? 151.56600 134.82800 161.04800 1.000 35.75000 1136 ASP A N 1
ATOM 5108 C CA . ASP A 1 847 ? 152.39600 134.63200 159.85500 1.000 36.96000 1136 ASP A CA 1
ATOM 5109 C C . ASP A 1 847 ? 152.24600 135.78900 158.86800 1.000 28.20000 1136 ASP A C 1
ATOM 5110 O O . ASP A 1 847 ? 151.97300 135.60400 157.68500 1.000 18.95000 1136 ASP A O 1
ATOM 5115 N N . ASN A 1 848 ? 152.44000 137.00200 159.37000 1.000 31.40000 1137 ASN A N 1
ATOM 5116 C CA . ASN A 1 848 ? 152.22900 138.22200 158.60800 1.000 12.25000 1137 ASN A CA 1
ATOM 5117 C C . ASN A 1 848 ? 153.10300 139.29400 159.24000 1.000 22.04000 1137 ASN A C 1
ATOM 5118 O O . ASN A 1 848 ? 153.64100 139.11200 160.33300 1.000 40.07000 1137 ASN A O 1
ATOM 5123 N N . THR A 1 849 ? 153.25100 140.40900 158.54200 1.000 15.86000 1138 THR A N 1
ATOM 5124 C CA . THR A 1 849 ? 154.08800 141.49200 159.02900 1.000 13.71000 1138 THR A CA 1
ATOM 5125 C C . THR A 1 849 ? 153.29300 142.37900 159.98100 1.000 23.47000 1138 THR A C 1
ATOM 5126 O O . THR A 1 849 ? 152.20600 142.02200 160.44100 1.000 37.63000 1138 THR A O 1
ATOM 5130 N N . ILE A 1 850 ? 153.84700 143.55200 160.29400 1.000 26.77000 1139 ILE A N 1
ATOM 5131 C CA . ILE A 1 850 ? 153.19600 144.45900 161.22600 1.000 30.75000 1139 ILE A CA 1
ATOM 5132 C C . ILE A 1 850 ? 151.87200 144.94700 160.64000 1.000 31.44000 1139 ILE A C 1
ATOM 5133 O O . ILE A 1 850 ? 151.64500 144.92500 159.42400 1.000 32.32000 1139 ILE A O 1
ATOM 5138 N N . GLY A 1 851 ? 150.98300 145.38200 161.52800 1.000 31.34000 1140 GLY A N 1
ATOM 5139 C CA . GLY A 1 851 ? 149.69100 145.88800 161.11800 1.000 29.83000 1140 GLY A CA 1
ATOM 5140 C C . GLY A 1 851 ? 148.64000 144.83600 160.86100 1.000 33.47000 1140 GLY A C 1
ATOM 5141 O O . GLY A 1 851 ? 147.58000 145.16500 160.31900 1.000 28.96000 1140 GLY A O 1
ATOM 5142 N N . GLY A 1 852 ? 148.89700 143.58400 161.22700 1.000 35.95000 1141 GLY A N 1
ATOM 5143 C CA . GLY A 1 852 ? 147.94000 142.52000 161.00600 1.000 33.50000 1141 GLY A CA 1
ATOM 5144 C C . GLY A 1 852 ? 147.09500 142.20400 162.22100 1.000 32.53000 1141 GLY A C 1
ATOM 5145 O O . GLY A 1 852 ? 146.30400 143.03700 162.67000 1.000 28.49000 1141 GLY A O 1
ATOM 5146 N N . PHE A 1 853 ? 147.25300 140.99400 162.76100 1.000 36.29000 1142 PHE A N 1
ATOM 5147 C CA . PHE A 1 853 ? 146.44600 140.58200 163.90400 1.000 23.73000 1142 PHE A CA 1
ATOM 5148 C C . PHE A 1 853 ? 146.84300 141.32700 165.16900 1.000 27.77000 1142 PHE A C 1
ATOM 5149 O O . PHE A 1 853 ? 145.99100 141.60500 166.02300 1.000 38.31000 1142 PHE A O 1
ATOM 5157 N N . SER A 1 854 ? 148.13100 141.63500 165.32100 1.000 39.26000 1143 SER A N 1
ATOM 5158 C CA . SER A 1 854 ? 148.57600 142.36800 166.50000 1.000 40.41000 1143 SER A CA 1
ATOM 5159 C C . SER A 1 854 ? 147.84100 143.69400 166.62300 1.000 37.60000 1143 SER A C 1
ATOM 5160 O O . SER A 1 854 ? 147.43400 144.08700 167.72200 1.000 44.73000 1143 SER A O 1
ATOM 5163 N N . THR A 1 855 ? 147.63900 144.38300 165.49800 1.000 29.02000 1144 THR A N 1
ATOM 5164 C CA . THR A 1 855 ? 146.89300 145.63700 165.50600 1.000 30.92000 1144 THR A CA 1
ATOM 5165 C C . THR A 1 855 ? 145.49300 145.44600 166.07400 1.000 35.38000 1144 THR A C 1
ATOM 5166 O O . THR A 1 855 ? 145.07400 146.17700 166.97700 1.000 38.08000 1144 THR A O 1
ATOM 5170 N N . HIS A 1 856 ? 144.75500 144.46300 165.55800 1.000 42.94000 1145 HIS A N 1
ATOM 5171 C CA . HIS A 1 856 ? 143.36900 144.27900 165.97900 1.000 40.20000 1145 HIS A CA 1
ATOM 5172 C C . HIS A 1 856 ? 143.27800 143.83400 167.43300 1.000 39.77000 1145 HIS A C 1
ATOM 5173 O O . HIS A 1 856 ? 142.42600 144.32400 168.18100 1.000 40.78000 1145 HIS A O 1
ATOM 5180 N N . PHE A 1 857 ? 144.15200 142.92000 167.85500 1.000 35.55000 1146 PHE A N 1
ATOM 5181 C CA . PHE A 1 857 ? 144.13300 142.45000 169.23600 1.000 17.97000 1146 PHE A CA 1
ATOM 5182 C C . PHE A 1 857 ? 144.46200 143.58000 170.20200 1.000 26.74000 1146 PHE A C 1
ATOM 5183 O O . PHE A 1 857 ? 143.73800 143.81100 171.18400 1.000 41.75000 1146 PHE A O 1
ATOM 5191 N N . ASN A 1 858 ? 145.53900 144.32000 169.92300 1.000 26.57000 1147 ASN A N 1
ATOM 5192 C CA . ASN A 1 858 ? 145.90400 145.44200 170.77600 1.000 37.03000 1147 ASN A CA 1
ATOM 5193 C C . ASN A 1 858 ? 144.81100 146.50200 170.80000 1.000 40.79000 1147 ASN A C 1
ATOM 5194 O O . ASN A 1 858 ? 144.50100 147.05000 171.86000 1.000 40.50000 1147 ASN A O 1
ATOM 5199 N N . ASN A 1 859 ? 144.21000 146.80300 169.64500 1.000 35.78000 1148 ASN A N 1
ATOM 5200 C CA . ASN A 1 859 ? 143.20800 147.86100 169.59700 1.000 31.98000 1148 ASN A CA 1
ATOM 5201 C C . ASN A 1 859 ? 141.92200 147.44800 170.29800 1.000 34.65000 1148 ASN A C 1
ATOM 5202 O O . ASN A 1 859 ? 141.26300 148.28400 170.92400 1.000 37.55000 1148 ASN A O 1
ATOM 5207 N N . TYR A 1 860 ? 141.54200 146.17000 170.21200 1.000 39.44000 1149 TYR A N 1
ATOM 5208 C CA . TYR A 1 860 ? 140.39400 145.71000 170.98500 1.000 35.84000 1149 TYR A CA 1
ATOM 5209 C C . TYR A 1 860 ? 140.66700 145.80500 172.47700 1.000 35.89000 1149 TYR A C 1
ATOM 5210 O O . TYR A 1 860 ? 139.79900 146.23400 173.24700 1.000 38.19000 1149 TYR A O 1
ATOM 5219 N N . LEU A 1 861 ? 141.86500 145.40500 172.91000 1.000 37.16000 1150 LEU A N 1
ATOM 5220 C CA . LEU A 1 861 ? 142.19100 145.52800 174.32600 1.000 30.56000 1150 LEU A CA 1
ATOM 5221 C C . LEU A 1 861 ? 142.20300 146.98800 174.76200 1.000 32.92000 1150 LEU A C 1
ATOM 5222 O O . LEU A 1 861 ? 141.79100 147.31400 175.88100 1.000 42.05000 1150 LEU A O 1
ATOM 5227 N N . ILE A 1 862 ? 142.67500 147.87800 173.89000 1.000 29.38000 1151 ILE A N 1
ATOM 5228 C CA . ILE A 1 862 ? 142.71300 149.30100 174.20700 1.000 35.98000 1151 ILE A CA 1
ATOM 5229 C C . ILE A 1 862 ? 141.30200 149.87000 174.30100 1.000 39.53000 1151 ILE A C 1
ATOM 5230 O O . ILE A 1 862 ? 141.02000 150.73100 175.14400 1.000 39.11000 1151 ILE A O 1
ATOM 5235 N N . GLU A 1 863 ? 140.39100 149.39600 173.44500 1.000 38.71000 1152 GLU A N 1
ATOM 5236 C CA . GLU A 1 863 ? 139.00700 149.86300 173.48600 1.000 34.79000 1152 GLU A CA 1
ATOM 5237 C C . GLU A 1 863 ? 138.38000 149.60000 174.84800 1.000 36.52000 1152 GLU A C 1
ATOM 5238 O O . GLU A 1 863 ? 137.74200 150.48200 175.43300 1.000 39.28000 1152 GLU A O 1
ATOM 5244 N N . ASN A 1 864 ? 138.55700 148.38900 175.36800 1.000 34.49000 1153 ASN A N 1
ATOM 5245 C CA . ASN A 1 864 ? 137.98400 147.98200 176.64200 1.000 27.46000 1153 ASN A CA 1
ATOM 5246 C C . ASN A 1 864 ? 138.90500 148.23900 177.82500 1.000 30.85000 1153 ASN A C 1
ATOM 5247 O O . ASN A 1 864 ? 138.49800 147.99900 178.96400 1.000 36.82000 1153 ASN A O 1
ATOM 5252 N N . ASN A 1 865 ? 140.12500 148.72200 177.58200 1.000 39.84000 1154 ASN A N 1
ATOM 5253 C CA . ASN A 1 865 ? 141.07600 149.05600 178.64500 1.000 35.83000 1154 ASN A CA 1
ATOM 5254 C C . ASN A 1 865 ? 141.30100 147.87200 179.58000 1.000 32.61000 1154 ASN A C 1
ATOM 5255 O O . ASN A 1 865 ? 141.34200 148.01500 180.80300 1.000 40.87000 1154 ASN A O 1
ATOM 5260 N N . TYR A 1 866 ? 141.44100 146.68300 178.99500 1.000 33.47000 1155 TYR A N 1
ATOM 5261 C CA . TYR A 1 866 ? 141.63400 145.48500 179.80300 1.000 43.87000 1155 TYR A CA 1
ATOM 5262 C C . TYR A 1 866 ? 143.01300 145.44700 180.44900 1.000 50.08000 1155 TYR A C 1
ATOM 5263 O O . TYR A 1 866 ? 143.16500 144.89600 181.54500 1.000 48.26000 1155 TYR A O 1
ATOM 5272 N N . ILE A 1 867 ? 144.02400 146.01600 179.79000 1.000 51.56000 1156 ILE A N 1
ATOM 5273 C CA . ILE A 1 867 ? 145.39000 145.92000 180.29500 1.000 46.29000 1156 ILE A CA 1
ATOM 5274 C C . ILE A 1 867 ? 145.54200 146.69300 181.60000 1.000 43.06000 1156 ILE A C 1
ATOM 5275 O O . ILE A 1 867 ? 146.18400 146.22100 182.54600 1.000 43.70000 1156 ILE A O 1
ATOM 5280 N N . THR A 1 868 ? 144.95700 147.88700 181.67700 1.000 42.15000 1157 THR A N 1
ATOM 5281 C CA . THR A 1 868 ? 145.07400 148.69000 182.88900 1.000 39.40000 1157 THR A CA 1
ATOM 5282 C C . THR A 1 868 ? 144.35100 148.03400 184.05700 1.000 41.52000 1157 THR A C 1
ATOM 5283 O O . THR A 1 868 ? 144.90900 147.90100 185.15200 1.000 48.48000 1157 THR A O 1
ATOM 5287 N N . LYS A 1 869 ? 143.10600 147.61700 183.84000 1.000 44.18000 1158 LYS A N 1
ATOM 5288 C CA . LYS A 1 869 ? 142.27200 147.14700 184.93800 1.000 46.25000 1158 LYS A CA 1
ATOM 5289 C C . LYS A 1 869 ? 142.63200 145.73500 185.39000 1.000 49.24000 1158 LYS A C 1
ATOM 5290 O O . LYS A 1 869 ? 142.41200 145.39200 186.55800 1.000 48.79000 1158 LYS A O 1
ATOM 5296 N N . HIS A 1 870 ? 143.19000 144.90600 184.50500 1.000 41.51000 1159 HIS A N 1
ATOM 5297 C CA . HIS A 1 870 ? 143.34300 143.48500 184.79400 1.000 40.61000 1159 HIS A CA 1
ATOM 5298 C C . HIS A 1 870 ? 144.79100 143.00400 184.80300 1.000 44.96000 1159 HIS A C 1
ATOM 5299 O O . HIS A 1 870 ? 145.02100 141.79000 184.74900 1.000 45.32000 1159 HIS A O 1
ATOM 5306 N N . ASN A 1 871 ? 145.76800 143.91100 184.87000 1.000 55.97000 1160 ASN A N 1
ATOM 5307 C CA . ASN A 1 871 ? 147.17400 143.56500 185.10200 1.000 56.44000 1160 ASN A CA 1
ATOM 5308 C C . ASN A 1 871 ? 147.68900 142.59100 184.03600 1.000 54.46000 1160 ASN A C 1
ATOM 5309 O O . ASN A 1 871 ? 147.99600 141.42700 184.30200 1.000 48.91000 1160 ASN A O 1
ATOM 5314 N N . LEU A 1 872 ? 147.76200 143.10100 182.81000 1.000 55.05000 1161 LEU A N 1
ATOM 5315 C CA . LEU A 1 872 ? 148.13300 142.30800 181.64700 1.000 56.12000 1161 LEU A CA 1
ATOM 5316 C C . LEU A 1 872 ? 149.49700 142.72700 181.11000 1.000 57.02000 1161 LEU A C 1
ATOM 5317 O O . LEU A 1 872 ? 149.79600 143.92100 181.00500 1.000 56.31000 1161 LEU A O 1
ATOM 5322 N N . TYR A 1 873 ? 150.32300 141.73700 180.77600 1.000 55.94000 1162 TYR A N 1
ATOM 5323 C CA . TYR A 1 873 ? 151.55000 141.94300 180.01700 1.000 53.58000 1162 TYR A CA 1
ATOM 5324 C C . TYR A 1 873 ? 151.34800 141.36600 178.62400 1.000 51.26000 1162 TYR A C 1
ATOM 5325 O O . TYR A 1 873 ? 150.96100 140.20200 178.48800 1.000 47.70000 1162 TYR A O 1
ATOM 5334 N N . VAL A 1 874 ? 151.63500 142.16500 177.59700 1.000 45.98000 1163 VAL A N 1
ATOM 5335 C CA . VAL A 1 874 ? 151.33000 141.81400 176.21500 1.000 51.28000 1163 VAL A CA 1
ATOM 5336 C C . VAL A 1 874 ? 152.62200 141.74800 175.40900 1.000 49.99000 1163 VAL A C 1
ATOM 5337 O O . VAL A 1 874 ? 153.53800 142.55200 175.61600 1.000 47.76000 1163 VAL A O 1
ATOM 5341 N N . HIS A 1 875 ? 152.69400 140.77400 174.50100 1.000 41.95000 1164 HIS A N 1
ATOM 5342 C CA . HIS A 1 875 ? 153.81900 140.61200 173.58900 1.000 40.49000 1164 HIS A CA 1
ATOM 5343 C C . HIS A 1 875 ? 153.30600 140.13000 172.23600 1.000 41.28000 1164 HIS A C 1
ATOM 5344 O O . HIS A 1 875 ? 152.24100 139.51600 172.14000 1.000 41.98000 1164 HIS A O 1
ATOM 5351 N N . ASN A 1 876 ? 154.07600 140.41300 171.18600 1.000 43.57000 1165 ASN A N 1
ATOM 5352 C CA . ASN A 1 876 ? 153.67900 140.09300 169.82100 1.000 40.10000 1165 ASN A CA 1
ATOM 5353 C C . ASN A 1 876 ? 154.81900 139.41000 169.08300 1.000 37.08000 1165 ASN A C 1
ATOM 5354 O O . ASN A 1 876 ? 155.98600 139.77400 169.25000 1.000 40.60000 1165 ASN A O 1
ATOM 5359 N N . ILE A 1 877 ? 154.47400 138.42100 168.26200 1.000 32.09000 1166 ILE A N 1
ATOM 5360 C CA . ILE A 1 877 ? 155.43500 137.63900 167.49900 1.000 31.37000 1166 ILE A CA 1
ATOM 5361 C C . ILE A 1 877 ? 154.91900 137.54500 166.06900 1.000 41.73000 1166 ILE A C 1
ATOM 5362 O O . ILE A 1 877 ? 153.90800 136.87500 165.80700 1.000 42.86000 1166 ILE A O 1
ATOM 5367 N N . TYR A 1 878 ? 155.61100 138.20900 165.14500 1.000 40.40000 1167 TYR A N 1
ATOM 5368 C CA . TYR A 1 878 ? 155.22700 138.20000 163.74200 1.000 33.76000 1167 TYR A CA 1
ATOM 5369 C C . TYR A 1 878 ? 156.47800 138.29700 162.88100 1.000 28.91000 1167 TYR A C 1
ATOM 5370 O O . TYR A 1 878 ? 157.57700 138.56800 163.37000 1.000 40.76000 1167 TYR A O 1
ATOM 5379 N N . LEU A 1 879 ? 156.29500 138.05800 161.58600 1.000 26.17000 1168 LEU A N 1
ATOM 5380 C CA . LEU A 1 879 ? 157.41600 138.05900 160.65900 1.000 32.16000 1168 LEU A CA 1
ATOM 5381 C C . LEU A 1 879 ? 158.03400 139.44800 160.56700 1.000 31.18000 1168 LEU A C 1
ATOM 5382 O O . LEU A 1 879 ? 157.33100 140.45900 160.50400 1.000 33.54000 1168 LEU A O 1
ATOM 5387 N N . SER A 1 880 ? 159.36300 139.48800 160.56800 1.000 33.84000 1169 SER A N 1
ATOM 5388 C CA . SER A 1 880 ? 160.08500 140.75000 160.58400 1.000 32.99000 1169 SER A CA 1
ATOM 5389 C C . SER A 1 880 ? 159.85100 141.53100 159.29900 1.000 34.41000 1169 SER A C 1
ATOM 5390 O O . SER A 1 880 ? 159.60000 140.96300 158.23300 1.000 37.81000 1169 SER A O 1
ATOM 5393 N N . ASN A 1 881 ? 159.93300 142.85000 159.41300 1.000 36.40000 1170 ASN A N 1
ATOM 5394 C CA . ASN A 1 881 ? 159.78800 143.74400 158.26800 1.000 28.18000 1170 ASN A CA 1
ATOM 5395 C C . ASN A 1 881 ? 161.13300 143.99900 157.59600 1.000 42.69000 1170 ASN A C 1
ATOM 5396 O O . ASN A 1 881 ? 161.55800 145.13600 157.40800 1.000 43.33000 1170 ASN A O 1
ATOM 5401 N N . GLU A 1 882 ? 161.82600 142.92000 157.25100 1.000 41.87000 1171 GLU A N 1
ATOM 5402 C CA . GLU A 1 882 ? 163.06700 142.97700 156.50200 1.000 29.99000 1171 GLU A CA 1
ATOM 5403 C C . GLU A 1 882 ? 163.00500 141.96400 155.37200 1.000 36.56000 1171 GLU A C 1
ATOM 5404 O O . GLU A 1 882 ? 162.37600 140.91200 155.51600 1.000 39.11000 1171 GLU A O 1
ATOM 5410 N N . PRO A 1 883 ? 163.63700 142.25900 154.23200 1.000 35.97000 1172 PRO A N 1
ATOM 5411 C CA . PRO A 1 883 ? 163.54000 141.35400 153.08100 1.000 29.32000 1172 PRO A CA 1
ATOM 5412 C C . PRO A 1 883 ? 163.96100 139.93300 153.40600 1.000 26.25000 1172 PRO A C 1
ATOM 5413 O O . PRO A 1 883 ? 165.13100 139.67100 153.70100 1.000 34.43000 1172 PRO A O 1
ATOM 5417 N N . ILE A 1 884 ? 163.00500 139.00800 153.36200 1.000 22.13000 1173 ILE A N 1
ATOM 5418 C CA . ILE A 1 884 ? 163.28000 137.60100 153.63000 1.000 28.39000 1173 ILE A CA 1
ATOM 5419 C C . ILE A 1 884 ? 163.85200 137.01400 152.34400 1.000 33.63000 1173 ILE A C 1
ATOM 5420 O O . ILE A 1 884 ? 163.12100 136.74100 151.39300 1.000 38.96000 1173 ILE A O 1
ATOM 5425 N N . GLU A 1 885 ? 165.16700 136.82200 152.31400 1.000 35.39000 1174 GLU A N 1
ATOM 5426 C CA . GLU A 1 885 ? 165.85300 136.44600 151.09000 1.000 29.11000 1174 GLU A CA 1
ATOM 5427 C C . GLU A 1 885 ? 165.50400 135.01400 150.70300 1.000 29.61000 1174 GLU A C 1
ATOM 5428 O O . GLU A 1 885 ? 164.78000 134.30300 151.40400 1.000 42.56000 1174 GLU A O 1
ATOM 5434 N N . HIS A 1 886 ? 166.03100 134.59100 149.56100 1.000 27.32000 1175 HIS A N 1
ATOM 5435 C CA . HIS A 1 886 ? 165.76000 133.25400 149.06100 1.000 28.27000 1175 HIS A CA 1
ATOM 5436 C C . HIS A 1 886 ? 166.42500 132.21500 149.95000 1.000 34.61000 1175 HIS A C 1
ATOM 5437 O O . HIS A 1 886 ? 167.62900 132.28400 150.21300 1.000 45.62000 1175 HIS A O 1
ATOM 5444 N N . ALA A 1 887 ? 165.63700 131.25300 150.40900 1.000 29.33000 1176 ALA A N 1
ATOM 5445 C CA . ALA A 1 887 ? 166.11600 130.16500 151.25400 1.000 36.57000 1176 ALA A CA 1
ATOM 5446 C C . ALA A 1 887 ? 165.01100 129.12000 151.31100 1.000 33.47000 1176 ALA A C 1
ATOM 5447 O O . ALA A 1 887 ? 163.92000 129.31800 150.77100 1.000 42.59000 1176 ALA A O 1
ATOM 5449 N N . SER A 1 888 ? 165.29400 128.00300 151.97200 1.000 37.39000 1177 SER A N 1
ATOM 5450 C CA . SER A 1 888 ? 164.26000 127.00200 152.16500 1.000 36.84000 1177 SER A CA 1
ATOM 5451 C C . SER A 1 888 ? 163.24100 127.49600 153.19000 1.000 44.75000 1177 SER A C 1
ATOM 5452 O O . SER A 1 888 ? 163.47200 128.46200 153.92200 1.000 47.40000 1177 SER A O 1
ATOM 5455 N N . PHE A 1 889 ? 162.08800 126.82300 153.22500 1.000 48.87000 1178 PHE A N 1
ATOM 5456 C CA . PHE A 1 889 ? 161.03100 127.22300 154.14800 1.000 44.82000 1178 PHE A CA 1
ATOM 5457 C C . PHE A 1 889 ? 161.47800 127.07600 155.59800 1.000 42.11000 1178 PHE A C 1
ATOM 5458 O O . PHE A 1 889 ? 161.23200 127.96300 156.42300 1.000 44.79000 1178 PHE A O 1
ATOM 5466 N N . LYS A 1 890 ? 162.14600 125.96800 155.92300 1.000 44.63000 1179 LYS A N 1
ATOM 5467 C CA . LYS A 1 890 ? 162.69600 125.79800 157.26400 1.000 40.03000 1179 LYS A CA 1
ATOM 5468 C C . LYS A 1 890 ? 163.73200 126.87200 157.57200 1.000 43.29000 1179 LYS A C 1
ATOM 5469 O O . LYS A 1 890 ? 163.72100 127.47300 158.65600 1.000 49.74000 1179 LYS A O 1
ATOM 5475 N N . ASP A 1 891 ? 164.62200 127.14500 156.61700 1.000 42.14000 1180 ASP A N 1
ATOM 5476 C CA . ASP A 1 891 ? 165.60500 128.20300 156.80800 1.000 45.89000 1180 ASP A CA 1
ATOM 5477 C C . ASP A 1 891 ? 164.93400 129.56500 156.91300 1.000 42.59000 1180 ASP A C 1
ATOM 5478 O O . ASP A 1 891 ? 165.37800 130.42100 157.68600 1.000 44.57000 1180 ASP A O 1
ATOM 5483 N N . GLN A 1 892 ? 163.87000 129.79000 156.14000 1.000 33.34000 1181 GLN A N 1
ATOM 5484 C CA . GLN A 1 892 ? 163.16600 131.06500 156.22400 1.000 36.40000 1181 GLN A CA 1
ATOM 5485 C C . GLN A 1 892 ? 162.52400 131.24900 157.59100 1.000 42.16000 1181 GLN A C 1
ATOM 5486 O O . GLN A 1 892 ? 162.51800 132.35700 158.13700 1.000 38.41000 1181 GLN A O 1
ATOM 5492 N N . GLN A 1 893 ? 161.97200 130.17400 158.15800 1.000 50.11000 1182 GLN A N 1
ATOM 5493 C CA . GLN A 1 893 ? 161.46800 130.24400 159.52500 1.000 42.17000 1182 GLN A CA 1
ATOM 5494 C C . GLN A 1 893 ? 162.59200 130.55400 160.50300 1.000 46.64000 1182 GLN A C 1
ATOM 5495 O O . GLN A 1 893 ? 162.41200 131.33700 161.44300 1.000 46.09000 1182 GLN A O 1
ATOM 5501 N N . GLU A 1 894 ? 163.76100 129.94200 160.29800 1.000 47.93000 1183 GLU A N 1
ATOM 5502 C CA . GLU A 1 894 ? 164.88500 130.17500 161.20200 1.000 41.60000 1183 GLU A CA 1
ATOM 5503 C C . GLU A 1 894 ? 165.36600 131.62200 161.14300 1.000 36.94000 1183 GLU A C 1
ATOM 5504 O O . GLU A 1 894 ? 165.76000 132.19400 162.16600 1.000 42.09000 1183 GLU A O 1
ATOM 5510 N N . VAL A 1 895 ? 165.35200 132.22800 159.95400 1.000 31.35000 1184 VAL A N 1
ATOM 5511 C CA . VAL A 1 895 ? 165.93000 133.55800 159.78500 1.000 30.02000 1184 VAL A CA 1
ATOM 5512 C C . VAL A 1 895 ? 165.12400 134.60800 160.54000 1.000 31.35000 1184 VAL A C 1
ATOM 5513 O O . VAL A 1 895 ? 165.69000 135.47200 161.21900 1.000 37.34000 1184 VAL A O 1
ATOM 5517 N N . VAL A 1 896 ? 163.79200 134.55700 160.43700 1.000 36.68000 1185 VAL A N 1
ATOM 5518 C CA . VAL A 1 896 ? 162.94700 135.51500 161.14900 1.000 36.92000 1185 VAL A CA 1
ATOM 5519 C C . VAL A 1 896 ? 162.79300 135.18100 162.62300 1.000 40.03000 1185 VAL A C 1
ATOM 5520 O O . VAL A 1 896 ? 162.04800 135.87500 163.32600 1.000 34.21000 1185 VAL A O 1
ATOM 5524 N N . LYS A 1 897 ? 163.47600 134.14300 163.11000 1.000 45.48000 1186 LYS A N 1
ATOM 5525 C CA . LYS A 1 897 ? 163.41700 133.73000 164.51300 1.000 40.40000 1186 LYS A CA 1
ATOM 5526 C C . LYS A 1 897 ? 161.98400 133.42200 164.94000 1.000 40.73000 1186 LYS A C 1
ATOM 5527 O O . LYS A 1 897 ? 161.56900 133.72300 166.06000 1.000 46.02000 1186 LYS A O 1
ATOM 5533 N N . MET A 1 898 ? 161.22100 132.81800 164.03200 1.000 35.46000 1187 MET A N 1
ATOM 5534 C CA . MET A 1 898 ? 159.85200 132.40800 164.29800 1.000 33.56000 1187 MET A CA 1
ATOM 5535 C C . MET A 1 898 ? 159.71400 130.89800 164.41300 1.000 34.06000 1187 MET A C 1
ATOM 5536 O O . MET A 1 898 ? 158.58900 130.39000 164.44200 1.000 46.11000 1187 MET A O 1
ATOM 5541 N N . ASP A 1 899 ? 160.82300 130.17000 164.47800 1.000 31.22000 1188 ASP A N 1
ATOM 5542 C CA . ASP A 1 899 ? 160.78200 128.71600 164.54600 1.000 39.76000 1188 ASP A CA 1
ATOM 5543 C C . ASP A 1 899 ? 160.55300 128.26800 165.99100 1.000 42.82000 1188 ASP A C 1
ATOM 5544 O O . ASP A 1 899 ? 160.30000 129.07600 166.88700 1.000 39.52000 1188 ASP A O 1
ATOM 5549 N N . LYS A 1 900 ? 160.63400 126.95600 166.22400 1.000 41.95000 1189 LYS A N 1
ATOM 5550 C CA . LYS A 1 900 ? 160.34800 126.40300 167.54500 1.000 27.29000 1189 LYS A CA 1
ATOM 5551 C C . LYS A 1 900 ? 161.36200 126.86600 168.58300 1.000 38.66000 1189 LYS A C 1
ATOM 5552 O O . LYS A 1 900 ? 160.98700 127.37500 169.64600 1.000 48.79000 1189 LYS A O 1
ATOM 5558 N N . CYS A 1 901 ? 162.65400 126.68700 168.29700 1.000 41.69000 1190 CYS A N 1
ATOM 5559 C CA . CYS A 1 901 ? 163.67900 127.03300 169.27700 1.000 39.39000 1190 CYS A CA 1
ATOM 5560 C C . CYS A 1 901 ? 163.70000 128.53000 169.55100 1.000 37.33000 1190 CYS A C 1
ATOM 5561 O O . CYS A 1 901 ? 163.81500 128.95700 170.70900 1.000 42.87000 1190 CYS A O 1
ATOM 5564 N N . SER A 1 902 ? 163.58600 129.34500 168.50300 1.000 25.42000 1191 SER A N 1
ATOM 5565 C CA . SER A 1 902 ? 163.49700 130.78100 168.72200 1.000 27.17000 1191 SER A CA 1
ATOM 5566 C C . SER A 1 902 ? 162.24800 131.13600 169.51000 1.000 45.13000 1191 SER A C 1
ATOM 5567 O O . SER A 1 902 ? 162.28100 132.05300 170.33500 1.000 52.34000 1191 SER A O 1
ATOM 5570 N N . LEU A 1 903 ? 161.14300 130.42100 169.28400 1.000 47.24000 1192 LEU A N 1
ATOM 5571 C CA . LEU A 1 903 ? 159.93000 130.68600 170.05200 1.000 43.39000 1192 LEU A CA 1
ATOM 5572 C C . LEU A 1 903 ? 160.13300 130.39800 171.53300 1.000 35.74000 1192 LEU A C 1
ATOM 5573 O O . LEU A 1 903 ? 159.73100 131.19800 172.38500 1.000 40.96000 1192 LEU A O 1
ATOM 5578 N N . VAL A 1 904 ? 160.74900 129.26100 171.86400 1.000 31.78000 1193 VAL A N 1
ATOM 5579 C CA . VAL A 1 904 ? 160.95300 128.94700 173.27500 1.000 37.20000 1193 VAL A CA 1
ATOM 5580 C C . VAL A 1 904 ? 161.89200 129.96600 173.90500 1.000 36.58000 1193 VAL A C 1
ATOM 5581 O O . VAL A 1 904 ? 161.65900 130.43200 175.02900 1.000 48.08000 1193 VAL A O 1
ATOM 5585 N N . ASN A 1 905 ? 162.92800 130.38000 173.17000 1.000 38.79000 1194 ASN A N 1
ATOM 5586 C CA . ASN A 1 905 ? 163.85100 131.38100 173.69700 1.000 41.24000 1194 ASN A CA 1
ATOM 5587 C C . ASN A 1 905 ? 163.14800 132.71400 173.94300 1.000 42.08000 1194 ASN A C 1
ATOM 5588 O O . ASN A 1 905 ? 163.31800 133.33400 175.00100 1.000 45.69000 1194 ASN A O 1
ATOM 5593 N N . ARG A 1 906 ? 162.33900 133.16300 172.98000 1.000 34.75000 1195 ARG A N 1
ATOM 5594 C CA . ARG A 1 906 ? 161.67000 134.45400 173.10700 1.000 38.56000 1195 ARG A CA 1
ATOM 5595 C C . ARG A 1 906 ? 160.64300 134.44400 174.23200 1.000 45.60000 1195 ARG A C 1
ATOM 5596 O O . ARG A 1 906 ? 160.54600 135.41000 175.00000 1.000 45.24000 1195 ARG A O 1
ATOM 5604 N N . ILE A 1 907 ? 159.86000 133.36800 174.34000 1.000 48.94000 1196 ILE A N 1
ATOM 5605 C CA . ILE A 1 907 ? 158.86700 133.29500 175.40600 1.000 42.34000 1196 ILE A CA 1
ATOM 5606 C C . ILE A 1 907 ? 159.54900 133.24300 176.76600 1.000 41.48000 1196 ILE A C 1
ATOM 5607 O O . ILE A 1 907 ? 159.10700 133.89700 177.71800 1.000 46.34000 1196 ILE A O 1
ATOM 5612 N N . LYS A 1 908 ? 160.63800 132.47600 176.88500 1.000 39.66000 1197 LYS A N 1
ATOM 5613 C CA . LYS A 1 908 ? 161.36500 132.43800 178.14800 1.000 39.12000 1197 LYS A CA 1
ATOM 5614 C C . LYS A 1 908 ? 161.89000 133.81800 178.51700 1.000 39.05000 1197 LYS A C 1
ATOM 5615 O O . LYS A 1 908 ? 161.76600 134.25500 179.66800 1.000 46.57000 1197 LYS A O 1
ATOM 5621 N N . ASN A 1 909 ? 162.47100 134.52600 177.54700 1.000 32.44000 1198 ASN A N 1
ATOM 5622 C CA . ASN A 1 909 ? 163.00300 135.85300 177.83200 1.000 38.97000 1198 ASN A CA 1
ATOM 5623 C C . ASN A 1 909 ? 161.90000 136.80800 178.26900 1.000 42.28000 1198 ASN A C 1
ATOM 5624 O O . ASN A 1 909 ? 162.06900 137.56500 179.23500 1.000 43.11000 1198 ASN A O 1
ATOM 5629 N N . TYR A 1 910 ? 160.75500 136.77800 177.58100 1.000 47.59000 1199 TYR A N 1
ATOM 5630 C CA . TYR A 1 910 ? 159.67000 137.68800 177.93500 1.000 47.19000 1199 TYR A CA 1
ATOM 5631 C C . TYR A 1 910 ? 159.10000 137.36900 179.31100 1.000 38.39000 1199 TYR A C 1
ATOM 5632 O O . TYR A 1 910 ? 158.80500 138.28100 180.09000 1.000 39.79000 1199 TYR A O 1
ATOM 5641 N N . LEU A 1 911 ? 158.93300 136.08500 179.62900 1.000 43.61000 1200 LEU A N 1
ATOM 5642 C CA . LEU A 1 911 ? 158.44200 135.71800 180.95300 1.000 46.77000 1200 LEU A CA 1
ATOM 5643 C C . LEU A 1 911 ? 159.41300 136.15300 182.04000 1.000 47.38000 1200 LEU A C 1
ATOM 5644 O O . LEU A 1 911 ? 158.99900 136.68100 183.07800 1.000 54.10000 1200 LEU A O 1
ATOM 5649 N N . LYS A 1 912 ? 160.70800 135.94000 181.82400 1.000 48.45000 1201 LYS A N 1
ATOM 5650 C CA . LYS A 1 912 ? 161.70400 136.18700 182.85500 1.000 46.50000 1201 LYS A CA 1
ATOM 5651 C C . LYS A 1 912 ? 162.17600 137.63300 182.90100 1.000 44.05000 1201 LYS A C 1
ATOM 5652 O O . LYS A 1 912 ? 162.98100 137.97600 183.77100 1.000 50.73000 1201 LYS A O 1
ATOM 5658 N N . ASN A 1 913 ? 161.70400 138.48600 181.99500 1.000 41.40000 1202 ASN A N 1
ATOM 5659 C CA . ASN A 1 913 ? 162.05100 139.90000 182.04000 1.000 44.04000 1202 ASN A CA 1
ATOM 5660 C C . ASN A 1 913 ? 161.00100 140.75700 182.72900 1.000 48.77000 1202 ASN A C 1
ATOM 5661 O O . ASN A 1 913 ? 161.35300 141.76900 183.34400 1.000 52.55000 1202 ASN A O 1
ATOM 5666 N N . ASN A 1 914 ? 159.72200 140.38300 182.64300 1.000 57.17000 1203 ASN A N 1
ATOM 5667 C CA . ASN A 1 914 ? 158.62300 141.12600 183.25800 1.000 54.29000 1203 ASN A CA 1
ATOM 5668 C C . ASN A 1 914 ? 157.84600 140.17200 184.15800 1.000 53.25000 1203 ASN A C 1
ATOM 5669 O O . ASN A 1 914 ? 156.83100 139.59500 183.74100 1.000 51.19000 1203 ASN A O 1
ATOM 5674 N N . PRO A 1 915 ? 158.29800 139.97600 185.40500 1.000 52.80000 1204 PRO A N 1
ATOM 5675 C CA . PRO A 1 915 ? 157.62000 139.10700 186.37100 1.000 50.62000 1204 PRO A CA 1
ATOM 5676 C C . PRO A 1 915 ? 156.43300 139.79000 187.04100 1.000 57.41000 1204 PRO A C 1
ATOM 5677 O O . PRO A 1 915 ? 156.42800 141.01600 187.14100 1.000 58.95000 1204 PRO A O 1
ATOM 5681 N N . ASP B 1 23 ? 113.63900 187.09900 138.21300 1.000 78.85000 312 ASP B N 1
ATOM 5682 C CA . ASP B 1 23 ? 113.49400 186.47300 136.90400 1.000 79.39000 312 ASP B CA 1
ATOM 5683 C C . ASP B 1 23 ? 114.73700 185.66800 136.54400 1.000 80.64000 312 ASP B C 1
ATOM 5684 O O . ASP B 1 23 ? 115.86200 186.13900 136.70500 1.000 81.35000 312 ASP B O 1
ATOM 5689 N N . ILE B 1 24 ? 114.52600 184.44300 136.05300 1.000 73.02000 313 ILE B N 1
ATOM 5690 C CA . ILE B 1 24 ? 115.63700 183.57400 135.67700 1.000 74.24000 313 ILE B CA 1
ATOM 5691 C C . ILE B 1 24 ? 115.89200 183.55800 134.17600 1.000 76.31000 313 ILE B C 1
ATOM 5692 O O . ILE B 1 24 ? 116.89400 182.97300 133.73600 1.000 76.13000 313 ILE B O 1
ATOM 5697 N N . GLY B 1 25 ? 115.02900 184.19100 133.37700 1.000 74.98000 314 GLY B N 1
ATOM 5698 C CA . GLY B 1 25 ? 115.17400 184.12200 131.93200 1.000 73.54000 314 GLY B CA 1
ATOM 5699 C C . GLY B 1 25 ? 116.46700 184.72500 131.42200 1.000 75.05000 314 GLY B C 1
ATOM 5700 O O . GLY B 1 25 ? 116.99800 184.28900 130.39500 1.000 75.53000 314 GLY B O 1
ATOM 5701 N N . LYS B 1 26 ? 116.98800 185.73600 132.12000 1.000 77.83000 315 LYS B N 1
ATOM 5702 C CA . LYS B 1 26 ? 118.25000 186.34100 131.71200 1.000 78.65000 315 LYS B CA 1
ATOM 5703 C C . LYS B 1 26 ? 119.38000 185.32000 131.73900 1.000 77.73000 315 LYS B C 1
ATOM 5704 O O . LYS B 1 26 ? 120.26000 185.33000 130.86900 1.000 77.00000 315 LYS B O 1
ATOM 5710 N N . TYR B 1 27 ? 119.36700 184.42400 132.72900 1.000 76.74000 316 TYR B N 1
ATOM 5711 C CA . TYR B 1 27 ? 120.38500 183.38400 132.79600 1.000 77.62000 316 TYR B CA 1
ATOM 5712 C C . TYR B 1 27 ? 120.30800 182.46300 131.58800 1.000 76.08000 316 TYR B C 1
ATOM 5713 O O . TYR B 1 27 ? 121.33700 182.10500 131.00500 1.000 77.76000 316 TYR B O 1
ATOM 5722 N N . PHE B 1 28 ? 119.09400 182.07300 131.19100 1.000 65.74000 317 PHE B N 1
ATOM 5723 C CA . PHE B 1 28 ? 118.94400 181.19700 130.03400 1.000 66.71000 317 PHE B CA 1
ATOM 5724 C C . PHE B 1 28 ? 119.37300 181.89900 128.75300 1.000 72.36000 317 PHE B C 1
ATOM 5725 O O . PHE B 1 28 ? 119.99900 181.28400 127.88100 1.000 71.68000 317 PHE B O 1
ATOM 5733 N N . LYS B 1 29 ? 119.05100 183.18900 128.62100 1.000 74.24000 318 LYS B N 1
ATOM 5734 C CA . LYS B 1 29 ? 119.50000 183.94000 127.45300 1.000 72.63000 318 LYS B CA 1
ATOM 5735 C C . LYS B 1 29 ? 121.02100 184.01400 127.39600 1.000 72.21000 318 LYS B C 1
ATOM 5736 O O . LYS B 1 29 ? 121.61900 183.83800 126.32800 1.000 70.52000 318 LYS B O 1
ATOM 5742 N N . GLN B 1 30 ? 121.66500 184.27200 128.53800 1.000 71.82000 319 GLN B N 1
ATOM 5743 C CA . GLN B 1 30 ? 123.12300 184.33100 128.56700 1.000 66.73000 319 GLN B CA 1
ATOM 5744 C C . GLN B 1 30 ? 123.73500 182.97200 128.24100 1.000 64.09000 319 GLN B C 1
ATOM 5745 O O . GLN B 1 30 ? 124.74200 182.88800 127.52400 1.000 68.85000 319 GLN B O 1
ATOM 5751 N N . ILE B 1 31 ? 123.13300 181.89700 128.75100 1.000 58.90000 320 ILE B N 1
ATOM 5752 C CA . ILE B 1 31 ? 123.59400 180.55000 128.43100 1.000 60.84000 320 ILE B CA 1
ATOM 5753 C C . ILE B 1 31 ? 123.49700 180.30000 126.93400 1.000 61.00000 320 ILE B C 1
ATOM 5754 O O . ILE B 1 31 ? 124.41400 179.74000 126.32000 1.000 61.56000 320 ILE B O 1
ATOM 5759 N N . ASN B 1 32 ? 122.38300 180.70700 126.32300 1.000 67.17000 321 ASN B N 1
ATOM 5760 C CA . ASN B 1 32 ? 122.21100 180.51400 124.88700 1.000 69.69000 321 ASN B CA 1
ATOM 5761 C C . ASN B 1 32 ? 123.23100 181.32300 124.09700 1.000 69.39000 321 ASN B C 1
ATOM 5762 O O . ASN B 1 32 ? 123.74200 180.85900 123.07000 1.000 67.53000 321 ASN B O 1
ATOM 5767 N N . THR B 1 33 ? 123.53300 182.54200 124.55300 1.000 69.67000 322 THR B N 1
ATOM 5768 C CA . THR B 1 33 ? 124.56500 183.33800 123.89400 1.000 65.09000 322 THR B CA 1
ATOM 5769 C C . THR B 1 33 ? 125.92400 182.65800 123.99000 1.000 64.90000 322 THR B C 1
ATOM 5770 O O . THR B 1 33 ? 126.72100 182.71500 123.04700 1.000 68.62000 322 THR B O 1
ATOM 5774 N N . PHE B 1 34 ? 126.20900 182.01400 125.12300 1.000 66.13000 323 PHE B N 1
ATOM 5775 C CA . PHE B 1 34 ? 127.47300 181.29900 125.26500 1.000 68.89000 323 PHE B CA 1
ATOM 5776 C C . PHE B 1 34 ? 127.58400 180.09300 124.34000 1.000 67.43000 323 PHE B C 1
ATOM 5777 O O . PHE B 1 34 ? 128.68800 179.56200 124.18000 1.000 69.28000 323 PHE B O 1
ATOM 5785 N N . ILE B 1 35 ? 126.48600 179.64600 123.73700 1.000 63.22000 324 ILE B N 1
ATOM 5786 C CA . ILE B 1 35 ? 126.48900 178.49600 122.84000 1.000 64.65000 324 ILE B CA 1
ATOM 5787 C C . ILE B 1 35 ? 126.43400 179.00100 121.40600 1.000 70.28000 324 ILE B C 1
ATOM 5788 O O . ILE B 1 35 ? 125.61000 179.86300 121.07300 1.000 69.24000 324 ILE B O 1
ATOM 5793 N N . ASN B 1 36 ? 127.31100 178.47100 120.55700 1.000 78.62000 325 ASN B N 1
ATOM 5794 C CA . ASN B 1 36 ? 127.39400 178.89500 119.16100 1.000 77.16000 325 ASN B CA 1
ATOM 5795 C C . ASN B 1 36 ? 126.19700 178.34000 118.40000 1.000 76.41000 325 ASN B C 1
ATOM 5796 O O . ASN B 1 36 ? 126.15600 177.15800 118.05400 1.000 75.37000 325 ASN B O 1
ATOM 5801 N N . ILE B 1 37 ? 125.21600 179.20300 118.13200 1.000 73.03000 326 ILE B N 1
ATOM 5802 C CA . ILE B 1 37 ? 123.99900 178.78500 117.44500 1.000 71.81000 326 ILE B CA 1
ATOM 5803 C C . ILE B 1 37 ? 124.12600 178.85800 115.92600 1.000 73.14000 326 ILE B C 1
ATOM 5804 O O . ILE B 1 37 ? 123.35200 178.20000 115.21600 1.000 74.78000 326 ILE B O 1
ATOM 5809 N N . ASP B 1 38 ? 125.08700 179.62600 115.40700 1.000 70.69000 327 ASP B N 1
ATOM 5810 C CA . ASP B 1 38 ? 125.24500 179.73800 113.96000 1.000 70.71000 327 ASP B CA 1
ATOM 5811 C C . ASP B 1 38 ? 125.60200 178.39600 113.33100 1.000 68.95000 327 ASP B C 1
ATOM 5812 O O . ASP B 1 38 ? 125.06200 178.03300 112.28000 1.000 68.32000 327 ASP B O 1
ATOM 5817 N N . GLU B 1 39 ? 126.50400 177.64100 113.96200 1.000 71.79000 328 GLU B N 1
ATOM 5818 C CA . GLU B 1 39 ? 126.94400 176.36400 113.41000 1.000 72.34000 328 GLU B CA 1
ATOM 5819 C C . GLU B 1 39 ? 125.85600 175.29900 113.43000 1.000 70.30000 328 GLU B C 1
ATOM 5820 O O . GLU B 1 39 ? 126.03700 174.24600 112.80900 1.000 67.76000 328 GLU B O 1
ATOM 5826 N N . TYR B 1 40 ? 124.74700 175.54100 114.13200 1.000 69.48000 329 TYR B N 1
ATOM 5827 C CA . TYR B 1 40 ? 123.63800 174.59500 114.10500 1.000 69.89000 329 TYR B CA 1
ATOM 5828 C C . TYR B 1 40 ? 123.11900 174.40700 112.68700 1.000 71.69000 329 TYR B C 1
ATOM 5829 O O . TYR B 1 40 ? 122.83900 173.27700 112.26500 1.000 71.99000 329 TYR B O 1
ATOM 5838 N N . LYS B 1 41 ? 122.99000 175.50500 111.93800 1.000 77.86000 330 LYS B N 1
ATOM 5839 C CA . LYS B 1 41 ? 122.52700 175.41500 110.55800 1.000 77.06000 330 LYS B CA 1
ATOM 5840 C C . LYS B 1 41 ? 123.44200 174.52000 109.73400 1.000 74.18000 330 LYS B C 1
ATOM 5841 O O . LYS B 1 41 ? 122.98600 173.54200 109.13500 1.000 74.37000 330 LYS B O 1
ATOM 5847 N N . THR B 1 42 ? 124.74700 174.79700 109.75900 1.000 67.59000 331 THR B N 1
ATOM 5848 C CA . THR B 1 42 ? 125.69000 174.02600 108.95800 1.000 69.46000 331 THR B CA 1
ATOM 5849 C C . THR B 1 42 ? 125.72600 172.56200 109.37300 1.000 69.51000 331 THR B C 1
ATOM 5850 O O . THR B 1 42 ? 125.80900 171.67700 108.51300 1.000 65.57000 331 THR B O 1
ATOM 5854 N N . ILE B 1 43 ? 125.66200 172.28000 110.67600 1.000 69.71000 332 ILE B N 1
ATOM 5855 C CA . ILE B 1 43 ? 125.74600 170.89400 111.12400 1.000 65.37000 332 ILE B CA 1
ATOM 5856 C C . ILE B 1 43 ? 124.48700 170.11700 110.75800 1.000 63.11000 332 ILE B C 1
ATOM 5857 O O . ILE B 1 43 ? 124.57000 168.98400 110.27100 1.000 63.47000 332 ILE B O 1
ATOM 5862 N N . TYR B 1 44 ? 123.30500 170.70200 110.95700 1.000 60.62000 333 TYR B N 1
ATOM 5863 C CA . TYR B 1 44 ? 122.06800 169.94400 110.81800 1.000 62.65000 333 TYR B CA 1
ATOM 5864 C C . TYR B 1 44 ? 121.25700 170.26600 109.57100 1.000 66.69000 333 TYR B C 1
ATOM 5865 O O . TYR B 1 44 ? 120.91700 169.34700 108.82400 1.000 68.04000 333 TYR B O 1
ATOM 5874 N N . GLY B 1 45 ? 120.93600 171.53400 109.32300 1.000 73.99000 334 GLY B N 1
ATOM 5875 C CA . GLY B 1 45 ? 119.99100 171.86300 108.27600 1.000 72.35000 334 GLY B CA 1
ATOM 5876 C C . GLY B 1 45 ? 119.16700 173.09700 108.58500 1.000 73.36000 334 GLY B C 1
ATOM 5877 O O . GLY B 1 45 ? 119.06700 173.51600 109.74400 1.000 73.50000 334 GLY B O 1
ATOM 5878 N N . ASP B 1 46 ? 118.57300 173.68500 107.54300 1.000 80.92000 335 ASP B N 1
ATOM 5879 C CA . ASP B 1 46 ? 117.81200 174.91900 107.71400 1.000 80.93000 335 ASP B CA 1
ATOM 5880 C C . ASP B 1 46 ? 116.58500 174.70100 108.59000 1.000 80.82000 335 ASP B C 1
ATOM 5881 O O . ASP B 1 46 ? 116.26400 175.54200 109.43800 1.000 80.48000 335 ASP B O 1
ATOM 5886 N N . GLU B 1 47 ? 115.87900 173.58400 108.39400 1.000 74.33000 336 GLU B N 1
ATOM 5887 C CA . GLU B 1 47 ? 114.69000 173.31200 109.19700 1.000 70.48000 336 GLU B CA 1
ATOM 5888 C C . GLU B 1 47 ? 115.04300 173.14900 110.66900 1.000 69.66000 336 GLU B C 1
ATOM 5889 O O . GLU B 1 47 ? 114.35100 173.68200 111.54500 1.000 72.75000 336 GLU B O 1
ATOM 5895 N N . ILE B 1 48 ? 116.12100 172.41700 110.96100 1.000 66.21000 337 ILE B N 1
ATOM 5896 C CA . ILE B 1 48 ? 116.54000 172.23500 112.34600 1.000 65.78000 337 ILE B CA 1
ATOM 5897 C C . ILE B 1 48 ? 116.96400 173.56200 112.95500 1.000 68.15000 337 ILE B C 1
ATOM 5898 O O . ILE B 1 48 ? 116.62700 173.86700 114.10700 1.000 67.56000 337 ILE B O 1
ATOM 5903 N N . TYR B 1 49 ? 117.71200 174.37300 112.20100 1.000 73.62000 338 TYR B N 1
ATOM 5904 C CA . TYR B 1 49 ? 118.11100 175.67900 112.71100 1.000 72.16000 338 TYR B CA 1
ATOM 5905 C C . TYR B 1 49 ? 116.89500 176.54200 113.01100 1.000 72.48000 338 TYR B C 1
ATOM 5906 O O . TYR B 1 49 ? 116.85200 177.23000 114.03600 1.000 74.31000 338 TYR B O 1
ATOM 5915 N N . LYS B 1 50 ? 115.89700 176.52200 112.12400 1.000 67.99000 339 LYS B N 1
ATOM 5916 C CA . LYS B 1 50 ? 114.69700 177.31900 112.34300 1.000 66.74000 339 LYS B CA 1
ATOM 5917 C C . LYS B 1 50 ? 113.93900 176.84600 113.57500 1.000 69.39000 339 LYS B C 1
ATOM 5918 O O . LYS B 1 50 ? 113.47100 177.66300 114.37500 1.000 72.58000 339 LYS B O 1
ATOM 5924 N N . GLU B 1 51 ? 113.80700 175.52800 113.74500 1.000 67.31000 340 GLU B N 1
ATOM 5925 C CA . GLU B 1 51 ? 113.12400 175.00400 114.92500 1.000 66.79000 340 GLU B CA 1
ATOM 5926 C C . GLU B 1 51 ? 113.84900 175.40300 116.20300 1.000 67.66000 340 GLU B C 1
ATOM 5927 O O . GLU B 1 51 ? 113.21700 175.82900 117.17900 1.000 68.21000 340 GLU B O 1
ATOM 5933 N N . ILE B 1 52 ? 115.17800 175.27300 116.21400 1.000 68.08000 341 ILE B N 1
ATOM 5934 C CA . ILE B 1 52 ? 115.95200 175.62900 117.39900 1.000 69.13000 341 ILE B CA 1
ATOM 5935 C C . ILE B 1 52 ? 115.82700 177.11900 117.69400 1.000 68.51000 341 ILE B C 1
ATOM 5936 O O . ILE B 1 52 ? 115.64000 177.52400 118.84700 1.000 69.01000 341 ILE B O 1
ATOM 5941 N N . TYR B 1 53 ? 115.91900 177.95600 116.66000 1.000 70.48000 342 TYR B N 1
ATOM 5942 C CA . TYR B 1 53 ? 115.81900 179.39700 116.85900 1.000 70.99000 342 TYR B CA 1
AT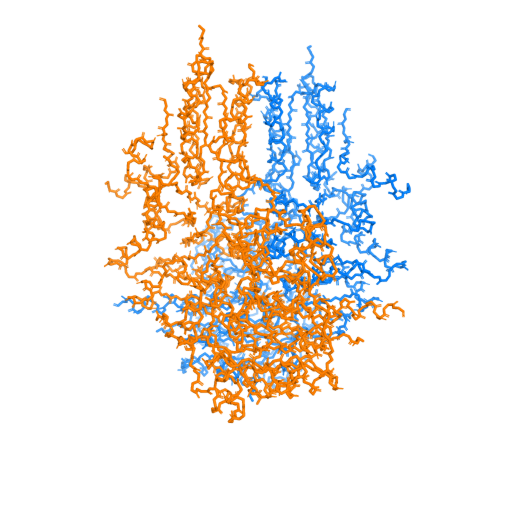OM 5943 C C . TYR B 1 53 ? 114.43200 179.80500 117.34000 1.000 73.08000 342 TYR B C 1
ATOM 5944 O O . TYR B 1 53 ? 114.30500 180.73500 118.14300 1.000 74.41000 342 TYR B O 1
ATOM 5953 N N . GLU B 1 54 ? 113.38300 179.13000 116.86200 1.000 71.28000 343 GLU B N 1
ATOM 5954 C CA . GLU B 1 54 ? 112.03300 179.47400 117.29200 1.000 72.61000 343 GLU B CA 1
ATOM 5955 C C . GLU B 1 54 ? 111.77300 179.03000 118.72600 1.000 73.13000 343 GLU B C 1
ATOM 5956 O O . GLU B 1 54 ? 111.19000 179.78200 119.51500 1.000 74.16000 343 GLU B O 1
ATOM 5962 N N . LEU B 1 55 ? 112.19000 177.81400 119.08400 1.000 66.76000 344 LEU B N 1
ATOM 5963 C CA . LEU B 1 55 ? 111.89700 177.31700 120.42500 1.000 64.53000 344 LEU B CA 1
ATOM 5964 C C . LEU B 1 55 ? 112.77800 177.97600 121.48000 1.000 67.86000 344 LEU B C 1
ATOM 5965 O O . LEU B 1 55 ? 112.29000 178.35700 122.55000 1.000 65.54000 344 LEU B O 1
ATOM 5970 N N . TYR B 1 56 ? 114.07600 178.12900 121.20000 1.000 68.94000 345 TYR B N 1
ATOM 5971 C CA . TYR B 1 56 ? 115.04600 178.46900 122.23100 1.000 66.74000 345 TYR B CA 1
ATOM 5972 C C . TYR B 1 56 ? 115.60400 179.88100 122.13700 1.000 65.65000 345 TYR B C 1
ATOM 5973 O O . TYR B 1 56 ? 116.16600 180.36500 123.12400 1.000 64.08000 345 TYR B O 1
ATOM 5982 N N . VAL B 1 57 ? 115.47100 180.55000 120.99600 1.000 70.49000 346 VAL B N 1
ATOM 5983 C CA . VAL B 1 57 ? 115.91500 181.93400 120.83700 1.000 71.34000 346 VAL B CA 1
ATOM 5984 C C . VAL B 1 57 ? 114.72600 182.88700 120.76600 1.000 72.06000 346 VAL B C 1
ATOM 5985 O O . VAL B 1 57 ? 114.61400 183.81500 121.56800 1.000 71.38000 346 VAL B O 1
ATOM 5989 N N . GLU B 1 58 ? 113.82200 182.67100 119.80800 1.000 76.40000 347 GLU B N 1
ATOM 5990 C CA . GLU B 1 58 ? 112.63400 183.50700 119.70000 1.000 77.51000 347 GLU B CA 1
ATOM 5991 C C . GLU B 1 58 ? 111.63400 183.25800 120.82000 1.000 80.82000 347 GLU B C 1
ATOM 5992 O O . GLU B 1 58 ? 110.73400 184.08200 121.01100 1.000 80.87000 347 GLU B O 1
ATOM 5998 N N . ARG B 1 59 ? 111.77500 182.15500 121.55800 1.000 79.47000 348 ARG B N 1
ATOM 5999 C CA . ARG B 1 59 ? 110.85400 181.79900 122.63800 1.000 78.32000 348 ARG B CA 1
ATOM 6000 C C . ARG B 1 59 ? 109.41200 181.75500 122.14100 1.000 77.48000 348 ARG B C 1
ATOM 6001 O O . ARG B 1 59 ? 108.48900 182.24900 122.79100 1.000 74.70000 348 ARG B O 1
ATOM 6009 N N . ASN B 1 60 ? 109.22200 181.16000 120.96500 1.000 79.31000 349 ASN B N 1
ATOM 6010 C CA . ASN B 1 60 ? 107.90000 180.95400 120.38300 1.000 78.01000 349 ASN B CA 1
ATOM 6011 C C . ASN B 1 60 ? 107.52200 179.49000 120.57700 1.000 76.30000 349 ASN B C 1
ATOM 6012 O O . ASN B 1 60 ? 108.04000 178.61000 119.88200 1.000 74.91000 349 ASN B O 1
ATOM 6017 N N . ILE B 1 61 ? 106.62400 179.23600 121.51700 1.000 72.65000 350 ILE B N 1
ATOM 6018 C CA . ILE B 1 61 ? 106.19500 177.88400 121.86700 1.000 74.50000 350 ILE B CA 1
ATOM 6019 C C . ILE B 1 61 ? 104.79700 177.66000 121.30000 1.000 74.28000 350 ILE B C 1
ATOM 6020 O O . ILE B 1 61 ? 103.91300 178.49900 121.52200 1.000 73.31000 350 ILE B O 1
ATOM 6025 N N . PRO B 1 62 ? 104.56100 176.57100 120.57100 1.000 72.50000 351 PRO B N 1
ATOM 6026 C CA . PRO B 1 62 ? 103.21600 176.31100 120.04800 1.000 72.74000 351 PRO B CA 1
ATOM 6027 C C . PRO B 1 62 ? 102.22400 176.02100 121.16300 1.000 75.11000 351 PRO B C 1
ATOM 6028 O O . PRO B 1 62 ? 102.58800 175.58900 122.25900 1.000 73.84000 351 PRO B O 1
ATOM 6032 N N . GLU B 1 63 ? 100.94700 176.27800 120.86800 1.000 74.70000 352 GLU B N 1
ATOM 6033 C CA . GLU B 1 63 ? 99.89000 175.99700 121.83400 1.000 72.55000 352 GLU B CA 1
ATOM 6034 C C . GLU B 1 63 ? 99.73800 174.49800 122.07100 1.000 72.84000 352 GLU B C 1
ATOM 6035 O O . GLU B 1 63 ? 99.48000 174.06600 123.20100 1.000 73.34000 352 GLU B O 1
ATOM 6041 N N . TYR B 1 64 ? 99.89000 173.69400 121.02300 1.000 69.64000 353 TYR B N 1
ATOM 6042 C CA . TYR B 1 64 ? 99.74800 172.24500 121.09300 1.000 69.29000 353 TYR B CA 1
ATOM 6043 C C . TYR B 1 64 ? 101.03700 171.55000 120.67200 1.000 66.94000 353 TYR B C 1
ATOM 6044 O O . TYR B 1 64 ? 101.02400 170.59300 119.89600 1.000 66.96000 353 TYR B O 1
ATOM 6053 N N . TYR B 1 65 ? 102.17200 172.02800 121.18500 1.000 63.98000 354 TYR B N 1
ATOM 6054 C CA . TYR B 1 65 ? 103.46500 171.51300 120.74800 1.000 64.79000 354 TYR B CA 1
ATOM 6055 C C . TYR B 1 65 ? 103.65200 170.03900 121.08000 1.000 61.27000 354 TYR B C 1
ATOM 6056 O O . TYR B 1 65 ? 104.48400 169.37700 120.45100 1.000 63.76000 354 TYR B O 1
ATOM 6065 N N . GLU B 1 66 ? 102.90700 169.51300 122.05300 1.000 61.66000 355 GLU B N 1
ATOM 6066 C CA . GLU B 1 66 ? 103.00100 168.09100 122.36400 1.000 62.76000 355 GLU B CA 1
ATOM 6067 C C . GLU B 1 66 ? 102.57100 167.24300 121.17500 1.000 64.27000 355 GLU B C 1
ATOM 6068 O O . GLU B 1 66 ? 103.18100 166.20800 120.88500 1.000 63.20000 355 GLU B O 1
ATOM 6074 N N . ARG B 1 67 ? 101.51500 167.66500 120.47700 1.000 61.07000 356 ARG B N 1
ATOM 6075 C CA . ARG B 1 67 ? 101.08700 166.95500 119.27700 1.000 57.77000 356 ARG B CA 1
ATOM 6076 C C . ARG B 1 67 ? 102.12700 167.06600 118.17000 1.000 61.22000 356 ARG B C 1
ATOM 6077 O O . ARG B 1 67 ? 102.37700 166.09700 117.44300 1.000 57.75000 356 ARG B O 1
ATOM 6085 N N . LYS B 1 68 ? 102.74200 168.24300 118.02700 1.000 59.38000 357 LYS B N 1
ATOM 6086 C CA . LYS B 1 68 ? 103.69000 168.46700 116.94100 1.000 53.33000 357 LYS B CA 1
ATOM 6087 C C . LYS B 1 68 ? 104.97600 167.67200 117.13900 1.000 51.64000 357 LYS B C 1
ATOM 6088 O O . LYS B 1 68 ? 105.51100 167.10300 116.18200 1.000 53.74000 357 LYS B O 1
ATOM 6094 N N . TYR B 1 69 ? 105.48200 167.61400 118.37100 1.000 47.00000 358 TYR B N 1
ATOM 6095 C CA . TYR B 1 69 ? 106.80100 167.05700 118.63600 1.000 42.41000 358 TYR B CA 1
ATOM 6096 C C . TYR B 1 69 ? 106.77900 165.62000 119.13700 1.000 50.44000 358 TYR B C 1
ATOM 6097 O O . TYR B 1 69 ? 107.81900 164.95500 119.09100 1.000 52.88000 358 TYR B O 1
ATOM 6106 N N . PHE B 1 70 ? 105.64000 165.12600 119.61400 1.000 51.85000 359 PHE B N 1
ATOM 6107 C CA . PHE B 1 70 ? 105.54600 163.79000 120.18200 1.000 43.54000 359 PHE B CA 1
ATOM 6108 C C . PHE B 1 70 ? 104.51800 162.96800 119.42200 1.000 40.54000 359 PHE B C 1
ATOM 6109 O O . PHE B 1 70 ? 103.42800 163.45400 119.11000 1.000 49.47000 359 PHE B O 1
ATOM 6117 N N . SER B 1 71 ? 104.87200 161.71800 119.12800 1.000 41.43000 360 SER B N 1
ATOM 6118 C CA . SER B 1 71 ? 103.99300 160.83900 118.36800 1.000 49.11000 360 SER B CA 1
ATOM 6119 C C . SER B 1 71 ? 102.90800 160.18800 119.21900 1.000 53.78000 360 SER B C 1
ATOM 6120 O O . SER B 1 71 ? 101.95000 159.64700 118.65800 1.000 56.03000 360 SER B O 1
ATOM 6123 N N . GLU B 1 72 ? 103.03100 160.22200 120.54400 1.000 56.82000 361 GLU B N 1
ATOM 6124 C CA . GLU B 1 72 ? 102.01300 159.68700 121.43700 1.000 51.71000 361 GLU B CA 1
ATOM 6125 C C . GLU B 1 72 ? 101.90700 160.58000 122.66400 1.000 55.83000 361 GLU B C 1
ATOM 6126 O O . GLU B 1 72 ? 102.83200 161.32300 122.99700 1.000 59.86000 361 GLU B O 1
ATOM 6132 N N . ASP B 1 73 ? 100.76100 160.50000 123.33300 1.000 62.41000 362 ASP B N 1
ATOM 6133 C CA . ASP B 1 73 ? 100.54900 161.27500 124.54700 1.000 61.17000 362 ASP B CA 1
ATOM 6134 C C . ASP B 1 73 ? 101.45600 160.77800 125.66600 1.000 63.84000 362 ASP B C 1
ATOM 6135 O O . ASP B 1 73 ? 101.83700 159.60500 125.71500 1.000 65.74000 362 ASP B O 1
ATOM 6140 N N . ILE B 1 74 ? 101.80300 161.68700 126.57400 1.000 61.17000 363 ILE B N 1
ATOM 6141 C CA . ILE B 1 74 ? 102.74100 161.41300 127.65600 1.000 60.13000 363 ILE B CA 1
ATOM 6142 C C . ILE B 1 74 ? 102.02300 161.60400 128.98400 1.000 62.45000 363 ILE B C 1
ATOM 6143 O O . ILE B 1 74 ? 101.32700 162.60700 129.18100 1.000 61.85000 363 ILE B O 1
ATOM 6148 N N . LYS B 1 75 ? 102.19300 160.64200 129.89100 1.000 63.48000 364 LYS B N 1
ATOM 6149 C CA . LYS B 1 75 ? 101.66100 160.75200 131.24500 1.000 61.07000 364 LYS B CA 1
ATOM 6150 C C . LYS B 1 75 ? 102.55900 161.68900 132.04400 1.000 62.10000 364 LYS B C 1
ATOM 6151 O O . LYS B 1 75 ? 103.72900 161.37900 132.28800 1.000 62.60000 364 LYS B O 1
ATOM 6157 N N . LYS B 1 76 ? 102.01500 162.83100 132.45400 1.000 61.45000 365 LYS B N 1
ATOM 6158 C CA . LYS B 1 76 ? 102.81000 163.85700 133.10900 1.000 65.24000 365 LYS B CA 1
ATOM 6159 C C . LYS B 1 76 ? 103.13200 163.45900 134.54800 1.000 65.56000 365 LYS B C 1
ATOM 6160 O O . LYS B 1 76 ? 102.55100 162.53000 135.11700 1.000 64.96000 365 LYS B O 1
ATOM 6166 N N . SER B 1 77 ? 104.07700 164.18300 135.13700 1.000 66.50000 366 SER B N 1
ATOM 6167 C CA . SER B 1 77 ? 104.54400 163.91400 136.48900 1.000 65.10000 366 SER B CA 1
ATOM 6168 C C . SER B 1 77 ? 103.64200 164.63700 137.49100 1.000 67.64000 366 SER B C 1
ATOM 6169 O O . SER B 1 77 ? 102.70600 165.34400 137.10900 1.000 71.91000 366 SER B O 1
ATOM 6172 N N . VAL B 1 78 ? 103.91700 164.47100 138.78700 1.000 65.49000 367 VAL B N 1
ATOM 6173 C CA . VAL B 1 78 ? 103.20400 165.19400 139.83100 1.000 65.48000 367 VAL B CA 1
ATOM 6174 C C . VAL B 1 78 ? 103.68800 166.62800 139.96000 1.000 63.15000 367 VAL B C 1
ATOM 6175 O O . VAL B 1 78 ? 103.18800 167.37400 140.81200 1.000 65.78000 367 VAL B O 1
ATOM 6179 N N . LEU B 1 79 ? 104.64900 167.03800 139.13100 1.000 59.46000 368 LEU B N 1
ATOM 6180 C CA . LEU B 1 79 ? 105.15900 168.40000 139.14600 1.000 59.71000 368 LEU B CA 1
ATOM 6181 C C . LEU B 1 79 ? 104.10500 169.42700 138.76200 1.000 62.03000 368 LEU B C 1
ATOM 6182 O O . LEU B 1 79 ? 104.16900 170.56300 139.24300 1.000 64.94000 368 LEU B O 1
ATOM 6187 N N . PHE B 1 80 ? 103.13800 169.06000 137.92200 1.000 61.90000 369 PHE B N 1
ATOM 6188 C CA . PHE B 1 80 ? 102.09200 169.97800 137.49800 1.000 63.61000 369 PHE B CA 1
ATOM 6189 C C . PHE B 1 80 ? 100.83100 169.88700 138.34400 1.000 66.06000 369 PHE B C 1
ATOM 6190 O O . PHE B 1 80 ? 99.93000 170.71500 138.17300 1.000 67.91000 369 PHE B O 1
ATOM 6198 N N . ASP B 1 81 ? 100.74100 168.90900 139.24500 1.000 68.20000 370 ASP B N 1
ATOM 6199 C CA . ASP B 1 81 ? 99.62200 168.77700 140.16900 1.000 68.55000 370 ASP B CA 1
ATOM 6200 C C . ASP B 1 81 ? 100.02600 169.10200 141.60100 1.000 67.87000 370 ASP B C 1
ATOM 6201 O O . ASP B 1 81 ? 99.36900 168.65600 142.54600 1.000 70.55000 370 ASP B O 1
ATOM 6206 N N . ILE B 1 82 ? 101.10500 169.86700 141.77500 1.000 66.43000 371 ILE B N 1
ATOM 6207 C CA . ILE B 1 82 ? 101.65100 170.10600 143.10600 1.000 65.33000 371 ILE B CA 1
ATOM 6208 C C . ILE B 1 82 ? 100.70000 170.94000 143.95300 1.000 64.39000 371 ILE B C 1
ATOM 6209 O O . ILE B 1 82 ? 100.59200 170.72800 145.16700 1.000 68.95000 371 ILE B O 1
ATOM 6214 N N . ASP B 1 83 ? 99.98600 171.88300 143.34100 1.000 66.58000 372 ASP B N 1
ATOM 6215 C CA . ASP B 1 83 ? 99.14900 172.80700 144.09500 1.000 68.65000 372 ASP B CA 1
ATOM 6216 C C . ASP B 1 83 ? 97.94800 172.13400 144.74500 1.000 67.65000 372 ASP B C 1
ATOM 6217 O O . ASP B 1 83 ? 97.30300 172.75400 145.59700 1.000 70.21000 372 ASP B O 1
ATOM 6222 N N . LYS B 1 84 ? 97.63300 170.89700 144.37400 1.000 65.40000 373 LYS B N 1
ATOM 6223 C CA . LYS B 1 84 ? 96.46600 170.20000 144.89300 1.000 65.32000 373 LYS B CA 1
ATOM 6224 C C . LYS B 1 84 ? 96.81300 169.18900 145.97800 1.000 68.49000 373 LYS B C 1
ATOM 6225 O O . LYS B 1 84 ? 95.99900 168.30600 146.26600 1.000 69.13000 373 LYS B O 1
ATOM 6231 N N . TYR B 1 85 ? 97.99200 169.29300 146.58400 1.000 68.10000 374 TYR B N 1
ATOM 6232 C CA . TYR B 1 85 ? 98.46600 168.29600 147.53000 1.000 65.11000 374 TYR B CA 1
ATOM 6233 C C . TYR B 1 85 ? 98.84800 168.92800 148.86100 1.000 66.55000 374 TYR B C 1
ATOM 6234 O O . TYR B 1 85 ? 99.34800 170.05500 148.91600 1.000 67.55000 374 TYR B O 1
ATOM 6243 N N . ASN B 1 86 ? 98.59700 168.18500 149.93400 1.000 69.50000 375 ASN B N 1
ATOM 6244 C CA . ASN B 1 86 ? 99.18300 168.47700 151.23000 1.000 69.79000 375 ASN B CA 1
ATOM 6245 C C . ASN B 1 86 ? 100.60800 167.92900 151.28100 1.000 70.39000 375 ASN B C 1
ATOM 6246 O O . ASN B 1 86 ? 101.01700 167.11700 150.45000 1.000 70.03000 375 ASN B O 1
ATOM 6251 N N . ASP B 1 87 ? 101.36800 168.37800 152.28200 1.000 63.20000 376 ASP B N 1
ATOM 6252 C CA . ASP B 1 87 ? 102.78500 168.03200 152.34100 1.000 59.66000 376 ASP B CA 1
ATOM 6253 C C . ASP B 1 87 ? 102.99700 166.52800 152.46200 1.000 61.67000 376 ASP B C 1
ATOM 6254 O O . ASP B 1 87 ? 103.86400 165.96300 151.78600 1.000 65.07000 376 ASP B O 1
ATOM 6259 N N . VAL B 1 88 ? 102.21500 165.86000 153.31200 1.000 58.17000 377 VAL B N 1
ATOM 6260 C CA . VAL B 1 88 ? 102.40000 164.42500 153.51700 1.000 59.83000 377 VAL B CA 1
ATOM 6261 C C . VAL B 1 88 ? 102.04800 163.65300 152.25100 1.000 60.03000 377 VAL B C 1
ATOM 6262 O O . VAL B 1 88 ? 102.81200 162.79200 151.79300 1.000 64.05000 377 VAL B O 1
ATOM 6266 N N . GLU B 1 89 ? 100.88700 163.95100 151.66400 1.000 60.32000 378 GLU B N 1
ATOM 6267 C CA . GLU B 1 89 ? 100.47400 163.26000 150.44800 1.000 59.77000 378 GLU B CA 1
ATOM 6268 C C . GLU B 1 89 ? 101.40700 163.57700 149.28800 1.000 60.69000 378 GLU B C 1
ATOM 6269 O O . GLU B 1 89 ? 101.71700 162.69800 148.47900 1.000 61.68000 378 GLU B O 1
ATOM 6275 N N . PHE B 1 90 ? 101.85700 164.83000 149.18600 1.000 59.52000 379 PHE B N 1
ATOM 6276 C CA . PHE B 1 90 ? 102.78300 165.19800 148.12000 1.000 56.26000 379 PHE B CA 1
ATOM 6277 C C . PHE B 1 90 ? 104.10800 164.46600 148.26700 1.000 54.25000 379 PHE B C 1
ATOM 6278 O O . PHE B 1 90 ? 104.67800 163.98900 147.27600 1.000 58.26000 379 PHE B O 1
ATOM 6286 N N . GLU B 1 91 ? 104.61300 164.36100 149.49700 1.000 55.33000 380 GLU B N 1
ATOM 6287 C CA . GLU B 1 91 ? 105.84400 163.61700 149.73000 1.000 52.75000 380 GLU B CA 1
ATOM 6288 C C . GLU B 1 91 ? 105.67300 162.15000 149.37200 1.000 51.19000 380 GLU B C 1
ATOM 6289 O O . GLU B 1 91 ? 106.54600 161.55400 148.73100 1.000 58.83000 380 GLU B O 1
ATOM 6295 N N . LYS B 1 92 ? 104.54800 161.55300 149.76600 1.000 45.77000 381 LYS B N 1
ATOM 6296 C CA . LYS B 1 92 ? 104.30700 160.15200 149.43600 1.000 53.55000 381 LYS B CA 1
ATOM 6297 C C . LYS B 1 92 ? 104.22000 159.94900 147.92800 1.000 55.62000 381 LYS B C 1
ATOM 6298 O O . LYS B 1 92 ? 104.76400 158.97600 147.39000 1.000 56.26000 381 LYS B O 1
ATOM 6304 N N . ALA B 1 93 ? 103.54800 160.86700 147.22800 1.000 50.98000 382 ALA B N 1
ATOM 6305 C CA . ALA B 1 93 ? 103.42100 160.75800 145.78000 1.000 49.48000 382 ALA B CA 1
ATOM 6306 C C . ALA B 1 93 ? 104.77300 160.88500 145.08900 1.000 54.82000 382 ALA B C 1
ATOM 6307 O O . ALA B 1 93 ? 105.07100 160.12600 144.16000 1.000 57.19000 382 ALA B O 1
ATOM 6309 N N . ILE B 1 94 ? 105.60300 161.83400 145.52400 1.000 49.31000 383 ILE B N 1
ATOM 6310 C CA . ILE B 1 94 ? 106.91300 162.00300 144.90300 1.000 42.51000 383 ILE B CA 1
ATOM 6311 C C . ILE B 1 94 ? 107.80300 160.80200 145.19600 1.000 43.45000 383 ILE B C 1
ATOM 6312 O O . ILE B 1 94 ? 108.57300 160.35700 144.33400 1.000 49.95000 383 ILE B O 1
ATOM 6317 N N . LYS B 1 95 ? 107.70600 160.24800 146.40600 1.000 45.63000 384 LYS B N 1
ATOM 6318 C CA . LYS B 1 95 ? 108.45300 159.03700 146.72900 1.000 47.88000 384 LYS B CA 1
ATOM 6319 C C . LYS B 1 95 ? 108.04100 157.88400 145.82400 1.000 49.15000 384 LYS B C 1
ATOM 6320 O O . LYS B 1 95 ? 108.89200 157.15300 145.30000 1.000 54.46000 384 LYS B O 1
ATOM 6326 N N . GLU B 1 96 ? 106.73400 157.70600 145.62600 1.000 45.90000 385 GLU B N 1
ATOM 6327 C CA . GLU B 1 96 ? 106.26600 156.62500 144.76600 1.000 43.48000 385 GLU B CA 1
ATOM 6328 C C . GLU B 1 96 ? 106.70400 156.84500 143.32500 1.000 45.49000 385 GLU B C 1
ATOM 6329 O O . GLU B 1 96 ? 107.06900 155.89200 142.62500 1.000 50.79000 385 GLU B O 1
ATOM 6335 N N . GLU B 1 97 ? 106.67800 158.09800 142.86800 1.000 45.25000 386 GLU B N 1
ATOM 6336 C CA . GLU B 1 97 ? 107.13400 158.40500 141.51700 1.000 43.62000 386 GLU B CA 1
ATOM 6337 C C . GLU B 1 97 ? 108.60700 158.06500 141.33900 1.000 46.29000 386 GLU B C 1
ATOM 6338 O O . GLU B 1 97 ? 108.99700 157.47100 140.32700 1.000 51.37000 386 GLU B O 1
ATOM 6344 N N . PHE B 1 98 ? 109.44100 158.43500 142.31300 1.000 38.95000 387 PHE B N 1
ATOM 6345 C CA . PHE B 1 98 ? 110.86100 158.10700 142.23100 1.000 28.01000 387 PHE B CA 1
ATOM 6346 C C . PHE B 1 98 ? 111.08300 156.60200 142.25000 1.000 26.02000 387 PHE B C 1
ATOM 6347 O O . PHE B 1 98 ? 111.93500 156.08600 141.52000 1.000 39.22000 387 PHE B O 1
ATOM 6355 N N . ILE B 1 99 ? 110.33600 155.88200 143.08900 1.000 36.38000 388 ILE B N 1
ATOM 6356 C CA . ILE B 1 99 ? 110.48800 154.43000 143.15300 1.000 42.07000 388 ILE B CA 1
ATOM 6357 C C . ILE B 1 99 ? 110.11200 153.79500 141.82000 1.000 41.91000 388 ILE B C 1
ATOM 6358 O O . ILE B 1 99 ? 110.78400 152.87500 141.34000 1.000 38.09000 388 ILE B O 1
ATOM 6363 N N . ASN B 1 100 ? 109.03400 154.27700 141.20000 1.000 41.21000 389 ASN B N 1
ATOM 6364 C CA . ASN B 1 100 ? 108.59300 153.71100 139.93200 1.000 37.58000 389 ASN B CA 1
ATOM 6365 C C . ASN B 1 100 ? 109.52300 154.06200 138.77800 1.000 44.13000 389 ASN B C 1
ATOM 6366 O O . ASN B 1 100 ? 109.48100 153.39000 137.74200 1.000 46.13000 389 ASN B O 1
ATOM 6371 N N . ASN B 1 101 ? 110.35900 155.08800 138.92700 1.000 46.28000 390 ASN B N 1
ATOM 6372 C CA . ASN B 1 101 ? 111.35400 155.43500 137.92300 1.000 38.45000 390 ASN B CA 1
ATOM 6373 C C . ASN B 1 101 ? 112.73300 154.87300 138.24600 1.000 39.32000 390 ASN B C 1
ATOM 6374 O O . ASN B 1 101 ? 113.72200 155.30700 137.65000 1.000 41.59000 390 ASN B O 1
ATOM 6379 N N . GLY B 1 102 ? 112.82000 153.92800 139.18200 1.000 38.29000 391 GLY B N 1
ATOM 6380 C CA . GLY B 1 102 ? 114.05200 153.22200 139.46000 1.000 39.41000 391 GLY B CA 1
ATOM 6381 C C . GLY B 1 102 ? 114.98000 153.87500 140.46000 1.000 39.40000 391 GLY B C 1
ATOM 6382 O O . GLY B 1 102 ? 116.01700 153.28600 140.78600 1.000 39.26000 391 GLY B O 1
ATOM 6383 N N . VAL B 1 103 ? 114.64700 155.05900 140.96300 1.000 36.71000 392 VAL B N 1
ATOM 6384 C CA . VAL B 1 103 ? 115.51200 155.76100 141.90400 1.000 33.16000 392 VAL B CA 1
ATOM 6385 C C . VAL B 1 103 ? 115.33300 155.15500 143.29100 1.000 40.22000 392 VAL B C 1
ATOM 6386 O O . VAL B 1 103 ? 114.21900 155.11500 143.82300 1.000 45.57000 392 VAL B O 1
ATOM 6390 N N . TYR B 1 104 ? 116.43400 154.68100 143.87900 1.000 35.42000 393 TYR B N 1
ATOM 6391 C CA . TYR B 1 104 ? 116.43400 154.17900 145.25300 1.000 30.39000 393 TYR B CA 1
ATOM 6392 C C . TYR B 1 104 ? 116.38900 155.38600 146.18500 1.000 31.89000 393 TYR B C 1
ATOM 6393 O O . TYR B 1 104 ? 117.40300 155.85900 146.70400 1.000 32.77000 393 TYR B O 1
ATOM 6402 N N . ILE B 1 105 ? 115.17100 155.89200 146.39500 1.000 36.48000 394 ILE B N 1
ATOM 6403 C CA . ILE B 1 105 ? 114.99000 157.17100 147.06900 1.000 38.53000 394 ILE B CA 1
ATOM 6404 C C . ILE B 1 105 ? 115.36200 157.10700 148.54700 1.000 38.56000 394 ILE B C 1
ATOM 6405 O O . ILE B 1 105 ? 115.65900 158.14400 149.15100 1.000 33.24000 394 ILE B O 1
ATOM 6410 N N . ASN B 1 106 ? 115.37300 155.91600 149.14700 1.000 44.15000 395 ASN B N 1
ATOM 6411 C CA . ASN B 1 106 ? 115.73000 155.79200 150.55600 1.000 40.76000 395 ASN B CA 1
ATOM 6412 C C . ASN B 1 106 ? 117.18100 156.15800 150.83200 1.000 41.68000 395 ASN B C 1
ATOM 6413 O O . ASN B 1 106 ? 117.53900 156.35900 151.99700 1.000 45.14000 395 ASN B O 1
ATOM 6418 N N . ASN B 1 107 ? 118.01800 156.24800 149.80100 1.000 44.27000 396 ASN B N 1
ATOM 6419 C CA . ASN B 1 107 ? 119.39800 156.68600 149.94900 1.000 37.77000 396 ASN B CA 1
ATOM 6420 C C . ASN B 1 107 ? 119.55100 158.19400 149.83300 1.000 35.87000 396 ASN B C 1
ATOM 6421 O O . ASN B 1 107 ? 120.68000 158.69200 149.87700 1.000 43.44000 396 ASN B O 1
ATOM 6426 N N . ILE B 1 108 ? 118.45400 158.92800 149.68400 1.000 25.47000 397 ILE B N 1
ATOM 6427 C CA . ILE B 1 108 ? 118.48100 160.37700 149.55300 1.000 32.28000 397 ILE B CA 1
ATOM 6428 C C . ILE B 1 108 ? 117.73800 160.98300 150.73400 1.000 33.91000 397 ILE B C 1
ATOM 6429 O O . ILE B 1 108 ? 116.67100 160.49800 151.12300 1.000 36.13000 397 ILE B O 1
ATOM 6434 N N . ASP B 1 109 ? 118.31000 162.03900 151.30700 1.000 32.62000 398 ASP B N 1
ATOM 6435 C CA . ASP B 1 109 ? 117.66800 162.72500 152.41800 1.000 33.89000 398 ASP B CA 1
ATOM 6436 C C . ASP B 1 109 ? 116.33300 163.31300 151.97700 1.000 38.45000 398 ASP B C 1
ATOM 6437 O O . ASP B 1 109 ? 116.17800 163.75700 150.83600 1.000 39.80000 398 ASP B O 1
ATOM 6442 N N . ASN B 1 110 ? 115.33300 163.24300 152.86300 1.000 41.38000 399 ASN B N 1
ATOM 6443 C CA . ASN B 1 110 ? 113.96000 163.68700 152.49300 1.000 38.96000 399 ASN B CA 1
ATOM 6444 C C . ASN B 1 110 ? 113.94200 165.18500 152.17700 1.000 37.31000 399 ASN B C 1
ATOM 6445 O O . ASN B 1 110 ? 113.18000 165.58300 151.27300 1.000 47.90000 399 ASN B O 1
ATOM 6450 N N . THR B 1 111 ? 114.74600 165.97600 152.89000 1.000 31.57000 400 THR B N 1
ATOM 6451 C CA . THR B 1 111 ? 114.73500 167.44700 152.68500 1.000 37.77000 400 THR B CA 1
ATOM 6452 C C . THR B 1 111 ? 114.86100 167.73500 151.18700 1.000 39.36000 400 THR B C 1
ATOM 6453 O O . THR B 1 111 ? 114.28400 168.74200 150.73600 1.000 41.21000 400 THR B O 1
ATOM 6457 N N . TYR B 1 112 ? 115.57400 166.87600 150.45300 1.000 44.29000 401 TYR B N 1
ATOM 6458 C CA . TYR B 1 112 ? 115.79900 167.09600 149.00000 1.000 45.17000 401 TYR B CA 1
ATOM 6459 C C . TYR B 1 112 ? 114.47400 167.01900 148.22900 1.000 49.09000 401 TYR B C 1
ATOM 6460 O O . TYR B 1 112 ? 114.26900 167.85600 147.33000 1.000 48.47000 401 TYR B O 1
ATOM 6469 N N . TYR B 1 113 ? 113.61300 166.05000 148.55500 1.000 46.70000 402 TYR B N 1
ATOM 6470 C CA . TYR B 1 113 ? 112.35500 165.88500 147.77600 1.000 35.21000 402 TYR B CA 1
ATOM 6471 C C . TYR B 1 113 ? 111.18200 166.53900 148.51600 1.000 37.20000 402 TYR B C 1
ATOM 6472 O O . TYR B 1 113 ? 110.09500 165.93000 148.55800 1.000 40.10000 402 TYR B O 1
ATOM 6481 N N . LYS B 1 114 ? 111.39100 167.73600 149.07400 1.000 46.97000 403 LYS B N 1
ATOM 6482 C CA . LYS B 1 114 ? 110.30400 168.45900 149.71200 1.000 45.95000 403 LYS B CA 1
ATOM 6483 C C . LYS B 1 114 ? 109.46200 169.16900 148.65500 1.000 50.15000 403 LYS B C 1
ATOM 6484 O O . LYS B 1 114 ? 109.72800 169.10300 147.45200 1.000 55.77000 403 LYS B O 1
ATOM 6490 N N . LYS B 1 115 ? 108.42300 169.86200 149.11900 1.000 54.36000 404 LYS B N 1
ATOM 6491 C CA . LYS B 1 115 ? 107.56900 170.60400 148.20200 1.000 57.07000 404 LYS B CA 1
ATOM 6492 C C . LYS B 1 115 ? 108.29900 171.80900 147.61800 1.000 58.48000 404 LYS B C 1
ATOM 6493 O O . LYS B 1 115 ? 108.14200 172.12000 146.43100 1.000 59.68000 404 LYS B O 1
ATOM 6499 N N . GLU B 1 116 ? 109.10800 172.49400 148.43000 1.000 53.14000 405 GLU B N 1
ATOM 6500 C CA . GLU B 1 116 ? 109.77000 173.70700 147.95600 1.000 56.41000 405 GLU B CA 1
ATOM 6501 C C . GLU B 1 116 ? 110.86100 173.39000 146.93900 1.000 57.98000 405 GLU B C 1
ATOM 6502 O O . GLU B 1 116 ? 111.04500 174.13000 145.96300 1.000 61.77000 405 GLU B O 1
ATOM 6508 N N . ASN B 1 117 ? 111.60000 172.29900 147.15000 1.000 51.79000 406 ASN B N 1
ATOM 6509 C CA . ASN B 1 117 ? 112.62900 171.91700 146.19000 1.000 53.76000 406 ASN B CA 1
ATOM 6510 C C . ASN B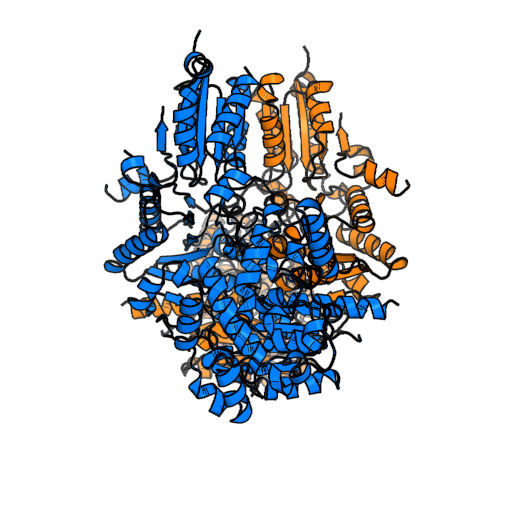 1 117 ? 112.01600 171.53700 144.84900 1.000 54.00000 406 ASN B C 1
ATOM 6511 O O . ASN B 1 117 ? 112.55000 171.89000 143.79000 1.000 53.92000 406 ASN B O 1
ATOM 6516 N N . ILE B 1 118 ? 110.88900 170.82300 144.87500 1.000 50.63000 407 ILE B N 1
ATOM 6517 C CA . ILE B 1 118 ? 110.19100 170.49900 143.63700 1.000 51.83000 407 ILE B CA 1
ATOM 6518 C C . ILE B 1 118 ? 109.63300 171.76000 142.98900 1.000 53.08000 407 ILE B C 1
ATOM 6519 O O . ILE B 1 118 ? 109.60700 171.87100 141.75900 1.000 53.32000 407 ILE B O 1
ATOM 6524 N N . LEU B 1 119 ? 109.19800 172.73500 143.79200 1.000 53.30000 408 LEU B N 1
ATOM 6525 C CA . LEU B 1 119 ? 108.77000 174.01700 143.23600 1.000 55.41000 408 LEU B CA 1
ATOM 6526 C C . LEU B 1 119 ? 109.91000 174.70200 142.49300 1.000 55.22000 408 LEU B C 1
ATOM 6527 O O . LEU B 1 119 ? 109.72500 175.23000 141.39000 1.000 55.31000 408 LEU B O 1
ATOM 6532 N N . ILE B 1 120 ? 111.10100 174.70900 143.09200 1.000 50.80000 409 ILE B N 1
ATOM 6533 C CA . ILE B 1 120 ? 112.24800 175.34100 142.44700 1.000 47.56000 409 ILE B CA 1
ATOM 6534 C C . ILE B 1 120 ? 112.62100 174.59500 141.17000 1.000 48.66000 409 ILE B C 1
ATOM 6535 O O . ILE B 1 120 ? 112.92100 175.20900 140.13500 1.000 55.62000 409 ILE B O 1
ATOM 6540 N N . MET B 1 121 ? 112.59500 173.26200 141.21600 1.000 49.00000 410 MET B N 1
ATOM 6541 C CA . MET B 1 121 ? 112.89100 172.48100 140.02000 1.000 51.26000 410 MET B CA 1
ATOM 6542 C C . MET B 1 121 ? 111.86800 172.74600 138.92000 1.000 53.07000 410 MET B C 1
ATOM 6543 O O . MET B 1 121 ? 112.21900 172.78300 137.73700 1.000 57.32000 410 MET B O 1
ATOM 6548 N N . LYS B 1 122 ? 110.59500 172.92500 139.28700 1.000 49.72000 411 LYS B N 1
ATOM 6549 C CA . LYS B 1 122 ? 109.57800 173.24900 138.28900 1.000 48.29000 411 LYS B CA 1
ATOM 6550 C C . LYS B 1 122 ? 109.81200 174.62800 137.69300 1.000 48.86000 411 LYS B C 1
ATOM 6551 O O . LYS B 1 122 ? 109.62500 174.83000 136.48700 1.000 53.14000 411 LYS B O 1
ATOM 6557 N N . LYS B 1 123 ? 110.19700 175.59500 138.52700 1.000 46.67000 412 LYS B N 1
ATOM 6558 C CA . LYS B 1 123 ? 110.53900 176.91600 138.01100 1.000 44.92000 412 LYS B CA 1
ATOM 6559 C C . LYS B 1 123 ? 111.68200 176.82500 137.01200 1.000 48.71000 412 LYS B C 1
ATOM 6560 O O . LYS B 1 123 ? 111.70000 177.54500 136.00700 1.000 52.78000 412 LYS B O 1
ATOM 6566 N N . ILE B 1 124 ? 112.64600 175.94300 137.27500 1.000 49.72000 413 ILE B N 1
ATOM 6567 C CA . ILE B 1 124 ? 113.75000 175.74800 136.34000 1.000 49.76000 413 ILE B CA 1
ATOM 6568 C C . ILE B 1 124 ? 113.25700 175.09800 135.05000 1.000 50.10000 413 ILE B C 1
ATOM 6569 O O . ILE B 1 124 ? 113.59400 175.53900 133.94500 1.000 56.19000 413 ILE B O 1
ATOM 6574 N N . LEU B 1 125 ? 112.44700 174.04500 135.17200 1.000 45.63000 414 LEU B N 1
ATOM 6575 C CA . LEU B 1 125 ? 112.05500 173.23800 134.02100 1.000 44.65000 414 LEU B CA 1
ATOM 6576 C C . LEU B 1 125 ? 110.99800 173.89800 133.14700 1.000 48.32000 414 LEU B C 1
ATOM 6577 O O . LEU B 1 125 ? 110.81900 173.47500 132.00100 1.000 50.47000 414 LEU B O 1
ATOM 6582 N N . HIS B 1 126 ? 110.29300 174.91200 133.65200 1.000 54.64000 415 HIS B N 1
ATOM 6583 C CA . HIS B 1 126 ? 109.28700 175.57600 132.82700 1.000 52.91000 415 HIS B CA 1
ATOM 6584 C C . HIS B 1 126 ? 109.90500 176.21400 131.59100 1.000 51.34000 415 HIS B C 1
ATOM 6585 O O . HIS B 1 126 ? 109.21900 176.40000 130.58100 1.000 55.12000 415 HIS B O 1
ATOM 6592 N N . TYR B 1 127 ? 111.19200 176.55000 131.65000 1.000 53.09000 416 TYR B N 1
ATOM 6593 C CA . TYR B 1 127 ? 111.91600 177.14100 130.53500 1.000 44.52000 416 TYR B CA 1
ATOM 6594 C C . TYR B 1 127 ? 112.48000 176.09600 129.58100 1.000 45.83000 416 TYR B C 1
ATOM 6595 O O . TYR B 1 127 ? 113.42000 176.39300 128.83700 1.000 50.48000 416 TYR B O 1
ATOM 6604 N N . PHE B 1 128 ? 111.94100 174.88000 129.59400 1.000 48.60000 417 PHE B N 1
ATOM 6605 C CA . PHE B 1 128 ? 112.42700 173.78800 128.75000 1.000 49.21000 417 PHE B CA 1
ATOM 6606 C C . PHE B 1 128 ? 111.22800 173.00600 128.23700 1.000 46.50000 417 PHE B C 1
ATOM 6607 O O . PHE B 1 128 ? 110.81400 172.00600 128.83600 1.000 50.39000 417 PHE B O 1
ATOM 6615 N N . PRO B 1 129 ? 110.64200 173.43500 127.11400 1.000 48.65000 418 PRO B N 1
ATOM 6616 C CA . PRO B 1 129 ? 109.36400 172.84300 126.68000 1.000 52.98000 418 PRO B CA 1
ATOM 6617 C C . PRO B 1 129 ? 109.41000 171.34100 126.45400 1.000 52.56000 418 PRO B C 1
ATOM 6618 O O . PRO B 1 129 ? 108.43100 170.65100 126.76200 1.000 56.84000 418 PRO B O 1
ATOM 6622 N N . LEU B 1 130 ? 110.51000 170.80800 125.92900 1.000 47.04000 419 LEU B N 1
ATOM 6623 C CA . LEU B 1 130 ? 110.60700 169.36900 125.73000 1.000 46.90000 419 LEU B CA 1
ATOM 6624 C C . LEU B 1 130 ? 111.21700 168.64900 126.92300 1.000 54.14000 419 LEU B C 1
ATOM 6625 O O . LEU B 1 130 ? 110.89100 167.48200 127.16200 1.000 52.50000 419 LEU B O 1
ATOM 6630 N N . LEU B 1 131 ? 112.09400 169.31500 127.67900 1.000 53.63000 420 LEU B N 1
ATOM 6631 C CA . LEU B 1 131 ? 112.74700 168.66100 128.80700 1.000 49.76000 420 LEU B CA 1
ATOM 6632 C C . LEU B 1 131 ? 111.82500 168.52900 130.01100 1.000 52.08000 420 LEU B C 1
ATOM 6633 O O . LEU B 1 131 ? 111.90900 167.53500 130.74100 1.000 51.26000 420 LEU B O 1
ATOM 6638 N N . LYS B 1 132 ? 110.94400 169.50600 130.23500 1.000 53.14000 421 LYS B N 1
ATOM 6639 C CA . LYS B 1 132 ? 110.03900 169.44500 131.37600 1.000 49.06000 421 LYS B CA 1
ATOM 6640 C C . LYS B 1 132 ? 109.02500 168.31900 131.25200 1.000 44.37000 421 LYS B C 1
ATOM 6641 O O . LYS B 1 132 ? 108.40300 167.94900 132.25200 1.000 50.83000 421 LYS B O 1
ATOM 6647 N N . LEU B 1 133 ? 108.84100 167.77400 130.05600 1.000 39.86000 422 LEU B N 1
ATOM 6648 C CA . LEU B 1 133 ? 107.87400 166.71700 129.81800 1.000 43.63000 422 LEU B CA 1
ATOM 6649 C C . LEU B 1 133 ? 108.50900 165.34200 129.69500 1.000 41.23000 422 LEU B C 1
ATOM 6650 O O . LEU B 1 133 ? 107.80900 164.38300 129.36500 1.000 46.83000 422 LEU B O 1
ATOM 6655 N N . ILE B 1 134 ? 109.81000 165.21800 129.94400 1.000 39.31000 423 ILE B N 1
ATOM 6656 C CA . ILE B 1 134 ? 110.51800 163.94900 129.81400 1.000 42.90000 423 ILE B CA 1
ATOM 6657 C C . ILE B 1 134 ? 111.14200 163.61300 131.16000 1.000 48.71000 423 ILE B C 1
ATOM 6658 O O . ILE B 1 134 ? 111.89800 164.41800 131.71800 1.000 49.87000 423 ILE B O 1
ATOM 6663 N N . ASN B 1 135 ? 110.82400 162.42600 131.68000 1.000 44.93000 424 ASN B N 1
ATOM 6664 C CA . ASN B 1 135 ? 111.37200 161.95800 132.94800 1.000 42.44000 424 ASN B CA 1
ATOM 6665 C C . ASN B 1 135 ? 111.86700 160.52300 132.92000 1.000 38.62000 424 ASN B C 1
ATOM 6666 O O . ASN B 1 135 ? 112.60900 160.13500 133.83000 1.000 45.58000 424 ASN B O 1
ATOM 6671 N N . ASN B 1 136 ? 111.49000 159.73000 131.93000 1.000 37.37000 425 ASN B N 1
ATOM 6672 C CA . ASN B 1 136 ? 111.86400 158.33000 131.83000 1.000 40.20000 425 ASN B CA 1
ATOM 6673 C C . ASN B 1 136 ? 112.15300 158.01000 130.37300 1.000 43.86000 425 ASN B C 1
ATOM 6674 O O . ASN B 1 136 ? 111.75300 158.76100 129.47700 1.000 46.84000 425 ASN B O 1
ATOM 6679 N N . PRO B 1 137 ? 112.86400 156.91200 130.10400 1.000 33.65000 426 PRO B N 1
ATOM 6680 C CA . PRO B 1 137 ? 113.11200 156.52500 128.70500 1.000 37.35000 426 PRO B CA 1
ATOM 6681 C C . PRO B 1 137 ? 111.85100 156.37300 127.86900 1.000 41.68000 426 PRO B C 1
ATOM 6682 O O . PRO B 1 137 ? 111.88000 156.65900 126.66300 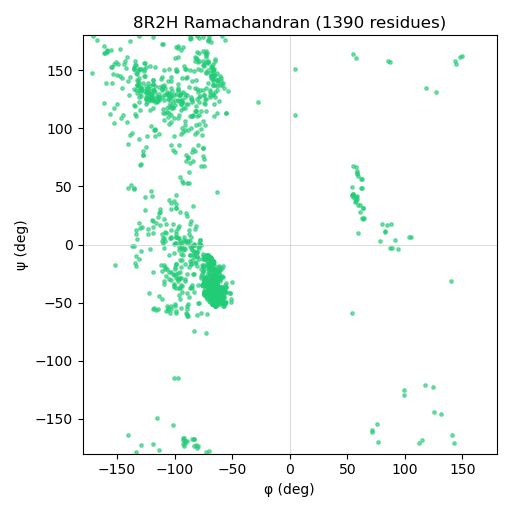1.000 45.88000 426 PRO B O 1
ATOM 6686 N N . SER B 1 138 ? 110.74400 155.92600 128.46600 1.000 37.21000 427 SER B N 1
ATOM 6687 C CA . SER B 1 138 ? 109.50000 155.81400 127.71300 1.000 33.97000 427 SER B CA 1
ATOM 6688 C C . SER B 1 138 ? 109.01000 157.17900 127.24800 1.000 36.93000 427 SER B C 1
ATOM 6689 O O . SER B 1 138 ? 108.53000 157.32200 126.11800 1.000 43.04000 427 SER B O 1
ATOM 6692 N N . ASP B 1 139 ? 109.11800 158.19600 128.10500 1.000 37.30000 428 ASP B N 1
ATOM 6693 C CA . ASP B 1 139 ? 108.78000 159.55000 127.68700 1.000 42.88000 428 ASP B CA 1
ATOM 6694 C C . ASP B 1 139 ? 109.79700 160.11600 126.70600 1.000 44.16000 428 ASP B C 1
ATOM 6695 O O . ASP B 1 139 ? 109.48100 161.06100 125.97600 1.000 46.93000 428 ASP B O 1
ATOM 6700 N N . LEU B 1 140 ? 111.01200 159.56700 126.68300 1.000 39.13000 429 LEU B N 1
ATOM 6701 C CA . LEU B 1 140 ? 112.00100 159.99100 125.70100 1.000 32.45000 429 LEU B CA 1
ATOM 6702 C C . LEU B 1 140 ? 111.67700 159.44200 124.31800 1.000 36.54000 429 LEU B C 1
ATOM 6703 O O . LEU B 1 140 ? 111.80900 160.15300 123.31500 1.000 45.67000 429 LEU B O 1
ATOM 6708 N N . LYS B 1 141 ? 111.24800 158.18200 124.24400 1.000 34.42000 430 LYS B N 1
ATOM 6709 C CA . LYS B 1 141 ? 111.00000 157.54700 122.95400 1.000 33.04000 430 LYS B CA 1
ATOM 6710 C C . LYS B 1 141 ? 109.74600 158.06500 122.26100 1.000 31.91000 430 LYS B C 1
ATOM 6711 O O . LYS B 1 141 ? 109.52700 157.73300 121.09200 1.000 35.37000 430 LYS B O 1
ATOM 6717 N N . LYS B 1 142 ? 108.91800 158.85400 122.94100 1.000 38.15000 431 LYS B N 1
ATOM 6718 C CA . LYS B 1 142 ? 107.76000 159.45300 122.29300 1.000 44.77000 431 LYS B CA 1
ATOM 6719 C C . LYS B 1 142 ? 108.10400 160.73500 121.54700 1.000 41.57000 431 LYS B C 1
ATOM 6720 O O . LYS B 1 142 ? 107.26500 161.24000 120.79700 1.000 39.63000 431 LYS B O 1
ATOM 6726 N N . LEU B 1 143 ? 109.30700 161.26800 121.73700 1.000 41.15000 432 LEU B N 1
ATOM 6727 C CA . LEU B 1 143 ? 109.75900 162.40900 120.95700 1.000 39.56000 432 LEU B CA 1
ATOM 6728 C C . LEU B 1 143 ? 110.03000 161.98500 119.52300 1.000 41.24000 432 LEU B C 1
ATOM 6729 O O . LEU B 1 143 ? 110.57500 160.90700 119.27100 1.000 46.43000 432 LEU B O 1
ATOM 6734 N N . LYS B 1 144 ? 109.63900 162.83500 118.57700 1.000 39.23000 433 LYS B N 1
ATOM 6735 C CA . LYS B 1 144 ? 109.91400 162.55000 117.17700 1.000 39.34000 433 LYS B CA 1
ATOM 6736 C C . LYS B 1 144 ? 111.41700 162.50100 116.93000 1.000 44.10000 433 LYS B C 1
ATOM 6737 O O . LYS B 1 144 ? 112.18200 163.30300 117.47200 1.000 43.33000 433 LYS B O 1
ATOM 6743 N N . LYS B 1 145 ? 111.83400 161.53700 116.10700 1.000 42.20000 434 LYS B N 1
ATOM 6744 C CA . LYS B 1 145 ? 113.25300 161.34000 115.82900 1.000 36.29000 434 LYS B CA 1
ATOM 6745 C C . LYS B 1 145 ? 113.86800 162.57800 115.19300 1.000 28.00000 434 LYS B C 1
ATOM 6746 O O . LYS B 1 145 ? 114.96800 163.00000 115.56800 1.000 29.95000 434 LYS B O 1
ATOM 6752 N N . GLN B 1 146 ? 113.15600 163.18600 114.24600 1.000 29.82000 435 GLN B N 1
ATOM 6753 C CA . GLN B 1 146 ? 113.66500 164.35100 113.53800 1.000 31.40000 435 GLN B CA 1
ATOM 6754 C C . GLN B 1 146 ? 113.96000 165.51800 114.46700 1.000 40.90000 435 GLN B C 1
ATOM 6755 O O . GLN B 1 146 ? 114.74800 166.39900 114.10500 1.000 42.64000 435 GLN B O 1
ATOM 6761 N N . TYR B 1 147 ? 113.35300 165.54800 115.65000 1.000 47.50000 436 TYR B N 1
ATOM 6762 C CA . TYR B 1 147 ? 113.56000 166.62500 116.60600 1.000 37.80000 436 TYR B CA 1
ATOM 6763 C C . TYR B 1 147 ? 114.56500 166.26500 117.69100 1.000 32.83000 436 TYR B C 1
ATOM 6764 O O . TYR B 1 147 ? 114.70000 167.01400 118.66200 1.000 41.63000 436 TYR B O 1
ATOM 6773 N N . LEU B 1 148 ? 115.26400 165.14000 117.55500 1.000 34.98000 437 LEU B N 1
ATOM 6774 C CA . LEU B 1 148 ? 116.28500 164.78100 118.53500 1.000 31.33000 437 LEU B CA 1
ATOM 6775 C C . LEU B 1 148 ? 117.34200 165.85900 118.74300 1.000 32.64000 437 LEU B C 1
ATOM 6776 O O . LEU B 1 148 ? 117.74700 166.06200 119.90000 1.000 35.91000 437 LEU B O 1
ATOM 6781 N N . PRO B 1 149 ? 117.84700 166.55500 117.71400 1.000 41.32000 438 PRO B N 1
ATOM 6782 C CA . PRO B 1 149 ? 118.77200 167.66500 117.99700 1.000 39.88000 438 PRO B CA 1
ATOM 6783 C C . PRO B 1 149 ? 118.18400 168.71900 118.91400 1.000 41.11000 438 PRO B C 1
ATOM 6784 O O . PRO B 1 149 ? 118.89300 169.23200 119.79000 1.000 44.59000 438 PRO B O 1
ATOM 6788 N N . LEU B 1 150 ? 116.89700 169.03700 118.75200 1.000 53.92000 439 LEU B N 1
ATOM 6789 C CA . LEU B 1 150 ? 116.26500 170.04900 119.59400 1.000 49.15000 439 LEU B CA 1
ATOM 6790 C C . LEU B 1 150 ? 116.40900 169.69500 121.06600 1.000 44.08000 439 LEU B C 1
ATOM 6791 O O . LEU B 1 150 ? 116.86800 170.51300 121.87200 1.000 52.05000 439 LEU B O 1
ATOM 6796 N N . LEU B 1 151 ? 116.07000 168.45600 121.42400 1.000 36.12000 440 LEU B N 1
ATOM 6797 C CA . LEU B 1 151 ? 116.26200 168.00900 122.79700 1.000 38.85000 440 LEU B CA 1
ATOM 6798 C C . LEU B 1 151 ? 117.72600 168.09600 123.19900 1.000 37.20000 440 LEU B C 1
ATOM 6799 O O . LEU B 1 151 ? 118.04800 168.53200 124.31100 1.000 39.26000 440 LEU B O 1
ATOM 6804 N N . ALA B 1 152 ? 118.63000 167.71500 122.29100 1.000 38.25000 441 ALA B N 1
ATOM 6805 C CA . ALA B 1 152 ? 120.05400 167.79800 122.59000 1.000 36.95000 441 ALA B CA 1
ATOM 6806 C C . ALA B 1 152 ? 120.47000 169.22000 122.93200 1.000 36.44000 441 ALA B C 1
ATOM 6807 O O . ALA B 1 152 ? 121.44000 169.42000 123.67100 1.000 40.55000 441 ALA B O 1
ATOM 6809 N N . HIS B 1 153 ? 119.75400 170.21900 122.41500 1.000 42.10000 442 HIS B N 1
ATOM 6810 C CA . HIS B 1 153 ? 120.06300 171.59300 122.78800 1.000 42.79000 442 HIS B CA 1
ATOM 6811 C C . HIS B 1 153 ? 119.58600 171.89900 124.20200 1.000 44.52000 442 HIS B C 1
ATOM 6812 O O . HIS B 1 153 ? 120.31100 172.52600 124.98500 1.000 44.16000 442 HIS B O 1
ATOM 6819 N N . GLU B 1 154 ? 118.38100 171.44100 124.55700 1.000 51.46000 443 GLU B N 1
ATOM 6820 C CA . GLU B 1 154 ? 117.82900 171.74900 125.87300 1.000 48.97000 443 GLU B CA 1
ATOM 6821 C C . GLU B 1 154 ? 118.74500 171.24700 126.97700 1.000 51.10000 443 GLU B C 1
ATOM 6822 O O . GLU B 1 154 ? 119.11400 172.00100 127.88600 1.000 57.83000 443 GLU B O 1
ATOM 6828 N N . LEU B 1 155 ? 119.14700 169.97600 126.89100 1.000 39.93000 444 LEU B N 1
ATOM 6829 C CA . LEU B 1 155 ? 120.09400 169.42300 127.85000 1.000 36.12000 444 LEU B CA 1
ATOM 6830 C C . LEU B 1 155 ? 121.32600 170.30700 127.96900 1.000 39.60000 444 LEU B C 1
ATOM 6831 O O . LEU B 1 155 ? 121.78600 170.59800 129.08100 1.000 46.78000 444 LEU B O 1
ATOM 6836 N N . LYS B 1 156 ? 121.82800 170.80500 126.83500 1.000 44.74000 445 LYS B N 1
ATOM 6837 C CA . LYS B 1 156 ? 123.02100 171.64400 126.85600 1.000 48.52000 445 LYS B CA 1
ATOM 6838 C C . LYS B 1 156 ? 122.82300 172.86400 127.74300 1.000 50.02000 445 LYS B C 1
ATOM 6839 O O . LYS B 1 156 ? 123.72700 173.24200 128.49700 1.000 49.73000 445 LYS B O 1
ATOM 6845 N N . ILE B 1 157 ? 121.65100 173.49500 127.67300 1.000 50.32000 446 ILE B N 1
ATOM 6846 C CA . ILE B 1 157 ? 121.40600 174.64000 128.54200 1.000 46.38000 446 ILE B CA 1
ATOM 6847 C C . ILE B 1 157 ? 121.25800 174.18300 129.98700 1.000 50.64000 446 ILE B C 1
ATOM 6848 O O . ILE B 1 157 ? 121.80800 174.80500 130.90600 1.000 55.31000 446 ILE B O 1
ATOM 6853 N N . PHE B 1 158 ? 120.56800 173.05900 130.20500 1.000 46.74000 447 PHE B N 1
ATOM 6854 C CA . PHE B 1 158 ? 120.25400 172.63500 131.56600 1.000 44.08000 447 PHE B CA 1
ATOM 6855 C C . PHE B 1 158 ? 121.52400 172.40200 132.37300 1.000 45.81000 447 PHE B C 1
ATOM 6856 O O . PHE B 1 158 ? 121.64200 172.87000 133.51200 1.000 53.25000 447 PHE B O 1
ATOM 6864 N N . LEU B 1 159 ? 122.49900 171.70500 131.78500 1.000 42.31000 448 LEU B N 1
ATOM 6865 C CA . LEU B 1 159 ? 123.77700 171.51300 132.46000 1.000 38.55000 448 LEU B CA 1
ATOM 6866 C C . LEU B 1 159 ? 124.40500 172.85500 132.81600 1.000 40.71000 448 LEU B C 1
ATOM 6867 O O . LEU B 1 159 ? 124.81700 173.07600 133.96200 1.000 46.30000 448 LEU B O 1
ATOM 6872 N N . PHE B 1 160 ? 124.40800 173.79400 131.86400 1.000 46.24000 449 PHE B N 1
ATOM 6873 C CA . PHE B 1 160 ? 124.98800 175.11000 132.11000 1.000 48.53000 449 PHE B CA 1
ATOM 6874 C C . PHE B 1 160 ? 124.32000 175.81900 133.27500 1.000 50.84000 449 PHE B C 1
ATOM 6875 O O . PHE B 1 160 ? 124.90700 176.74600 133.84200 1.000 45.29000 449 PHE B O 1
ATOM 6883 N N . PHE B 1 161 ? 123.10300 175.41400 133.63500 1.000 54.62000 450 PHE B N 1
ATOM 6884 C CA . PHE B 1 161 ? 122.39900 176.02800 134.74700 1.000 45.41000 450 PHE B CA 1
ATOM 6885 C C . PHE B 1 161 ? 122.56800 175.27800 136.06000 1.000 48.17000 450 PHE B C 1
ATOM 6886 O O . PHE B 1 161 ? 122.41900 175.89100 137.12200 1.000 55.07000 450 PHE B O 1
ATOM 6894 N N . ILE B 1 162 ? 122.88200 173.98700 136.03000 1.000 48.08000 451 ILE B N 1
ATOM 6895 C CA . ILE B 1 162 ? 122.91800 173.18100 137.24900 1.000 51.51000 451 ILE B CA 1
ATOM 6896 C C . ILE B 1 162 ? 124.34000 173.00600 137.77000 1.000 52.59000 451 ILE B C 1
ATOM 6897 O O . ILE B 1 162 ? 124.61200 173.26500 138.94200 1.000 53.31000 451 ILE B O 1
ATOM 6902 N N . VAL B 1 163 ? 125.26900 172.58200 136.90900 1.000 44.49000 452 VAL B N 1
ATOM 6903 C CA . VAL B 1 163 ? 126.65500 172.43000 137.33000 1.000 42.82000 452 VAL B CA 1
ATOM 6904 C C . VAL B 1 163 ? 127.26600 173.77400 137.70000 1.000 43.63000 452 VAL B C 1
ATOM 6905 O O . VAL B 1 163 ? 128.20200 173.82800 138.50700 1.000 47.80000 452 VAL B O 1
ATOM 6909 N N . ASN B 1 164 ? 126.74400 174.87100 137.14900 1.000 36.87000 453 ASN B N 1
ATOM 6910 C CA . ASN B 1 164 ? 127.18500 176.19400 137.57400 1.000 41.06000 453 ASN B CA 1
ATOM 6911 C C . ASN B 1 164 ? 126.85900 176.44900 139.04100 1.000 44.28000 453 ASN B C 1
ATOM 6912 O O . ASN B 1 164 ? 127.59800 177.16500 139.72500 1.000 47.49000 453 ASN B O 1
ATOM 6917 N N . ILE B 1 165 ? 125.76900 175.87600 139.54100 1.000 48.32000 454 ILE B N 1
ATOM 6918 C CA . ILE B 1 165 ? 125.35900 176.11600 140.92100 1.000 47.83000 454 ILE B CA 1
ATOM 6919 C C . ILE B 1 165 ? 125.91300 175.05400 141.86300 1.000 50.14000 454 ILE B C 1
ATOM 6920 O O . ILE B 1 165 ? 126.36400 175.37100 142.96600 1.000 50.51000 454 ILE B O 1
ATOM 6925 N N . THR B 1 166 ? 125.89900 173.78700 141.44900 1.000 51.33000 455 THR B N 1
ATOM 6926 C CA . THR B 1 166 ? 126.30200 172.69000 142.32000 1.000 49.80000 455 THR B CA 1
ATOM 6927 C C . THR B 1 166 ? 127.75900 172.28000 142.15900 1.000 50.72000 455 THR B C 1
ATOM 6928 O O . THR B 1 166 ? 128.36100 171.79600 143.12300 1.000 54.09000 455 THR B O 1
ATOM 6932 N N . GLY B 1 167 ? 128.34000 172.45300 140.97800 1.000 53.75000 456 GLY B N 1
ATOM 6933 C CA . GLY B 1 167 ? 129.72300 172.09200 140.75000 1.000 48.32000 456 GLY B CA 1
ATOM 6934 C C . GLY B 1 167 ? 129.88900 170.64000 140.33300 1.000 49.92000 456 GLY B C 1
ATOM 6935 O O . GLY B 1 167 ? 129.04900 169.78100 140.59500 1.000 56.75000 456 GLY B O 1
ATOM 6936 N N . GLY B 1 168 ? 131.00400 170.37400 139.66900 1.000 44.63000 457 GLY B N 1
ATOM 6937 C CA . GLY B 1 168 ? 131.32600 169.05300 139.18200 1.000 47.10000 457 GLY B CA 1
ATOM 6938 C C . GLY B 1 168 ? 132.00600 169.13500 137.83300 1.000 49.39000 457 GLY B C 1
ATOM 6939 O O . GLY B 1 168 ? 132.37800 170.20900 137.36400 1.000 50.53000 457 GLY B O 1
ATOM 6940 N N . HIS B 1 169 ? 132.17200 167.97400 137.20500 1.000 49.89000 458 HIS B N 1
ATOM 6941 C CA . HIS B 1 169 ? 132.76000 167.91600 135.87300 1.000 51.02000 458 HIS B CA 1
ATOM 6942 C C . HIS B 1 169 ? 131.76500 168.43600 134.84100 1.000 52.46000 458 HIS B C 1
ATOM 6943 O O . HIS B 1 169 ? 130.58300 168.08100 134.87200 1.000 51.16000 458 HIS B O 1
ATOM 6950 N N . PHE B 1 170 ? 132.24000 169.28300 133.92800 1.000 52.75000 459 PHE B N 1
ATOM 6951 C CA . PHE B 1 170 ? 131.35300 169.96500 132.99200 1.000 47.76000 459 PHE B CA 1
ATOM 6952 C C . PHE B 1 170 ? 131.63700 169.64100 131.53400 1.000 47.59000 459 PHE B C 1
ATOM 6953 O O . PHE B 1 170 ? 130.72800 169.20700 130.81700 1.000 48.82000 459 PHE B O 1
ATOM 6961 N N . SER B 1 171 ? 132.87400 169.84100 131.07000 1.000 53.35000 460 SER B N 1
ATOM 6962 C CA . SER B 1 171 ? 133.16200 169.76200 129.63800 1.000 54.40000 460 SER B CA 1
ATOM 6963 C C . SER B 1 171 ? 132.96300 168.35200 129.09500 1.000 50.58000 460 SER B C 1
ATOM 6964 O O . SER B 1 171 ? 132.43200 168.17300 127.99000 1.000 53.60000 460 SER B O 1
ATOM 6967 N N . SER B 1 172 ? 133.38600 167.33900 129.85200 1.000 38.59000 461 SER B N 1
ATOM 6968 C CA . SER B 1 172 ? 133.23800 165.96500 129.39100 1.000 37.72000 461 SER B CA 1
ATOM 6969 C C . SER B 1 172 ? 131.77500 165.58400 129.23600 1.000 42.33000 461 SER B C 1
ATOM 6970 O O . SER B 1 172 ? 131.44100 164.73500 128.40100 1.000 45.96000 461 SER B O 1
ATOM 6973 N N . VAL B 1 173 ? 130.89000 166.19000 130.03100 1.000 45.41000 462 VAL B N 1
ATOM 6974 C CA . VAL B 1 173 ? 129.46500 165.91000 129.89500 1.000 42.27000 462 VAL B CA 1
ATOM 6975 C C . VAL B 1 173 ? 128.94900 166.42000 128.55600 1.000 39.17000 462 VAL B C 1
ATOM 6976 O O . VAL B 1 173 ? 128.18600 165.73300 127.86700 1.000 43.32000 462 VAL B O 1
ATOM 6980 N N . LEU B 1 174 ? 129.35200 167.63200 128.16800 1.000 40.68000 463 LEU B N 1
ATOM 6981 C CA . LEU B 1 174 ? 128.96700 168.15600 126.86400 1.000 32.89000 463 LEU B CA 1
ATOM 6982 C C . LEU B 1 174 ? 129.61400 167.37300 125.73500 1.000 36.96000 463 LEU B C 1
ATOM 6983 O O . LEU B 1 174 ? 129.07000 167.32200 124.62700 1.000 47.55000 463 LEU B O 1
ATOM 6988 N N . SER B 1 175 ? 130.77500 166.76800 125.99100 1.000 39.44000 464 SER B N 1
ATOM 6989 C CA . SER B 1 175 ? 131.46800 166.03300 124.93800 1.000 36.34000 464 SER B CA 1
ATOM 6990 C C . SER B 1 175 ? 130.64200 164.85300 124.44000 1.000 32.92000 464 SER B C 1
ATOM 6991 O O . SER B 1 175 ? 130.53700 164.62800 123.23000 1.000 39.35000 464 SER B O 1
ATOM 6994 N N . SER B 1 176 ? 130.04400 164.09200 125.35400 1.000 31.81000 465 SER B N 1
ATOM 6995 C CA . SER B 1 176 ? 129.34800 162.85700 125.01700 1.000 35.68000 465 SER B CA 1
ATOM 6996 C C . SER B 1 176 ? 127.84000 162.95900 125.23300 1.000 44.56000 465 SER B C 1
ATOM 6997 O O . SER B 1 176 ? 127.18500 161.96300 125.54600 1.000 46.70000 465 SER B O 1
ATOM 7000 N N . LEU B 1 177 ? 127.28000 164.15700 125.06000 1.000 44.66000 466 LEU B N 1
ATOM 7001 C CA . LEU B 1 177 ? 125.85200 164.36300 125.28500 1.000 32.26000 466 LEU B CA 1
ATOM 7002 C C . LEU B 1 177 ? 125.01400 163.54000 124.31400 1.000 26.63000 466 LEU B C 1
ATOM 7003 O O . LEU B 1 177 ? 124.07600 162.83900 124.71900 1.000 39.32000 466 LEU B O 1
ATOM 7008 N N . GLU B 1 178 ? 125.34300 163.61100 123.02300 1.000 33.81000 467 GLU B N 1
ATOM 7009 C CA . GLU B 1 178 ? 124.58700 162.86700 122.02500 1.000 31.14000 467 GLU B CA 1
ATOM 7010 C C . GLU B 1 178 ? 124.73000 161.36900 122.21700 1.000 31.20000 467 GLU B C 1
ATOM 7011 O O . GLU B 1 178 ? 123.78800 160.62400 121.93500 1.000 37.92000 467 GLU B O 1
ATOM 7017 N N . ILE B 1 179 ? 125.88100 160.90600 122.70300 1.000 31.56000 468 ILE B N 1
ATOM 7018 C CA . ILE B 1 179 ? 126.06200 159.47400 122.91900 1.000 32.87000 468 ILE B CA 1
ATOM 7019 C C . ILE B 1 179 ? 125.06600 158.96600 123.95400 1.000 36.35000 468 ILE B C 1
ATOM 7020 O O . ILE B 1 179 ? 124.35000 157.98700 123.72000 1.000 34.66000 468 ILE B O 1
ATOM 7025 N N . GLN B 1 180 ? 124.99000 159.63900 125.10500 1.000 39.22000 469 GLN B N 1
ATOM 7026 C CA . GLN B 1 180 ? 124.04700 159.23400 126.14500 1.000 30.97000 469 GLN B CA 1
ATOM 7027 C C . GLN B 1 180 ? 122.60800 159.37000 125.66300 1.000 36.85000 469 GLN B C 1
ATOM 7028 O O . GLN B 1 180 ? 121.78200 158.46700 125.86400 1.000 39.80000 469 GLN B O 1
ATOM 7034 N N . LEU B 1 181 ? 122.29500 160.49800 125.01800 1.000 35.07000 470 LEU B N 1
ATOM 7035 C CA . LEU B 1 181 ? 120.94700 160.72200 124.50600 1.000 20.69000 470 LEU B CA 1
ATOM 7036 C C . LEU B 1 181 ? 120.52100 159.59500 123.57800 1.000 22.35000 470 LEU B C 1
ATOM 7037 O O . LEU B 1 181 ? 119.43800 159.02300 123.73200 1.000 30.67000 470 LEU B O 1
ATOM 7042 N N . LEU B 1 182 ? 121.37400 159.24900 122.61600 1.000 24.76000 471 LEU B N 1
ATOM 7043 C CA . LEU B 1 182 ? 120.99900 158.26500 121.61500 1.000 27.60000 471 LEU B CA 1
ATOM 7044 C C . LEU B 1 182 ? 121.00700 156.85500 122.17800 1.000 23.95000 471 LEU B C 1
ATOM 7045 O O . LEU B 1 182 ? 120.21700 156.01500 121.73700 1.000 37.75000 471 LEU B O 1
ATOM 7050 N N . LEU B 1 183 ? 121.88200 156.56600 123.14300 1.000 25.26000 472 LEU B N 1
ATOM 7051 C CA . LEU B 1 183 ? 121.86000 155.24700 123.76100 1.000 22.27000 472 LEU B CA 1
ATOM 7052 C C . LEU B 1 183 ? 120.58400 155.04300 124.56300 1.000 32.86000 472 LEU B C 1
ATOM 7053 O O . LEU B 1 183 ? 120.04500 153.93200 124.60900 1.000 31.48000 472 LEU B O 1
ATOM 7058 N N . LEU B 1 184 ? 120.08500 156.10300 125.20200 1.000 35.96000 473 LEU B N 1
ATOM 7059 C CA . LEU B 1 184 ? 118.79300 155.99900 125.87300 1.000 31.19000 473 LEU B CA 1
ATOM 7060 C C . LEU B 1 184 ? 117.64800 155.90900 124.86900 1.000 34.68000 473 LEU B C 1
ATOM 7061 O O . LEU B 1 184 ? 116.71000 155.12700 125.06000 1.000 36.78000 473 LEU B O 1
ATOM 7066 N N . TYR B 1 185 ? 117.70800 156.70000 123.79300 1.000 33.11000 474 TYR B N 1
ATOM 7067 C CA . TYR B 1 185 ? 116.61400 156.73900 122.82500 1.000 25.45000 474 TYR B CA 1
ATOM 7068 C C . TYR B 1 185 ? 116.47800 155.42100 122.06900 1.000 26.90000 474 TYR B C 1
ATOM 7069 O O . TYR B 1 185 ? 115.36100 154.94400 121.84100 1.000 34.41000 474 TYR B O 1
ATOM 7078 N N . ILE B 1 186 ? 117.59500 154.81900 121.67600 1.000 26.12000 475 ILE B N 1
ATOM 7079 C CA . ILE B 1 186 ? 117.57600 153.71100 120.72700 1.000 20.64000 475 ILE B CA 1
ATOM 7080 C C . ILE B 1 186 ? 117.41900 152.37100 121.42600 1.000 27.66000 475 ILE B C 1
ATOM 7081 O O . ILE B 1 186 ? 116.55300 151.57100 121.06400 1.000 35.50000 475 ILE B O 1
ATOM 7086 N N . PHE B 1 187 ? 118.24000 152.09500 122.43100 1.000 28.47000 476 PHE B N 1
ATOM 7087 C CA . PHE B 1 187 ? 118.22000 150.79200 123.07800 1.000 29.99000 476 PHE B CA 1
ATOM 7088 C C . PHE B 1 187 ? 117.29500 150.80000 124.29400 1.000 29.59000 476 PHE B C 1
ATOM 7089 O O . PHE B 1 187 ? 116.86000 151.84700 124.77500 1.000 32.61000 476 PHE B O 1
ATOM 7097 N N . ASN B 1 188 ? 117.05200 149.59600 124.81300 1.000 29.99000 477 ASN B N 1
ATOM 7098 C CA . ASN B 1 188 ? 116.10300 149.35100 125.89300 1.000 27.90000 477 ASN B CA 1
ATOM 7099 C C . ASN B 1 188 ? 116.87300 149.14000 127.19500 1.000 31.32000 477 ASN B C 1
ATOM 7100 O O . ASN B 1 188 ? 117.18400 148.02000 127.59600 1.000 33.31000 477 ASN B O 1
ATOM 7105 N N . GLN B 1 189 ? 117.18400 150.25500 127.86700 1.000 35.58000 478 GLN B N 1
ATOM 7106 C CA . GLN B 1 189 ? 117.78600 150.16900 129.18600 1.000 32.03000 478 GLN B CA 1
ATOM 7107 C C . GLN B 1 189 ? 116.69100 150.14300 130.24900 1.000 34.71000 478 GLN B C 1
ATOM 7108 O O . GLN B 1 189 ? 115.61200 150.70900 130.04600 1.000 39.68000 478 GLN B O 1
ATOM 7114 N N . PRO B 1 190 ? 116.91700 149.50700 131.40400 1.000 27.01000 479 PRO B N 1
ATOM 7115 C CA . PRO B 1 190 ? 118.13700 148.84100 131.86800 1.000 24.41000 479 PRO B CA 1
ATOM 7116 C C . PRO B 1 190 ? 118.23500 147.38500 131.43800 1.000 31.38000 479 PRO B C 1
ATOM 7117 O O . PRO B 1 190 ? 119.06800 146.65100 131.95800 1.000 41.18000 479 PRO B O 1
ATOM 7121 N N . TYR B 1 191 ? 117.39200 146.92800 130.51000 1.000 15.28000 480 TYR B N 1
ATOM 7122 C CA . TYR B 1 191 ? 117.51700 145.55900 130.02000 1.000 11.03000 480 TYR B CA 1
ATOM 7123 C C . TYR B 1 191 ? 118.84800 145.35000 129.31000 1.000 29.02000 480 TYR B C 1
ATOM 7124 O O . TYR B 1 191 ? 119.50800 144.32300 129.50000 1.000 27.72000 480 TYR B O 1
ATOM 7133 N N . ASP B 1 192 ? 119.25600 146.31300 128.48800 1.000 29.99000 481 ASP B N 1
ATOM 7134 C CA . ASP B 1 192 ? 120.55400 146.28400 127.83300 1.000 20.56000 481 ASP B CA 1
ATOM 7135 C C . ASP B 1 192 ? 121.59200 146.95700 128.72000 1.000 31.18000 481 ASP B C 1
ATOM 7136 O O . ASP B 1 192 ? 121.29800 147.94000 129.40400 1.000 37.68000 481 ASP B O 1
ATOM 7141 N N . ASN B 1 193 ? 122.81100 146.42600 128.69800 1.000 28.99000 482 ASN B N 1
ATOM 7142 C CA . ASN B 1 193 ? 123.86900 146.88600 129.58700 1.000 13.62000 482 ASN B CA 1
ATOM 7143 C C . ASN B 1 193 ? 124.70800 147.95300 128.89400 1.000 11.22000 482 ASN B C 1
ATOM 7144 O O . ASN B 1 193 ? 125.25900 147.71900 127.81400 1.000 19.79000 482 ASN B O 1
ATOM 7149 N N . VAL B 1 194 ? 124.79100 149.12300 129.51800 1.000 11.19000 483 VAL B N 1
ATOM 7150 C CA . VAL B 1 194 ? 125.57700 150.24800 129.03200 1.000 14.70000 483 VAL B CA 1
ATOM 7151 C C . VAL B 1 194 ? 126.42300 150.75600 130.19000 1.000 19.95000 483 VAL B C 1
ATOM 7152 O O . VAL B 1 194 ? 125.89100 151.04500 131.26800 1.000 28.20000 483 VAL B O 1
ATOM 7156 N N . ILE B 1 195 ? 127.73400 150.86100 129.97600 1.000 29.14000 484 ILE B N 1
ATOM 7157 C CA . ILE B 1 195 ? 128.66500 151.23500 131.03700 1.000 14.49000 484 ILE B CA 1
ATOM 7158 C C . ILE B 1 195 ? 129.57500 152.35500 130.55300 1.000 6.85000 484 ILE B C 1
ATOM 7159 O O . ILE B 1 195 ? 130.16300 152.26500 129.47000 1.000 21.56000 484 ILE B O 1
ATOM 7164 N N . TYR B 1 196 ? 129.69200 153.40100 131.36300 1.000 10.17000 485 TYR B N 1
ATOM 7165 C CA . TYR B 1 196 ? 130.63400 154.48700 131.14700 1.000 26.52000 485 TYR B CA 1
ATOM 7166 C C . TYR B 1 196 ? 131.91800 154.22700 131.93600 1.000 37.00000 485 TYR B C 1
ATOM 7167 O O . TYR B 1 196 ? 131.97900 153.35600 132.80500 1.000 38.59000 485 TYR B O 1
ATOM 7176 N N . ASP B 1 197 ? 132.95700 155.00400 131.62800 1.000 31.94000 486 ASP B N 1
ATOM 7177 C CA . ASP B 1 197 ? 134.29800 154.69300 132.11500 1.000 23.40000 486 ASP B CA 1
ATOM 7178 C C . ASP B 1 197 ? 134.57700 155.31200 133.48300 1.000 34.18000 486 ASP B C 1
ATOM 7179 O O . ASP B 1 197 ? 134.83800 154.59500 134.45300 1.000 41.00000 486 ASP B O 1
ATOM 7184 N N . ILE B 1 198 ? 134.52800 156.63800 133.57300 1.000 37.68000 487 ILE B N 1
ATOM 7185 C CA . ILE B 1 198 ? 134.78600 157.31800 134.83500 1.000 34.56000 487 ILE B CA 1
ATOM 7186 C C . ILE B 1 198 ? 133.50100 157.80400 135.49800 1.000 35.01000 487 ILE B C 1
ATOM 7187 O O . ILE B 1 198 ? 133.48300 157.98700 136.72400 1.000 39.47000 487 ILE B O 1
ATOM 7192 N N . GLY B 1 199 ? 132.43100 158.00600 134.73500 1.000 30.20000 488 GLY B N 1
ATOM 7193 C CA . GLY B 1 199 ? 131.15600 158.37800 135.30200 1.000 26.88000 488 GLY B CA 1
ATOM 7194 C C . GLY B 1 199 ? 131.02600 159.83200 135.68200 1.000 29.45000 488 GLY B C 1
ATOM 7195 O O . GLY B 1 199 ? 129.98600 160.22000 136.22700 1.000 38.66000 488 GLY B O 1
ATOM 7196 N N . HIS B 1 200 ? 132.04200 160.64800 135.42000 1.000 31.51000 489 HIS B N 1
ATOM 7197 C CA . HIS B 1 200 ? 131.97200 162.07400 135.70700 1.000 36.05000 489 HIS B CA 1
ATOM 7198 C C . HIS B 1 200 ? 131.31000 162.86200 134.58600 1.000 38.34000 489 HIS B C 1
ATOM 7199 O O . HIS B 1 200 ? 131.16200 164.08100 134.71000 1.000 40.42000 489 HIS B O 1
ATOM 7206 N N . GLN B 1 201 ? 130.91200 162.20000 133.50200 1.000 37.67000 490 GLN B N 1
ATOM 7207 C CA . GLN B 1 201 ? 130.30000 162.86400 132.35900 1.000 37.35000 490 GLN B CA 1
ATOM 7208 C C . GLN B 1 201 ? 128.88500 162.37300 132.08100 1.000 39.83000 490 GLN B C 1
ATOM 7209 O O . GLN B 1 201 ? 128.30900 162.73100 131.04600 1.000 42.65000 490 GLN B O 1
ATOM 7215 N N . ALA B 1 202 ? 128.30200 161.57800 132.97800 1.000 36.08000 491 ALA B N 1
ATOM 7216 C CA . ALA B 1 202 ? 127.01500 160.94000 132.73500 1.000 33.91000 491 ALA B CA 1
ATOM 7217 C C . ALA B 1 202 ? 125.85700 161.69300 133.37800 1.000 37.87000 491 ALA B C 1
ATOM 7218 O O . ALA B 1 202 ? 124.89600 161.07200 133.84200 1.000 44.49000 491 ALA B O 1
ATOM 7220 N N . TYR B 1 203 ? 125.93200 163.02400 133.42300 1.000 32.39000 492 TYR B N 1
ATOM 7221 C CA . TYR B 1 203 ? 124.83600 163.79900 133.99700 1.000 36.96000 492 TYR B CA 1
ATOM 7222 C C . TYR B 1 203 ? 123.57800 163.68800 133.14600 1.000 36.34000 492 TYR B C 1
ATOM 7223 O O . TYR B 1 203 ? 122.46600 163.59900 133.67800 1.000 44.04000 492 TYR B O 1
ATOM 7232 N N . VAL B 1 204 ? 123.73500 163.69500 131.82100 1.000 41.91000 493 VAL B N 1
ATOM 7233 C CA . VAL B 1 204 ? 122.58500 163.57900 130.92900 1.000 39.33000 493 VAL B CA 1
ATOM 7234 C C . VAL B 1 204 ? 121.94100 162.20400 131.06200 1.000 32.97000 493 VAL B C 1
ATOM 7235 O O . VAL B 1 204 ? 120.71500 162.06800 130.98000 1.000 34.90000 493 VAL B O 1
ATOM 7239 N N . HIS B 1 205 ? 122.75200 161.16700 131.27400 1.000 21.64000 494 HIS B N 1
ATOM 7240 C CA . HIS B 1 205 ? 122.20500 159.84000 131.53400 1.000 21.16000 494 HIS B CA 1
ATOM 7241 C C . HIS B 1 205 ? 121.36300 159.82800 132.80400 1.000 36.01000 494 HIS B C 1
ATOM 7242 O O . HIS B 1 205 ? 120.29600 159.20400 132.84500 1.000 38.17000 494 HIS B O 1
ATOM 7249 N N . LYS B 1 206 ? 121.83000 160.50500 133.85600 1.000 40.78000 495 LYS B N 1
ATOM 7250 C CA . LYS B 1 206 ? 121.04700 160.60200 135.08400 1.000 30.83000 495 LYS B CA 1
ATOM 7251 C C . LYS B 1 206 ? 119.76000 161.38400 134.86300 1.000 30.36000 495 LYS B C 1
ATOM 7252 O O . LYS B 1 206 ? 118.71300 161.03500 135.42000 1.000 34.80000 495 LYS B O 1
ATOM 7258 N N . ILE B 1 207 ? 119.82200 162.45400 134.06600 1.000 28.69000 496 ILE B N 1
ATOM 7259 C CA . ILE B 1 207 ? 118.66200 163.32100 133.88100 1.000 26.20000 496 ILE B CA 1
ATOM 7260 C C . ILE B 1 207 ? 117.50200 162.55500 133.25900 1.000 26.88000 496 ILE B C 1
ATOM 7261 O O . ILE B 1 207 ? 116.35500 162.66100 133.70900 1.000 36.73000 496 ILE B O 1
ATOM 7266 N N . LEU B 1 208 ? 117.77800 161.76000 132.22800 1.000 30.24000 497 LEU B N 1
ATOM 7267 C CA . LEU B 1 208 ? 116.73600 161.05100 131.49900 1.000 30.34000 497 LEU B CA 1
ATOM 7268 C C . LEU B 1 208 ? 116.53600 159.62600 132.00300 1.000 31.36000 497 LEU B C 1
ATOM 7269 O O . LEU B 1 208 ? 116.11400 158.75300 131.23800 1.000 37.58000 497 LEU B O 1
ATOM 7274 N N . THR B 1 209 ? 116.82900 159.37100 133.28100 1.000 28.79000 498 THR B N 1
ATOM 7275 C CA . THR B 1 209 ? 116.53600 158.08100 133.89700 1.000 26.96000 498 THR B CA 1
ATOM 7276 C C . THR B 1 209 ? 115.76000 158.23500 135.20200 1.000 35.16000 498 THR B C 1
ATOM 7277 O O . THR B 1 209 ? 115.67300 157.28100 135.97900 1.000 39.85000 498 THR B O 1
ATOM 7281 N N . GLY B 1 210 ? 115.19400 159.40900 135.45700 1.000 36.42000 499 GLY B N 1
ATOM 7282 C CA . GLY B 1 210 ? 114.36400 159.62400 136.62100 1.000 31.09000 499 GLY B CA 1
ATOM 7283 C C . GLY B 1 210 ? 114.98200 160.42000 137.74800 1.000 27.66000 499 GLY B C 1
ATOM 7284 O O . GLY B 1 210 ? 114.36200 160.52800 138.81000 1.000 37.75000 499 GLY B O 1
ATOM 7285 N N . ARG B 1 211 ? 116.17300 160.98600 137.55600 1.000 20.83000 500 ARG B N 1
ATOM 7286 C CA . ARG B 1 211 ? 116.87800 161.69700 138.61500 1.000 24.93000 500 ARG B CA 1
ATOM 7287 C C . ARG B 1 211 ? 116.99600 163.19000 138.33900 1.000 29.98000 500 ARG B C 1
ATOM 7288 O O . ARG B 1 211 ? 117.81400 163.86900 138.96600 1.000 39.34000 500 ARG B O 1
ATOM 7296 N N . LYS B 1 212 ? 116.19500 163.71500 137.41300 1.000 32.44000 501 LYS B N 1
ATOM 7297 C CA . LYS B 1 212 ? 116.29300 165.12700 137.05600 1.000 38.76000 501 LYS B CA 1
ATOM 7298 C C . LYS B 1 212 ? 115.91100 166.02400 138.22800 1.000 43.14000 501 LYS B C 1
ATOM 7299 O O . LYS B 1 212 ? 116.64200 166.96300 138.56900 1.000 45.20000 501 LYS B O 1
ATOM 7305 N N . LEU B 1 213 ? 114.78500 165.72200 138.88200 1.000 48.14000 502 LEU B N 1
ATOM 7306 C CA . LEU B 1 213 ? 114.25900 166.59600 139.92800 1.000 42.88000 502 LEU B CA 1
ATOM 7307 C C . LEU B 1 213 ? 115.23400 166.75300 141.08800 1.000 38.59000 502 LEU B C 1
ATOM 7308 O O . LEU B 1 213 ? 115.25000 167.79600 141.75000 1.000 41.14000 502 LEU B O 1
ATOM 7313 N N . LEU B 1 214 ? 116.05100 165.74100 141.34600 1.000 34.14000 503 LEU B N 1
ATOM 7314 C CA . LEU B 1 214 ? 116.98500 165.76100 142.46000 1.000 31.17000 503 LEU B CA 1
ATOM 7315 C C . LEU B 1 214 ? 118.33100 166.36300 142.09300 1.000 33.02000 503 LEU B C 1
ATOM 7316 O O . LEU B 1 214 ? 119.21900 166.42900 142.95100 1.000 41.12000 503 LEU B O 1
ATOM 7321 N N . PHE B 1 215 ? 118.50300 166.82200 140.85100 1.000 40.05000 504 PHE B N 1
ATOM 7322 C CA . PHE B 1 215 ? 119.82500 167.23700 140.40100 1.000 42.30000 504 PHE B CA 1
ATOM 7323 C C . PHE B 1 215 ? 120.33900 168.47900 141.11600 1.000 42.19000 504 PHE B C 1
ATOM 7324 O O . PHE B 1 215 ? 121.53600 168.77000 141.03000 1.000 50.41000 504 PHE B O 1
ATOM 7332 N N . LEU B 1 216 ? 119.47900 169.21400 141.82100 1.000 30.55000 505 LEU B N 1
ATOM 7333 C CA . LEU B 1 216 ? 119.96700 170.33800 142.60800 1.000 29.50000 505 LEU B CA 1
ATOM 7334 C C . LEU B 1 216 ? 120.76800 169.90000 143.82500 1.000 35.13000 505 LEU B C 1
ATOM 7335 O O . LEU B 1 216 ? 121.41800 170.74100 144.45100 1.000 41.04000 505 LEU B O 1
ATOM 7340 N N . SER B 1 217 ? 120.74000 168.61500 144.17200 1.000 39.42000 506 SER B N 1
ATOM 7341 C CA . SER B 1 217 ? 121.48100 168.07900 145.31100 1.000 39.14000 506 SER B CA 1
ATOM 7342 C C . SER B 1 217 ? 122.76400 167.38900 144.87500 1.000 45.25000 506 SER B C 1
ATOM 7343 O O . SER B 1 217 ? 123.14800 166.36100 145.44000 1.000 45.52000 506 SER B O 1
ATOM 7346 N N . LEU B 1 218 ? 123.44100 167.92600 143.86400 1.000 49.36000 507 LEU B N 1
ATOM 7347 C CA . LEU B 1 218 ? 124.58600 167.24000 143.28300 1.000 46.67000 507 LEU B CA 1
ATOM 7348 C C . LEU B 1 218 ? 125.79200 167.31600 144.21100 1.000 49.60000 507 LEU B C 1
ATOM 7349 O O . LEU B 1 218 ? 126.21000 168.40400 144.61900 1.000 50.47000 507 LEU B O 1
ATOM 7354 N N . ARG B 1 219 ? 126.35000 166.14800 144.54000 1.000 52.65000 508 ARG B N 1
ATOM 7355 C CA . ARG B 1 219 ? 127.59500 166.03800 145.30300 1.000 47.29000 508 ARG B CA 1
ATOM 7356 C C . ARG B 1 219 ? 127.49600 166.72700 146.66400 1.000 50.05000 508 ARG B C 1
ATOM 7357 O O . ARG B 1 219 ? 128.42600 167.40400 147.10700 1.000 48.29000 508 ARG B O 1
ATOM 7365 N N . ASN B 1 220 ? 126.35900 166.55500 147.33200 1.000 52.56000 509 ASN B N 1
ATOM 7366 C CA . ASN B 1 220 ? 126.15900 167.01400 148.70000 1.000 45.51000 509 ASN B CA 1
ATOM 7367 C C . ASN B 1 220 ? 125.86700 165.81700 149.60000 1.000 46.82000 509 ASN B C 1
ATOM 7368 O O . ASN B 1 220 ? 125.80500 164.67100 149.14900 1.000 49.94000 509 ASN B O 1
ATOM 7373 N N . LYS B 1 221 ? 125.68800 166.09700 150.88800 1.000 47.26000 510 LYS B N 1
ATOM 7374 C CA . LYS B 1 221 ? 125.39900 165.05100 151.86000 1.000 45.68000 510 LYS B CA 1
ATOM 7375 C C . LYS B 1 221 ? 124.04200 164.42800 151.56300 1.000 43.47000 510 LYS B C 1
ATOM 7376 O O . LYS B 1 221 ? 123.02200 165.12600 151.54500 1.000 47.49000 510 LYS B O 1
ATOM 7382 N N . LYS B 1 222 ? 124.03500 163.11700 151.32300 1.000 39.69000 511 LYS B N 1
ATOM 7383 C CA . LYS B 1 222 ? 122.82000 162.35900 151.02900 1.000 43.96000 511 LYS B CA 1
ATOM 7384 C C . LYS B 1 222 ? 122.10000 162.88600 149.79000 1.000 43.39000 511 LYS B C 1
ATOM 7385 O O . LYS B 1 222 ? 120.87100 162.84900 149.71100 1.000 47.93000 511 LYS B O 1
ATOM 7391 N N . GLY B 1 223 ? 122.85800 163.36900 148.81100 1.000 47.74000 512 GLY B N 1
ATOM 7392 C CA . GLY B 1 223 ? 122.28100 163.83700 147.56800 1.000 48.05000 512 GLY B CA 1
ATOM 7393 C C . GLY B 1 223 ? 122.70300 163.00200 146.37800 1.000 51.01000 512 GLY B C 1
ATOM 7394 O O . GLY B 1 223 ? 122.94600 161.79900 146.51200 1.000 54.95000 512 GLY B O 1
ATOM 7395 N N . ILE B 1 224 ? 122.79700 163.62500 145.20700 1.000 49.23000 513 ILE B N 1
ATOM 7396 C CA . ILE B 1 224 ? 123.19800 162.93400 143.98700 1.000 45.84000 513 ILE B CA 1
ATOM 7397 C C . ILE B 1 224 ? 124.71300 163.00300 143.85300 1.000 45.25000 513 ILE B C 1
ATOM 7398 O O . ILE B 1 224 ? 125.30700 164.08300 143.94100 1.000 48.12000 513 ILE B O 1
ATOM 7403 N N . SER B 1 225 ? 125.33700 161.84900 143.64600 1.000 42.47000 514 SER B N 1
ATOM 7404 C CA . SER B 1 225 ? 126.77700 161.78100 143.47300 1.000 38.49000 514 SER B CA 1
ATOM 7405 C C . SER B 1 225 ? 127.18200 162.28000 142.09000 1.000 39.69000 514 SER B C 1
ATOM 7406 O O . SER B 1 225 ? 126.38900 162.29300 141.14400 1.000 42.89000 514 SER B O 1
ATOM 7409 N N . GLY B 1 226 ? 128.43900 162.69500 141.98300 1.000 35.95000 515 GLY B N 1
ATOM 7410 C CA . GLY B 1 226 ? 129.01400 163.05400 140.70600 1.000 35.68000 515 GLY B CA 1
ATOM 7411 C C . GLY B 1 226 ? 129.44000 161.88100 139.86000 1.000 32.46000 515 GLY B C 1
ATOM 7412 O O . GLY B 1 226 ? 129.90300 162.06500 138.73200 1.000 39.61000 515 GLY B O 1
ATOM 7413 N N . PHE B 1 227 ? 129.29700 160.67200 140.38400 1.000 24.58000 516 PHE B N 1
ATOM 7414 C CA . PHE B 1 227 ? 129.61600 159.44700 139.67700 1.000 26.01000 516 PHE B CA 1
ATOM 7415 C C . PHE B 1 227 ? 128.40200 158.53200 139.69900 1.000 25.83000 516 PHE B C 1
ATOM 7416 O O . PHE B 1 227 ? 127.53300 158.64000 140.56800 1.000 36.67000 516 PHE B O 1
ATOM 7424 N N . LEU B 1 228 ? 128.34100 157.63300 138.72600 1.000 25.84000 517 LEU B N 1
ATOM 7425 C CA . LEU B 1 228 ? 127.28000 156.64100 138.71200 1.000 25.51000 517 LEU B CA 1
ATOM 7426 C C . LEU B 1 228 ? 127.44700 155.69700 139.89300 1.000 30.96000 517 LEU B C 1
ATOM 7427 O O . LEU B 1 228 ? 128.56000 155.28300 140.22500 1.000 36.14000 517 LEU B O 1
ATOM 7432 N N . ASN B 1 229 ? 126.33700 155.37500 140.54500 1.000 34.34000 518 ASN B N 1
ATOM 7433 C CA . ASN B 1 229 ? 126.35100 154.54400 141.73700 1.000 27.68000 518 ASN B CA 1
ATOM 7434 C C . ASN B 1 229 ? 125.30100 153.45500 141.60000 1.000 27.25000 518 ASN B C 1
ATOM 7435 O O . ASN B 1 229 ? 124.18100 153.71600 141.15400 1.000 34.93000 518 ASN B O 1
ATOM 7440 N N . ILE B 1 230 ? 125.66500 152.23000 141.99300 1.000 19.05000 519 ILE B N 1
ATOM 7441 C CA . ILE B 1 230 ? 124.71600 151.12000 141.94300 1.000 29.80000 519 ILE B CA 1
ATOM 7442 C C . ILE B 1 230 ? 123.71100 151.16000 143.08100 1.000 37.69000 519 ILE B C 1
ATOM 7443 O O . ILE B 1 230 ? 122.84000 150.28300 143.15400 1.000 32.46000 519 ILE B O 1
ATOM 7448 N N . PHE B 1 231 ? 123.80400 152.14700 143.97400 1.000 39.53000 520 PHE B N 1
ATOM 7449 C CA . PHE B 1 231 ? 122.83200 152.33500 145.04000 1.000 33.36000 520 PHE B CA 1
ATOM 7450 C C . PHE B 1 231 ? 121.94500 153.55300 144.82600 1.000 33.45000 520 PHE B C 1
ATOM 7451 O O . PHE B 1 231 ? 121.11800 153.85800 145.69100 1.000 39.92000 520 PHE B O 1
ATOM 7459 N N . GLU B 1 232 ? 122.09200 154.25600 143.70400 1.000 27.99000 521 GLU B N 1
ATOM 7460 C CA . GLU B 1 232 ? 121.18400 155.34300 143.36100 1.000 26.40000 521 GLU B CA 1
ATOM 7461 C C . GLU B 1 232 ? 120.05500 154.89200 142.44200 1.000 29.77000 521 GLU B C 1
ATOM 7462 O O . GLU B 1 232 ? 118.92200 155.36400 142.58300 1.000 30.25000 521 GLU B O 1
ATOM 7468 N N . SER B 1 233 ? 120.33600 153.99500 141.50000 1.000 32.29000 522 SER B N 1
ATOM 7469 C CA . SER B 1 233 ? 119.33600 153.59000 140.52200 1.000 32.06000 522 SER B CA 1
ATOM 7470 C C . SER B 1 233 ? 119.74900 152.27000 139.89000 1.000 29.93000 522 SER B C 1
ATOM 7471 O O . SER B 1 233 ? 120.86100 151.77800 140.08900 1.000 34.41000 522 SER B O 1
ATOM 7474 N N . ILE B 1 234 ? 118.82200 151.70000 139.12000 1.000 30.67000 523 ILE B N 1
ATOM 7475 C CA . ILE B 1 234 ? 119.08300 150.46300 138.39700 1.000 31.99000 523 ILE B CA 1
ATOM 7476 C C . ILE B 1 234 ? 119.74900 150.72000 137.04800 1.000 31.28000 523 ILE B C 1
ATOM 7477 O O . ILE B 1 234 ? 120.33600 149.79600 136.46800 1.000 29.79000 523 ILE B O 1
ATOM 7482 N N . TYR B 1 235 ? 119.69900 151.95400 136.54600 1.000 33.07000 524 TYR B N 1
ATOM 7483 C CA . TYR B 1 235 ? 120.33900 152.29900 135.28400 1.000 33.96000 524 TYR B CA 1
ATOM 7484 C C . TYR B 1 235 ? 121.85400 152.40200 135.39100 1.000 38.88000 524 TYR B C 1
ATOM 7485 O O . TYR B 1 235 ? 122.52500 152.50300 134.35800 1.000 34.55000 524 TYR B O 1
ATOM 7494 N N . ASP B 1 236 ? 122.37400 152.40400 136.62200 1.000 27.68000 525 ASP B N 1
ATOM 7495 C CA . ASP B 1 236 ? 123.84500 152.45000 136.83300 1.000 16.63000 525 ASP B CA 1
ATOM 7496 C C . ASP B 1 236 ? 124.34900 151.01800 137.03600 1.000 19.93000 525 ASP B C 1
ATOM 7497 O O . ASP B 1 236 ? 124.46900 150.59800 138.20400 1.000 30.46000 525 ASP B O 1
ATOM 7502 N N . LYS B 1 237 ? 124.63200 150.30400 135.94300 1.000 15.81000 526 LYS B N 1
ATOM 7503 C CA . LYS B 1 237 ? 125.06000 148.88200 136.04800 1.000 22.09000 526 LYS B CA 1
ATOM 7504 C C . LYS B 1 237 ? 126.29600 148.79200 136.94900 1.000 30.17000 526 LYS B C 1
ATOM 7505 O O . LYS B 1 237 ? 126.30400 147.93600 137.85400 1.000 32.67000 526 LYS B O 1
ATOM 7511 N N . PHE B 1 238 ? 127.38600 149.56400 136.78600 1.000 28.27000 527 PHE B N 1
ATOM 7512 C CA . PHE B 1 238 ? 128.65300 149.51800 137.59000 1.000 20.80000 527 PHE B CA 1
ATOM 7513 C C . PHE B 1 238 ? 129.14900 150.93200 137.84000 1.000 24.19000 527 PHE B C 1
ATOM 7514 O O . PHE B 1 238 ? 129.23400 151.67400 136.87000 1.000 32.94000 527 PHE B O 1
ATOM 7522 N N . GLY B 1 239 ? 129.43100 151.30000 139.08400 1.000 27.21000 528 GLY B N 1
ATOM 7523 C CA . GLY B 1 239 ? 129.91700 152.61100 139.46800 1.000 26.87000 528 GLY B CA 1
ATOM 7524 C C . GLY B 1 239 ? 131.43400 152.64400 139.53000 1.000 30.56000 528 GLY B C 1
ATOM 7525 O O . GLY B 1 239 ? 132.07500 151.67800 139.93600 1.000 35.18000 528 GLY B O 1
ATOM 7526 N N . ALA B 1 240 ? 132.00000 153.77500 139.12000 1.000 34.62000 529 ALA B N 1
ATOM 7527 C CA . ALA B 1 240 ? 133.44500 153.91900 139.12000 1.000 31.69000 529 ALA B CA 1
ATOM 7528 C C . ALA B 1 240 ? 133.80900 155.39000 139.21500 1.000 37.03000 529 ALA B C 1
ATOM 7529 O O . ALA B 1 240 ? 133.04300 156.26300 138.80200 1.000 46.55000 529 ALA B O 1
ATOM 7531 N N . GLY B 1 241 ? 134.98400 155.64600 139.78000 1.000 32.49000 530 GLY B N 1
ATOM 7532 C CA . GLY B 1 241 ? 135.57900 156.96500 139.79700 1.000 26.69000 530 GLY B CA 1
ATOM 7533 C C . GLY B 1 241 ? 137.01500 156.87600 139.33300 1.000 27.03000 530 GLY B C 1
ATOM 7534 O O . GLY B 1 241 ? 137.66200 157.88700 139.04800 1.000 32.94000 530 GLY B O 1
ATOM 7535 N N . HIS B 1 242 ? 137.51800 155.64900 139.26500 1.000 24.00000 531 HIS B N 1
ATOM 7536 C CA . HIS B 1 242 ? 138.81600 155.34900 138.68400 1.000 27.20000 531 HIS B CA 1
ATOM 7537 C C . HIS B 1 242 ? 138.62000 154.89100 137.24600 1.000 38.62000 531 HIS B C 1
ATOM 7538 O O . HIS B 1 242 ? 137.74300 154.07000 136.96000 1.000 40.72000 531 HIS B O 1
ATOM 7545 N N . SER B 1 243 ? 139.43900 155.42300 136.34400 1.000 35.05000 532 SER B N 1
ATOM 7546 C CA . SER B 1 243 ? 139.26100 155.16400 134.92400 1.000 24.59000 532 SER B CA 1
ATOM 7547 C C . SER B 1 243 ? 139.68400 153.73700 134.57900 1.000 22.11000 532 SER B C 1
ATOM 7548 O O . SER B 1 243 ? 140.07100 152.94100 135.43900 1.000 31.32000 532 SER B O 1
ATOM 7551 N N . SER B 1 244 ? 139.58700 153.41700 133.28900 1.000 24.74000 533 SER B N 1
ATOM 7552 C CA . SER B 1 244 ? 140.04100 152.15200 132.71700 1.000 22.82000 533 SER B CA 1
ATOM 7553 C C . SER B 1 244 ? 139.27400 150.95800 133.26300 1.000 23.27000 533 SER B C 1
ATOM 7554 O O . SER B 1 244 ? 139.75800 149.82600 133.20000 1.000 32.07000 533 SER B O 1
ATOM 7557 N N . THR B 1 245 ? 138.07200 151.18900 133.79100 1.000 31.44000 534 THR B N 1
ATOM 7558 C CA . THR B 1 245 ? 137.27900 150.13800 134.40800 1.000 31.67000 534 THR B CA 1
ATOM 7559 C C . THR B 1 245 ? 136.08900 149.69700 133.56800 1.000 33.54000 534 THR B C 1
ATOM 7560 O O . THR B 1 245 ? 135.59400 148.58500 133.77100 1.000 37.66000 534 THR B O 1
ATOM 7564 N N . SER B 1 246 ? 135.63300 150.52700 132.62700 1.000 22.75000 535 SER B N 1
ATOM 7565 C CA . SER B 1 246 ? 134.40000 150.23300 131.90200 1.000 21.40000 535 SER B CA 1
ATOM 7566 C C . SER B 1 246 ? 134.52300 148.97700 131.05400 1.000 24.91000 535 SER B C 1
ATOM 7567 O O . SER B 1 246 ? 133.58200 148.18200 130.98000 1.000 37.58000 535 SER B O 1
ATOM 7570 N N . LEU B 1 247 ? 135.65700 148.79400 130.38300 1.000 21.70000 536 LEU B N 1
ATOM 7571 C CA . LEU B 1 247 ? 135.77900 147.68100 129.45000 1.000 21.39000 536 LEU B CA 1
ATOM 7572 C C . LEU B 1 247 ? 135.74800 146.34300 130.18000 1.000 23.65000 536 LEU B C 1
ATOM 7573 O O . LEU B 1 247 ? 135.03300 145.41800 129.77300 1.000 30.31000 536 LEU B O 1
ATOM 7578 N N . SER B 1 248 ? 136.49400 146.23300 131.28000 1.000 27.49000 537 SER B N 1
ATOM 7579 C CA . SER B 1 248 ? 136.47600 145.00300 132.06500 1.000 24.30000 537 SER B CA 1
ATOM 7580 C C . SER B 1 248 ? 135.10100 144.75500 132.66800 1.000 27.88000 537 SER B C 1
ATOM 7581 O O . SER B 1 248 ? 134.61700 143.61800 132.68500 1.000 32.98000 537 SER B O 1
ATOM 7584 N N . ALA B 1 249 ? 134.45400 145.81000 133.16500 1.000 28.05000 538 ALA B N 1
ATOM 7585 C CA . ALA B 1 249 ? 133.13300 145.66000 133.76600 1.000 29.76000 538 ALA B CA 1
ATOM 7586 C C . ALA B 1 249 ? 132.10700 145.18900 132.74300 1.000 31.97000 538 ALA B C 1
ATOM 7587 O O . ALA B 1 249 ? 131.30900 144.28200 133.01400 1.000 39.06000 538 ALA B O 1
ATOM 7589 N N . ILE B 1 250 ? 132.10900 145.79600 131.55500 1.000 24.90000 539 ILE B N 1
ATOM 7590 C CA . ILE B 1 250 ? 131.13300 145.41000 130.54400 1.000 15.93000 539 ILE B CA 1
ATOM 7591 C C . ILE B 1 250 ? 131.42700 144.01100 130.02500 1.000 15.30000 539 ILE B C 1
ATOM 7592 O O . ILE B 1 250 ? 130.50100 143.26300 129.69300 1.000 27.89000 539 ILE B O 1
ATOM 7597 N N . GLN B 1 251 ? 132.70100 143.61900 129.95100 1.000 19.15000 540 GLN B N 1
ATOM 7598 C CA . GLN B 1 251 ? 132.98500 142.24700 129.55700 1.000 24.50000 540 GLN B CA 1
ATOM 7599 C C . GLN B 1 251 ? 132.51500 141.27000 130.62300 1.000 24.20000 540 GLN B C 1
ATOM 7600 O O . GLN B 1 251 ? 132.03600 140.17900 130.30100 1.000 32.58000 540 GLN B O 1
ATOM 7606 N N . GLY B 1 252 ? 132.64300 141.64200 131.89900 1.000 31.61000 541 GLY B N 1
ATOM 7607 C CA . GLY B 1 252 ? 132.09900 140.80700 132.95800 1.000 27.20000 541 GLY B CA 1
ATOM 7608 C C . GLY B 1 252 ? 130.59700 140.65200 132.85300 1.000 26.95000 541 GLY B C 1
ATOM 7609 O O . GLY B 1 252 ? 130.06200 139.55300 133.01600 1.000 36.81000 541 GLY B O 1
ATOM 7610 N N . TYR B 1 253 ? 129.89900 141.75000 132.56100 1.000 23.71000 542 TYR B N 1
ATOM 7611 C CA . TYR B 1 253 ? 128.45600 141.67900 132.35100 1.000 19.18000 542 TYR B CA 1
ATOM 7612 C C . TYR B 1 253 ? 128.11300 140.76400 131.18200 1.000 18.98000 542 TYR B C 1
ATOM 7613 O O . TYR B 1 253 ? 127.23300 139.90100 131.29100 1.000 24.79000 542 TYR B O 1
ATOM 7622 N N . TYR B 1 254 ? 128.80800 140.93200 130.05200 1.000 23.34000 543 TYR B N 1
ATOM 7623 C CA . TYR B 1 254 ? 128.51500 140.10200 128.88900 1.000 19.82000 543 TYR B CA 1
ATOM 7624 C C . TYR B 1 254 ? 128.77500 138.63600 129.18400 1.000 15.87000 543 TYR B C 1
ATOM 7625 O O . TYR B 1 254 ? 127.98000 137.77300 128.80600 1.000 17.61000 543 TYR B O 1
ATOM 7634 N N . GLU B 1 255 ? 129.88900 138.33200 129.84600 1.000 22.93000 544 GLU B N 1
ATOM 7635 C CA . GLU B 1 255 ? 130.24000 136.93900 130.07600 1.000 24.57000 544 GLU B CA 1
ATOM 7636 C C . GLU B 1 255 ? 129.32800 136.29600 131.10600 1.000 27.75000 544 GLU B C 1
ATOM 7637 O O . GLU B 1 255 ? 129.00200 135.11400 130.98000 1.000 30.61000 544 GLU B O 1
ATOM 7643 N N . ALA B 1 256 ? 128.88700 137.04900 132.11400 1.000 37.43000 545 ALA B N 1
ATOM 7644 C CA . ALA B 1 256 ? 127.89600 136.51800 133.04300 1.000 28.00000 545 ALA B CA 1
ATOM 7645 C C . ALA B 1 256 ? 126.57700 136.24200 132.33300 1.000 31.38000 545 ALA B C 1
ATOM 7646 O O . ALA B 1 256 ? 125.96600 135.18300 132.52000 1.000 39.38000 545 ALA B O 1
ATOM 7648 N N . GLU B 1 257 ? 126.12300 137.18600 131.50300 1.000 31.53000 546 GLU B N 1
ATOM 7649 C CA . GLU B 1 257 ? 124.86300 137.00300 130.79400 1.000 28.35000 546 GLU B CA 1
ATOM 7650 C C . GLU B 1 257 ? 124.96500 135.95800 129.69700 1.000 21.91000 546 GLU B C 1
ATOM 7651 O O . GLU B 1 257 ? 123.93400 135.47500 129.22100 1.000 32.43000 546 GLU B O 1
ATOM 7657 N N . TRP B 1 258 ? 126.18100 135.61100 129.28100 1.000 26.59000 547 TRP B N 1
ATOM 7658 C CA . TRP B 1 258 ? 126.37800 134.49600 128.36600 1.000 26.94000 547 TRP B CA 1
ATOM 7659 C C . TRP B 1 258 ? 126.41300 133.16800 129.11300 1.000 23.69000 547 TRP B C 1
ATOM 7660 O O . TRP B 1 258 ? 125.83400 132.18000 128.65100 1.000 28.97000 547 TRP B O 1
ATOM 7671 N N . GLN B 1 259 ? 127.07300 133.13200 130.27500 1.000 27.26000 548 GLN B N 1
ATOM 7672 C CA . GLN B 1 259 ? 127.15100 131.90500 131.06100 1.000 32.33000 548 GLN B CA 1
ATOM 7673 C C . GLN B 1 259 ? 125.78600 131.49900 131.59800 1.000 29.13000 548 GLN B C 1
ATOM 7674 O O . GLN B 1 259 ? 125.47700 130.30500 131.68200 1.000 28.53000 548 GLN B O 1
ATOM 7680 N N . VAL B 1 260 ? 124.96200 132.47700 131.98300 1.000 33.13000 549 VAL B N 1
ATOM 7681 C CA . VAL B 1 260 ? 123.63400 132.15800 132.50200 1.000 31.12000 549 VAL B CA 1
ATOM 7682 C C . VAL B 1 260 ? 122.80800 131.44000 131.44500 1.000 32.70000 549 VAL B C 1
ATOM 7683 O O . VAL B 1 260 ? 122.13000 130.44700 131.73400 1.000 40.51000 549 VAL B O 1
ATOM 7687 N N . LYS B 1 261 ? 122.85500 131.92100 130.20300 1.000 31.71000 550 LYS B N 1
ATOM 7688 C CA . LYS B 1 261 ? 122.14500 131.24200 129.12700 1.000 33.11000 550 LYS B CA 1
ATOM 7689 C C . LYS B 1 261 ? 122.80700 129.92200 128.75700 1.000 33.48000 550 LYS B C 1
ATOM 7690 O O . LYS B 1 261 ? 122.11800 128.96900 128.38000 1.000 36.34000 550 LYS B O 1
ATOM 7696 N N . ASN B 1 262 ? 124.13500 129.84800 128.84800 1.000 38.06000 551 ASN B N 1
ATOM 7697 C CA . ASN B 1 262 ? 124.83400 128.61900 128.49100 1.000 37.24000 551 ASN B CA 1
ATOM 7698 C C . ASN B 1 262 ? 124.47800 127.48100 129.43800 1.000 37.76000 551 ASN B C 1
ATOM 7699 O O . ASN B 1 262 ? 124.28500 126.34200 129.00000 1.000 39.39000 551 ASN B O 1
ATOM 7704 N N . LYS B 1 263 ? 124.37900 127.76900 130.73700 1.000 47.30000 552 LYS B N 1
ATOM 7705 C CA . LYS B 1 263 ? 124.11500 126.72900 131.72400 1.000 41.96000 552 LYS B CA 1
ATOM 7706 C C . LYS B 1 263 ? 122.64300 126.35100 131.81900 1.000 45.57000 552 LYS B C 1
ATOM 7707 O O . LYS B 1 263 ? 122.31400 125.40100 132.53600 1.000 47.34000 552 LYS B O 1
ATOM 7713 N N . GLU B 1 264 ? 121.75600 127.06000 131.12900 1.000 46.08000 553 GLU B N 1
ATOM 7714 C CA . GLU B 1 264 ? 120.33900 126.71500 131.13100 1.000 42.97000 553 GLU B CA 1
ATOM 7715 C C . GLU B 1 264 ? 120.08200 125.45800 130.30900 1.000 42.49000 553 GLU B C 1
ATOM 7716 O O . GLU B 1 264 ? 119.89700 125.52700 129.09500 1.000 43.81000 553 GLU B O 1
ATOM 7722 N N . VAL B 1 329 ? 122.03900 135.71500 123.59600 1.000 44.90000 618 VAL B N 1
ATOM 7723 C CA . VAL B 1 329 ? 122.21400 136.98800 124.28200 1.000 44.08000 618 VAL B CA 1
ATOM 7724 C C . VAL B 1 329 ? 121.47400 138.09000 123.53100 1.000 41.96000 618 VAL B C 1
ATOM 7725 O O . VAL B 1 329 ? 122.00700 138.67900 122.59300 1.000 41.41000 618 VAL B O 1
ATOM 7729 N N . ASP B 1 330 ? 120.23800 138.36100 123.95000 1.000 33.15000 619 ASP B N 1
ATOM 7730 C CA . ASP B 1 330 ? 119.42700 139.39100 123.31700 1.000 33.82000 619 ASP B CA 1
ATOM 7731 C C . ASP B 1 330 ? 119.76900 140.79400 123.79500 1.000 32.98000 619 ASP B C 1
ATOM 7732 O O . ASP B 1 330 ? 119.27800 141.76500 123.21100 1.000 38.62000 619 ASP B O 1
ATOM 7737 N N . LYS B 1 331 ? 120.58700 140.92300 124.83200 1.000 21.26000 620 LYS B N 1
ATOM 7738 C CA . LYS B 1 331 ? 120.95500 142.22900 125.35000 1.000 18.49000 620 LYS B CA 1
ATOM 7739 C C . LYS B 1 331 ? 122.09600 142.82900 124.54000 1.000 22.97000 620 LYS B C 1
ATOM 7740 O O . LYS B 1 331 ? 122.95100 142.11900 124.00400 1.000 26.82000 620 LYS B O 1
ATOM 7746 N N . VAL B 1 332 ? 122.10100 144.15200 124.45500 1.000 24.86000 621 VAL B N 1
ATOM 7747 C CA . VAL B 1 332 ? 123.14800 144.89400 123.76700 1.000 20.75000 621 VAL B CA 1
ATOM 7748 C C . VAL B 1 332 ? 124.09200 145.46300 124.81600 1.000 30.19000 621 VAL B C 1
ATOM 7749 O O . VAL B 1 332 ? 123.68800 146.28500 125.64800 1.000 32.50000 621 VAL B O 1
ATOM 7753 N N . HIS B 1 333 ? 125.34800 145.03000 124.77900 1.000 20.65000 622 HIS B N 1
ATOM 7754 C CA . HIS B 1 333 ? 126.36400 145.47200 125.72200 1.000 2.05000 622 HIS B CA 1
ATOM 7755 C C . HIS B 1 333 ? 127.21300 146.55100 125.06700 1.000 7.27000 622 HIS B C 1
ATOM 7756 O O . HIS B 1 333 ? 127.85200 146.30700 124.03900 1.000 29.07000 622 HIS B O 1
ATOM 7763 N N . ILE B 1 334 ? 127.21400 147.73600 125.66400 1.000 6.59000 623 ILE B N 1
ATOM 7764 C CA . ILE B 1 334 ? 127.91400 148.89700 125.13300 1.000 14.23000 623 ILE B CA 1
ATOM 7765 C C . ILE B 1 334 ? 128.78000 149.48700 126.23600 1.000 23.30000 623 ILE B C 1
ATOM 7766 O O . ILE B 1 334 ? 128.32600 149.64500 127.37500 1.000 26.82000 623 ILE B O 1
ATOM 7771 N N . ALA B 1 335 ? 130.02700 149.80200 125.89800 1.000 21.38000 624 ALA B N 1
ATOM 7772 C CA . ALA B 1 335 ? 130.94400 150.48700 126.79600 1.000 9.50000 624 ALA B CA 1
ATOM 7773 C C . ALA B 1 335 ? 131.42200 151.76500 126.12900 1.000 12.84000 624 ALA B C 1
ATOM 7774 O O . ALA B 1 335 ? 131.83900 151.74500 124.96700 1.000 27.20000 624 ALA B O 1
ATOM 7776 N N . ILE B 1 336 ? 131.36000 152.87000 126.86000 1.000 9.97000 625 ILE B N 1
ATOM 7777 C CA . ILE B 1 336 ? 131.82800 154.16100 126.37100 1.000 11.31000 625 ILE B CA 1
ATOM 7778 C C . ILE B 1 336 ? 133.10900 154.49100 127.12300 1.000 26.33000 625 ILE B C 1
ATOM 7779 O O . ILE B 1 336 ? 133.08600 154.72300 128.33800 1.000 32.39000 625 ILE B O 1
ATOM 7784 N N . ILE B 1 337 ? 134.22800 154.51300 126.40300 1.000 30.94000 626 ILE B N 1
ATOM 7785 C CA . ILE B 1 337 ? 135.53800 154.79100 126.97600 1.000 21.08000 626 ILE B CA 1
ATOM 7786 C C . ILE B 1 337 ? 136.20900 155.87100 126.14200 1.000 18.83000 626 ILE B C 1
ATOM 7787 O O . ILE B 1 337 ? 136.16000 155.83300 124.90700 1.000 25.51000 626 ILE B O 1
ATOM 7792 N N . GLY B 1 338 ? 136.80900 156.84500 126.81500 1.000 20.25000 627 GLY B N 1
ATOM 7793 C CA . GLY B 1 338 ? 137.47500 157.91900 126.11700 1.000 28.16000 627 GLY B CA 1
ATOM 7794 C C . GLY B 1 338 ? 138.90100 157.57200 125.74400 1.000 26.23000 627 GLY B C 1
ATOM 7795 O O . GLY B 1 338 ? 139.41600 156.49600 126.04500 1.000 27.45000 627 GLY B O 1
ATOM 7796 N N . ASP B 1 339 ? 139.54500 158.51700 125.06000 1.000 34.46000 628 ASP B N 1
ATOM 7797 C CA . ASP B 1 339 ? 140.93700 158.33400 124.66800 1.000 30.48000 628 ASP B CA 1
ATOM 7798 C C . ASP B 1 339 ? 141.84200 158.23500 125.88900 1.000 34.92000 628 ASP B C 1
ATOM 7799 O O . ASP B 1 339 ? 142.75900 157.40700 125.93100 1.000 34.55000 628 ASP B O 1
ATOM 7804 N N . GLY B 1 340 ? 141.59500 159.07300 126.89600 1.000 37.25000 629 GLY B N 1
ATOM 7805 C CA . GLY B 1 340 ? 142.41100 159.03700 128.09500 1.000 31.59000 629 GLY B CA 1
ATOM 7806 C C . GLY B 1 340 ? 142.28000 157.74400 128.87100 1.000 20.45000 629 GLY B C 1
ATOM 7807 O O . GLY B 1 340 ? 143.27300 157.22000 129.38200 1.000 32.10000 629 GLY B O 1
ATOM 7808 N N . GLY B 1 341 ? 141.06300 157.21400 128.97700 1.000 18.28000 630 GLY B N 1
ATOM 7809 C CA . GLY B 1 341 ? 140.86800 155.99000 129.73200 1.000 28.44000 630 GLY B CA 1
ATOM 7810 C C . GLY B 1 341 ? 141.60000 154.80700 129.13200 1.000 23.38000 630 GLY B C 1
ATOM 7811 O O . GLY B 1 341 ? 142.08600 153.93400 129.85400 1.000 31.38000 630 GLY B O 1
ATOM 7812 N N . LEU B 1 342 ? 141.69300 154.76500 127.80200 1.000 14.63000 631 LEU B N 1
ATOM 7813 C CA . LEU B 1 342 ? 142.34000 153.63800 127.14200 1.000 26.03000 631 LEU B CA 1
ATOM 7814 C C . LEU B 1 342 ? 143.84800 153.64100 127.36200 1.000 31.97000 631 LEU B C 1
ATOM 7815 O O . LEU B 1 342 ? 144.50300 152.61200 127.17100 1.000 33.95000 631 LEU B O 1
ATOM 7820 N N . THR B 1 343 ? 144.41800 154.78200 127.76100 1.000 24.93000 632 THR B N 1
ATOM 7821 C CA . THR B 1 343 ? 145.84600 154.83100 128.05800 1.000 19.03000 632 THR B CA 1
ATOM 7822 C C . THR B 1 343 ? 146.19500 153.97700 129.27000 1.000 24.59000 632 THR B C 1
ATOM 7823 O O . THR B 1 343 ? 147.31100 153.45500 129.36400 1.000 30.00000 632 THR B O 1
ATOM 7827 N N . GLY B 1 344 ? 145.25500 153.81400 130.19700 1.000 29.66000 633 GLY B N 1
ATOM 7828 C CA . GLY B 1 344 ? 145.51100 153.00100 131.36800 1.000 21.79000 633 GLY B CA 1
ATOM 7829 C C . GLY B 1 344 ? 145.69200 151.53600 131.02300 1.000 20.90000 633 GLY B C 1
ATOM 7830 O O . GLY B 1 344 ? 145.10400 151.01200 130.07900 1.000 33.58000 633 GLY B O 1
ATOM 7831 N N . GLY B 1 345 ? 146.51800 150.86600 131.82700 1.000 27.43000 634 GLY B N 1
ATOM 7832 C CA . GLY B 1 345 ? 146.89500 149.49700 131.51900 1.000 30.54000 634 GLY B CA 1
ATOM 7833 C C . GLY B 1 345 ? 145.73200 148.52800 131.56800 1.000 28.74000 634 GLY B C 1
ATOM 7834 O O . GLY B 1 345 ? 145.61100 147.65200 130.70700 1.000 39.50000 634 GLY B O 1
ATOM 7835 N N . MET B 1 346 ? 144.86600 148.66200 132.57500 1.000 29.73000 635 MET B N 1
ATOM 7836 C CA . MET B 1 346 ? 143.72200 147.76200 132.68800 1.000 34.02000 635 MET B CA 1
ATOM 7837 C C . MET B 1 346 ? 142.81500 147.87600 131.47000 1.000 34.55000 635 MET B C 1
ATOM 7838 O O . MET B 1 346 ? 142.25900 146.87500 131.00600 1.000 30.88000 635 MET B O 1
ATOM 7843 N N . ALA B 1 347 ? 142.66100 149.09000 130.93700 1.000 33.69000 636 ALA B N 1
ATOM 7844 C CA . ALA B 1 347 ? 141.86100 149.27700 129.73200 1.000 23.42000 636 ALA B CA 1
ATOM 7845 C C . ALA B 1 347 ? 142.46600 148.54500 128.54200 1.000 26.09000 636 ALA B C 1
ATOM 7846 O O . ALA B 1 347 ? 141.74500 147.91900 127.76000 1.000 30.27000 636 ALA B O 1
ATOM 7848 N N . LEU B 1 348 ? 143.78800 148.62000 128.38100 1.000 21.68000 637 LEU B N 1
ATOM 7849 C CA . LEU B 1 348 ? 144.44100 147.92100 127.28000 1.000 23.16000 637 LEU B CA 1
ATOM 7850 C C . LEU B 1 348 ? 144.32000 146.41100 127.43300 1.000 25.17000 637 LEU B C 1
ATOM 7851 O O . LEU B 1 348 ? 144.07300 145.69700 126.45100 1.000 32.77000 637 LEU B O 1
ATOM 7856 N N . GLU B 1 349 ? 144.48700 145.90700 128.65800 1.000 18.62000 638 GLU B N 1
ATOM 7857 C CA . GLU B 1 349 ? 144.30000 144.48100 128.90000 1.000 23.84000 638 GLU B CA 1
ATOM 7858 C C . GLU B 1 349 ? 142.88000 144.05600 128.56100 1.000 29.28000 638 GLU B C 1
ATOM 7859 O O . GLU B 1 349 ? 142.66500 143.01000 127.93600 1.000 36.23000 638 GLU B O 1
ATOM 7865 N N . ALA B 1 350 ? 141.89700 144.86500 128.95900 1.000 34.74000 639 ALA B N 1
ATOM 7866 C CA . ALA B 1 350 ? 140.50600 144.55200 128.66200 1.000 32.08000 639 ALA B CA 1
ATOM 7867 C C . ALA B 1 350 ? 140.23600 144.57900 127.16400 1.000 32.66000 639 ALA B C 1
ATOM 7868 O O . ALA B 1 350 ? 139.50000 143.73400 126.65400 1.000 33.13000 639 ALA B O 1
ATOM 7870 N N . LEU B 1 351 ? 140.81000 145.54700 126.44500 1.000 37.27000 640 LEU B N 1
ATOM 7871 C CA . LEU B 1 351 ? 140.63800 145.60700 124.99500 1.000 33.15000 640 LEU B CA 1
ATOM 7872 C C . LEU B 1 351 ? 141.19500 144.35300 124.33100 1.000 29.15000 640 LEU B C 1
ATOM 7873 O O . LEU B 1 351 ? 140.52400 143.70700 123.50700 1.000 33.23000 640 LEU B O 1
ATOM 7878 N N . ASN B 1 352 ? 142.41700 143.98000 124.71100 1.000 23.55000 641 ASN B N 1
ATOM 7879 C CA . ASN B 1 352 ? 143.03800 142.77700 124.17700 1.000 29.59000 641 ASN B CA 1
ATOM 7880 C C . ASN B 1 352 ? 142.18600 141.54900 124.45800 1.000 32.63000 641 ASN B C 1
ATOM 7881 O O . ASN B 1 352 ? 141.97500 140.71300 123.57100 1.000 35.53000 641 ASN B O 1
ATOM 7886 N N . TYR B 1 353 ? 141.66500 141.43000 125.68100 1.000 24.71000 642 TYR B N 1
ATOM 7887 C CA . TYR B 1 353 ? 140.91500 140.23100 126.03100 1.000 21.59000 642 TYR B CA 1
ATOM 7888 C C . TYR B 1 353 ? 139.52600 140.21500 125.39600 1.000 31.28000 642 TYR B C 1
ATOM 7889 O O . TYR B 1 353 ? 139.01900 139.14000 125.06000 1.000 35.27000 642 TYR B O 1
ATOM 7898 N N . ILE B 1 354 ? 138.89600 141.37900 125.23400 1.000 29.43000 643 ILE B N 1
ATOM 7899 C CA . ILE B 1 354 ? 137.59500 141.43900 124.57300 1.000 28.10000 643 ILE B CA 1
ATOM 7900 C C . ILE B 1 354 ? 137.72700 140.97900 123.13300 1.000 30.26000 643 ILE B C 1
ATOM 7901 O O . ILE B 1 354 ? 136.91200 140.19300 122.63600 1.000 31.29000 643 ILE B O 1
ATOM 7906 N N . SER B 1 355 ? 138.76400 141.45900 122.44100 1.000 39.05000 644 SER B N 1
ATOM 7907 C CA . SER B 1 355 ? 139.01000 140.96500 121.09000 1.000 26.28000 644 SER B CA 1
ATOM 7908 C C . SER B 1 355 ? 139.32300 139.47600 121.09700 1.000 21.72000 644 SER B C 1
ATOM 7909 O O . SER B 1 355 ? 138.82600 138.72600 120.25100 1.000 21.28000 644 SER B O 1
ATOM 7912 N N . PHE B 1 356 ? 140.14300 139.03100 122.05100 1.000 32.56000 645 PHE B N 1
ATOM 7913 C CA . PHE B 1 356 ? 140.57300 137.63700 122.08500 1.000 28.11000 645 PHE B CA 1
ATOM 7914 C C . PHE B 1 356 ? 139.38700 136.69400 122.24700 1.000 23.37000 645 PHE B C 1
ATOM 7915 O O . PHE B 1 356 ? 139.28900 135.67600 121.55200 1.000 21.69000 645 PHE B O 1
ATOM 7923 N N . LEU B 1 357 ? 138.47100 137.01500 123.16000 1.000 33.97000 646 LEU B N 1
ATOM 7924 C CA . LEU B 1 357 ? 137.32800 136.14300 123.40400 1.000 36.20000 646 LEU B CA 1
ATOM 7925 C C . LEU B 1 357 ? 136.19400 136.35400 122.41000 1.000 33.03000 646 LEU B C 1
ATOM 7926 O O . LEU B 1 357 ? 135.31200 135.49300 122.31100 1.000 24.67000 646 LEU B O 1
ATOM 7931 N N . ASN B 1 358 ? 136.20800 137.46400 121.66900 1.000 29.53000 647 ASN B N 1
ATOM 7932 C CA . ASN B 1 358 ? 135.15000 137.81600 120.72300 1.000 30.34000 647 ASN B CA 1
ATOM 7933 C C . ASN B 1 358 ? 133.81400 137.99400 121.44700 1.000 36.42000 647 ASN B C 1
ATOM 7934 O O . ASN B 1 358 ? 132.81000 137.34600 121.14500 1.000 42.51000 647 ASN B O 1
ATOM 7939 N N . SER B 1 359 ? 133.82700 138.89000 122.42900 1.000 30.81000 648 SER B N 1
ATOM 7940 C CA . SER B 1 359 ? 132.60800 139.28400 123.11600 1.000 21.10000 648 SER B CA 1
ATOM 7941 C C . SER B 1 359 ? 131.85100 140.28800 122.26100 1.000 30.40000 648 SER B C 1
ATOM 7942 O O . SER B 1 359 ? 132.42900 141.26600 121.77800 1.000 39.64000 648 SER B O 1
ATOM 7945 N N . LYS B 1 360 ? 130.55300 140.04900 122.07500 1.000 32.35000 649 LYS B N 1
ATOM 7946 C CA . LYS B 1 360 ? 129.72300 140.91000 121.23500 1.000 23.21000 649 LYS B CA 1
ATOM 7947 C C . LYS B 1 360 ? 129.43800 142.20700 121.99000 1.000 19.47000 649 LYS B C 1
ATOM 7948 O O . LYS B 1 360 ? 128.33700 142.46600 122.48000 1.000 36.62000 649 LYS B O 1
ATOM 7954 N N . ILE B 1 361 ? 130.47500 143.03100 122.07600 1.000 1.24000 650 ILE B N 1
ATOM 7955 C CA . ILE B 1 361 ? 130.43600 144.29900 122.78600 1.000 3.40000 650 ILE B CA 1
ATOM 7956 C C . ILE B 1 361 ? 130.71700 145.41100 121.78800 1.000 8.34000 650 ILE B C 1
ATOM 7957 O O . ILE B 1 361 ? 131.65500 145.31100 120.99100 1.000 32.94000 650 ILE B O 1
ATOM 7962 N N . LEU B 1 362 ? 129.90400 146.45800 121.82500 1.000 9.78000 651 LEU B N 1
ATOM 7963 C CA . LEU B 1 362 ? 130.18100 147.67200 121.07400 1.000 18.24000 651 LEU B CA 1
ATOM 7964 C C . LEU B 1 362 ? 131.00100 148.60900 121.95300 1.000 16.00000 651 LEU B C 1
ATOM 7965 O O . LEU B 1 362 ? 130.55600 149.00100 123.03600 1.000 21.06000 651 LEU B O 1
ATOM 7970 N N . ILE B 1 363 ? 132.19100 148.96000 121.48800 1.000 13.77000 652 ILE B N 1
ATOM 7971 C CA . ILE B 1 363 ? 133.09500 149.83800 122.21400 1.000 15.42000 652 ILE B CA 1
ATOM 7972 C C . ILE B 1 363 ? 133.03800 151.19400 121.52800 1.000 13.19000 652 ILE B C 1
ATOM 7973 O O . ILE B 1 363 ? 133.61600 151.38800 120.45300 1.000 23.91000 652 ILE B O 1
ATOM 7978 N N . ILE B 1 364 ? 132.33500 152.13700 122.14200 1.000 14.88000 653 ILE B N 1
ATOM 7979 C CA . ILE B 1 364 ? 132.28100 153.49400 121.62200 1.000 20.64000 653 ILE B CA 1
ATOM 7980 C C . ILE B 1 364 ? 133.52300 154.22900 122.09500 1.000 25.49000 653 ILE B C 1
ATOM 7981 O O . ILE B 1 364 ? 133.55700 154.77000 123.20600 1.000 30.23000 653 ILE B O 1
ATOM 7986 N N . TYR B 1 365 ? 134.55500 154.24500 121.25900 1.000 26.42000 654 TYR B N 1
ATOM 7987 C CA . TYR B 1 365 ? 135.76900 154.98900 121.56200 1.000 19.59000 654 TYR B CA 1
ATOM 7988 C C . TYR B 1 365 ? 135.48600 156.47000 121.35200 1.000 15.68000 654 TYR B C 1
ATOM 7989 O O . TYR B 1 365 ? 135.37400 156.93300 120.21400 1.000 28.86000 654 TYR B O 1
ATOM 7998 N N . ASN B 1 366 ? 135.36700 157.21200 122.44600 1.000 11.88000 655 ASN B N 1
ATOM 7999 C CA . ASN B 1 366 ? 135.09700 158.64300 122.38400 1.000 17.73000 655 ASN B CA 1
ATOM 8000 C C . ASN B 1 366 ? 136.42900 159.36300 122.22900 1.000 29.73000 655 ASN B C 1
ATOM 8001 O O . ASN B 1 366 ? 137.16300 159.55600 123.20000 1.000 35.33000 655 ASN B O 1
ATOM 8006 N N . ASP B 1 367 ? 136.74200 159.76200 121.00000 1.000 26.69000 656 ASP B N 1
ATOM 8007 C CA . ASP B 1 367 ? 137.98300 160.46200 120.70200 1.000 20.23000 656 ASP B CA 1
ATOM 8008 C C . ASP B 1 367 ? 137.74000 161.95900 120.81800 1.000 19.02000 656 ASP B C 1
ATOM 8009 O O . ASP B 1 367 ? 136.98700 162.53600 120.02700 1.000 33.13000 656 ASP B O 1
ATOM 8014 N N . ASN B 1 368 ? 138.42000 162.63100 121.73100 1.000 17.78000 657 ASN B N 1
ATOM 8015 C CA . ASN B 1 368 ? 138.14200 164.06200 122.00800 1.000 25.92000 657 ASN B CA 1
ATOM 8016 C C . ASN B 1 368 ? 139.43200 164.87200 122.08100 1.000 36.87000 657 ASN B C 1
ATOM 8017 O O . ASN B 1 368 ? 139.32700 166.12000 122.10700 1.000 39.95000 657 ASN B O 1
ATOM 8022 N N . GLY B 1 369 ? 140.59100 164.20800 122.10000 1.000 42.34000 658 GLY B N 1
ATOM 8023 C CA . GLY B 1 369 ? 141.83700 164.93900 122.09700 1.000 38.50000 658 GLY B CA 1
ATOM 8024 C C . GLY B 1 369 ? 142.40400 165.25500 123.46000 1.000 41.37000 658 GLY B C 1
ATOM 8025 O O . GLY B 1 369 ? 143.42900 165.94200 123.54000 1.000 47.70000 658 GLY B O 1
ATOM 8026 N N . GLN B 1 370 ? 141.77500 164.78400 124.53400 1.000 42.54000 659 GLN B N 1
ATOM 8027 C CA . GLN B 1 370 ? 142.25000 165.00900 125.89300 1.000 42.46000 659 GLN B CA 1
ATOM 8028 C C . GLN B 1 370 ? 142.55400 163.66800 126.54300 1.000 48.17000 659 GLN B C 1
ATOM 8029 O O . GLN B 1 370 ? 141.68400 162.79300 126.60200 1.000 45.96000 659 GLN B O 1
ATOM 8035 N N . VAL B 1 371 ? 143.78000 163.51200 127.03200 1.000 42.96000 660 VAL B N 1
ATOM 8036 C CA . VAL B 1 371 ? 144.21100 162.30500 127.72400 1.000 41.74000 660 VAL B CA 1
ATOM 8037 C C . VAL B 1 371 ? 144.50900 162.58800 129.19200 1.000 41.58000 660 VAL B C 1
ATOM 8038 O O . VAL B 1 371 ? 144.10400 161.83200 130.07400 1.000 42.66000 660 VAL B O 1
ATOM 8042 N N . SER B 1 372 ? 145.21200 163.68000 129.46800 1.000 47.32000 661 SER B N 1
ATOM 8043 C CA . SER B 1 372 ? 145.57900 164.07400 130.81900 1.000 46.36000 661 SER B CA 1
ATOM 8044 C C . SER B 1 372 ? 144.80800 165.32200 131.22600 1.000 40.65000 661 SER B C 1
ATOM 8045 O O . SER B 1 372 ? 144.10900 165.94500 130.42400 1.000 43.07000 661 SER B O 1
ATOM 8048 N N . LEU B 1 373 ? 144.94700 165.68400 132.49900 1.000 42.78000 662 LEU B N 1
ATOM 8049 C CA . LEU B 1 373 ? 144.27000 166.84900 133.06900 1.000 44.49000 662 LEU B CA 1
ATOM 8050 C C . LEU B 1 373 ? 145.30000 167.86900 133.52900 1.000 42.26000 662 LEU B C 1
ATOM 8051 O O . LEU B 1 373 ? 145.87500 167.72400 134.62300 1.000 46.53000 662 LEU B O 1
ATOM 8056 N N . PRO B 1 374 ? 145.56900 168.91500 132.74300 1.000 43.86000 663 PRO B N 1
ATOM 8057 C CA . PRO B 1 374 ? 145.03200 169.18600 131.40700 1.000 51.64000 663 PRO B CA 1
ATOM 8058 C C . PRO B 1 374 ? 145.92700 168.62100 130.31100 1.000 53.31000 663 PRO B C 1
ATOM 8059 O O . PRO B 1 374 ? 146.81900 167.82300 130.58300 1.000 46.34000 663 PRO B O 1
ATOM 8063 N N . THR B 1 375 ? 145.70800 169.01800 129.05600 1.000 57.26000 664 THR B N 1
ATOM 8064 C CA . THR B 1 375 ? 146.55700 168.59900 127.95000 1.000 54.36000 664 THR B CA 1
ATOM 8065 C C . THR B 1 375 ? 147.24500 169.75400 127.23900 1.000 54.95000 664 THR B C 1
ATOM 8066 O O . THR B 1 375 ? 148.29400 169.53700 126.62300 1.000 57.56000 664 THR B O 1
ATOM 8070 N N . ASN B 1 376 ? 146.70200 170.96900 127.31600 1.000 58.79000 665 ASN B N 1
ATOM 8071 C CA . ASN B 1 376 ? 147.32800 172.12400 126.68700 1.000 61.48000 665 ASN B CA 1
ATOM 8072 C C . ASN B 1 376 ? 148.64800 172.51200 127.33900 1.000 60.18000 665 ASN B C 1
ATOM 8073 O O . ASN B 1 376 ? 149.39600 173.30300 126.75400 1.000 58.60000 665 ASN B O 1
ATOM 8078 N N . ALA B 1 377 ? 148.94700 171.98700 128.52400 1.000 61.00000 666 ALA B N 1
ATOM 8079 C CA . ALA B 1 377 ? 150.20400 172.30000 129.18900 1.000 61.94000 666 ALA B CA 1
ATOM 8080 C C . ALA B 1 377 ? 151.38300 171.75200 128.39500 1.000 62.66000 666 ALA B C 1
ATOM 8081 O O . ALA B 1 377 ? 151.30000 170.68200 127.78400 1.000 61.25000 666 ALA B O 1
ATOM 8083 N N . VAL B 1 378 ? 152.48500 172.49300 128.40600 1.000 60.07000 667 VAL B N 1
ATOM 8084 C CA . VAL B 1 378 ? 153.68800 172.11400 127.67400 1.000 56.72000 667 VAL B CA 1
ATOM 8085 C C . VAL B 1 378 ? 154.50600 171.16600 128.54000 1.000 58.74000 667 VAL B C 1
ATOM 8086 O O . VAL B 1 378 ? 154.88700 171.51000 129.66400 1.000 61.02000 667 VAL B O 1
ATOM 8090 N N . SER B 1 379 ? 154.77900 169.97600 128.02000 1.000 55.31000 668 SER B N 1
ATOM 8091 C CA . SER B 1 379 ? 155.59500 168.97700 128.69400 1.000 52.59000 668 SER B CA 1
ATOM 8092 C C . SER B 1 379 ? 156.82400 168.67600 127.83700 1.000 50.17000 668 SER B C 1
ATOM 8093 O O . SER B 1 379 ? 157.09400 169.35300 126.84100 1.000 51.83000 668 SER B O 1
ATOM 8096 N N . ILE B 1 380 ? 157.57700 167.64800 128.23700 1.000 44.89000 669 ILE B N 1
ATOM 8097 C CA . ILE B 1 380 ? 158.76500 167.26000 127.48600 1.000 46.15000 669 ILE B CA 1
ATOM 8098 C C . ILE B 1 380 ? 158.40900 166.75500 126.09500 1.000 51.98000 669 ILE B C 1
ATOM 8099 O O . ILE B 1 380 ? 159.26100 166.76300 125.19900 1.000 55.95000 669 ILE B O 1
ATOM 8104 N N . SER B 1 381 ? 157.16700 166.32400 125.88500 1.000 51.97000 670 SER B N 1
ATOM 8105 C CA . SER B 1 381 ? 156.70400 165.84000 124.59200 1.000 49.48000 670 SER B CA 1
ATOM 8106 C C . SER B 1 381 ? 155.64500 166.75800 123.98600 1.000 49.69000 670 SER B C 1
ATOM 8107 O O . SER B 1 381 ? 154.80400 166.31500 123.20100 1.000 52.26000 670 SER B O 1
ATOM 8110 N N . GLY B 1 382 ? 155.67700 168.03400 124.34300 1.000 49.66000 671 GLY B N 1
ATOM 8111 C CA . GLY B 1 382 ? 154.76400 169.00000 123.78000 1.000 56.07000 671 GLY B CA 1
ATOM 8112 C C . GLY B 1 382 ? 153.36700 168.90600 124.36200 1.000 60.51000 671 GLY B C 1
ATOM 8113 O O . GLY B 1 382 ? 153.10100 168.21700 125.35100 1.000 56.59000 671 GLY B O 1
ATOM 8114 N N . ASN B 1 383 ? 152.45500 169.62600 123.71500 1.000 57.73000 672 ASN B N 1
ATOM 8115 C CA . ASN B 1 383 ? 151.04900 169.64100 124.09000 1.000 50.25000 672 ASN B CA 1
ATOM 8116 C C . ASN B 1 383 ? 150.28000 168.47000 123.50100 1.000 47.78000 672 ASN B C 1
ATOM 8117 O O . ASN B 1 383 ? 149.06900 168.36900 123.71500 1.000 52.84000 672 ASN B O 1
ATOM 8122 N N . ARG B 1 384 ? 150.95300 167.59900 122.76000 1.000 38.07000 673 ARG B N 1
ATOM 8123 C CA . ARG B 1 384 ? 150.27600 166.49700 122.10000 1.000 38.26000 673 ARG B CA 1
ATOM 8124 C C . ARG B 1 384 ? 149.65300 165.56300 123.13300 1.000 40.57000 673 ARG B C 1
ATOM 8125 O O . ARG B 1 384 ? 150.24200 165.32800 124.19300 1.000 46.85000 673 ARG B O 1
ATOM 8133 N N . PRO B 1 385 ? 148.45900 165.03600 122.86600 1.000 41.60000 674 PRO B N 1
ATOM 8134 C CA . PRO B 1 385 ? 147.87500 164.04800 123.77700 1.000 45.96000 674 PRO B CA 1
ATOM 8135 C C . PRO B 1 385 ? 148.79900 162.85200 123.94100 1.000 45.93000 674 PRO B C 1
ATOM 8136 O O . PRO B 1 385 ? 149.40500 162.37500 122.98100 1.000 46.90000 674 PRO B O 1
ATOM 8140 N N . ILE B 1 386 ? 148.89900 162.37000 125.17300 1.000 45.01000 675 ILE B N 1
ATOM 8141 C CA . ILE B 1 386 ? 149.88100 161.34800 125.51600 1.000 42.82000 675 ILE B CA 1
ATOM 8142 C C . ILE B 1 386 ? 149.42800 160.00600 124.96100 1.000 40.05000 675 ILE B C 1
ATOM 8143 O O . ILE B 1 386 ? 148.28800 159.57900 125.18000 1.000 42.17000 675 ILE B O 1
ATOM 8148 N N . GLY B 1 387 ? 150.32100 159.33900 124.24100 1.000 34.28000 676 GLY B N 1
ATOM 8149 C CA . GLY B 1 387 ? 150.02000 158.03000 123.70700 1.000 35.43000 676 GLY B CA 1
ATOM 8150 C C . GLY B 1 387 ? 150.25300 157.91000 122.21800 1.000 37.53000 676 GLY B C 1
ATOM 8151 O O . GLY B 1 387 ? 149.80600 158.75900 121.44200 1.000 45.58000 676 GLY B O 1
ATOM 8152 N N . SER B 1 388 ? 150.96000 156.85700 121.80700 1.000 28.92000 677 SER B N 1
ATOM 8153 C CA . SER B 1 388 ? 151.10300 156.58600 120.38300 1.000 38.30000 677 SER B CA 1
ATOM 8154 C C . SER B 1 388 ? 149.77400 156.19200 119.75700 1.000 39.25000 677 SER B C 1
ATOM 8155 O O . SER B 1 388 ? 149.55600 156.43800 118.56500 1.000 44.23000 677 SER B O 1
ATOM 8158 N N . ILE B 1 389 ? 148.87700 155.58700 120.53900 1.000 38.65000 678 ILE B N 1
ATOM 8159 C CA . ILE B 1 389 ? 147.54300 155.27400 120.03800 1.000 31.14000 678 ILE B CA 1
ATOM 8160 C C . ILE B 1 389 ? 146.79900 156.55300 119.67800 1.000 35.66000 678 ILE B C 1
ATOM 8161 O O . ILE B 1 389 ? 146.09900 156.61600 118.66100 1.000 41.93000 678 ILE B O 1
ATOM 8166 N N . SER B 1 390 ? 146.95200 157.59700 120.49500 1.000 34.99000 679 SER B N 1
ATOM 8167 C CA . SER B 1 390 ? 146.28200 158.86400 120.21700 1.000 40.10000 679 SER B CA 1
ATOM 8168 C C . SER B 1 390 ? 146.75800 159.46300 118.89700 1.000 44.04000 679 SER B C 1
ATOM 8169 O O . SER B 1 390 ? 145.94500 159.85600 118.05000 1.000 44.00000 679 SER B O 1
ATOM 8172 N N . ASP B 1 391 ? 148.07800 159.53500 118.70600 1.000 40.50000 680 ASP B N 1
ATOM 8173 C CA . ASP B 1 391 ? 148.62000 160.08600 117.46900 1.000 34.99000 680 ASP B CA 1
ATOM 8174 C C . ASP B 1 391 ? 148.22900 159.23600 116.26800 1.000 36.49000 680 ASP B C 1
ATOM 8175 O O . ASP B 1 391 ? 147.88500 159.77000 115.20500 1.000 44.20000 680 ASP B O 1
ATOM 8180 N N . HIS B 1 392 ? 148.27600 157.91000 116.41600 1.000 24.99000 681 HIS B N 1
ATOM 8181 C CA . HIS B 1 392 ? 147.90500 157.03700 115.31100 1.000 25.33000 681 HIS B CA 1
ATOM 8182 C C . HIS B 1 392 ? 146.44900 157.22700 114.91600 1.000 41.42000 681 HIS B C 1
ATOM 8183 O O . HIS B 1 392 ? 146.12600 157.28800 113.72600 1.000 41.52000 681 HIS B O 1
ATOM 8190 N N . LEU B 1 393 ? 145.55100 157.31700 115.90000 1.000 41.46000 682 LEU B N 1
ATOM 8191 C CA . LEU B 1 393 ? 144.13900 157.48600 115.58300 1.000 34.85000 682 LEU B CA 1
ATOM 8192 C C . LEU B 1 393 ? 143.86800 158.85600 114.98000 1.000 41.78000 682 LEU B C 1
ATOM 8193 O O . LEU B 1 393 ? 143.04300 158.98500 114.06900 1.000 49.26000 682 LEU B O 1
ATOM 8198 N N . HIS B 1 394 ? 144.55700 159.89100 115.46600 1.000 41.75000 683 HIS B N 1
ATOM 8199 C CA . HIS B 1 394 ? 144.40700 161.21300 114.86600 1.000 46.74000 683 HIS B CA 1
ATOM 8200 C C . HIS B 1 394 ? 144.87200 161.21600 113.41500 1.000 44.82000 683 HIS B C 1
ATOM 8201 O O . HIS B 1 394 ? 144.23800 161.83900 112.55500 1.000 41.01000 683 HIS B O 1
ATOM 8208 N N . TYR B 1 395 ? 145.97900 160.53000 113.12300 1.000 48.73000 684 TYR B N 1
ATOM 8209 C CA . TYR B 1 395 ? 146.43500 160.42800 111.74000 1.000 51.92000 684 TYR B CA 1
ATOM 8210 C C . TYR B 1 395 ? 145.46400 159.60900 110.89600 1.000 51.14000 684 TYR B C 1
ATOM 8211 O O . TYR B 1 395 ? 145.23400 159.92400 109.72200 1.000 50.86000 684 TYR B O 1
ATOM 8220 N N . PHE B 1 396 ? 144.88600 158.55600 111.47700 1.000 49.54000 685 PHE B N 1
ATOM 8221 C CA . PHE B 1 396 ? 143.97100 157.69000 110.74400 1.000 48.12000 685 PHE B CA 1
ATOM 8222 C C . PHE B 1 396 ? 142.60900 158.33400 110.52900 1.000 48.55000 685 PHE B C 1
ATOM 8223 O O . PHE B 1 396 ? 141.84900 157.87200 109.67200 1.000 49.64000 685 PHE B O 1
ATOM 8231 N N . VAL B 1 397 ? 142.28000 159.37500 111.28800 1.000 49.80000 686 VAL B N 1
ATOM 8232 C CA . VAL B 1 397 ? 141.03700 160.11000 111.07900 1.000 52.05000 686 VAL B CA 1
ATOM 8233 C C . VAL B 1 397 ? 141.03600 160.76400 109.70100 1.000 49.69000 686 VAL B C 1
ATOM 8234 O O . VAL B 1 397 ? 140.33300 160.31900 108.79400 1.000 47.46000 686 VAL B O 1
ATOM 8238 N N . ASN B 1 416 ? 145.19900 149.18900 107.67500 1.000 30.66000 705 ASN B N 1
ATOM 8239 C CA . ASN B 1 416 ? 144.66100 148.71900 108.94600 1.000 25.68000 705 ASN B CA 1
ATOM 8240 C C . ASN B 1 416 ? 145.15600 149.57500 110.09600 1.000 31.40000 705 ASN B C 1
ATOM 8241 O O . ASN B 1 416 ? 146.34800 149.85900 110.19500 1.000 38.40000 705 ASN B O 1
ATOM 8246 N N . ASN B 1 417 ? 144.24000 149.99200 110.96300 1.000 32.05000 706 ASN B N 1
ATOM 8247 C CA . ASN B 1 417 ? 144.60600 150.75700 112.14400 1.000 35.19000 706 ASN B CA 1
ATOM 8248 C C . ASN B 1 417 ? 144.83600 149.79200 113.30800 1.000 33.66000 706 ASN B C 1
ATOM 8249 O O . ASN B 1 417 ? 144.84100 148.57100 113.13700 1.000 38.69000 706 ASN B O 1
ATOM 8254 N N . ILE B 1 418 ? 145.04000 150.33600 114.51000 1.000 29.99000 707 ILE B N 1
ATOM 8255 C CA . ILE B 1 418 ? 145.35200 149.49900 115.66700 1.000 24.47000 707 ILE B CA 1
ATOM 8256 C C . ILE B 1 418 ? 144.19300 148.56200 115.97700 1.000 29.66000 707 ILE B C 1
ATOM 8257 O O . ILE B 1 418 ? 144.38600 147.36500 116.21700 1.000 23.21000 707 ILE B O 1
ATOM 8262 N N . PHE B 1 419 ? 142.96800 149.09400 115.96600 1.000 38.08000 708 PHE B N 1
ATOM 8263 C CA . PHE B 1 419 ? 141.80200 148.27700 116.28900 1.000 33.05000 708 PHE B CA 1
ATOM 8264 C C . PHE B 1 419 ? 141.64900 147.12400 115.30900 1.000 29.54000 708 PHE B C 1
ATOM 8265 O O . PHE B 1 419 ? 141.35900 145.99200 115.71000 1.000 35.20000 708 PHE B O 1
ATOM 8273 N N . GLU B 1 420 ? 141.84800 147.39100 114.01900 1.000 22.65000 709 GLU B N 1
ATOM 8274 C CA . GLU B 1 420 ? 141.73200 146.33200 113.02500 1.000 23.88000 709 GLU B CA 1
ATOM 8275 C C . GLU B 1 420 ? 142.83500 145.29400 113.17800 1.000 26.07000 709 GLU B C 1
ATOM 8276 O O . GLU B 1 420 ? 142.60500 144.11000 112.90900 1.000 26.51000 709 GLU B O 1
ATOM 8282 N N . ASN B 1 421 ? 144.02900 145.71300 113.60600 1.000 29.74000 710 ASN B N 1
ATOM 8283 C CA . ASN B 1 421 ? 145.09000 144.75000 113.88400 1.000 27.70000 710 ASN B CA 1
ATOM 8284 C C . ASN B 1 421 ? 144.69900 143.82000 115.02300 1.000 29.14000 710 ASN B C 1
ATOM 8285 O O . ASN B 1 421 ? 145.02700 142.62800 115.00300 1.000 30.25000 710 ASN B O 1
ATOM 8290 N N . LEU B 1 422 ? 143.99600 144.34700 116.02500 1.000 41.04000 711 LEU B N 1
ATOM 8291 C CA . LEU B 1 422 ? 143.50200 143.56000 117.14600 1.000 34.16000 711 LEU B CA 1
ATOM 8292 C C . LEU B 1 422 ? 142.21100 142.82000 116.82700 1.000 33.05000 711 LEU B C 1
ATOM 8293 O O . LEU B 1 422 ? 141.52800 142.37700 117.75400 1.000 39.15000 711 LEU B O 1
ATOM 8298 N N . ASN B 1 423 ? 141.86400 142.69400 115.54600 1.000 32.14000 712 ASN B N 1
ATOM 8299 C CA . ASN B 1 423 ? 140.69800 141.93600 115.09300 1.000 33.22000 712 ASN B CA 1
ATOM 8300 C C . ASN B 1 423 ? 139.39700 142.53800 115.63300 1.000 33.19000 712 ASN B C 1
ATOM 8301 O O . ASN B 1 423 ? 138.59000 141.87600 116.28600 1.000 31.10000 712 ASN B O 1
ATOM 8306 N N . TYR B 1 424 ? 139.20400 143.81800 115.33600 1.000 30.79000 713 TYR B N 1
ATOM 8307 C CA . TYR B 1 424 ? 137.98300 144.53400 115.66700 1.000 22.47000 713 TYR B CA 1
ATOM 8308 C C . TYR B 1 424 ? 137.32100 145.03600 114.39500 1.000 31.68000 713 TYR B C 1
ATOM 8309 O O . TYR B 1 424 ? 137.99800 145.52000 113.48200 1.000 34.76000 713 TYR B O 1
ATOM 8318 N N . ASP B 1 425 ? 135.99800 144.91900 114.33400 1.000 22.87000 714 ASP B N 1
ATOM 8319 C CA . ASP B 1 425 ? 135.24900 145.60900 113.29700 1.000 10.85000 714 ASP B CA 1
ATOM 8320 C C . ASP B 1 425 ? 135.29700 147.10200 113.56800 1.000 6.26000 714 ASP B C 1
ATOM 8321 O O . ASP B 1 425 ? 135.01000 147.55000 114.68000 1.000 26.26000 714 ASP B O 1
ATOM 8326 N N . TYR B 1 426 ? 135.66600 147.87500 112.55600 1.000 3.19000 715 TYR B N 1
ATOM 8327 C CA . TYR B 1 426 ? 135.90300 149.30000 112.72000 1.000 9.45000 715 TYR B CA 1
ATOM 8328 C C . TYR B 1 426 ? 134.93800 150.06700 111.83200 1.000 19.16000 715 TYR B C 1
ATOM 8329 O O . TYR B 1 426 ? 134.97600 149.93100 110.60500 1.000 20.28000 715 TYR B O 1
ATOM 8338 N N . ILE B 1 427 ? 134.07100 150.85800 112.45400 1.000 11.04000 716 ILE B N 1
ATOM 8339 C CA . ILE B 1 427 ? 133.24500 151.83100 111.75400 1.000 9.86000 716 ILE B CA 1
ATOM 8340 C C . ILE B 1 427 ? 133.99800 153.15000 111.75800 1.000 6.47000 716 ILE B C 1
ATOM 8341 O O . ILE B 1 427 ? 134.49500 153.58200 112.80400 1.000 6.64000 716 ILE B O 1
ATOM 8346 N N . GLY B 1 428 ? 134.09500 153.77900 110.59200 1.000 17.49000 717 GLY B N 1
ATOM 8347 C CA . GLY B 1 428 ? 134.95900 154.92100 110.39200 1.000 12.79000 717 GLY B CA 1
ATOM 8348 C C . GLY B 1 428 ? 134.63600 156.07300 111.32000 1.000 11.35000 717 GLY B C 1
ATOM 8349 O O . GLY B 1 428 ? 133.71500 156.03300 112.13600 1.000 28.60000 717 GLY B O 1
ATOM 8350 N N . VAL B 1 429 ? 135.42200 157.13600 111.17600 1.000 10.33000 718 VAL B N 1
ATOM 8351 C CA . VAL B 1 429 ? 135.32700 158.26400 112.09700 1.000 9.06000 718 VAL B CA 1
ATOM 8352 C C . VAL B 1 429 ? 133.96400 158.92200 111.90800 1.000 19.73000 718 VAL B C 1
ATOM 8353 O O . VAL B 1 429 ? 133.69300 159.53500 110.87300 1.000 24.72000 718 VAL B O 1
ATOM 8357 N N . VAL B 1 430 ? 133.10400 158.78400 112.91300 1.000 30.00000 719 VAL B N 1
ATOM 8358 C CA . VAL B 1 430 ? 131.74000 159.29600 112.88800 1.000 14.92000 719 VAL B CA 1
ATOM 8359 C C . VAL B 1 430 ? 131.65000 160.44400 113.88300 1.000 23.05000 719 VAL B C 1
ATOM 8360 O O . VAL B 1 430 ? 132.13200 160.32800 115.01600 1.000 27.59000 719 VAL B O 1
ATOM 8364 N N . ASN B 1 431 ? 131.05600 161.55400 113.45500 1.000 27.87000 720 ASN B N 1
ATOM 8365 C CA . ASN B 1 431 ? 130.88900 162.69800 114.33900 1.000 27.51000 720 ASN B CA 1
ATOM 8366 C C . ASN B 1 431 ? 130.04100 162.31000 115.54400 1.000 35.18000 720 ASN B C 1
ATOM 8367 O O . ASN B 1 431 ? 129.02900 161.61600 115.41800 1.000 38.73000 720 ASN B O 1
ATOM 8372 N N . GLY B 1 432 ? 130.46700 162.76100 116.72100 1.000 38.69000 721 GLY B N 1
ATOM 8373 C CA . GLY B 1 432 ? 129.74900 162.46900 117.94400 1.000 33.13000 721 GLY B CA 1
ATOM 8374 C C . GLY B 1 432 ? 128.71700 163.51400 118.29500 1.000 30.43000 721 GLY B C 1
ATOM 8375 O O . GLY B 1 432 ? 127.82600 163.26600 119.11100 1.000 39.66000 721 GLY B O 1
ATOM 8376 N N . ASN B 1 433 ? 128.82500 164.68800 117.68300 1.000 31.92000 722 ASN B N 1
ATOM 8377 C CA . ASN B 1 433 ? 127.88000 165.77000 117.90200 1.000 36.50000 722 ASN B CA 1
ATOM 8378 C C . ASN B 1 433 ? 126.83300 165.85900 116.80300 1.000 41.03000 722 ASN B C 1
ATOM 8379 O O . ASN B 1 433 ? 126.03800 166.80300 116.79300 1.000 45.67000 722 ASN B O 1
ATOM 8384 N N . ASN B 1 434 ? 126.81400 164.90400 115.88000 1.000 51.68000 723 ASN B N 1
ATOM 8385 C CA . ASN B 1 434 ? 125.82300 164.85800 114.81300 1.000 51.85000 723 ASN B CA 1
ATOM 8386 C C . ASN B 1 434 ? 124.83000 163.74900 115.14200 1.000 51.29000 723 ASN B C 1
ATOM 8387 O O . ASN B 1 434 ? 125.17200 162.56200 115.08600 1.000 49.70000 723 ASN B O 1
ATOM 8392 N N . THR B 1 435 ? 123.60200 164.13900 115.49100 1.000 45.91000 724 THR B N 1
ATOM 8393 C CA . THR B 1 435 ? 122.59300 163.15300 115.85700 1.000 42.65000 724 THR B CA 1
ATOM 8394 C C . THR B 1 435 ? 122.20000 162.28600 114.67000 1.000 46.53000 724 THR B C 1
ATOM 8395 O O . THR B 1 435 ? 121.90400 161.10000 114.84600 1.000 47.19000 724 THR B O 1
ATOM 8399 N N . GLU B 1 436 ? 122.20700 162.84900 113.45900 1.000 50.80000 725 GLU B N 1
ATOM 8400 C CA . GLU B 1 436 ? 121.76200 162.10500 112.28300 1.000 47.04000 725 GLU B CA 1
ATOM 8401 C C . GLU B 1 436 ? 122.67000 160.91500 111.99000 1.000 45.34000 725 GLU B C 1
ATOM 8402 O O . GLU B 1 436 ? 122.19800 159.77900 111.86100 1.000 42.40000 725 GLU B O 1
ATOM 8408 N N . GLU B 1 437 ? 123.98100 161.15200 111.89300 1.000 44.16000 726 GLU B N 1
ATOM 8409 C CA . GLU B 1 437 ? 124.89900 160.09300 111.47700 1.000 44.03000 726 GLU B CA 1
ATOM 8410 C C . GLU B 1 437 ? 125.05500 159.03500 112.56400 1.000 42.59000 726 GLU B C 1
ATOM 8411 O O . GLU B 1 437 ? 125.06000 157.82800 112.28100 1.000 45.03000 726 GLU B O 1
ATOM 8417 N N . LEU B 1 438 ? 125.19200 159.47200 113.81600 1.000 38.02000 727 LEU B N 1
ATOM 8418 C CA . LEU B 1 438 ? 125.27500 158.52200 114.91800 1.000 39.13000 727 LEU B CA 1
ATOM 8419 C C . LEU B 1 438 ? 123.98200 157.74000 115.06600 1.000 33.71000 727 LEU B C 1
ATOM 8420 O O . LEU B 1 438 ? 124.01200 156.54900 115.38700 1.000 25.95000 727 LEU B O 1
ATOM 8425 N N . PHE B 1 439 ? 122.83800 158.39100 114.83600 1.000 38.12000 728 PHE B N 1
ATOM 8426 C CA . PHE B 1 439 ? 121.56700 157.68000 114.82400 1.000 34.29000 728 PHE B CA 1
ATOM 8427 C C . PHE B 1 439 ? 121.55400 156.61700 113.73900 1.000 35.89000 728 PHE B C 1
ATOM 8428 O O . PHE B 1 439 ? 121.12300 155.48800 113.97800 1.000 39.63000 728 PHE B O 1
ATOM 8436 N N . LYS B 1 440 ? 122.03300 156.95800 112.54100 1.000 36.98000 729 LYS B N 1
ATOM 8437 C CA . LYS B 1 440 ? 122.10000 155.98000 111.46000 1.000 29.32000 729 LYS B CA 1
ATOM 8438 C C . LYS B 1 440 ? 122.92300 154.76700 111.87000 1.000 28.64000 729 LYS B C 1
ATOM 8439 O O . LYS B 1 440 ? 122.47200 153.62200 111.74300 1.000 29.22000 729 LYS B O 1
ATOM 8445 N N . VAL B 1 441 ? 124.12600 155.00700 112.39200 1.000 29.10000 730 VAL B N 1
ATOM 8446 C CA . VAL B 1 441 ? 125.02600 153.90600 112.72700 1.000 27.85000 730 VAL B CA 1
ATOM 8447 C C . VAL B 1 441 ? 124.45100 153.05900 113.85900 1.000 41.06000 730 VAL B C 1
ATOM 8448 O O . VAL B 1 441 ? 124.40400 151.82400 113.77200 1.000 39.27000 730 VAL B O 1
ATOM 8452 N N . LEU B 1 442 ? 124.00300 153.70700 114.93800 1.000 43.50000 731 LEU B N 1
ATOM 8453 C CA . LEU B 1 442 ? 123.50400 152.96900 116.09300 1.000 34.33000 731 LEU B CA 1
ATOM 8454 C C . LEU B 1 442 ? 122.21500 152.23100 115.76700 1.000 33.84000 731 LEU B C 1
ATOM 8455 O O . LEU B 1 442 ? 121.99400 151.11800 116.25200 1.000 40.41000 731 LEU B O 1
ATOM 8460 N N . ASN B 1 443 ? 121.35100 152.83000 114.94800 1.000 27.40000 732 ASN B N 1
ATOM 8461 C CA . ASN B 1 443 ? 120.13000 152.16000 114.53300 1.000 25.05000 732 ASN B CA 1
ATOM 8462 C C . ASN B 1 443 ? 120.44200 150.95900 113.65600 1.000 34.97000 732 ASN B C 1
ATOM 8463 O O . ASN B 1 443 ? 119.76800 149.92900 113.74800 1.000 38.93000 732 ASN B O 1
ATOM 8468 N N . ASN B 1 444 ? 121.45600 151.07100 112.79300 1.000 36.86000 733 ASN B N 1
ATOM 8469 C CA . ASN B 1 444 ? 121.87600 149.91200 112.01400 1.000 32.98000 733 ASN B CA 1
ATOM 8470 C C . ASN B 1 444 ? 122.38000 148.80100 112.92400 1.000 34.84000 733 ASN B C 1
ATOM 8471 O O . ASN B 1 444 ? 122.05300 147.62700 112.72500 1.000 34.37000 733 ASN B O 1
ATOM 8476 N N . ILE B 1 445 ? 123.16900 149.15900 113.93900 1.000 35.91000 734 ILE B N 1
ATOM 8477 C CA . ILE B 1 445 ? 123.67600 148.15800 114.87700 1.000 34.09000 734 ILE B CA 1
ATOM 8478 C C . ILE B 1 445 ? 122.52800 147.50400 115.63600 1.000 34.69000 734 ILE B C 1
ATOM 8479 O O . ILE B 1 445 ? 122.54600 146.29600 115.89700 1.000 39.96000 734 ILE B O 1
ATOM 8484 N N . LYS B 1 446 ? 121.52000 148.29100 116.01400 1.000 34.50000 735 LYS B N 1
ATOM 8485 C CA . LYS B 1 446 ? 120.37100 147.74600 116.73100 1.000 31.16000 735 LYS B CA 1
ATOM 8486 C C . LYS B 1 446 ? 119.56100 146.80300 115.85000 1.000 36.55000 735 LYS B C 1
ATOM 8487 O O . LYS B 1 446 ? 119.23800 145.68100 116.25800 1.000 39.45000 735 LYS B O 1
ATOM 8493 N N . GLU B 1 447 ? 119.21000 147.25000 114.64200 1.000 33.86000 736 GLU B N 1
ATOM 8494 C CA . GLU B 1 447 ? 118.40600 146.42500 113.74800 1.000 34.89000 736 GLU B CA 1
ATOM 8495 C C . GLU B 1 447 ? 119.14300 145.14900 113.37200 1.000 38.08000 736 GLU B C 1
ATOM 8496 O O . GLU B 1 447 ? 118.53600 144.07700 113.26900 1.000 40.09000 736 GLU B O 1
ATOM 8502 N N . ASN B 1 448 ? 120.44700 145.24800 113.15800 1.000 36.04000 737 ASN B N 1
ATOM 8503 C CA . ASN B 1 448 ? 121.28500 144.09100 112.90500 1.000 30.90000 737 ASN B CA 1
ATOM 8504 C C . ASN B 1 448 ? 121.79400 143.55300 114.24100 1.000 34.17000 737 ASN B C 1
ATOM 8505 O O . ASN B 1 448 ? 121.31700 143.93700 115.31200 1.000 38.68000 737 ASN B O 1
ATOM 8510 N N . LYS B 1 449 ? 122.75500 142.64000 114.19600 1.000 35.19000 738 LYS B N 1
ATOM 8511 C CA . LYS B 1 449 ? 123.39800 142.13500 115.39700 1.000 32.64000 738 LYS B CA 1
ATOM 8512 C C . LYS B 1 449 ? 124.90300 142.12500 115.19400 1.000 39.76000 738 LYS B C 1
ATOM 8513 O O . LYS B 1 449 ? 125.39400 141.91400 114.08200 1.000 41.40000 738 LYS B O 1
ATOM 8519 N N . LEU B 1 450 ? 125.63200 142.35600 116.28000 1.000 32.38000 739 LEU B N 1
ATOM 8520 C CA . LEU B 1 450 ? 127.08700 142.30900 116.22600 1.000 25.82000 739 LEU B CA 1
ATOM 8521 C C . LEU B 1 450 ? 127.53000 140.86100 116.09700 1.000 30.75000 739 LEU B C 1
ATOM 8522 O O . LEU B 1 450 ? 127.31100 140.05200 117.00300 1.000 33.90000 739 LEU B O 1
ATOM 8527 N N . LYS B 1 451 ? 128.14500 140.52800 114.96500 1.000 35.16000 740 LYS B N 1
ATOM 8528 C CA . LYS B 1 451 ? 128.72300 139.20600 114.78600 1.000 34.35000 740 LYS B CA 1
ATOM 8529 C C . LYS B 1 451 ? 130.14800 139.12000 115.31100 1.000 33.30000 740 LYS B C 1
ATOM 8530 O O . LYS B 1 451 ? 130.70500 138.02000 115.37400 1.000 36.92000 740 LYS B O 1
ATOM 8536 N N . ARG B 1 452 ? 130.74100 140.24800 115.68800 1.000 33.24000 741 ARG B N 1
ATOM 8537 C CA . ARG B 1 452 ? 132.04700 140.27700 116.33100 1.000 29.57000 741 ARG B CA 1
ATOM 8538 C C . ARG B 1 452 ? 132.19200 141.61700 117.03800 1.000 29.28000 741 ARG B C 1
ATOM 8539 O O . ARG B 1 452 ? 131.42800 142.55200 116.79700 1.000 26.14000 741 ARG B O 1
ATOM 8547 N N . ALA B 1 453 ? 133.17900 141.69100 117.92800 1.000 27.72000 742 ALA B N 1
ATOM 8548 C CA . ALA B 1 453 ? 133.42500 142.92300 118.66400 1.000 18.23000 742 ALA B CA 1
ATOM 8549 C C . ALA B 1 453 ? 133.71100 144.06900 117.70400 1.000 21.66000 742 ALA B C 1
ATOM 8550 O O . ALA B 1 453 ? 134.44600 143.91600 116.72600 1.000 37.07000 742 ALA B O 1
ATOM 8552 N N . THR B 1 454 ? 133.12300 145.22300 117.98800 1.000 1.43000 743 THR B N 1
ATOM 8553 C CA . THR B 1 454 ? 133.14400 146.35200 117.07400 1.000 15.06000 743 THR B CA 1
ATOM 8554 C C . THR B 1 454 ? 133.52000 147.61600 117.82600 1.000 10.26000 743 THR B C 1
ATOM 8555 O O . THR B 1 454 ? 133.03900 147.85300 118.93700 1.000 22.46000 743 THR B O 1
ATOM 8559 N N . VAL B 1 455 ? 134.37800 148.42800 117.21600 1.000 12.56000 744 VAL B N 1
ATOM 8560 C CA . VAL B 1 455 ? 134.78900 149.70700 117.77800 1.000 17.98000 744 VAL B CA 1
ATOM 8561 C C . VAL B 1 455 ? 134.18900 150.80700 116.92000 1.000 12.08000 744 VAL B C 1
ATOM 8562 O O . VAL B 1 455 ? 134.51300 150.92800 115.73300 1.000 29.38000 744 VAL B O 1
ATOM 8566 N N . LEU B 1 456 ? 133.31700 151.60500 117.51800 1.000 13.04000 745 LEU B N 1
ATOM 8567 C CA . LEU B 1 456 ? 132.69400 152.73200 116.83900 1.000 18.49000 745 LEU B CA 1
ATOM 8568 C C . LEU B 1 456 ? 133.52400 153.96300 117.16700 1.000 17.06000 745 LEU B C 1
ATOM 8569 O O . LEU B 1 456 ? 133.33700 154.59200 118.21100 1.000 26.09000 745 LEU B O 1
ATOM 8574 N N . HIS B 1 457 ? 134.45200 154.29800 116.27800 1.000 11.96000 746 HIS B N 1
ATOM 8575 C CA . HIS B 1 457 ? 135.29300 155.46100 116.49900 1.000 9.67000 746 HIS B CA 1
ATOM 8576 C C . HIS B 1 457 ? 134.47300 156.72200 116.29000 1.000 13.10000 746 HIS B C 1
ATOM 8577 O O . HIS B 1 457 ? 133.85700 156.91200 115.23700 1.000 28.07000 746 HIS B O 1
ATOM 8584 N N . VAL B 1 458 ? 134.46300 157.58100 117.30200 1.000 13.44000 747 VAL B N 1
ATOM 8585 C CA . VAL B 1 458 ? 133.62000 158.76500 117.34200 1.000 17.16000 747 VAL B CA 1
ATOM 8586 C C . VAL B 1 458 ? 134.49200 159.96200 117.68800 1.000 5.40000 747 VAL B C 1
ATOM 8587 O O . VAL B 1 458 ? 135.30800 159.89300 118.61200 1.000 24.06000 747 VAL B O 1
ATOM 8591 N N . ARG B 1 459 ? 134.32800 161.04900 116.94400 1.000 7.19000 748 ARG B N 1
ATOM 8592 C CA . ARG B 1 459 ? 135.06000 162.28500 117.17600 1.000 21.85000 748 ARG B CA 1
ATOM 8593 C C . ARG B 1 459 ? 134.13600 163.30100 117.83400 1.000 33.48000 748 ARG B C 1
ATOM 8594 O O . ARG B 1 459 ? 133.01700 163.52400 117.36100 1.000 39.55000 748 ARG B O 1
ATOM 8602 N N . THR B 1 460 ? 134.60500 163.91300 118.91800 1.000 25.52000 749 THR B N 1
ATOM 8603 C CA . THR B 1 460 ? 133.81100 164.84600 119.70200 1.000 27.90000 749 THR B CA 1
ATOM 8604 C C . THR B 1 460 ? 134.63800 166.09100 120.00000 1.000 29.51000 749 THR B C 1
ATOM 8605 O O . THR B 1 460 ? 135.78800 166.21900 119.57200 1.000 37.76000 749 THR B O 1
ATOM 8609 N N . LYS B 1 461 ? 134.04000 167.02000 120.74000 1.000 34.31000 750 LYS B N 1
ATOM 8610 C CA . LYS B 1 461 ? 134.67900 168.27700 121.09500 1.000 38.70000 750 LYS B CA 1
ATOM 8611 C C . LYS B 1 461 ? 134.57500 168.50300 122.59500 1.000 46.47000 750 LYS B C 1
ATOM 8612 O O . LYS B 1 461 ? 133.63100 168.04600 123.24400 1.000 50.64000 750 LYS B O 1
ATOM 8618 N N . LYS B 1 462 ? 135.56000 169.21600 123.14200 1.000 53.02000 751 LYS B N 1
ATOM 8619 C CA . LYS B 1 462 ? 135.58100 169.54300 124.56300 1.000 53.91000 751 LYS B CA 1
ATOM 8620 C C . LYS B 1 462 ? 135.52100 171.03900 124.82400 1.000 53.82000 751 LYS B C 1
ATOM 8621 O O . LYS B 1 462 ? 134.64900 171.49700 125.57100 1.000 56.94000 751 LYS B O 1
ATOM 8627 N N . SER B 1 463 ? 136.43200 171.81600 124.23400 1.000 56.49000 752 SER B N 1
ATOM 8628 C CA . SER B 1 463 ? 136.49000 173.24400 124.53300 1.000 60.01000 752 SER B CA 1
ATOM 8629 C C . SER B 1 463 ? 135.27600 173.98100 123.98200 1.000 62.18000 752 SER B C 1
ATOM 8630 O O . SER B 1 463 ? 134.70100 174.83500 124.66800 1.000 62.28000 752 SER B O 1
ATOM 8633 N N . ASN B 1 464 ? 134.87400 173.66200 122.75300 1.000 59.84000 753 ASN B N 1
ATOM 8634 C CA . ASN B 1 464 ? 133.75600 174.32600 122.08300 1.000 56.56000 753 ASN B CA 1
ATOM 8635 C C . ASN B 1 464 ? 133.94100 175.84000 122.05000 1.000 55.90000 753 ASN B C 1
ATOM 8636 O O . ASN B 1 464 ? 133.33600 176.56300 122.84000 1.000 58.11000 753 ASN B O 1
ATOM 8641 N N . LYS B 1 531 ? 136.28500 180.73600 164.62600 1.000 59.07000 820 LYS B N 1
ATOM 8642 C CA . LYS B 1 531 ? 135.38800 179.99100 163.75200 1.000 58.70000 820 LYS B CA 1
ATOM 8643 C C . LYS B 1 531 ? 136.16000 179.04300 162.84400 1.000 57.90000 820 LYS B C 1
ATOM 8644 O O . LYS B 1 531 ? 137.37300 179.16700 162.68800 1.000 61.96000 820 LYS B O 1
ATOM 8650 N N . TYR B 1 532 ? 135.43600 178.09500 162.24800 1.000 49.82000 821 TYR B N 1
ATOM 8651 C CA . TYR B 1 532 ? 136.05800 177.13500 161.34200 1.000 49.79000 821 TYR B CA 1
ATOM 8652 C C . TYR B 1 532 ? 136.65500 177.83200 160.12400 1.000 58.92000 821 TYR B C 1
ATOM 8653 O O . TYR B 1 532 ? 137.74900 177.47800 159.67000 1.000 58.63000 821 TYR B O 1
ATOM 8662 N N . GLU B 1 533 ? 135.94600 178.82400 159.57900 1.000 66.61000 822 GLU B N 1
ATOM 8663 C CA . GLU B 1 533 ? 136.40400 179.48600 158.36100 1.000 64.37000 822 GLU B CA 1
ATOM 8664 C C . GLU B 1 533 ? 137.66000 180.31400 158.60800 1.000 64.76000 822 GLU B C 1
ATOM 8665 O O . GLU B 1 533 ? 138.54700 180.37300 157.74800 1.000 63.62000 822 GLU B O 1
ATOM 8671 N N . ASP B 1 534 ? 137.75600 180.95900 159.77000 1.000 66.53000 823 ASP B N 1
ATOM 8672 C CA . ASP B 1 534 ? 138.87900 181.84400 160.05100 1.000 67.14000 823 ASP B CA 1
ATOM 8673 C C . ASP B 1 534 ? 140.19000 181.09700 160.26300 1.000 65.99000 823 ASP B C 1
ATOM 8674 O O . ASP B 1 534 ? 141.24100 181.74100 160.34800 1.000 65.25000 823 ASP B O 1
ATOM 8679 N N . MET B 1 535 ? 140.15600 179.77200 160.35200 1.000 61.27000 824 MET B N 1
ATOM 8680 C CA . MET B 1 535 ? 141.34000 178.97800 160.64400 1.000 59.25000 824 MET B CA 1
ATOM 8681 C C . MET B 1 535 ? 142.07300 178.50200 159.39700 1.000 61.00000 824 MET B C 1
ATOM 8682 O O . MET B 1 535 ? 143.12100 177.86200 159.52100 1.000 64.52000 824 MET B O 1
ATOM 8687 N N . PHE B 1 536 ? 141.55300 178.78900 158.20600 1.000 61.81000 825 PHE B N 1
ATOM 8688 C CA . PHE B 1 536 ? 142.18200 178.37900 156.95900 1.000 60.26000 825 PHE B CA 1
ATOM 8689 C C . PHE B 1 536 ? 142.24100 179.56600 156.01100 1.000 60.69000 825 PHE B C 1
ATOM 8690 O O . PHE B 1 536 ? 141.26900 180.31600 155.88100 1.000 63.87000 825 PHE B O 1
ATOM 8698 N N . SER B 1 537 ? 143.38200 179.73200 155.35100 1.000 57.81000 826 SER B N 1
ATOM 8699 C CA . SER B 1 537 ? 143.56100 180.81000 154.39100 1.000 60.62000 826 SER B CA 1
ATOM 8700 C C . SER B 1 537 ? 143.16900 180.31900 152.99700 1.000 62.89000 826 SER B C 1
ATOM 8701 O O . SER B 1 537 ? 142.61300 179.23100 152.83000 1.000 58.55000 826 SER B O 1
ATOM 8704 N N . LYS B 1 538 ? 143.45200 181.12800 151.97300 1.000 65.42000 827 LYS B N 1
ATOM 8705 C CA . LYS B 1 538 ? 143.07900 180.76000 150.61200 1.000 63.80000 827 LYS B CA 1
ATOM 8706 C C . LYS B 1 538 ? 144.10400 179.84300 149.95700 1.000 59.43000 827 LYS B C 1
ATOM 8707 O O . LYS B 1 538 ? 143.75200 179.08000 149.05100 1.000 57.73000 827 LYS B O 1
ATOM 8713 N N . GLU B 1 539 ? 145.35900 179.90000 150.39300 1.000 55.98000 828 GLU B N 1
ATOM 8714 C CA . GLU B 1 539 ? 146.40800 179.11200 149.76700 1.000 56.99000 828 GLU B CA 1
ATOM 8715 C C . GLU B 1 539 ? 146.24300 177.63000 150.09000 1.000 55.01000 828 GLU B C 1
ATOM 8716 O O . GLU B 1 539 ? 145.62100 177.24400 151.08200 1.000 58.88000 828 GLU B O 1
ATOM 8722 N N . THR B 1 540 ? 146.81900 176.79700 149.23000 1.000 42.65000 829 THR B N 1
ATOM 8723 C CA . THR B 1 540 ? 146.74600 175.35100 149.34700 1.000 41.38000 829 THR B CA 1
ATOM 8724 C C . THR B 1 540 ? 148.14700 174.78900 149.55600 1.000 49.39000 829 THR B C 1
ATOM 8725 O O . THR B 1 540 ? 149.14100 175.39200 149.13900 1.000 52.47000 829 THR B O 1
ATOM 8729 N N . PHE B 1 541 ? 148.21800 173.63400 150.22400 1.000 44.51000 830 PHE B N 1
ATOM 8730 C CA . PHE B 1 541 ? 149.49600 172.96300 150.44200 1.000 44.84000 830 PHE B CA 1
ATOM 8731 C C . PHE B 1 541 ? 150.23400 172.71500 149.13000 1.000 48.15000 830 PHE B C 1
ATOM 8732 O O . PHE B 1 541 ? 151.46800 172.79500 149.07400 1.000 50.75000 830 PHE B O 1
ATOM 8740 N N . THR B 1 542 ? 149.49300 172.40200 148.06300 1.000 43.13000 831 THR B N 1
ATOM 8741 C CA . THR B 1 542 ? 150.12300 172.14700 146.77100 1.000 35.39000 831 THR B CA 1
ATOM 8742 C C . THR B 1 542 ? 150.81400 173.39200 146.22900 1.000 34.42000 831 THR B C 1
ATOM 8743 O O . THR B 1 542 ? 151.84700 173.28500 145.55900 1.000 48.43000 831 THR B O 1
ATOM 8747 N N . ASP B 1 543 ? 150.27600 174.57700 146.51600 1.000 33.50000 832 ASP B N 1
ATOM 8748 C CA . ASP B 1 543 ? 150.96200 175.80500 146.12700 1.000 41.73000 832 ASP B CA 1
ATOM 8749 C C . ASP B 1 543 ? 152.30500 175.93100 146.83700 1.000 42.36000 832 ASP B C 1
ATOM 8750 O O . ASP B 1 543 ? 153.30600 176.33000 146.22800 1.000 43.77000 832 ASP B O 1
ATOM 8755 N N . ILE B 1 544 ? 152.34400 175.59000 148.12800 1.000 41.01000 833 ILE B N 1
ATOM 8756 C CA . ILE B 1 544 ? 153.60000 175.59600 148.87300 1.000 40.72000 833 ILE B CA 1
ATOM 8757 C C . ILE B 1 544 ? 154.58300 174.60400 148.26400 1.000 37.10000 833 ILE B C 1
ATOM 8758 O O . ILE B 1 544 ? 155.77200 174.90700 148.09100 1.000 39.06000 833 ILE B O 1
ATOM 8763 N N . TYR B 1 545 ? 154.09900 173.40400 147.93400 1.000 21.40000 834 TYR B N 1
ATOM 8764 C CA . TYR B 1 545 ? 154.94500 172.39300 147.30800 1.000 23.22000 834 TYR B CA 1
ATOM 8765 C C . TYR B 1 545 ? 155.53800 172.90600 146.00000 1.000 37.88000 834 TYR B C 1
ATOM 8766 O O . TYR B 1 545 ? 156.74200 172.75900 145.74500 1.000 40.13000 834 TYR B O 1
ATOM 8775 N N . THR B 1 546 ? 154.70600 173.53800 145.17000 1.000 35.92000 835 THR B N 1
ATOM 8776 C CA . THR B 1 546 ? 155.17900 174.07500 143.89900 1.000 25.14000 835 THR B CA 1
ATOM 8777 C C . THR B 1 546 ? 156.21500 175.17200 144.10700 1.000 27.58000 835 THR B C 1
ATOM 8778 O O . THR B 1 546 ? 157.23100 175.21600 143.40400 1.000 41.01000 835 THR B O 1
ATOM 8782 N N . ASN B 1 547 ? 155.97700 176.06800 145.06600 1.000 21.22000 836 ASN B N 1
ATOM 8783 C CA . ASN B 1 547 ? 156.92500 177.15000 145.31400 1.000 28.12000 836 ASN B CA 1
ATOM 8784 C C . ASN B 1 547 ? 158.27500 176.61300 145.77600 1.000 37.72000 836 ASN B C 1
ATOM 8785 O O . ASN B 1 547 ? 159.32900 177.05900 145.29900 1.000 41.00000 836 ASN B O 1
ATOM 8790 N N . GLU B 1 548 ? 158.26500 175.64400 146.69500 1.000 36.87000 837 GLU B N 1
ATOM 8791 C CA . GLU B 1 548 ? 159.52000 175.06000 147.15900 1.000 35.27000 837 GLU B CA 1
ATOM 8792 C C . GLU B 1 548 ? 160.25500 174.35600 146.02700 1.000 36.19000 837 GLU B C 1
ATOM 8793 O O . GLU B 1 548 ? 161.48100 174.47500 145.90200 1.000 41.34000 837 GLU B O 1
ATOM 8799 N N . MET B 1 549 ? 159.52600 173.60600 145.19600 1.000 30.22000 838 MET B N 1
ATOM 8800 C CA . MET B 1 549 ? 160.18300 172.89500 144.10600 1.000 26.05000 838 MET B CA 1
ATOM 8801 C C . MET B 1 549 ? 160.74800 173.86000 143.07100 1.000 29.44000 838 MET B C 1
ATOM 8802 O O . MET B 1 549 ? 161.81300 173.60600 142.50300 1.000 34.36000 838 MET B O 1
ATOM 8807 N N . LEU B 1 550 ? 160.06200 174.97800 142.82000 1.000 29.95000 839 LEU B N 1
ATOM 8808 C CA . LEU B 1 550 ? 160.61700 175.98800 141.92400 1.000 25.42000 839 LEU B CA 1
ATOM 8809 C C . LEU B 1 550 ? 161.88700 176.60100 142.50100 1.000 33.12000 839 LEU B C 1
ATOM 8810 O O . LEU B 1 550 ? 162.87600 176.80100 141.77900 1.000 37.54000 839 LEU B O 1
ATOM 8815 N N . LYS B 1 551 ? 161.88300 176.90400 143.80300 1.000 33.73000 840 LYS B N 1
ATOM 8816 C CA . LYS B 1 551 ? 163.08800 177.44200 144.42800 1.000 31.18000 840 LYS B CA 1
ATOM 8817 C C . LYS B 1 551 ? 164.24500 176.45700 144.32400 1.000 26.78000 840 LYS B C 1
ATOM 8818 O O . LYS B 1 551 ? 165.38700 176.85300 144.06600 1.000 29.48000 840 LYS B O 1
ATOM 8824 N N . TYR B 1 552 ? 163.97100 175.16900 144.52500 1.000 29.28000 841 TYR B N 1
ATOM 8825 C CA . TYR B 1 552 ? 165.04300 174.18300 144.45800 1.000 26.30000 841 TYR B CA 1
ATOM 8826 C C . TYR B 1 552 ? 165.49600 173.93900 143.02300 1.000 39.48000 841 TYR B C 1
ATOM 8827 O O . TYR B 1 552 ? 166.65900 173.58900 142.79500 1.000 36.06000 841 TYR B O 1
ATOM 8836 N N . LEU B 1 553 ? 164.60200 174.11800 142.04700 1.000 42.37000 842 LEU B N 1
ATOM 8837 C CA . LEU B 1 553 ? 164.99900 174.00100 140.64800 1.000 30.60000 842 LEU B CA 1
ATOM 8838 C C . LEU B 1 553 ? 165.83600 175.18800 140.19800 1.000 27.92000 842 LEU B C 1
ATOM 8839 O O . LEU B 1 553 ? 166.65300 175.05400 139.28200 1.000 38.13000 842 LEU B O 1
ATOM 8844 N N . LYS B 1 554 ? 165.64300 176.35300 140.81900 1.000 24.06000 843 LYS B N 1
ATOM 8845 C CA . LYS B 1 554 ? 166.39300 177.53200 140.40400 1.000 21.84000 843 LYS B CA 1
ATOM 8846 C C . LYS B 1 554 ? 167.89400 177.38200 140.60900 1.000 31.91000 843 LYS B C 1
ATOM 8847 O O . LYS B 1 554 ? 168.66800 178.07000 139.93400 1.000 38.46000 843 LYS B O 1
ATOM 8853 N N . LYS B 1 555 ? 168.33100 176.51000 141.51800 1.000 41.88000 844 LYS B N 1
ATOM 8854 C CA . LYS B 1 555 ? 169.75300 176.28100 141.74300 1.000 34.44000 844 LYS B CA 1
ATOM 8855 C C . LYS B 1 555 ? 170.24600 174.93200 141.24700 1.000 36.15000 844 LYS B C 1
ATOM 8856 O O . LYS B 1 555 ? 171.38900 174.83700 140.79900 1.000 42.79000 844 LYS B O 1
ATOM 8862 N N . ASP B 1 556 ? 169.42100 173.89200 141.31300 1.000 30.25000 845 ASP B N 1
ATOM 8863 C CA . ASP B 1 556 ? 169.76500 172.57600 140.79300 1.000 28.59000 845 ASP B CA 1
ATOM 8864 C C . ASP B 1 556 ? 168.77300 172.20200 139.70400 1.000 28.55000 845 ASP B C 1
ATOM 8865 O O . ASP B 1 556 ? 167.55900 172.23300 139.92900 1.000 41.03000 845 ASP B O 1
ATOM 8870 N N . ARG B 1 557 ? 169.28800 171.84600 138.53300 1.000 31.19000 846 ARG B N 1
ATOM 8871 C CA . ARG B 1 557 ? 168.45100 171.47400 137.40200 1.000 30.07000 846 ARG B CA 1
ATOM 8872 C C . ARG B 1 557 ? 168.21000 169.97600 137.31400 1.000 27.83000 846 ARG B C 1
ATOM 8873 O O . ARG B 1 557 ? 167.46500 169.53500 136.43500 1.000 34.94000 846 ARG B O 1
ATOM 8881 N N . ASN B 1 558 ? 168.81000 169.18800 138.20400 1.000 26.65000 847 ASN B N 1
ATOM 8882 C CA . ASN B 1 558 ? 168.72000 167.73400 138.14900 1.000 28.05000 847 ASN B CA 1
ATOM 8883 C C . ASN B 1 558 ? 167.54300 167.18800 138.94100 1.000 28.64000 847 ASN B C 1
ATOM 8884 O O . ASN B 1 558 ? 167.59600 166.04700 139.41600 1.000 35.91000 847 ASN B O 1
ATOM 8889 N N . ILE B 1 559 ? 166.48300 167.97200 139.10000 1.000 23.60000 848 ILE B N 1
ATOM 8890 C CA . ILE B 1 559 ? 165.24500 167.50500 139.70800 1.000 24.80000 848 ILE B CA 1
ATOM 8891 C C . ILE B 1 559 ? 164.29400 167.12200 138.58400 1.000 31.48000 848 ILE B C 1
ATOM 8892 O O . ILE B 1 559 ? 164.00200 167.93800 137.70200 1.000 37.36000 848 ILE B O 1
ATOM 8897 N N . ILE B 1 560 ? 163.81200 165.88500 138.61100 1.000 27.11000 849 ILE B N 1
ATOM 8898 C CA . ILE B 1 560 ? 162.90800 165.36100 137.59800 1.000 24.42000 849 ILE B CA 1
ATOM 8899 C C . ILE B 1 560 ? 161.57000 165.06500 138.25800 1.000 37.63000 849 ILE B C 1
ATOM 8900 O O . ILE B 1 560 ? 161.51400 164.36400 139.27600 1.000 39.98000 849 ILE B O 1
ATOM 8905 N N . PHE B 1 561 ? 160.49700 165.59700 137.68100 1.000 31.81000 850 PHE B N 1
ATOM 8906 C CA . PHE B 1 561 ? 159.15000 165.40700 138.19700 1.000 15.11000 850 PHE B CA 1
ATOM 8907 C C . PHE B 1 561 ? 158.34700 164.52500 137.25300 1.000 17.67000 850 PHE B C 1
ATOM 8908 O O . PHE B 1 561 ? 158.50900 164.59400 136.03200 1.000 30.12000 850 PHE B O 1
ATOM 8916 N N . LEU B 1 562 ? 157.48300 163.69600 137.82800 1.000 19.24000 851 LEU B N 1
ATOM 8917 C CA . LEU B 1 562 ? 156.60800 162.81200 137.07700 1.000 20.27000 851 LEU B CA 1
ATOM 8918 C C . LEU B 1 562 ? 155.19800 162.90000 137.64000 1.000 28.93000 851 LEU B C 1
ATOM 8919 O O . LEU B 1 562 ? 155.00100 163.23200 138.81200 1.000 37.74000 851 LEU B O 1
ATOM 8924 N N . SER B 1 563 ? 154.21200 162.59800 136.79300 1.000 34.31000 852 SER B N 1
ATOM 8925 C CA . SER B 1 563 ? 152.81800 162.62800 137.20500 1.000 33.95000 852 SER B CA 1
ATOM 8926 C C . SER B 1 563 ? 152.01300 161.69000 136.32200 1.000 29.38000 852 SER B C 1
ATOM 8927 O O . SER B 1 563 ? 152.25000 161.64100 135.10800 1.000 37.75000 852 SER B O 1
ATOM 8930 N N . PRO B 1 564 ? 151.07900 160.93800 136.88900 1.000 24.73000 853 PRO B N 1
ATOM 8931 C CA . PRO B 1 564 ? 150.18400 160.09900 136.06800 1.000 33.57000 853 PRO B CA 1
ATOM 8932 C C . PRO B 1 564 ? 148.93000 160.85100 135.62800 1.000 36.50000 853 PRO B C 1
ATOM 8933 O O . PRO B 1 564 ? 147.82100 160.65800 136.14800 1.000 45.00000 853 PRO B O 1
ATOM 8937 N N . ALA B 1 565 ? 149.11500 161.74300 134.65100 1.000 24.29000 854 ALA B N 1
ATOM 8938 C CA . ALA B 1 565 ? 148.03000 162.49100 134.01000 1.000 29.57000 854 ALA B CA 1
ATOM 8939 C C . ALA B 1 565 ? 147.30100 163.41300 134.97900 1.000 32.92000 854 ALA B C 1
ATOM 8940 O O . ALA B 1 565 ? 146.10300 163.66000 134.83000 1.000 41.37000 854 ALA B O 1
ATOM 8942 N N . MET B 1 566 ? 148.00700 163.93800 135.97400 1.000 28.13000 855 MET B N 1
ATOM 8943 C CA . MET B 1 566 ? 147.41700 164.85900 136.94000 1.000 29.17000 855 MET B CA 1
ATOM 8944 C C . MET B 1 566 ? 148.35100 166.03800 137.17200 1.000 22.75000 855 MET B C 1
ATOM 8945 O O . MET B 1 566 ? 148.64100 166.41700 138.30600 1.000 32.65000 855 MET B O 1
ATOM 8950 N N . LEU B 1 567 ? 148.84200 166.63000 136.08300 1.000 23.75000 856 LEU B N 1
ATOM 8951 C CA . LEU B 1 567 ? 149.78100 167.74000 136.20300 1.000 27.12000 856 LEU B CA 1
ATOM 8952 C C . LEU B 1 567 ? 149.15900 168.91500 136.94700 1.000 28.89000 856 LEU B C 1
ATOM 8953 O O . LEU B 1 567 ? 149.78900 169.50800 137.83100 1.000 28.76000 856 LEU B O 1
ATOM 8958 N N . GLY B 1 568 ? 147.92000 169.26800 136.60200 1.000 38.16000 857 GLY B N 1
ATOM 8959 C CA . GLY B 1 568 ? 147.28800 170.41400 137.23700 1.000 36.68000 857 GLY B CA 1
ATOM 8960 C C . GLY B 1 568 ? 147.02200 170.20000 138.71300 1.000 35.09000 857 GLY B C 1
ATOM 8961 O O . GLY B 1 568 ? 147.27700 171.08500 139.53400 1.000 33.81000 857 GLY B O 1
ATOM 8962 N N . GLY B 1 569 ? 146.50000 169.02700 139.07200 1.000 36.34000 858 GLY B N 1
ATOM 8963 C CA . GLY B 1 569 ? 146.22500 168.75100 140.47100 1.000 34.57000 858 GLY B CA 1
ATOM 8964 C C . GLY B 1 569 ? 147.48300 168.61200 141.30700 1.000 39.77000 858 GLY B C 1
ATOM 8965 O O . GLY B 1 569 ? 147.54400 169.10000 142.43800 1.000 40.20000 858 GLY B O 1
ATOM 8966 N N . SER B 1 570 ? 148.50400 167.94600 140.76400 1.000 38.01000 859 SER B N 1
ATOM 8967 C CA . SER B 1 570 ? 149.74300 167.73700 141.50400 1.000 26.15000 859 SER B CA 1
ATOM 8968 C C . SER B 1 570 ? 150.57400 169.00300 141.63700 1.000 26.85000 859 SER B C 1
ATOM 8969 O O . SER B 1 570 ? 151.54900 169.00300 142.39500 1.000 27.29000 859 SER B O 1
ATOM 8972 N N . GLY B 1 571 ? 150.22000 170.07200 140.93200 1.000 31.49000 860 GLY B N 1
ATOM 8973 C CA . GLY B 1 571 ? 150.97300 171.30600 141.00200 1.000 29.77000 860 GLY B CA 1
ATOM 8974 C C . GLY B 1 571 ? 152.17500 171.37900 140.09300 1.000 34.32000 860 GLY B C 1
ATOM 8975 O O . GLY B 1 571 ? 153.03900 172.23600 140.30600 1.000 30.15000 860 GLY B O 1
ATOM 8976 N N . LEU B 1 572 ? 152.26100 170.51000 139.08600 1.000 38.19000 861 LEU B N 1
ATOM 8977 C CA . LEU B 1 572 ? 153.42000 170.44800 138.20600 1.000 32.78000 861 LEU B CA 1
ATOM 8978 C C . LEU B 1 572 ? 153.28000 171.29400 136.94700 1.000 25.88000 861 LEU B C 1
ATOM 8979 O O . LEU B 1 572 ? 154.26800 171.45600 136.22300 1.000 32.07000 861 LEU B O 1
ATOM 8984 N N . VAL B 1 573 ? 152.09600 171.84800 136.67600 1.000 27.18000 862 VAL B N 1
ATOM 8985 C CA . VAL B 1 573 ? 151.90400 172.62900 135.45700 1.000 32.48000 862 VAL B CA 1
ATOM 8986 C C . VAL B 1 573 ? 152.84700 173.82400 135.43900 1.000 31.10000 862 VAL B C 1
ATOM 8987 O O . VAL B 1 573 ? 153.56800 174.05400 134.46100 1.000 36.96000 862 VAL B O 1
ATOM 8991 N N . LYS B 1 574 ? 152.88600 174.57800 136.53900 1.000 23.16000 863 LYS B N 1
ATOM 8992 C CA . LYS B 1 574 ? 153.78500 175.72100 136.63200 1.000 26.76000 863 LYS B CA 1
ATOM 8993 C C . LYS B 1 574 ? 155.24300 175.30600 136.49700 1.000 33.18000 863 LYS B C 1
ATOM 8994 O O . LYS B 1 574 ? 156.09000 176.14000 136.16000 1.000 34.06000 863 LYS B O 1
ATOM 9000 N N . ILE B 1 575 ? 155.55100 174.03700 136.74400 1.000 37.57000 864 ILE B N 1
ATOM 9001 C CA . ILE B 1 575 ? 156.89300 173.51500 136.52100 1.000 32.76000 864 ILE B CA 1
ATOM 9002 C C . ILE B 1 575 ? 157.06800 173.04900 135.08100 1.000 36.36000 864 ILE B C 1
ATOM 9003 O O . ILE B 1 575 ? 158.13500 173.23300 134.48900 1.000 38.97000 864 ILE B O 1
ATOM 9008 N N . SER B 1 576 ? 156.02400 172.45900 134.49200 1.000 42.29000 865 SER B N 1
ATOM 9009 C CA . SER B 1 576 ? 156.12600 171.98300 133.11700 1.000 34.20000 865 SER B CA 1
ATOM 9010 C C . SER B 1 576 ? 156.22300 173.13700 132.12900 1.000 30.68000 865 SER B C 1
ATOM 9011 O O . SER B 1 576 ? 156.82600 172.98900 131.06200 1.000 40.40000 865 SER B O 1
ATOM 9014 N N . GLU B 1 577 ? 155.63400 174.28700 132.45800 1.000 34.76000 866 GLU B N 1
ATOM 9015 C CA . GLU B 1 577 ? 155.72800 175.44200 131.57400 1.000 36.40000 866 GLU B CA 1
ATOM 9016 C C . GLU B 1 577 ? 157.14300 176.00400 131.54500 1.000 38.26000 866 GLU B C 1
ATOM 9017 O O . GLU B 1 577 ? 157.64200 176.38700 130.48100 1.000 46.59000 866 GLU B O 1
ATOM 9023 N N . ARG B 1 578 ? 157.80300 176.06100 132.69900 1.000 38.30000 867 ARG B N 1
ATOM 9024 C CA . ARG B 1 578 ? 159.11000 176.69500 132.80000 1.000 32.82000 867 ARG B CA 1
ATOM 9025 C C . ARG B 1 578 ? 160.26200 175.72400 132.57300 1.000 31.28000 867 ARG B C 1
ATOM 9026 O O . ARG B 1 578 ? 161.31000 176.12900 132.05800 1.000 34.27000 867 ARG B O 1
ATOM 9034 N N . TYR B 1 579 ? 160.09500 174.45700 132.93800 1.000 30.28000 868 TYR B N 1
ATOM 9035 C CA . TYR B 1 579 ? 161.11400 173.42800 132.73800 1.000 31.94000 868 TYR B CA 1
ATOM 9036 C C . TYR B 1 579 ? 160.46900 172.23000 132.05600 1.000 32.16000 868 TYR B C 1
ATOM 9037 O O . TYR B 1 579 ? 160.30800 171.16500 132.66300 1.000 39.47000 868 TYR B O 1
ATOM 9046 N N . PRO B 1 580 ? 160.08700 172.37200 130.78400 1.000 28.87000 869 PRO B N 1
ATOM 9047 C CA . PRO B 1 580 ? 159.35600 171.28300 130.11600 1.000 34.80000 869 PRO B CA 1
ATOM 9048 C C . PRO B 1 580 ? 160.13600 169.98800 130.04300 1.000 40.89000 869 PRO B C 1
ATOM 9049 O O . PRO B 1 580 ? 159.53200 168.90900 130.08100 1.000 38.89000 869 PRO B O 1
ATOM 9053 N N . ASN B 1 581 ? 161.46100 170.05900 129.94500 1.000 47.51000 870 ASN B N 1
ATOM 9054 C CA . ASN B 1 581 ? 162.29000 168.86400 129.88800 1.000 43.86000 870 ASN B CA 1
ATOM 9055 C C . ASN B 1 581 ? 162.38900 168.14500 131.22500 1.000 48.68000 870 ASN B C 1
ATOM 9056 O O . ASN B 1 581 ? 162.88900 167.01500 131.26600 1.000 48.16000 870 ASN B O 1
ATOM 9061 N N . ASN B 1 582 ? 161.93000 168.76200 132.31200 1.000 40.37000 871 ASN B N 1
ATOM 9062 C CA . ASN B 1 582 ? 162.00700 168.17200 133.64000 1.000 36.42000 871 ASN B CA 1
ATOM 9063 C C . ASN B 1 582 ? 160.73900 167.43200 134.04900 1.000 41.53000 871 ASN B C 1
ATOM 9064 O O . ASN B 1 582 ? 160.68500 166.90400 135.16300 1.000 43.14000 871 ASN B O 1
ATOM 9069 N N . VAL B 1 583 ? 159.72400 167.37500 133.18800 1.000 33.54000 872 VAL B N 1
ATOM 9070 C CA . VAL B 1 583 ? 158.44000 166.77200 133.53100 1.000 20.98000 872 VAL B CA 1
ATOM 9071 C C . VAL B 1 583 ? 158.09900 165.70000 132.50700 1.000 19.58000 872 VAL B C 1
ATOM 9072 O O . VAL B 1 583 ? 158.22800 165.92400 131.29900 1.000 39.00000 872 VAL B O 1
ATOM 9076 N N . TYR B 1 584 ? 157.67000 164.53900 132.99200 1.000 17.14000 873 TYR B N 1
ATOM 9077 C CA . TYR B 1 584 ? 157.27700 163.40500 132.15900 1.000 27.09000 873 TYR B CA 1
ATOM 9078 C C . TYR B 1 584 ? 155.82300 163.07900 132.48000 1.000 38.14000 873 TYR B C 1
ATOM 9079 O O . TYR B 1 584 ? 155.53200 162.46200 133.50900 1.000 39.86000 873 TYR B O 1
ATOM 9088 N N . ASP B 1 585 ? 154.91000 163.49300 131.60500 1.000 37.64000 874 ASP B N 1
ATOM 9089 C CA . ASP B 1 585 ? 153.49200 163.18500 131.75600 1.000 31.13000 874 ASP B CA 1
ATOM 9090 C C . ASP B 1 585 ? 153.21300 161.88200 131.02100 1.000 33.65000 874 ASP B C 1
ATOM 9091 O O . ASP B 1 585 ? 153.18000 161.85000 129.78700 1.000 46.78000 874 ASP B O 1
ATOM 9096 N N . VAL B 1 586 ? 153.01300 160.80900 131.77600 1.000 25.84000 875 VAL B N 1
ATOM 9097 C CA . VAL B 1 586 ? 152.93600 159.46900 131.22000 1.000 31.45000 875 VAL B CA 1
ATOM 9098 C C . VAL B 1 586 ? 151.48800 159.03200 130.98800 1.000 36.06000 875 VAL B C 1
ATOM 9099 O O . VAL B 1 586 ? 151.22700 157.84600 130.79800 1.000 38.24000 875 VAL B O 1
ATOM 9103 N N . GLY B 1 587 ? 150.54500 159.97100 130.98900 1.000 39.80000 876 GLY B N 1
ATOM 9104 C CA . GLY B 1 587 ? 149.15200 159.57900 130.90400 1.000 35.26000 876 GLY B CA 1
ATOM 9105 C C . GLY B 1 587 ? 148.70900 158.93300 132.20600 1.000 28.33000 876 GLY B C 1
ATOM 9106 O O . GLY B 1 587 ? 149.32600 159.10000 133.25500 1.000 39.33000 876 GLY B O 1
ATOM 9107 N N . ILE B 1 588 ? 147.62700 158.16400 132.12700 1.000 27.65000 877 ILE B N 1
ATOM 9108 C CA . ILE B 1 588 ? 147.13900 157.47100 133.31300 1.000 36.15000 877 ILE B CA 1
ATOM 9109 C C . ILE B 1 588 ? 147.93400 156.17900 133.42900 1.000 34.99000 877 ILE B C 1
ATOM 9110 O O . ILE B 1 588 ? 147.48500 155.11200 132.99800 1.000 40.60000 877 ILE B O 1
ATOM 9115 N N . ALA B 1 589 ? 149.13100 156.28200 134.00000 1.000 34.94000 878 ALA B N 1
ATOM 9116 C CA . ALA B 1 589 ? 150.10400 155.19600 134.02700 1.000 35.09000 878 ALA B CA 1
ATOM 9117 C C . ALA B 1 589 ? 150.77500 155.10900 135.39500 1.000 40.50000 878 ALA B C 1
ATOM 9118 O O . ALA B 1 589 ? 152.00100 155.10900 135.50600 1.000 44.25000 878 ALA B O 1
ATOM 9120 N N . GLU B 1 590 ? 149.96700 155.06700 136.45900 1.000 36.35000 879 GLU B N 1
ATOM 9121 C CA . GLU B 1 590 ? 150.50400 155.06700 137.82000 1.000 38.58000 879 GLU B CA 1
ATOM 9122 C C . GLU B 1 590 ? 151.57500 153.99500 138.00900 1.000 40.02000 879 GLU B C 1
ATOM 9123 O O . GLU B 1 590 ? 152.64700 154.26400 138.56300 1.000 43.12000 879 GLU B O 1
ATOM 9129 N N . GLN B 1 591 ? 151.30100 152.77100 137.55200 1.000 27.17000 880 GLN B N 1
ATOM 9130 C CA . GLN B 1 591 ? 152.30400 151.71300 137.62700 1.000 30.05000 880 GLN B CA 1
ATOM 9131 C C . GLN B 1 591 ? 153.54700 152.08900 136.83300 1.000 32.21000 880 GLN B C 1
ATOM 9132 O O . GLN B 1 591 ? 154.68200 152.00600 137.33200 1.000 33.94000 880 GLN B O 1
ATOM 9138 N N . HIS B 1 592 ? 153.34200 152.49500 135.57900 1.000 31.12000 881 HIS B N 1
ATOM 9139 C CA . HIS B 1 592 ? 154.44700 152.92600 134.73800 1.000 28.19000 881 HIS B CA 1
ATOM 9140 C C . HIS B 1 592 ? 155.14500 154.12900 135.34400 1.000 28.30000 881 HIS B C 1
ATOM 9141 O O . HIS B 1 592 ? 156.37300 154.22600 135.29200 1.000 37.18000 881 HIS B O 1
ATOM 9148 N N . SER B 1 593 ? 154.38400 155.05000 135.93600 1.000 19.03000 882 SER B N 1
ATOM 9149 C CA . SER B 1 593 ? 154.99800 156.23000 136.53400 1.000 30.91000 882 SER B CA 1
ATOM 9150 C C . SER B 1 593 ? 155.93200 155.84400 137.67300 1.000 31.71000 882 SER B C 1
ATOM 9151 O O . SER B 1 593 ? 157.06400 156.33300 137.74900 1.000 32.67000 882 SER B O 1
ATOM 9154 N N . VAL B 1 594 ? 155.49300 154.93100 138.54000 1.000 36.00000 883 VAL B N 1
ATOM 9155 C CA . VAL B 1 594 ? 156.31900 154.53300 139.67600 1.000 27.01000 883 VAL B CA 1
ATOM 9156 C C . VAL B 1 594 ? 157.57100 153.80300 139.20600 1.000 25.55000 883 VAL B C 1
ATOM 9157 O O . VAL B 1 594 ? 158.68500 154.12000 139.63800 1.000 27.40000 883 VAL B O 1
ATOM 9161 N N . THR B 1 595 ? 157.41700 152.81600 138.31800 1.000 26.07000 884 THR B N 1
ATOM 9162 C CA . THR B 1 595 ? 158.59300 152.05400 137.89300 1.000 23.04000 884 THR B CA 1
ATOM 9163 C C . THR B 1 595 ? 159.55500 152.91600 137.07700 1.000 18.71000 884 THR B C 1
ATOM 9164 O O . THR B 1 595 ? 160.77900 152.81000 137.22800 1.000 27.96000 884 THR B O 1
ATOM 9168 N N . PHE B 1 596 ? 159.01700 153.78000 136.21700 1.000 18.11000 885 PHE B N 1
ATOM 9169 C CA . PHE B 1 596 ? 159.82300 154.70600 135.43400 1.000 18.03000 885 PHE B CA 1
ATOM 9170 C C . PHE B 1 596 ? 160.61700 155.64100 136.33800 1.000 28.00000 885 PHE B C 1
ATOM 9171 O O . PHE B 1 596 ? 161.82900 155.81700 136.16000 1.000 31.84000 885 PHE B O 1
ATOM 9179 N N . ALA B 1 597 ? 159.95300 156.22800 137.34000 1.000 30.31000 886 ALA B N 1
ATOM 9180 C CA . ALA B 1 597 ? 160.64600 157.11900 138.26400 1.000 18.36000 886 ALA B CA 1
ATOM 9181 C C . ALA B 1 597 ? 161.68800 156.36900 139.08200 1.000 25.17000 886 ALA B C 1
ATOM 9182 O O . ALA B 1 597 ? 162.75400 156.91400 139.38100 1.000 28.63000 886 ALA B O 1
ATOM 9184 N N . ALA B 1 598 ? 161.39700 155.12400 139.46500 1.000 27.97000 887 ALA B N 1
ATOM 9185 C CA . ALA B 1 598 ? 162.36200 154.34200 140.22900 1.000 22.65000 887 ALA B CA 1
ATOM 9186 C C . ALA B 1 598 ? 163.61100 154.05500 139.40700 1.000 30.45000 887 ALA B C 1
ATOM 9187 O O . ALA B 1 598 ? 164.73600 154.18200 139.90500 1.000 35.00000 887 ALA B O 1
ATOM 9189 N N . ALA B 1 599 ? 163.43300 153.66200 138.14300 1.000 32.56000 888 ALA B N 1
ATOM 9190 C CA . ALA B 1 599 ? 164.58600 153.44500 137.27500 1.000 20.69000 888 ALA B CA 1
ATOM 9191 C C . ALA B 1 599 ? 165.35400 154.73500 137.04300 1.000 15.54000 888 ALA B C 1
ATOM 9192 O O . ALA B 1 599 ? 166.58000 154.71100 136.90000 1.000 30.11000 888 ALA B O 1
ATOM 9194 N N . MET B 1 600 ? 164.65500 155.86700 137.00200 1.000 18.08000 889 MET B N 1
ATOM 9195 C CA . MET B 1 600 ? 165.31600 157.15500 136.85300 1.000 16.16000 889 MET B CA 1
ATOM 9196 C C . MET B 1 600 ? 165.99800 157.61900 138.13300 1.000 20.45000 889 MET B C 1
ATOM 9197 O O . MET B 1 600 ? 166.87200 158.49000 138.07300 1.000 29.64000 889 MET B O 1
ATOM 9202 N N . ALA B 1 601 ? 165.61700 157.06800 139.28500 1.000 29.73000 890 ALA B N 1
ATOM 9203 C CA . ALA B 1 601 ? 166.21900 157.42400 140.56200 1.000 27.02000 890 ALA B CA 1
ATOM 9204 C C . ALA B 1 601 ? 167.48700 156.64100 140.86500 1.000 28.59000 890 ALA B C 1
ATOM 9205 O O . ALA B 1 601 ? 168.22500 157.02000 141.78000 1.000 29.24000 890 ALA B O 1
ATOM 9207 N N . MET B 1 602 ? 167.76100 155.56700 140.12300 1.000 28.20000 891 MET B N 1
ATOM 9208 C CA . MET B 1 602 ? 169.02100 154.85400 140.27400 1.000 15.53000 891 MET B CA 1
ATOM 9209 C C . MET B 1 602 ? 170.21400 155.68600 139.83300 1.000 14.02000 891 MET B C 1
ATOM 9210 O O . MET B 1 602 ? 171.35200 155.32700 140.15000 1.000 19.94000 891 MET B O 1
ATOM 9215 N N . ASN B 1 603 ? 169.98300 156.77700 139.11400 1.000 21.25000 892 ASN B N 1
ATOM 9216 C CA . ASN B 1 603 ? 171.05000 157.67600 138.70600 1.000 16.56000 892 ASN B CA 1
ATOM 9217 C C . ASN B 1 603 ? 171.38500 158.61200 139.85900 1.000 26.70000 892 ASN B C 1
ATOM 9218 O O . ASN B 1 603 ? 170.55100 159.42700 140.26500 1.000 30.59000 892 ASN B O 1
ATOM 9223 N N . LYS B 1 604 ? 172.60400 158.49700 140.38500 1.000 26.94000 893 LYS B N 1
ATOM 9224 C CA . LYS B 1 604 ? 173.00700 159.31300 141.52100 1.000 21.91000 893 LYS B CA 1
ATOM 9225 C C . LYS B 1 604 ? 173.16000 160.78600 141.17000 1.000 21.86000 893 LYS B C 1
ATOM 9226 O O . LYS B 1 604 ? 173.29400 161.60700 142.08200 1.000 31.67000 893 LYS B O 1
ATOM 9232 N N . LYS B 1 605 ? 173.14500 161.14000 139.89000 1.000 14.00000 894 LYS B N 1
ATOM 9233 C CA . LYS B 1 605 ? 173.27400 162.52400 139.46300 1.000 18.69000 894 LYS B CA 1
ATOM 9234 C C . LYS B 1 605 ? 171.93500 163.23300 139.31800 1.000 27.39000 894 LYS B C 1
ATOM 9235 O O . LYS B 1 605 ? 171.91200 164.39800 138.91200 1.000 29.79000 894 LYS B O 1
ATOM 9241 N N . LEU B 1 606 ? 170.82600 162.57000 139.64300 1.000 31.68000 895 LEU B N 1
ATOM 9242 C CA . LEU B 1 606 ? 169.49700 163.14300 139.49000 1.000 25.51000 895 LEU B CA 1
ATOM 9243 C C . LEU B 1 606 ? 168.69200 162.96400 140.76900 1.000 25.94000 895 LEU B C 1
ATOM 9244 O O . LEU B 1 606 ? 168.89500 162.01100 141.52400 1.000 34.55000 895 LEU B O 1
ATOM 9249 N N . LYS B 1 607 ? 167.77000 163.89400 140.99900 1.000 28.52000 896 LYS B N 1
ATOM 9250 C CA . LYS B 1 607 ? 166.77200 163.79400 142.05600 1.000 26.84000 896 LYS B CA 1
ATOM 9251 C C . LYS B 1 607 ? 165.40400 163.65400 141.40300 1.000 25.33000 896 LYS B C 1
ATOM 9252 O O . LYS B 1 607 ? 165.01500 164.49500 140.58800 1.000 30.60000 896 LYS B O 1
ATOM 9258 N N . ILE B 1 608 ? 164.67700 162.60300 141.76400 1.000 18.35000 897 ILE B N 1
ATOM 9259 C CA . ILE B 1 608 ? 163.39600 162.28200 141.14700 1.000 22.03000 897 ILE B CA 1
ATOM 9260 C C . ILE B 1 608 ? 162.30900 162.41500 142.20300 1.000 29.62000 897 ILE B C 1
ATOM 9261 O O . ILE B 1 608 ? 162.36500 161.75000 143.24500 1.000 28.90000 897 ILE B O 1
ATOM 9266 N N . GLN B 1 609 ? 161.32300 163.26600 141.93500 1.000 30.86000 898 GLN B N 1
ATOM 9267 C CA . GLN B 1 609 ? 160.13900 163.39800 142.77500 1.000 20.41000 898 GLN B CA 1
ATOM 9268 C C . GLN B 1 609 ? 158.92400 162.95700 141.97400 1.000 26.00000 898 GLN B C 1
ATOM 9269 O O . GLN B 1 609 ? 158.67300 163.47900 140.88300 1.000 33.91000 898 GLN B O 1
ATOM 9275 N N . LEU B 1 610 ? 158.17300 162.00700 142.51600 1.000 29.50000 899 LEU B N 1
ATOM 9276 C CA . LEU B 1 610 ? 156.95900 161.51000 141.88700 1.000 25.27000 899 LEU B CA 1
ATOM 9277 C C . LEU B 1 610 ? 155.74400 162.06400 142.61700 1.000 26.68000 899 LEU B C 1
ATOM 9278 O O . LEU B 1 610 ? 155.61900 161.90400 143.83600 1.000 30.47000 899 LEU B O 1
ATOM 9283 N N . CYS B 1 611 ? 154.85500 162.71300 141.87200 1.000 23.69000 900 CYS B N 1
ATOM 9284 C CA . CYS B 1 611 ? 153.65900 163.33700 142.42200 1.000 21.44000 900 CYS B CA 1
ATOM 9285 C C . CYS B 1 611 ? 152.44500 162.50400 142.03700 1.000 15.23000 900 CYS B C 1
ATOM 9286 O O . CYS B 1 611 ? 152.14000 162.36100 140.84900 1.000 23.71000 900 CYS B O 1
ATOM 9289 N N . ILE B 1 612 ? 151.75400 161.96200 143.03600 1.000 16.25000 901 ILE B N 1
ATOM 9290 C CA . ILE B 1 612 ? 150.63700 161.05300 142.80400 1.000 11.94000 901 ILE B CA 1
ATOM 9291 C C . ILE B 1 612 ? 149.64100 161.20500 143.94700 1.000 26.09000 901 ILE B C 1
ATOM 9292 O O . ILE B 1 612 ? 150.02400 161.46100 145.09100 1.000 31.86000 901 ILE B O 1
ATOM 9297 N N . TYR B 1 613 ? 148.35400 161.06700 143.62900 1.000 31.65000 902 TYR B N 1
ATOM 9298 C CA . TYR B 1 613 ? 147.31700 161.19500 144.64200 1.000 21.71000 902 TYR B CA 1
ATOM 9299 C C . TYR B 1 613 ? 147.30400 159.98200 145.56400 1.000 24.43000 902 TYR B C 1
ATOM 9300 O O . TYR B 1 613 ? 147.82100 158.91000 145.23900 1.000 31.33000 902 TYR B O 1
ATOM 9309 N N . SER B 1 614 ? 146.68500 160.16500 146.72900 1.000 14.59000 903 SER B N 1
ATOM 9310 C CA . SER B 1 614 ? 146.60900 159.08200 147.70100 1.000 24.47000 903 SER B CA 1
ATOM 9311 C C . SER B 1 614 ? 145.82300 157.89600 147.15600 1.000 27.09000 903 SER B C 1
ATOM 9312 O O . SER B 1 614 ? 146.24800 156.74400 147.29800 1.000 24.42000 903 SER B O 1
ATOM 9315 N N . THR B 1 615 ? 144.67900 158.15500 146.51600 1.000 28.92000 904 THR B N 1
ATOM 9316 C CA . THR B 1 615 ? 143.85400 157.06100 146.01400 1.000 22.38000 904 THR B CA 1
ATOM 9317 C C . THR B 1 615 ? 144.47500 156.38600 144.80200 1.000 29.79000 904 THR B C 1
ATOM 9318 O O . THR B 1 615 ? 144.30100 155.17800 144.61200 1.000 33.09000 904 THR B O 1
ATOM 9322 N N . PHE B 1 616 ? 145.19100 157.14100 143.97100 1.000 35.74000 905 PHE B N 1
ATOM 9323 C CA . PHE B 1 616 ? 145.79000 156.57600 142.77000 1.000 24.68000 905 PHE B CA 1
ATOM 9324 C C . PHE B 1 616 ? 147.01800 155.72600 143.06900 1.000 25.78000 905 PHE B C 1
ATOM 9325 O O . PHE B 1 616 ? 147.36600 154.86200 142.25900 1.000 35.52000 905 PHE B O 1
ATOM 9333 N N . LEU B 1 617 ? 147.67200 155.94400 144.20900 1.000 24.68000 906 LEU B N 1
ATOM 9334 C CA . LEU B 1 617 ? 148.79000 155.10500 144.61700 1.000 25.91000 906 LEU B CA 1
ATOM 9335 C C . LEU B 1 617 ? 148.35000 153.69600 144.99100 1.000 32.36000 906 LEU B C 1
ATOM 9336 O O . LEU B 1 617 ? 149.20200 152.81000 145.14900 1.000 39.80000 906 LEU B O 1
ATOM 9341 N N . GLN B 1 618 ? 147.04200 153.46900 145.13700 1.000 23.02000 907 GLN B N 1
ATOM 9342 C CA . GLN B 1 618 ? 146.54600 152.12300 145.38700 1.000 26.96000 907 GLN B CA 1
ATOM 9343 C C . GLN B 1 618 ? 146.78300 151.21500 144.19000 1.000 29.63000 907 GLN B C 1
ATOM 9344 O O . GLN B 1 618 ? 146.89800 149.99500 144.35000 1.000 30.12000 907 GLN B O 1
ATOM 9350 N N . ARG B 1 619 ? 146.86500 151.78700 142.99000 1.000 29.19000 908 ARG B N 1
ATOM 9351 C CA . ARG B 1 619 ? 147.19100 150.99800 141.81000 1.000 32.23000 908 ARG B CA 1
ATOM 9352 C C . ARG B 1 619 ? 148.66500 150.62300 141.76900 1.000 39.08000 908 ARG B C 1
ATOM 9353 O O . ARG B 1 619 ? 149.01900 149.56300 141.24200 1.000 40.27000 908 ARG B O 1
ATOM 9361 N N . ALA B 1 620 ? 149.52800 151.47400 142.32100 1.000 41.36000 909 ALA B N 1
ATOM 9362 C CA . ALA B 1 620 ? 150.97100 151.33600 142.19300 1.000 37.73000 909 ALA B CA 1
ATOM 9363 C C . ALA B 1 620 ? 151.64500 150.87100 143.47600 1.000 33.26000 909 ALA B C 1
ATOM 9364 O O . ALA B 1 620 ? 152.87500 150.92800 143.57000 1.000 37.91000 909 ALA B O 1
ATOM 9366 N N . TYR B 1 621 ? 150.86900 150.46100 144.48000 1.000 34.63000 910 TYR B N 1
ATOM 9367 C CA . TYR B 1 621 ? 151.46600 149.91300 145.69800 1.000 41.32000 910 TYR B CA 1
ATOM 9368 C C . TYR B 1 621 ? 152.39800 148.73800 145.40800 1.000 37.08000 910 TYR B C 1
ATOM 9369 O O . TYR B 1 621 ? 153.42600 148.58000 146.07700 1.000 37.10000 910 TYR B O 1
ATOM 9378 N N . ASP B 1 622 ? 152.05800 147.89200 144.43100 1.000 28.01000 911 ASP B N 1
ATOM 9379 C CA . ASP B 1 622 ? 152.92400 146.75300 144.13400 1.000 30.12000 911 ASP B CA 1
ATOM 9380 C C . ASP B 1 622 ? 154.27700 147.20600 143.60000 1.000 31.15000 911 ASP B C 1
ATOM 9381 O O . ASP B 1 622 ? 155.30700 146.60700 143.92100 1.000 30.74000 911 ASP B O 1
ATOM 9386 N N . GLN B 1 623 ? 154.29300 148.24600 142.76800 1.000 30.58000 912 GLN B N 1
ATOM 9387 C CA . GLN B 1 623 ? 155.56300 148.78700 142.30200 1.000 35.56000 912 GLN B CA 1
ATOM 9388 C C . GLN B 1 623 ? 156.29900 149.51700 143.41700 1.000 38.46000 912 GLN B C 1
ATOM 9389 O O . GLN B 1 623 ? 157.53500 149.52300 143.44300 1.000 38.40000 912 GLN B O 1
ATOM 9395 N N . ILE B 1 624 ? 155.55900 150.14100 144.33600 1.000 28.62000 913 ILE B N 1
ATOM 9396 C CA . ILE B 1 624 ? 156.18400 150.79800 145.48100 1.000 24.36000 913 ILE B CA 1
ATOM 9397 C C . ILE B 1 624 ? 156.89900 149.77500 146.35200 1.000 24.13000 913 ILE B C 1
ATOM 9398 O O . ILE B 1 624 ? 157.99600 150.02600 146.86400 1.000 31.58000 913 ILE B O 1
ATOM 9403 N N . ILE B 1 625 ? 156.29600 148.60400 146.52700 1.000 18.61000 914 ILE B N 1
ATOM 9404 C CA . ILE B 1 625 ? 156.88000 147.58300 147.39200 1.000 25.11000 914 ILE B CA 1
ATOM 9405 C C . ILE B 1 625 ? 157.97800 146.81900 146.66400 1.000 29.02000 914 ILE B C 1
ATOM 9406 O O . ILE B 1 625 ? 159.14200 146.81600 147.07900 1.000 33.87000 914 ILE B O 1
ATOM 9411 N N . HIS B 1 626 ? 157.61400 146.15500 145.56800 1.000 28.15000 915 HIS B N 1
ATOM 9412 C CA . HIS B 1 626 ? 158.51900 145.22400 144.90400 1.000 25.15000 915 HIS B CA 1
ATOM 9413 C C . HIS B 1 626 ? 159.68700 145.94000 144.23600 1.000 31.54000 915 HIS B C 1
ATOM 9414 O O . HIS B 1 626 ? 160.83300 145.48700 144.32900 1.000 39.80000 915 HIS B O 1
ATOM 9421 N N . ASP B 1 627 ? 159.42300 147.05600 143.56000 1.000 25.51000 916 ASP B N 1
ATOM 9422 C CA . ASP B 1 627 ? 160.43500 147.70800 142.73900 1.000 24.14000 916 ASP B CA 1
ATOM 9423 C C . ASP B 1 627 ? 161.15100 148.85100 143.43700 1.000 27.59000 916 ASP B C 1
ATOM 9424 O O . ASP B 1 627 ? 162.28400 149.17200 143.06500 1.000 34.14000 916 ASP B O 1
ATOM 9429 N N . LEU B 1 628 ? 160.52800 149.47700 144.43100 1.000 26.34000 917 LEU B N 1
ATOM 9430 C CA . LEU B 1 628 ? 161.10500 150.63900 145.09100 1.000 25.61000 917 LEU B CA 1
ATOM 9431 C C . LEU B 1 628 ? 161.58300 150.37000 146.50800 1.000 29.37000 917 LEU B C 1
ATOM 9432 O O . LEU B 1 628 ? 162.55100 150.99100 146.94700 1.000 30.54000 917 LEU B O 1
ATOM 9437 N N . ASN B 1 629 ? 160.94100 149.45600 147.23100 1.000 28.45000 918 ASN B N 1
ATOM 9438 C CA . ASN B 1 629 ? 161.30000 149.22800 148.62400 1.000 29.70000 918 ASN B CA 1
ATOM 9439 C C . ASN B 1 629 ? 162.32100 148.11000 148.79000 1.000 29.86000 918 ASN B C 1
ATOM 9440 O O . ASN B 1 629 ? 163.17900 148.18600 149.67600 1.000 33.33000 918 ASN B O 1
ATOM 9445 N N . LEU B 1 630 ? 162.24500 147.06600 147.96200 1.000 16.11000 919 LEU B N 1
ATOM 9446 C CA . LEU B 1 630 ? 163.22600 145.99000 148.04600 1.000 16.04000 919 LEU B CA 1
ATOM 9447 C C . LEU B 1 630 ? 164.62200 146.48400 147.69300 1.000 31.38000 919 LEU B C 1
ATOM 9448 O O . LEU B 1 630 ? 165.61000 146.07100 148.31300 1.000 32.38000 919 LEU B O 1
ATOM 9453 N N . GLN B 1 631 ? 164.72700 147.36200 146.70400 1.000 23.67000 920 GLN B N 1
ATOM 9454 C CA . GLN B 1 631 ? 166.01500 147.81500 146.20200 1.000 23.14000 920 GLN B CA 1
ATOM 9455 C C . GLN B 1 631 ? 166.50400 149.09400 146.86400 1.000 18.15000 920 GLN B C 1
ATOM 9456 O O . GLN B 1 631 ? 167.58100 149.58000 146.50400 1.000 35.34000 920 GLN B O 1
ATOM 9462 N N . ASN B 1 632 ? 165.75200 149.63900 147.82000 1.000 9.86000 921 ASN B N 1
ATOM 9463 C CA . ASN B 1 632 ? 166.16900 150.81200 148.59100 1.000 23.27000 921 ASN B CA 1
ATOM 9464 C C . ASN B 1 632 ? 166.55600 151.97100 147.67400 1.000 23.99000 921 ASN B C 1
ATOM 9465 O O . ASN B 1 632 ? 167.55100 152.66400 147.89200 1.000 17.68000 921 ASN B O 1
ATOM 9470 N N . ILE B 1 633 ? 165.76000 152.18000 146.63700 1.000 25.49000 922 ILE B N 1
ATOM 9471 C CA . ILE B 1 633 ? 166.04200 153.23300 145.66100 1.000 11.42000 922 ILE B CA 1
ATOM 9472 C C . ILE B 1 633 ? 165.61800 154.57500 146.25000 1.000 16.70000 922 ILE B C 1
ATOM 9473 O O . ILE B 1 633 ? 164.47200 154.70700 146.70500 1.000 30.40000 922 ILE B O 1
ATOM 9478 N N . PRO B 1 634 ? 166.49100 155.57400 146.26800 1.000 11.34000 923 PRO B N 1
ATOM 9479 C CA . PRO B 1 634 ? 166.13400 156.85400 146.89300 1.000 16.90000 923 PRO B CA 1
ATOM 9480 C C . PRO B 1 634 ? 165.17000 157.68300 146.06200 1.000 15.78000 923 PRO B C 1
ATOM 9481 O O . PRO B 1 634 ? 165.53200 158.75500 145.56900 1.000 19.97000 923 PRO B O 1
ATOM 9485 N N . LEU B 1 635 ? 163.94000 157.20800 145.91100 1.000 24.10000 924 LEU B N 1
ATOM 9486 C CA . LEU B 1 635 ? 162.91000 157.91700 145.16400 1.000 22.21000 924 LEU B CA 1
ATOM 9487 C C . LEU B 1 635 ? 162.03300 158.70200 146.12700 1.000 21.58000 924 LEU B C 1
ATOM 9488 O O . LEU B 1 635 ? 161.59000 158.16700 147.14800 1.000 30.75000 924 LEU B O 1
ATOM 9493 N N . LYS B 1 636 ? 161.78300 159.96500 145.80100 1.000 17.46000 925 LYS B N 1
ATOM 9494 C CA . LYS B 1 636 ? 160.89100 160.80900 146.58000 1.000 18.18000 925 LYS B CA 1
ATOM 9495 C C . LYS B 1 636 ? 159.50200 160.77400 145.95900 1.000 30.68000 925 LYS B C 1
ATOM 9496 O O . LYS B 1 636 ? 159.35100 160.99100 144.75200 1.000 31.97000 925 LYS B O 1
ATOM 9502 N N . VAL B 1 637 ? 158.49400 160.49500 146.78000 1.000 29.48000 926 VAL B N 1
ATOM 9503 C CA . VAL B 1 637 ? 157.11300 160.37600 146.32700 1.000 19.82000 926 VAL B CA 1
ATOM 9504 C C . VAL B 1 637 ? 156.28000 161.41000 147.06700 1.000 18.56000 926 VAL B C 1
ATOM 9505 O O . VAL B 1 637 ? 156.26600 161.43400 148.30400 1.000 23.14000 926 VAL B O 1
ATOM 9509 N N . ILE B 1 638 ? 155.58300 162.25300 146.31400 1.000 18.80000 927 ILE B N 1
ATOM 9510 C CA . ILE B 1 638 ? 154.72200 163.28800 146.87100 1.000 23.72000 927 ILE B CA 1
ATOM 9511 C C . ILE B 1 638 ? 153.28000 162.81900 146.74600 1.000 24.00000 927 ILE B C 1
ATOM 9512 O O . ILE B 1 638 ? 152.77900 162.61600 145.63400 1.000 29.57000 927 ILE B O 1
ATOM 9517 N N . ILE B 1 639 ? 152.61200 162.64700 147.88100 1.000 21.38000 928 ILE B N 1
ATOM 9518 C CA . ILE B 1 639 ? 151.26000 162.10800 147.92600 1.000 18.35000 928 ILE B CA 1
ATOM 9519 C C . ILE B 1 639 ? 150.30000 163.26500 148.16300 1.000 18.97000 928 ILE B C 1
ATOM 9520 O O . ILE B 1 639 ? 150.28200 163.86300 149.24300 1.000 26.66000 928 ILE B O 1
ATOM 9525 N N . GLY B 1 640 ? 149.49900 163.58400 147.15200 1.000 15.96000 929 GLY B N 1
ATOM 9526 C CA . GLY B 1 640 ? 148.50000 164.61800 147.26000 1.000 21.64000 929 GLY B CA 1
ATOM 9527 C C . GLY B 1 640 ? 147.13100 164.04700 147.56700 1.000 30.00000 929 GLY B C 1
ATOM 9528 O O . GLY B 1 640 ? 146.87700 162.86000 147.37100 1.000 23.93000 929 GLY B O 1
ATOM 9529 N N . ARG B 1 641 ? 146.25000 164.92000 148.06100 1.000 32.78000 930 ARG B N 1
ATOM 9530 C CA . ARG B 1 641 ? 144.87100 164.56600 148.40200 1.000 24.59000 930 ARG B CA 1
ATOM 9531 C C . ARG B 1 641 ? 144.83300 163.44200 149.43900 1.000 26.27000 930 ARG B C 1
ATOM 9532 O O . ARG B 1 641 ? 144.29700 162.35800 149.20600 1.000 24.70000 930 ARG B O 1
ATOM 9540 N N . SER B 1 642 ? 145.41000 163.72400 150.60200 1.000 25.73000 931 SER B N 1
ATOM 9541 C CA . SER B 1 642 ? 145.45600 162.77300 151.70200 1.000 24.06000 931 SER B CA 1
ATOM 9542 C C . SER B 1 642 ? 144.46600 163.18000 152.78400 1.000 33.36000 931 SER B C 1
ATOM 9543 O O . SER B 1 642 ? 144.30000 164.36800 153.07400 1.000 34.86000 931 SER B O 1
ATOM 9546 N N . GLY B 1 643 ? 143.80700 162.19000 153.36900 1.000 36.26000 932 GLY B N 1
ATOM 9547 C CA . GLY B 1 643 ? 142.81000 162.43400 154.39700 1.000 34.74000 932 GLY B CA 1
ATOM 9548 C C . GLY B 1 643 ? 141.40000 162.38300 153.82500 1.000 34.95000 932 GLY B C 1
ATOM 9549 O O . GLY B 1 643 ? 141.03900 161.43300 153.13200 1.000 29.05000 932 GLY B O 1
ATOM 9550 N N . LEU B 1 644 ? 140.61000 163.41000 154.11800 1.000 32.23000 933 LEU B N 1
ATOM 9551 C CA . LEU B 1 644 ? 139.25400 163.53500 153.60200 1.000 31.69000 933 LEU B CA 1
ATOM 9552 C C . LEU B 1 644 ? 139.26400 164.52500 152.44500 1.000 33.19000 933 LEU B C 1
ATOM 9553 O O . LEU B 1 644 ? 139.60900 165.69700 152.62700 1.000 32.90000 933 LEU B O 1
ATOM 9558 N N . VAL B 1 645 ? 138.89200 164.05200 151.25700 1.000 36.53000 934 VAL B N 1
ATOM 9559 C CA . VAL B 1 645 ? 138.92300 164.90800 150.07700 1.000 36.38000 934 VAL B CA 1
ATOM 9560 C C . VAL B 1 645 ? 137.72000 165.83800 150.05100 1.000 37.83000 934 VAL B C 1
ATOM 9561 O O . VAL B 1 645 ? 137.86200 167.05500 149.88800 1.000 44.89000 934 VAL B O 1
ATOM 9565 N N . GLY B 1 646 ? 136.52300 165.29000 150.21800 1.000 35.46000 935 GLY B N 1
ATOM 9566 C CA . GLY B 1 646 ? 135.32900 166.10200 150.16900 1.000 34.99000 935 GLY B CA 1
ATOM 9567 C C . GLY B 1 646 ? 134.31000 165.62400 149.15800 1.000 37.02000 935 GLY B C 1
ATOM 9568 O O . GLY B 1 646 ? 133.86100 164.47500 149.21100 1.000 39.90000 935 GLY B O 1
ATOM 9569 N N . GLU B 1 647 ? 133.94000 166.50400 148.22700 1.000 36.39000 936 GLU B N 1
ATOM 9570 C CA . GLU B 1 647 ? 132.80800 166.25800 147.34200 1.000 37.70000 936 GLU B CA 1
ATOM 9571 C C . GLU B 1 647 ? 133.03700 165.11600 146.36000 1.000 31.44000 936 GLU B C 1
ATOM 9572 O O . GLU B 1 647 ? 132.06500 164.62900 145.77700 1.000 37.32000 936 GLU B O 1
ATOM 9578 N N . ASP B 1 648 ? 134.28000 164.67800 146.16200 1.000 31.54000 937 ASP B N 1
ATOM 9579 C CA . ASP B 1 648 ? 134.54600 163.62900 145.18600 1.000 28.13000 937 ASP B CA 1
ATOM 9580 C C . ASP B 1 648 ? 133.94000 162.29300 145.58600 1.000 24.26000 937 ASP B C 1
ATOM 9581 O O . ASP B 1 648 ? 133.52900 161.53000 144.70700 1.000 37.12000 937 ASP B O 1
ATOM 9586 N N . GLY B 1 649 ? 133.87700 161.99000 146.87200 1.000 16.54000 938 GLY B N 1
ATOM 9587 C CA . GLY B 1 649 ? 133.18000 160.80800 147.33300 1.000 21.31000 938 GLY B CA 1
ATOM 9588 C C . GLY B 1 649 ? 134.10500 159.75600 147.90500 1.000 15.54000 938 GLY B C 1
ATOM 9589 O O . GLY B 1 649 ? 135.30100 159.96800 148.12300 1.000 28.65000 938 GLY B O 1
ATOM 9590 N N . ALA B 1 650 ? 133.51500 158.58700 148.15500 1.000 19.88000 939 ALA B N 1
ATOM 9591 C CA . ALA B 1 650 ? 134.26200 157.48800 148.75400 1.000 23.34000 939 ALA B CA 1
ATOM 9592 C C . ALA B 1 650 ? 135.29900 156.92300 147.79600 1.000 22.49000 939 ALA B C 1
ATOM 9593 O O . ALA B 1 650 ? 136.31500 156.37300 148.23700 1.000 30.57000 939 ALA B O 1
ATOM 9595 N N . THR B 1 651 ? 135.06300 157.04600 146.49100 1.000 25.35000 940 THR B N 1
ATOM 9596 C CA . THR B 1 651 ? 136.01700 156.56100 145.50200 1.000 26.31000 940 THR B CA 1
ATOM 9597 C C . THR B 1 651 ? 137.33300 157.32400 145.54800 1.000 20.67000 940 THR B C 1
ATOM 9598 O O . THR B 1 651 ? 138.34300 156.82700 145.04000 1.000 24.34000 940 THR B O 1
ATOM 9602 N N . HIS B 1 652 ? 137.34500 158.51600 146.14600 1.000 21.86000 941 HIS B N 1
ATOM 9603 C CA . HIS B 1 652 ? 138.52600 159.36800 146.18800 1.000 22.48000 941 HIS B CA 1
ATOM 9604 C C . HIS B 1 652 ? 139.05800 159.55400 147.60400 1.000 22.37000 941 HIS B C 1
ATOM 9605 O O . HIS B 1 652 ? 139.75400 160.53600 147.87400 1.000 20.82000 941 HIS B O 1
ATOM 9612 N N . GLN B 1 653 ? 138.76200 158.62900 148.51300 1.000 35.83000 942 GLN B N 1
ATOM 9613 C CA . GLN B 1 653 ? 139.13400 158.79300 149.91500 1.000 40.07000 942 GLN B CA 1
ATOM 9614 C C . GLN B 1 653 ? 140.59800 158.41600 150.11000 1.000 35.17000 942 GLN B C 1
ATOM 9615 O O . GLN B 1 653 ? 140.96600 157.24200 150.01100 1.000 32.96000 942 GLN B O 1
ATOM 9621 N N . GLY B 1 654 ? 141.42800 159.41400 150.39600 1.000 31.07000 943 GLY B N 1
ATOM 9622 C CA . GLY B 1 654 ? 142.83400 159.19200 150.66000 1.000 34.28000 943 GLY B CA 1
ATOM 9623 C C . GLY B 1 654 ? 143.11100 158.94700 152.12700 1.000 26.24000 943 GLY B C 1
ATOM 9624 O O . GLY B 1 654 ? 143.67100 159.80400 152.81400 1.000 23.70000 943 GLY B O 1
ATOM 9625 N N . ILE B 1 655 ? 142.71400 157.77500 152.61800 1.000 31.68000 944 ILE B N 1
ATOM 9626 C CA . ILE B 1 655 ? 142.81200 157.44000 154.03000 1.000 32.37000 944 ILE B CA 1
ATOM 9627 C C . ILE B 1 655 ? 143.63100 156.17900 154.26600 1.000 31.75000 944 ILE B C 1
ATOM 9628 O O . ILE B 1 655 ? 143.60700 155.63200 155.36600 1.000 31.33000 944 ILE B O 1
ATOM 9633 N N . TYR B 1 656 ? 144.36600 155.70700 153.25900 1.000 32.36000 945 TYR B N 1
ATOM 9634 C CA . TYR B 1 656 ? 145.12300 154.46400 153.37100 1.000 33.97000 945 TYR B CA 1
ATOM 9635 C C . TYR B 1 656 ? 146.62300 154.67100 153.18300 1.000 36.12000 945 TYR B C 1
ATOM 9636 O O . TYR B 1 656 ? 147.33700 153.71900 152.85600 1.000 39.82000 945 TYR B O 1
ATOM 9645 N N . ASP B 1 657 ? 147.12200 155.89200 153.38000 1.000 29.76000 946 ASP B N 1
ATOM 9646 C CA . ASP B 1 657 ? 148.54600 156.14800 153.19000 1.000 24.37000 946 ASP B CA 1
ATOM 9647 C C . ASP B 1 657 ? 149.37700 155.51200 154.30000 1.000 37.18000 946 ASP B C 1
ATOM 9648 O O . ASP B 1 657 ? 150.24900 154.67500 154.03800 1.000 42.48000 946 ASP B O 1
ATOM 9653 N N . LEU B 1 658 ? 149.12700 155.90900 155.55100 1.000 38.02000 947 LEU B N 1
ATOM 9654 C CA . LEU B 1 658 ? 149.91000 155.39300 156.67000 1.000 22.03000 947 LEU B CA 1
ATOM 9655 C C . LEU B 1 658 ? 149.68800 153.90300 156.88000 1.000 14.10000 947 LEU B C 1
ATOM 9656 O O . LEU B 1 658 ? 150.56300 153.21600 157.41600 1.000 34.22000 947 LEU B O 1
ATOM 9661 N N . SER B 1 659 ? 148.53100 153.38700 156.47100 1.000 23.58000 948 SER B N 1
ATOM 9662 C CA . SER B 1 659 ? 148.20300 152.00000 156.76700 1.000 31.21000 948 SER B CA 1
ATOM 9663 C C . SER B 1 659 ? 148.98800 151.03500 155.89400 1.000 27.48000 948 SER B C 1
ATOM 9664 O O . SER B 1 659 ? 149.28900 149.91700 156.32300 1.000 29.64000 948 SER B O 1
ATOM 9667 N N . TYR B 1 660 ? 149.31900 151.43800 154.67200 1.000 38.89000 949 TYR B N 1
ATOM 9668 C CA . TYR B 1 660 ? 150.02800 150.57000 153.74300 1.000 38.03000 949 TYR B CA 1
ATOM 9669 C C . TYR B 1 660 ? 151.48000 150.96700 153.54100 1.000 37.79000 949 TYR B C 1
ATOM 9670 O O . TYR B 1 660 ? 152.30200 150.10800 153.21700 1.000 41.46000 949 TYR B O 1
ATOM 9679 N N . LEU B 1 661 ? 151.81200 152.24500 153.72600 1.000 36.73000 950 LEU B N 1
ATOM 9680 C CA . LEU B 1 661 ? 153.19700 152.68800 153.64500 1.000 28.92000 950 LEU B CA 1
ATOM 9681 C C . LEU B 1 661 ? 153.98600 152.32700 154.89700 1.000 32.08000 950 LEU B C 1
ATOM 9682 O O . LEU B 1 661 ? 155.20300 152.12800 154.82000 1.000 36.71000 950 LEU B O 1
ATOM 9687 N N . GLY B 1 662 ? 153.32000 152.24200 156.04700 1.000 31.30000 951 GLY B N 1
ATOM 9688 C CA . GLY B 1 662 ? 153.98700 151.91800 157.29200 1.000 30.58000 951 GLY B CA 1
ATOM 9689 C C . GLY B 1 662 ? 154.36800 150.46700 157.45900 1.000 33.16000 951 GLY B C 1
ATOM 9690 O O . GLY B 1 662 ? 155.07300 150.13300 158.41500 1.000 37.69000 951 GLY B O 1
ATOM 9691 N N . THR B 1 663 ? 153.92000 149.59900 156.55800 1.000 25.14000 952 THR B N 1
ATOM 9692 C CA . THR B 1 663 ? 154.28400 148.19200 156.60300 1.000 31.74000 952 THR B CA 1
ATOM 9693 C C . THR B 1 663 ? 155.65300 147.92000 155.99300 1.000 38.41000 952 THR B C 1
ATOM 9694 O O . THR B 1 663 ? 156.14100 146.78900 156.08100 1.000 39.98000 952 THR B O 1
ATOM 9698 N N . LEU B 1 664 ? 156.28800 148.92200 155.39500 1.000 36.04000 953 LEU B N 1
ATOM 9699 C CA . LEU B 1 664 ? 157.51700 148.73500 154.63900 1.000 33.30000 953 LEU B CA 1
ATOM 9700 C C . LEU B 1 664 ? 158.68900 149.38000 155.36300 1.000 32.47000 953 LEU B C 1
ATOM 9701 O O . LEU B 1 664 ? 158.59100 150.52200 155.82100 1.000 36.40000 953 LEU B O 1
ATOM 9706 N N . ASN B 1 665 ? 159.79300 148.64600 155.46200 1.000 34.52000 954 ASN B N 1
ATOM 9707 C CA . ASN B 1 665 ? 161.05300 149.24200 155.86900 1.000 26.21000 954 ASN B CA 1
ATOM 9708 C C . ASN B 1 665 ? 161.59000 150.13000 154.75000 1.000 30.02000 954 ASN B C 1
ATOM 9709 O O . ASN B 1 665 ? 161.01400 150.22300 153.66300 1.000 33.70000 954 ASN B O 1
ATOM 9714 N N . ASN B 1 666 ? 162.70600 150.79600 155.03000 1.000 28.23000 955 ASN B N 1
ATOM 9715 C CA . ASN B 1 666 ? 163.37900 151.69100 154.09300 1.000 31.34000 955 ASN B CA 1
ATOM 9716 C C . ASN B 1 666 ? 162.49200 152.83500 153.63400 1.000 25.89000 955 ASN B C 1
ATOM 9717 O O . ASN B 1 666 ? 162.85800 153.56100 152.70300 1.000 37.29000 955 ASN B O 1
ATOM 9722 N N . ALA B 1 667 ? 161.33700 153.02100 154.26000 1.000 15.22000 956 ALA B N 1
ATOM 9723 C CA . ALA B 1 667 ? 160.32600 153.96300 153.79800 1.000 20.12000 956 ALA B CA 1
ATOM 9724 C C . ALA B 1 667 ? 160.13500 155.04700 154.85100 1.000 26.09000 956 ALA B C 1
ATOM 9725 O O . ALA B 1 667 ? 159.35000 154.88200 155.78700 1.000 32.77000 956 ALA B O 1
ATOM 9727 N N . TYR B 1 668 ? 160.85100 156.15600 154.70100 1.000 22.93000 957 TYR B N 1
ATOM 9728 C CA . TYR B 1 668 ? 160.58100 157.30800 155.54600 1.000 24.70000 957 TYR B CA 1
ATOM 9729 C C . TYR B 1 668 ? 159.22700 157.88900 155.17300 1.000 31.80000 957 TYR B C 1
ATOM 9730 O O . TYR B 1 668 ? 158.93300 158.08800 153.99200 1.000 36.95000 957 TYR B O 1
ATOM 9739 N N . ILE B 1 669 ? 158.39000 158.14000 156.17500 1.000 31.29000 958 ILE B N 1
ATOM 9740 C CA . ILE B 1 669 ? 157.05200 158.67500 155.96100 1.000 15.64000 958 ILE B CA 1
ATOM 9741 C C . ILE B 1 669 ? 156.90900 159.94000 156.78800 1.000 16.36000 958 ILE B C 1
ATOM 9742 O O . ILE B 1 669 ? 157.13500 159.92000 158.00200 1.000 28.53000 958 ILE B O 1
ATOM 9747 N N . ILE B 1 670 ? 156.53600 161.03500 156.13600 1.000 7.59000 959 ILE B N 1
ATOM 9748 C CA . ILE B 1 670 ? 156.34700 162.32100 156.79000 1.000 11.67000 959 ILE B CA 1
ATOM 9749 C C . ILE B 1 670 ? 154.92100 162.77500 156.52700 1.000 33.04000 959 ILE B C 1
ATOM 9750 O O . ILE B 1 670 ? 154.44100 162.69900 155.38900 1.000 35.33000 959 ILE B O 1
ATOM 9755 N N . SER B 1 671 ? 154.24200 163.22400 157.57900 1.000 23.82000 960 SER B N 1
ATOM 9756 C CA . SER B 1 671 ? 152.83800 163.62400 157.51400 1.000 13.36000 960 SER B CA 1
ATOM 9757 C C . SER B 1 671 ? 152.70100 165.02000 158.10200 1.000 12.93000 960 SER B C 1
ATOM 9758 O O . SER B 1 671 ? 152.25800 165.18400 159.24700 1.000 32.05000 960 SER B O 1
ATOM 9761 N N . PRO B 1 672 ? 153.08600 166.04900 157.35100 1.000 13.30000 961 PRO B N 1
ATOM 9762 C CA . PRO B 1 672 ? 153.00200 167.41600 157.87300 1.000 17.32000 961 PRO B CA 1
ATOM 9763 C C . PRO B 1 672 ? 151.57400 167.81200 158.21700 1.000 29.19000 961 PRO B C 1
ATOM 9764 O O . PRO B 1 672 ? 150.61500 167.41000 157.55600 1.000 35.03000 961 PRO B O 1
ATOM 9768 N N . SER B 1 673 ? 151.44400 168.61200 159.27300 1.000 31.43000 962 SER B N 1
ATOM 9769 C CA . SER B 1 673 ? 150.15400 169.13600 159.70000 1.000 26.38000 962 SER B CA 1
ATOM 9770 C C . SER B 1 673 ? 149.91900 170.56900 159.25200 1.000 30.78000 962 SER B C 1
ATOM 9771 O O . SER B 1 673 ? 148.77600 170.93700 158.96700 1.000 41.42000 962 SER B O 1
ATOM 9774 N N . ASN B 1 674 ? 150.96700 171.38100 159.18800 1.000 22.85000 963 ASN B N 1
ATOM 9775 C CA . ASN B 1 674 ? 150.89400 172.73300 158.66200 1.000 28.38000 963 ASN B CA 1
ATOM 9776 C C . ASN B 1 674 ? 152.02200 172.91500 157.65400 1.000 35.70000 963 ASN B C 1
ATOM 9777 O O . ASN B 1 674 ? 152.81500 172.00100 157.40900 1.000 39.63000 963 ASN B O 1
ATOM 9782 N N . GLN B 1 675 ? 152.09200 174.10600 157.05900 1.000 32.99000 964 GLN B N 1
ATOM 9783 C CA . GLN B 1 675 ? 153.02900 174.32100 155.96200 1.000 39.66000 964 GLN B CA 1
ATOM 9784 C C . GLN B 1 675 ? 154.48400 174.25000 156.41600 1.000 43.21000 964 GLN B C 1
ATOM 9785 O O . GLN B 1 675 ? 155.36400 173.94300 155.60500 1.000 40.81000 964 GLN B O 1
ATOM 9791 N N . VAL B 1 676 ? 154.76200 174.52300 157.69200 1.000 30.79000 965 VAL B N 1
ATOM 9792 C CA . VAL B 1 676 ? 156.14300 174.52200 158.16700 1.000 18.48000 965 VAL B CA 1
ATOM 9793 C C . VAL B 1 676 ? 156.72100 173.11200 158.14000 1.000 15.77000 965 VAL B C 1
ATOM 9794 O O . VAL B 1 676 ? 157.85400 172.89100 157.68800 1.000 38.47000 965 VAL B O 1
ATOM 9798 N N . ASP B 1 677 ? 155.95700 172.13800 158.63000 1.000 15.15000 966 ASP B N 1
ATOM 9799 C CA . ASP B 1 677 ? 156.40800 170.75400 158.56800 1.000 26.15000 966 ASP B CA 1
ATOM 9800 C C . ASP B 1 677 ? 156.55400 170.28900 157.13000 1.000 23.49000 966 ASP B C 1
ATOM 9801 O O . ASP B 1 677 ? 157.44500 169.49200 156.82500 1.000 30.21000 966 ASP B O 1
ATOM 9806 N N . LEU B 1 678 ? 155.70100 170.78700 156.23300 1.000 33.89000 967 LEU B N 1
ATOM 9807 C CA . LEU B 1 678 ? 155.84000 170.47100 154.81500 1.000 32.98000 967 LEU B CA 1
ATOM 9808 C C . LEU B 1 678 ? 157.15100 171.01200 154.25200 1.000 38.79000 967 LEU B C 1
ATOM 9809 O O . LEU B 1 678 ? 157.86000 170.31100 153.51700 1.000 38.64000 967 LEU B O 1
ATOM 9814 N N . LYS B 1 679 ? 157.49300 172.25800 154.59500 1.000 32.76000 968 LYS B N 1
ATOM 9815 C CA . LYS B 1 679 ? 158.75400 172.83500 154.14100 1.000 22.83000 968 LYS B CA 1
ATOM 9816 C C . LYS B 1 679 ? 159.94000 172.03500 154.65800 1.000 31.44000 968 LYS B C 1
ATOM 9817 O O . LYS B 1 679 ? 160.88900 171.76800 153.91400 1.000 34.30000 968 LYS B O 1
ATOM 9823 N N . ARG B 1 680 ? 159.90700 171.64900 155.93500 1.000 31.38000 969 ARG B N 1
ATOM 9824 C CA . ARG B 1 680 ? 161.02000 170.88300 156.49200 1.000 24.43000 969 ARG B CA 1
ATOM 9825 C C . ARG B 1 680 ? 161.12000 169.50000 155.85800 1.000 25.70000 969 ARG B C 1
ATOM 9826 O O . ARG B 1 680 ? 162.22500 169.02000 155.57700 1.000 39.48000 969 ARG B O 1
ATOM 9834 N N . ALA B 1 681 ? 159.98000 168.85300 155.61000 1.000 20.30000 970 ALA B N 1
ATOM 9835 C CA . ALA B 1 681 ? 159.99400 167.54600 154.96500 1.000 16.23000 970 ALA B CA 1
ATOM 9836 C C . ALA B 1 681 ? 160.58000 167.63200 153.56500 1.000 26.38000 970 ALA B C 1
ATOM 9837 O O . ALA B 1 681 ? 161.38400 166.78100 153.16400 1.000 36.01000 970 ALA B O 1
ATOM 9839 N N . LEU B 1 682 ? 160.20200 168.66300 152.80800 1.000 28.98000 971 LEU B N 1
ATOM 9840 C CA . LEU B 1 682 ? 160.72000 168.78100 151.45100 1.000 31.37000 971 LEU B CA 1
ATOM 9841 C C . LEU B 1 682 ? 162.18300 169.21600 151.43700 1.000 29.58000 971 LEU B C 1
ATOM 9842 O O . LEU B 1 682 ? 162.93200 168.81100 150.54200 1.000 34.28000 971 LEU B O 1
ATOM 9847 N N . ARG B 1 683 ? 162.62100 170.00200 152.42400 1.000 29.52000 972 ARG B N 1
ATOM 9848 C CA . ARG B 1 683 ? 164.04600 170.29500 152.54700 1.000 17.94000 972 ARG B CA 1
ATOM 9849 C C . ARG B 1 683 ? 164.84000 169.03100 152.84500 1.000 3.98000 972 ARG B C 1
ATOM 9850 O O . ARG B 1 683 ? 165.93000 168.83000 152.29900 1.000 21.26000 972 ARG B O 1
ATOM 9858 N N . PHE B 1 684 ? 164.30700 168.16500 153.70700 1.000 12.05000 973 PHE B N 1
ATOM 9859 C CA . PHE B 1 684 ? 164.96500 166.89000 153.96800 1.000 18.60000 973 PHE B CA 1
ATOM 9860 C C . PHE B 1 684 ? 165.03100 166.04400 152.70600 1.000 20.78000 973 PHE B C 1
ATOM 9861 O O . PHE B 1 684 ? 166.08000 165.48100 152.37900 1.000 33.40000 973 PHE B O 1
ATOM 9869 N N . ALA B 1 685 ? 163.92200 165.96200 151.96900 1.000 21.39000 974 ALA B N 1
ATOM 9870 C CA . ALA B 1 685 ? 163.90900 165.17000 150.74200 1.000 22.93000 974 ALA B CA 1
ATOM 9871 C C . ALA B 1 685 ? 164.88700 165.72700 149.71200 1.000 31.48000 974 ALA B C 1
ATOM 9872 O O . ALA B 1 685 ? 165.50300 164.96800 148.95500 1.000 34.94000 974 ALA B O 1
ATOM 9874 N N . TYR B 1 686 ? 165.04000 167.05100 149.66800 1.000 29.44000 975 TYR B N 1
ATOM 9875 C CA . TYR B 1 686 ? 166.02200 167.66200 148.77800 1.000 25.73000 975 TYR B CA 1
ATOM 9876 C C . TYR B 1 686 ? 167.44400 167.30300 149.19600 1.000 32.00000 975 TYR B C 1
ATOM 9877 O O . TYR B 1 686 ? 168.25900 166.88600 148.36600 1.000 35.87000 975 TYR B O 1
ATOM 9886 N N . LEU B 1 687 ? 167.76000 167.45900 150.48300 1.000 24.95000 976 LEU B N 1
ATOM 9887 C CA . LEU B 1 687 ? 169.10600 167.16200 150.95900 1.000 18.16000 976 LEU B CA 1
ATOM 9888 C C . LEU B 1 687 ? 169.37900 165.66800 151.02100 1.000 15.26000 976 LEU B C 1
ATOM 9889 O O . LEU B 1 687 ? 170.52100 165.24500 150.81000 1.000 35.28000 976 LEU B O 1
ATOM 9894 N N . ASP B 1 688 ? 168.36500 164.86500 151.31500 1.000 8.53000 977 ASP B N 1
ATOM 9895 C CA . ASP B 1 688 ? 168.56400 163.43400 151.46300 1.000 14.67000 977 ASP B CA 1
ATOM 9896 C C . ASP B 1 688 ? 168.94300 162.80300 150.13200 1.000 25.54000 977 ASP B C 1
ATOM 9897 O O . ASP B 1 688 ? 168.48500 163.22000 149.06500 1.000 38.19000 977 ASP B O 1
ATOM 9902 N N . LYS B 1 689 ? 169.79400 161.78600 150.20300 1.000 23.31000 978 LYS B N 1
ATOM 9903 C CA . LYS B 1 689 ? 170.21400 161.07500 149.00900 1.000 23.91000 978 LYS B CA 1
ATOM 9904 C C . LYS B 1 689 ? 170.20000 159.56300 149.16200 1.000 25.61000 978 LYS B C 1
ATOM 9905 O O . LYS B 1 689 ? 170.50900 158.86500 148.19200 1.000 35.70000 978 LYS B O 1
ATOM 9911 N N . ASP B 1 690 ? 169.85200 159.03000 150.33300 1.000 24.15000 979 ASP B N 1
ATOM 9912 C CA . ASP B 1 690 ? 169.89700 157.59200 150.55800 1.000 26.74000 979 ASP B CA 1
ATOM 9913 C C . ASP B 1 690 ? 168.60800 157.03400 151.14900 1.000 33.77000 979 ASP B C 1
ATOM 9914 O O . ASP B 1 690 ? 168.60900 155.89600 151.63000 1.000 40.03000 979 ASP B O 1
ATOM 9919 N N . HIS B 1 691 ? 167.51200 157.79000 151.12900 1.000 33.45000 980 HIS B N 1
ATOM 9920 C CA . HIS B 1 691 ? 166.25900 157.33700 151.71600 1.000 30.61000 980 HIS B CA 1
ATOM 9921 C C . HIS B 1 691 ? 165.10800 157.54900 150.74400 1.000 31.04000 980 HIS B C 1
ATOM 9922 O O . HIS B 1 691 ? 165.05100 158.56500 150.04700 1.000 29.46000 980 HIS B O 1
ATOM 9929 N N . SER B 1 692 ? 164.19400 156.58100 150.70500 1.000 25.37000 981 SER B N 1
ATOM 9930 C CA . SER B 1 692 ? 162.92900 156.74400 149.99900 1.000 21.12000 981 SER B CA 1
ATOM 9931 C C . SER B 1 692 ? 161.94900 157.42900 150.94200 1.000 22.78000 981 SER B C 1
ATOM 9932 O O . SER B 1 692 ? 161.49600 156.83100 151.92400 1.000 29.61000 981 SER B O 1
ATOM 9935 N N . VAL B 1 693 ? 161.61500 158.67700 150.63300 1.000 20.11000 982 VAL B N 1
ATOM 9936 C CA . VAL B 1 693 ? 160.84200 159.54300 151.51200 1.000 18.44000 982 VAL B CA 1
ATOM 9937 C C . VAL B 1 693 ? 159.50200 159.84000 150.86000 1.000 29.50000 982 VAL B C 1
ATOM 9938 O O . VAL B 1 693 ? 159.44600 160.29000 149.70900 1.000 29.93000 982 VAL B O 1
ATOM 9942 N N . TYR B 1 694 ? 158.42600 159.58800 151.59800 1.000 32.20000 983 TYR B N 1
ATOM 9943 C CA . TYR B 1 694 ? 157.06700 159.90200 151.19000 1.000 17.60000 983 TYR B CA 1
ATOM 9944 C C . TYR B 1 694 ? 156.57000 161.05600 152.04500 1.000 18.77000 983 TYR B C 1
ATOM 9945 O O . TYR B 1 694 ? 156.81200 161.08600 153.25500 1.000 30.76000 983 TYR B O 1
ATOM 9954 N N . ILE B 1 695 ? 155.89600 162.01400 151.41900 1.000 12.86000 984 ILE B N 1
ATOM 9955 C CA . ILE B 1 695 ? 155.36300 163.18000 152.11400 1.000 19.31000 984 ILE B CA 1
ATOM 9956 C C . ILE B 1 695 ? 153.87100 163.26200 151.82900 1.000 33.35000 984 ILE B C 1
ATOM 9957 O O . ILE B 1 695 ? 153.46000 163.35800 150.66500 1.000 35.12000 984 ILE B O 1
ATOM 9962 N N . ARG B 1 696 ? 153.06100 163.22600 152.88800 1.000 30.32000 985 ARG B N 1
ATOM 9963 C CA . ARG B 1 696 ? 151.60600 163.23600 152.76500 1.000 10.83000 985 ARG B CA 1
ATOM 9964 C C . ARG B 1 696 ? 151.11400 164.67600 152.79300 1.000 10.82000 985 ARG B C 1
ATOM 9965 O O . ARG B 1 696 ? 151.05200 165.30000 153.85600 1.000 26.67000 985 ARG B O 1
ATOM 9973 N N . ILE B 1 697 ? 150.76700 165.19900 151.62900 1.000 15.13000 986 ILE B N 1
ATOM 9974 C CA . ILE B 1 697 ? 150.19100 166.53300 151.49400 1.000 24.48000 986 ILE B CA 1
ATOM 9975 C C . ILE B 1 697 ? 148.67400 166.40600 151.57800 1.000 31.00000 986 ILE B C 1
ATOM 9976 O O . ILE B 1 697 ? 148.09400 165.59400 150.84400 1.000 33.41000 986 ILE B O 1
ATOM 9981 N N . PRO B 1 698 ? 148.00800 167.15000 152.45300 1.000 28.94000 987 PRO B N 1
ATOM 9982 C CA . PRO B 1 698 ? 146.55000 167.06200 152.54500 1.000 31.53000 987 PRO B CA 1
ATOM 9983 C C . PRO B 1 698 ? 145.86300 167.85600 151.44300 1.000 42.68000 987 PRO B C 1
ATOM 9984 O O . PRO B 1 698 ? 146.42400 168.78600 150.86000 1.000 41.31000 987 PRO B O 1
ATOM 9988 N N . ARG B 1 699 ? 144.61900 167.46600 151.16100 1.000 32.80000 988 ARG B N 1
ATOM 9989 C CA . ARG B 1 699 ? 143.75500 168.24000 150.26900 1.000 23.09000 988 ARG B CA 1
ATOM 9990 C C . ARG B 1 699 ? 143.03500 169.30500 151.09300 1.000 30.64000 988 ARG B C 1
ATOM 9991 O O . ARG B 1 699 ? 141.83000 169.25400 151.34100 1.000 36.90000 988 ARG B O 1
ATOM 9999 N N . MET B 1 700 ? 143.81800 170.28600 151.52700 1.000 36.83000 989 MET B N 1
ATOM 10000 C CA . MET B 1 700 ? 143.35300 171.25200 152.50600 1.000 36.42000 989 MET B CA 1
ATOM 10001 C C . MET B 1 700 ? 144.11800 172.54900 152.31600 1.000 35.37000 989 MET B C 1
ATOM 10002 O O . MET B 1 700 ? 145.22600 172.56500 151.77500 1.000 45.09000 989 MET B O 1
ATOM 10007 N N . ASN B 1 701 ? 143.50500 173.64300 152.74700 1.000 39.73000 990 ASN B N 1
ATOM 10008 C CA . ASN B 1 701 ? 144.19500 174.91800 152.76000 1.000 45.06000 990 ASN B CA 1
ATOM 10009 C C . ASN B 1 701 ? 145.18500 174.96900 153.91800 1.000 46.01000 990 ASN B C 1
ATOM 10010 O O . ASN B 1 701 ? 145.04000 174.27600 154.92700 1.000 46.75000 990 ASN B O 1
ATOM 10015 N N . ILE B 1 702 ? 146.21100 175.80200 153.75500 1.000 50.38000 991 ILE B N 1
ATOM 10016 C CA . ILE B 1 702 ? 147.19800 175.96100 154.81200 1.000 52.78000 991 ILE B CA 1
ATOM 10017 C C . ILE B 1 702 ? 146.59000 176.75300 155.96300 1.000 50.57000 991 ILE B C 1
ATOM 10018 O O . ILE B 1 702 ? 145.73000 177.62300 155.77000 1.000 52.99000 991 ILE B O 1
ATOM 10023 N N . LEU B 1 703 ? 147.02900 176.43600 157.17600 1.000 39.63000 992 LEU B N 1
ATOM 10024 C CA . LEU B 1 703 ? 146.49900 177.09000 158.36000 1.000 38.17000 992 LEU B CA 1
ATOM 10025 C C . LEU B 1 703 ? 146.92800 178.55000 158.40100 1.000 36.70000 992 LEU B C 1
ATOM 10026 O O . LEU B 1 703 ? 147.96400 178.93300 157.85500 1.000 45.16000 992 LEU B O 1
ATOM 10031 N N . SER B 1 704 ? 146.11400 179.37000 159.05400 1.000 46.53000 993 SER B N 1
ATOM 10032 C CA . SER B 1 704 ? 146.39000 180.79400 159.13200 1.000 51.93000 993 SER B CA 1
ATOM 10033 C C . SER B 1 704 ? 147.52700 181.07200 160.10800 1.000 53.14000 993 SER B C 1
ATOM 10034 O O . SER B 1 704 ? 147.77900 180.30300 161.03900 1.000 59.71000 993 SER B O 1
ATOM 10037 N N . ASP B 1 705 ? 148.22200 182.18800 159.87500 1.000 64.57000 994 ASP B N 1
ATOM 10038 C CA . ASP B 1 705 ? 149.33800 182.56300 160.73800 1.000 67.93000 994 ASP B CA 1
ATOM 10039 C C . ASP B 1 705 ? 148.86500 182.85500 162.15600 1.000 65.61000 994 ASP B C 1
ATOM 10040 O O . ASP B 1 705 ? 149.54500 182.50800 163.13000 1.000 68.21000 994 ASP B O 1
ATOM 10045 N N . LYS B 1 706 ? 147.70600 183.50200 162.29100 1.000 59.73000 995 LYS B N 1
ATOM 10046 C CA . LYS B 1 706 ? 147.14700 183.74400 163.61600 1.000 62.40000 995 LYS B CA 1
ATOM 10047 C C . LYS B 1 706 ? 146.86300 182.43300 164.33400 1.000 64.14000 995 LYS B C 1
ATOM 10048 O O . LYS B 1 706 ? 147.13400 182.30000 165.53400 1.000 67.72000 995 LYS B O 1
ATOM 10054 N N . TYR B 1 707 ? 146.32200 181.44900 163.61200 1.000 63.08000 996 TYR B N 1
ATOM 10055 C CA . TYR B 1 707 ? 146.09700 180.13700 164.20700 1.000 63.38000 996 TYR B CA 1
ATOM 10056 C C . TYR B 1 707 ? 147.41100 179.48700 164.61300 1.000 66.70000 996 TYR B C 1
ATOM 10057 O O . TYR B 1 707 ? 147.50100 178.86900 165.67800 1.000 68.12000 996 TYR B O 1
ATOM 10066 N N . MET B 1 708 ? 148.44200 179.61400 163.77600 1.000 69.71000 997 MET B N 1
ATOM 10067 C CA . MET B 1 708 ? 149.73500 179.02200 164.10500 1.000 67.55000 997 MET B CA 1
ATOM 10068 C C . MET B 1 708 ? 150.31900 179.63700 165.37000 1.000 64.92000 997 MET B C 1
ATOM 10069 O O . MET B 1 708 ? 150.85000 178.92400 166.22700 1.000 64.79000 997 MET B O 1
ATOM 10074 N N . LYS B 1 709 ? 150.23200 180.96100 165.50400 1.000 71.43000 998 LYS B N 1
ATOM 10075 C CA . LYS B 1 709 ? 150.80500 181.62100 166.67200 1.000 72.67000 998 LYS B CA 1
ATOM 10076 C C . LYS B 1 709 ? 150.00600 181.31300 167.93400 1.000 74.83000 998 LYS B C 1
ATOM 10077 O O . LYS B 1 709 ? 150.57800 180.95100 168.96800 1.000 76.29000 998 LYS B O 1
ATOM 10083 N N . GLY B 1 710 ? 148.67900 181.45200 167.87100 1.000 74.21000 999 GLY B N 1
ATOM 10084 C CA . GLY B 1 710 ? 147.87400 181.27800 169.07000 1.000 72.29000 999 GLY B CA 1
ATOM 10085 C C . GLY B 1 710 ? 147.73900 179.83000 169.50300 1.000 71.66000 999 GLY B C 1
ATOM 10086 O O . GLY B 1 710 ? 147.75200 179.52800 170.69900 1.000 70.16000 999 GLY B O 1
ATOM 10087 N N . TYR B 1 711 ? 147.61000 178.91600 168.54200 1.000 72.22000 1000 TYR B N 1
ATOM 10088 C CA . TYR B 1 711 ? 147.28000 177.52200 168.81400 1.000 70.14000 1000 TYR B CA 1
ATOM 10089 C C . TYR B 1 711 ? 148.50400 176.61800 168.71600 1.000 71.34000 1000 TYR B C 1
ATOM 10090 O O . TYR B 1 711 ? 148.82400 175.89300 169.66300 1.000 73.45000 1000 TYR B O 1
ATOM 10099 N N . LEU B 1 712 ? 149.19800 176.64800 167.57700 1.000 66.46000 1001 LEU B N 1
ATOM 10100 C CA . LEU B 1 712 ? 150.38400 175.81800 167.40000 1.000 68.15000 1001 LEU B CA 1
ATOM 10101 C C . LEU B 1 712 ? 151.56000 176.30300 168.23700 1.000 69.33000 1001 LEU B C 1
ATOM 10102 O O . LEU B 1 712 ? 152.50300 175.53500 168.45600 1.000 70.73000 1001 LEU B O 1
ATOM 10107 N N . ASN B 1 713 ? 151.52100 177.55300 168.70200 1.000 68.72000 1002 ASN B N 1
ATOM 10108 C CA . ASN B 1 713 ? 152.60100 178.14500 169.49400 1.000 69.30000 1002 ASN B CA 1
ATOM 10109 C C . ASN B 1 713 ? 153.93200 178.09700 168.74600 1.000 69.93000 1002 ASN B C 1
ATOM 10110 O O . ASN B 1 713 ? 154.98700 177.84600 169.33200 1.000 68.25000 1002 ASN B O 1
ATOM 10115 N N . ILE B 1 714 ? 153.88200 178.34000 167.44000 1.000 67.94000 1003 ILE B N 1
ATOM 10116 C CA . ILE B 1 714 ? 155.08500 178.35900 166.61900 1.000 67.70000 1003 ILE B CA 1
ATOM 10117 C C . ILE B 1 714 ? 155.55000 179.79400 166.40900 1.000 66.17000 1003 ILE B C 1
ATOM 10118 O O . ILE B 1 714 ? 155.43000 180.63100 167.30200 1.000 67.88000 1003 ILE B O 1
ATOM 10123 N N . MET B 1 741 ? 169.67200 177.37000 159.84000 1.000 48.32000 1030 MET B N 1
ATOM 10124 C CA . MET B 1 741 ? 170.57200 176.31300 160.28300 1.000 49.31000 1030 MET B CA 1
ATOM 10125 C C . MET B 1 741 ? 171.32900 175.70100 159.11200 1.000 47.91000 1030 MET B C 1
ATOM 10126 O O . MET B 1 741 ? 170.89300 175.78300 157.96500 1.000 51.20000 1030 MET B O 1
ATOM 10131 N N . ASP B 1 742 ? 172.46900 175.08500 159.41100 1.000 45.15000 1031 ASP B N 1
ATOM 10132 C CA . ASP B 1 742 ? 173.25800 174.40600 158.39800 1.000 41.83000 1031 ASP B CA 1
ATOM 10133 C C . ASP B 1 742 ? 172.65100 173.03900 158.09600 1.000 43.09000 1031 ASP B C 1
ATOM 10134 O O . ASP B 1 742 ? 171.65900 172.62100 158.70000 1.000 47.90000 1031 ASP B O 1
ATOM 10139 N N . ASP B 1 743 ? 173.25200 172.33200 157.13800 1.000 45.19000 1032 ASP B N 1
ATOM 10140 C CA . ASP B 1 743 ? 172.67400 171.07800 156.66600 1.000 43.50000 1032 ASP B CA 1
ATOM 10141 C C . ASP B 1 743 ? 172.71300 170.00100 157.74200 1.000 47.44000 1032 ASP B C 1
ATOM 10142 O O . ASP B 1 743 ? 171.69200 169.36500 158.03200 1.000 52.75000 1032 ASP B O 1
ATOM 10147 N N . ASP B 1 744 ? 173.88300 169.77900 158.34600 1.000 50.10000 1033 ASP B N 1
ATOM 10148 C CA . ASP B 1 744 ? 174.02000 168.68700 159.30700 1.000 48.48000 1033 ASP B CA 1
ATOM 10149 C C . ASP B 1 744 ? 173.15900 168.92100 160.54200 1.000 45.52000 1033 ASP B C 1
ATOM 10150 O O . ASP B 1 744 ? 172.48600 167.99900 161.02100 1.000 45.58000 1033 ASP B O 1
ATOM 10155 N N . ASN B 1 745 ? 173.16000 170.15000 161.06100 1.000 42.48000 1034 ASN B N 1
ATOM 10156 C CA . ASN B 1 745 ? 172.34200 170.45900 162.22700 1.000 46.67000 1034 ASN B CA 1
ATOM 10157 C C . ASN B 1 745 ? 170.86000 170.28500 161.92300 1.000 47.56000 1034 ASN B C 1
ATOM 10158 O O . ASN B 1 745 ? 170.11900 169.71500 162.73100 1.000 49.75000 1034 ASN B O 1
ATOM 10163 N N . PHE B 1 746 ? 170.41000 170.75900 160.75800 1.000 36.34000 1035 PHE B N 1
ATOM 10164 C CA . PHE B 1 746 ? 169.00400 170.60300 160.40000 1.000 32.42000 1035 PHE B CA 1
ATOM 10165 C C . PHE B 1 746 ? 168.62200 169.13500 160.26900 1.000 31.95000 1035 PHE B C 1
ATOM 10166 O O . PHE B 1 746 ? 167.56500 168.71500 160.75800 1.000 41.87000 1035 PHE B O 1
ATOM 10174 N N . ILE B 1 747 ? 169.46000 168.33900 159.60300 1.000 20.42000 1036 ILE B N 1
ATOM 10175 C CA . ILE B 1 747 ? 169.13400 166.93000 159.41000 1.000 27.57000 1036 ILE B CA 1
ATOM 10176 C C . ILE B 1 747 ? 169.09200 166.20500 160.74900 1.000 40.14000 1036 ILE B C 1
ATOM 10177 O O . ILE B 1 747 ? 168.22800 165.35200 160.98200 1.000 39.78000 1036 ILE B O 1
ATOM 10182 N N . LYS B 1 748 ? 170.01800 166.53500 161.65500 1.000 47.14000 1037 LYS B N 1
ATOM 10183 C CA . LYS B 1 748 ? 169.97500 165.94100 162.98800 1.000 38.61000 1037 LYS B CA 1
ATOM 10184 C C . LYS B 1 748 ? 168.72500 166.37000 163.74800 1.000 40.94000 1037 LYS B C 1
ATOM 10185 O O . LYS B 1 748 ? 168.11900 165.56500 164.46500 1.000 44.62000 1037 LYS B O 1
ATOM 10191 N N . SER B 1 749 ? 168.32100 167.63200 163.60300 1.000 36.02000 1038 SER B N 1
ATOM 10192 C CA . SER B 1 749 ? 167.20400 168.16100 164.37200 1.000 34.04000 1038 SER B CA 1
ATOM 10193 C C . SER B 1 749 ? 165.84300 167.83500 163.77300 1.000 36.68000 1038 SER B C 1
ATOM 10194 O O . SER B 1 749 ? 164.82600 168.11100 164.41700 1.000 42.64000 1038 SER B O 1
ATOM 10197 N N . PHE B 1 750 ? 165.78600 167.26200 162.57100 1.000 32.02000 1039 PHE B N 1
ATOM 10198 C CA . PHE B 1 750 ? 164.49900 166.99600 161.93900 1.000 27.88000 1039 PHE B CA 1
ATOM 10199 C C . PHE B 1 750 ? 164.03400 165.55100 162.08800 1.000 26.13000 1039 PHE B C 1
ATOM 10200 O O . PHE B 1 750 ? 162.91700 165.31600 162.55500 1.000 39.99000 1039 PHE B O 1
ATOM 10208 N N . ILE B 1 751 ? 164.86300 164.57900 161.71100 1.000 18.58000 1040 ILE B N 1
ATOM 10209 C CA . ILE B 1 751 ? 164.39000 163.20500 161.57900 1.000 26.17000 1040 ILE B CA 1
ATOM 10210 C C . ILE B 1 751 ? 164.00600 162.64800 162.94200 1.000 39.30000 1040 ILE B C 1
ATOM 10211 O O . ILE B 1 751 ? 164.78600 162.71300 163.90200 1.000 38.28000 1040 ILE B O 1
ATOM 10216 N N . GLY B 1 752 ? 162.80100 162.08600 163.02900 1.000 37.90000 1041 GLY B N 1
ATOM 10217 C CA . GLY B 1 752 ? 162.33400 161.47200 164.25800 1.000 21.77000 1041 GLY B CA 1
ATOM 10218 C C . GLY B 1 752 ? 162.20900 162.42100 165.42300 1.000 22.84000 1041 GLY B C 1
ATOM 10219 O O . GLY B 1 752 ? 162.26000 161.98200 166.57400 1.000 36.51000 1041 GLY B O 1
ATOM 10220 N N . LYS B 1 753 ? 162.06000 163.71500 165.16200 1.000 27.20000 1042 LYS B N 1
ATOM 10221 C CA . LYS B 1 753 ? 161.98200 164.73300 166.20700 1.000 33.35000 1042 LYS B CA 1
ATOM 10222 C C . LYS B 1 753 ? 160.58000 165.33400 166.19000 1.000 38.40000 1042 LYS B C 1
ATOM 10223 O O . LYS B 1 753 ? 160.30100 166.26300 165.42700 1.000 38.78000 1042 LYS B O 1
ATOM 10229 N N . SER B 1 754 ? 159.70500 164.80300 167.03900 1.000 38.56000 1043 SER B N 1
ATOM 10230 C CA . SER B 1 754 ? 158.33400 165.27700 167.12000 1.000 31.58000 1043 SER B CA 1
ATOM 10231 C C . SER B 1 754 ? 158.27700 166.66300 167.75500 1.000 35.05000 1043 SER B C 1
ATOM 10232 O O . SER B 1 754 ? 159.16800 167.07600 168.50200 1.000 40.65000 1043 SER B O 1
ATOM 10235 N N . ARG B 1 755 ? 157.20500 167.38400 167.45000 1.000 36.22000 1044 ARG B N 1
ATOM 10236 C CA . ARG B 1 755 ? 156.99900 168.73500 167.95200 1.000 42.71000 1044 ARG B CA 1
ATOM 10237 C C . ARG B 1 755 ? 155.98500 168.71500 169.08900 1.000 51.03000 1044 ARG B C 1
ATOM 10238 O O . ARG B 1 755 ? 154.93900 168.06600 168.98400 1.000 49.84000 1044 ARG B O 1
ATOM 10246 N N . ILE B 1 756 ? 156.29900 169.42200 170.17100 1.000 51.53000 1045 ILE B N 1
ATOM 10247 C CA . ILE B 1 756 ? 155.40500 169.54100 171.31700 1.000 50.90000 1045 ILE B CA 1
ATOM 10248 C C . ILE B 1 756 ? 154.42700 170.67700 171.06300 1.000 55.35000 1045 ILE B C 1
ATOM 10249 O O . ILE B 1 756 ? 154.83600 171.81400 170.80200 1.000 55.01000 1045 ILE B O 1
ATOM 10254 N N . ILE B 1 757 ? 153.13100 170.37400 171.14500 1.000 54.76000 1046 ILE B N 1
ATOM 10255 C CA . ILE B 1 757 ? 152.09700 171.38300 170.95200 1.000 50.01000 1046 ILE B CA 1
ATOM 10256 C C . ILE B 1 757 ? 151.77200 172.03900 172.28600 1.000 55.88000 1046 ILE B C 1
ATOM 10257 O O . ILE B 1 757 ? 151.95500 173.24900 172.45700 1.000 55.13000 1046 ILE B O 1
ATOM 10262 N N . LYS B 1 758 ? 151.28800 171.24600 173.23900 1.000 63.01000 1047 LYS B N 1
ATOM 10263 C CA . LYS B 1 758 ? 150.90600 171.74500 174.55400 1.000 58.10000 1047 LYS B CA 1
ATOM 10264 C C . LYS B 1 758 ? 151.50400 170.84300 175.61800 1.000 59.31000 1047 LYS B C 1
ATOM 10265 O O . LYS B 1 758 ? 151.35800 169.62100 175.54500 1.000 60.11000 1047 LYS B O 1
ATOM 10271 N N . MET B 1 759 ? 152.15800 171.44200 176.60600 1.000 65.62000 1048 MET B N 1
ATOM 10272 C CA . MET B 1 759 ? 152.78400 170.66900 177.67100 1.000 66.92000 1048 MET B CA 1
ATOM 10273 C C . MET B 1 759 ? 152.48900 171.27800 179.03700 1.000 67.27000 1048 MET B C 1
ATOM 10274 O O . MET B 1 759 ? 152.87500 172.41200 179.31800 1.000 65.98000 1048 MET B O 1
ATOM 10279 N N . THR B 1 778 ? 144.37600 167.02700 195.71600 1.000 78.57000 1067 THR B N 1
ATOM 10280 C CA . THR B 1 778 ? 144.10500 165.91600 194.81300 1.000 78.28000 1067 THR B CA 1
ATOM 10281 C C . THR B 1 778 ? 144.81600 166.11100 193.48000 1.000 77.60000 1067 THR B C 1
ATOM 10282 O O . THR B 1 778 ? 144.47000 167.00400 192.70700 1.000 78.70000 1067 THR B O 1
ATOM 10286 N N . LYS B 1 779 ? 145.81400 165.27100 193.22000 1.000 73.36000 1068 LYS B N 1
ATOM 10287 C CA . LYS B 1 779 ? 146.57100 165.36700 191.98100 1.000 72.61000 1068 LYS B CA 1
ATOM 10288 C C . LYS B 1 779 ? 145.69300 165.01000 190.78900 1.000 73.16000 1068 LYS B C 1
ATOM 10289 O O . LYS B 1 779 ? 144.87500 164.08700 190.85000 1.000 73.60000 1068 LYS B O 1
ATOM 10295 N N . LYS B 1 780 ? 145.86400 165.75100 189.69900 1.000 60.45000 1069 LYS B N 1
ATOM 10296 C CA . LYS B 1 780 ? 145.07800 165.52800 188.49600 1.000 56.60000 1069 LYS B CA 1
ATOM 10297 C C . LYS B 1 780 ? 145.58600 164.31200 187.73400 1.000 49.88000 1069 LYS B C 1
ATOM 10298 O O . LYS B 1 780 ? 146.77000 163.97100 187.78100 1.000 55.59000 1069 LYS B O 1
ATOM 10304 N N . LYS B 1 781 ? 144.67200 163.65400 187.02900 1.000 42.43000 1070 LYS B N 1
ATOM 10305 C CA . LYS B 1 781 ? 145.06200 162.68600 186.01500 1.000 48.89000 1070 LYS B CA 1
ATOM 10306 C C . LYS B 1 781 ? 145.56000 163.43100 184.78300 1.000 58.90000 1070 LYS B C 1
ATOM 10307 O O . LYS B 1 781 ? 144.91700 164.37800 184.31800 1.000 56.58000 1070 LYS B O 1
ATOM 10313 N N . LYS B 1 782 ? 146.70400 163.00900 184.25600 1.000 60.10000 1071 LYS B N 1
ATOM 10314 C CA . LYS B 1 782 ? 147.31600 163.66100 183.10700 1.000 55.23000 1071 LYS B CA 1
ATOM 10315 C C . LYS B 1 782 ? 147.07500 162.82900 181.85400 1.000 56.32000 1071 LYS B C 1
ATOM 10316 O O . LYS B 1 782 ? 147.39200 161.63500 181.82300 1.000 53.51000 1071 LYS B O 1
ATOM 10322 N N . VAL B 1 783 ? 146.52000 163.46600 180.82600 1.000 52.25000 1072 VAL B N 1
ATOM 10323 C CA . VAL B 1 783 ? 146.11900 162.81000 179.58800 1.000 51.49000 1072 VAL B CA 1
ATOM 10324 C C . VAL B 1 783 ? 146.89100 163.44800 178.44300 1.000 53.73000 1072 VAL B C 1
ATOM 10325 O O . VAL B 1 783 ? 146.90600 164.67600 178.30700 1.000 54.50000 1072 VAL B O 1
ATOM 10329 N N . CYS B 1 784 ? 147.52000 162.62000 177.61900 1.000 44.13000 1073 CYS B N 1
ATOM 10330 C CA . CYS B 1 784 ? 148.30900 163.08800 176.49100 1.000 47.48000 1073 CYS B CA 1
ATOM 10331 C C . CYS B 1 784 ? 147.70200 162.56200 175.20200 1.000 45.85000 1073 CYS B C 1
ATOM 10332 O O . CYS B 1 784 ? 147.37800 161.37500 175.10300 1.000 45.58000 1073 CYS B O 1
ATOM 10335 N N . ILE B 1 785 ? 147.55000 163.44600 174.22300 1.000 43.59000 1074 ILE B N 1
ATOM 10336 C CA . ILE B 1 785 ? 147.05100 163.08800 172.90300 1.000 49.63000 1074 ILE B CA 1
ATOM 10337 C C . ILE B 1 785 ? 148.20500 163.17800 171.91400 1.000 49.01000 1074 ILE B C 1
ATOM 10338 O O . ILE B 1 785 ? 148.86200 164.22100 171.79700 1.000 47.09000 1074 ILE B O 1
ATOM 10343 N N . PHE B 1 786 ? 148.44500 162.08100 171.21300 1.000 40.00000 1075 PHE B N 1
ATOM 10344 C CA . PHE B 1 786 ? 149.45300 162.00700 170.16500 1.000 32.45000 1075 PHE B CA 1
ATOM 10345 C C . PHE B 1 786 ? 148.75900 162.22100 168.82600 1.000 44.34000 1075 PHE B C 1
ATOM 10346 O O . PHE B 1 786 ? 148.00500 161.35800 168.36500 1.000 49.27000 1075 PHE B O 1
ATOM 10354 N N . ASN B 1 787 ? 149.00700 163.37400 168.21000 1.000 45.35000 1076 ASN B N 1
ATOM 10355 C CA . ASN B 1 787 ? 148.36100 163.75400 166.96100 1.000 37.32000 1076 ASN B CA 1
ATOM 10356 C C . ASN B 1 787 ? 149.27800 163.42700 165.79000 1.000 42.39000 1076 ASN B C 1
ATOM 10357 O O . ASN B 1 787 ? 150.42200 163.89300 165.74200 1.000 45.66000 1076 ASN B O 1
ATOM 10362 N N . MET B 1 788 ? 148.77500 162.63000 164.85300 1.000 35.96000 1077 MET B N 1
ATOM 10363 C CA . MET B 1 788 ? 149.44900 162.37500 163.58900 1.000 36.10000 1077 MET B CA 1
ATOM 10364 C C . MET B 1 788 ? 148.50700 162.72500 162.44800 1.000 38.35000 1077 MET B C 1
ATOM 10365 O O . MET B 1 788 ? 147.38500 162.21400 162.38900 1.000 41.49000 1077 MET B O 1
ATOM 10370 N N . GLY B 1 789 ? 148.95800 163.59200 161.54900 1.000 30.67000 1078 GLY B N 1
ATOM 10371 C CA . GLY B 1 789 ? 148.16000 163.90400 160.38200 1.000 29.78000 1078 GLY B CA 1
ATOM 10372 C C . GLY B 1 789 ? 148.00100 165.38100 160.09800 1.000 32.37000 1078 GLY B C 1
ATOM 10373 O O . GLY B 1 789 ? 148.91400 166.17200 160.33900 1.000 29.76000 1078 GLY B O 1
ATOM 10374 N N . SER B 1 790 ? 146.83200 165.75800 159.58000 1.000 35.88000 1079 SER B N 1
ATOM 10375 C CA . SER B 1 790 ? 146.55800 167.12300 159.15900 1.000 30.84000 1079 SER B CA 1
ATOM 10376 C C . SER B 1 790 ? 145.37500 167.75500 159.87800 1.000 40.71000 1079 SER B C 1
ATOM 10377 O O . SER B 1 790 ? 145.10100 168.94000 159.65900 1.000 43.57000 1079 SER B O 1
ATOM 10380 N N . MET B 1 791 ? 144.66600 167.01000 160.72900 1.000 46.00000 1080 MET B N 1
ATOM 10381 C CA . MET B 1 791 ? 143.50800 167.52700 161.45000 1.000 43.40000 1080 MET B CA 1
ATOM 10382 C C . MET B 1 791 ? 143.82600 167.84700 162.90700 1.000 29.84000 1080 MET B C 1
ATOM 10383 O O . MET B 1 791 ? 142.97800 167.66400 163.78400 1.000 31.46000 1080 MET B O 1
ATOM 10388 N N . LEU B 1 792 ? 145.03600 168.34100 163.17300 1.000 38.57000 1081 LEU B N 1
ATOM 10389 C CA . LEU B 1 792 ? 145.41900 168.71900 164.53000 1.000 43.59000 1081 LEU B CA 1
ATOM 10390 C C . LEU B 1 792 ? 144.58100 169.88100 165.05100 1.000 45.81000 1081 LEU B C 1
ATOM 10391 O O . LEU B 1 792 ? 144.40900 170.02700 166.27000 1.000 48.52000 1081 LEU B O 1
ATOM 10396 N N . PHE B 1 793 ? 144.04700 170.70800 164.14900 1.000 41.47000 1082 PHE B N 1
ATOM 10397 C CA . PHE B 1 793 ? 143.24000 171.85000 164.56500 1.000 43.05000 1082 PHE B CA 1
ATOM 10398 C C . PHE B 1 793 ? 142.02400 171.40700 165.37100 1.000 46.87000 1082 PHE B C 1
ATOM 10399 O O . PHE B 1 793 ? 141.62800 172.07900 166.33400 1.000 47.95000 1082 PHE B O 1
ATOM 10407 N N . ASN B 1 794 ? 141.42300 170.27400 164.99900 1.000 47.94000 1083 ASN B N 1
ATOM 10408 C CA . ASN B 1 794 ? 140.30400 169.74100 165.76800 1.000 40.55000 1083 ASN B CA 1
ATOM 10409 C C . ASN B 1 794 ? 140.71800 169.43500 167.19900 1.000 46.85000 1083 ASN B C 1
ATOM 10410 O O . ASN B 1 794 ? 139.99400 169.76100 168.14500 1.000 45.49000 1083 ASN B O 1
ATOM 10415 N N . VAL B 1 795 ? 141.88300 168.80600 167.37600 1.000 46.61000 1084 VAL B N 1
ATOM 10416 C CA . VAL B 1 795 ? 142.36200 168.47300 168.71500 1.000 34.22000 1084 VAL B CA 1
ATOM 10417 C C . VAL B 1 795 ? 142.63500 169.73600 169.51500 1.000 36.31000 1084 VAL B C 1
ATOM 10418 O O . VAL B 1 795 ? 142.28500 169.82700 170.69900 1.000 43.87000 1084 VAL B O 1
ATOM 10422 N N . ILE B 1 796 ? 143.25500 170.73300 168.88500 1.000 38.25000 1085 ILE B N 1
ATOM 10423 C CA . ILE B 1 796 ? 143.56100 171.97000 169.59900 1.000 46.21000 1085 ILE B CA 1
ATOM 10424 C C . ILE B 1 796 ? 142.27700 172.65000 170.06500 1.000 50.82000 1085 ILE B C 1
ATOM 10425 O O . ILE B 1 796 ? 142.17100 173.09100 171.21800 1.000 49.24000 1085 ILE B O 1
ATOM 10430 N N . ASN B 1 797 ? 141.27600 172.73400 169.18400 1.000 49.61000 1086 ASN B N 1
ATOM 10431 C CA . ASN B 1 797 ? 140.02800 173.39200 169.56700 1.000 47.46000 1086 ASN B CA 1
ATOM 10432 C C . ASN B 1 797 ? 139.26200 172.58300 170.60700 1.000 49.49000 1086 ASN B C 1
ATOM 10433 O O . ASN B 1 797 ? 138.64500 173.15700 171.51300 1.000 51.26000 1086 ASN B O 1
ATOM 10438 N N . ALA B 1 798 ? 139.29300 171.25200 170.50500 1.000 45.70000 1087 ALA B N 1
ATOM 10439 C CA . ALA B 1 798 ? 138.65700 170.42300 171.52300 1.000 48.10000 1087 ALA B CA 1
ATOM 10440 C C . ALA B 1 798 ? 139.29200 170.64400 172.88800 1.000 50.20000 1087 ALA B C 1
ATOM 10441 O O . ALA B 1 798 ? 138.58800 170.74800 173.90000 1.000 53.28000 1087 ALA B O 1
ATOM 10443 N N . ILE B 1 799 ? 140.62200 170.71500 172.93600 1.000 52.18000 1088 ILE B N 1
ATOM 10444 C CA . ILE B 1 799 ? 141.30200 170.95000 174.20400 1.000 49.00000 1088 ILE B CA 1
ATOM 10445 C C . ILE B 1 799 ? 140.96400 172.33300 174.74200 1.000 52.60000 1088 ILE B C 1
ATOM 10446 O O . ILE B 1 799 ? 140.73500 172.50500 175.94500 1.000 56.55000 1088 ILE B O 1
ATOM 10451 N N . LYS B 1 800 ? 140.92200 173.34000 173.86600 1.000 48.54000 1089 LYS B N 1
ATOM 10452 C CA . LYS B 1 800 ? 140.54200 174.67500 174.31700 1.000 52.50000 1089 LYS B CA 1
ATOM 10453 C C . LYS B 1 800 ? 139.11200 174.70500 174.84400 1.000 60.27000 1089 LYS B C 1
ATOM 10454 O O . LYS B 1 800 ? 138.79500 175.50200 175.73500 1.000 62.17000 1089 LYS B O 1
ATOM 10460 N N . GLU B 1 801 ? 138.23700 173.85100 174.30900 1.000 62.93000 1090 GLU B N 1
ATOM 10461 C CA . GLU B 1 801 ? 136.84900 173.82800 174.76000 1.000 61.11000 1090 GLU B CA 1
ATOM 10462 C C . GLU B 1 801 ? 136.66600 173.05800 176.06400 1.000 61.55000 1090 GLU B C 1
ATOM 10463 O O . GLU B 1 801 ? 135.82300 173.43900 176.88500 1.000 61.95000 1090 GLU B O 1
ATOM 10469 N N . ILE B 1 802 ? 137.43200 171.98400 176.27400 1.000 58.71000 1091 ILE B N 1
ATOM 10470 C CA . ILE B 1 802 ? 137.22200 171.13100 177.44500 1.000 56.45000 1091 ILE B CA 1
ATOM 10471 C C . ILE B 1 802 ? 137.52500 171.88600 178.73600 1.000 58.40000 1091 ILE B C 1
ATOM 10472 O O . ILE B 1 802 ? 136.79700 171.76200 179.72800 1.000 62.73000 1091 ILE B O 1
ATOM 10477 N N . GLU B 1 803 ? 138.59200 172.68700 178.74300 1.000 66.45000 1092 GLU B N 1
ATOM 10478 C CA . GLU B 1 803 ? 139.03500 173.34300 179.96900 1.000 69.41000 1092 GLU B CA 1
ATOM 10479 C C . GLU B 1 803 ? 138.04900 174.38000 180.49300 1.000 71.96000 1092 GLU B C 1
ATOM 10480 O O . GLU B 1 803 ? 138.19400 174.81400 181.64100 1.000 70.37000 1092 GLU B O 1
ATOM 10486 N N . LYS B 1 804 ? 137.06500 174.79300 179.69000 1.000 73.39000 1093 LYS B N 1
ATOM 10487 C CA . LYS B 1 804 ? 136.07500 175.75200 180.17400 1.000 71.95000 1093 LYS B CA 1
ATOM 10488 C C . LYS B 1 804 ? 135.23600 175.15900 181.30000 1.000 72.31000 1093 LYS B C 1
ATOM 10489 O O . LYS B 1 804 ? 134.91600 175.84900 182.27500 1.000 72.59000 1093 LYS B O 1
ATOM 10495 N N . GLU B 1 805 ? 134.86800 173.88500 181.18200 1.000 73.45000 1094 GLU B N 1
ATOM 10496 C CA . GLU B 1 805 ? 134.10500 173.21700 182.22600 1.000 72.81000 1094 GLU B CA 1
ATOM 10497 C C . GLU B 1 805 ? 134.96100 173.02600 183.47500 1.000 72.33000 1094 GLU B C 1
ATOM 10498 O O . GLU B 1 805 ? 136.16800 172.78900 183.39800 1.000 72.90000 1094 GLU B O 1
ATOM 10504 N N . GLN B 1 806 ? 134.31600 173.12700 184.63800 1.000 67.08000 1095 GLN B N 1
ATOM 10505 C CA . GLN B 1 806 ? 135.04200 173.06700 185.90100 1.000 66.42000 1095 GLN B CA 1
ATOM 10506 C C . GLN B 1 806 ? 135.47400 171.64900 186.25700 1.000 66.51000 1095 GLN B C 1
ATOM 10507 O O . GLN B 1 806 ? 136.55300 171.45700 186.82700 1.000 71.41000 1095 GLN B O 1
ATOM 10513 N N . TYR B 1 807 ? 134.65400 170.64500 185.93500 1.000 60.75000 1096 TYR B N 1
ATOM 10514 C CA . TYR B 1 807 ? 134.92900 169.28600 186.39800 1.000 63.81000 1096 TYR B CA 1
ATOM 10515 C C . TYR B 1 807 ? 136.23300 168.74600 185.81900 1.000 67.73000 1096 TYR B C 1
ATOM 10516 O O . TYR B 1 807 ? 137.11300 168.28900 186.55900 1.000 72.94000 1096 TYR B O 1
ATOM 10525 N N . ILE B 1 808 ? 136.38000 168.80000 184.49400 1.000 63.18000 1097 ILE B N 1
ATOM 10526 C CA . ILE B 1 808 ? 137.59500 168.29000 183.86500 1.000 62.06000 1097 ILE B CA 1
ATOM 10527 C C . ILE B 1 808 ? 138.78100 169.19700 184.17000 1.000 60.44000 1097 ILE B C 1
ATOM 10528 O O . ILE B 1 808 ? 139.90000 168.72300 184.39900 1.000 61.43000 1097 ILE B O 1
ATOM 10533 N N . SER B 1 809 ? 138.56100 170.51300 184.18100 1.000 63.07000 1098 SER B N 1
ATOM 10534 C CA . SER B 1 809 ? 139.63800 171.44800 184.47900 1.000 64.98000 1098 SER B CA 1
ATOM 10535 C C . SER B 1 809 ? 140.09000 171.38200 185.93000 1.000 63.81000 1098 SER B C 1
ATOM 10536 O O . SER B 1 809 ? 141.11400 171.98500 186.26900 1.000 66.01000 1098 SER B O 1
ATOM 10539 N N . HIS B 1 810 ? 139.35200 170.68900 186.79200 1.000 61.13000 1099 HIS B N 1
ATOM 10540 C CA . HIS B 1 810 ? 139.78600 170.43900 188.15900 1.000 64.59000 1099 HIS B CA 1
ATOM 10541 C C . HIS B 1 810 ? 140.35400 169.03900 188.35600 1.000 61.67000 1099 HIS B C 1
ATOM 10542 O O . HIS B 1 810 ? 141.29200 168.86300 189.13800 1.000 62.89000 1099 HIS B O 1
ATOM 10549 N N . ASN B 1 811 ? 139.81500 168.03700 187.66400 1.000 56.90000 1100 ASN B N 1
ATOM 10550 C CA . ASN B 1 811 ? 140.21400 166.65200 187.87100 1.000 53.07000 1100 ASN B CA 1
ATOM 10551 C C . ASN B 1 811 ? 141.13700 166.11500 186.78400 1.000 55.90000 1100 ASN B C 1
ATOM 10552 O O . ASN B 1 811 ? 141.46000 164.92500 186.80200 1.000 58.53000 1100 ASN B O 1
ATOM 10557 N N . TYR B 1 812 ? 141.56900 166.95000 185.84100 1.000 60.40000 1101 TYR B N 1
ATOM 10558 C CA . TYR B 1 812 ? 142.40600 166.46800 184.75000 1.000 59.89000 1101 TYR B CA 1
ATOM 10559 C C . TYR B 1 812 ? 143.32600 167.57800 184.26000 1.000 58.81000 1101 TYR B C 1
ATOM 10560 O O . TYR B 1 812 ? 143.05500 168.76800 184.44000 1.000 59.88000 1101 TYR B O 1
ATOM 10569 N N . SER B 1 813 ? 144.42400 167.16100 183.63200 1.000 57.13000 1102 SER B N 1
ATOM 10570 C CA . SER B 1 813 ? 145.30400 168.04700 182.88300 1.000 58.94000 1102 SER B CA 1
ATOM 10571 C C . SER B 1 813 ? 145.65500 167.37000 181.56500 1.000 60.19000 1102 SER B C 1
ATOM 10572 O O . SER B 1 813 ? 145.68500 166.14100 181.47800 1.000 58.40000 1102 SER B O 1
ATOM 10575 N N . PHE B 1 814 ? 145.92100 168.17700 180.53700 1.000 57.74000 1103 PHE B N 1
ATOM 10576 C CA . PHE B 1 814 ? 146.09300 167.66300 179.18500 1.000 58.66000 1103 PHE B CA 1
ATOM 10577 C C . PHE B 1 814 ? 147.40800 168.12900 178.57400 1.000 60.13000 1103 PHE B C 1
ATOM 10578 O O . PHE B 1 814 ? 147.92600 169.20100 178.89700 1.000 59.79000 1103 PHE B O 1
ATOM 10586 N N . SER B 1 815 ? 147.93400 167.29600 177.67900 1.000 52.19000 1104 SER B N 1
ATOM 10587 C CA . SER B 1 815 ? 149.11600 167.60500 176.89100 1.000 53.32000 1104 SER B CA 1
ATOM 10588 C C . SER B 1 815 ? 148.91000 167.07700 175.48000 1.000 54.61000 1104 SER B C 1
ATOM 10589 O O . SER B 1 815 ? 148.34200 165.99900 175.29200 1.000 50.43000 1104 SER B O 1
ATOM 10592 N N . ILE B 1 816 ? 149.36200 167.84400 174.49100 1.000 50.71000 1105 ILE B N 1
ATOM 10593 C CA . ILE B 1 816 ? 149.22300 167.49000 173.08400 1.000 50.52000 1105 ILE B CA 1
ATOM 10594 C C . ILE B 1 816 ? 150.61200 167.42500 172.46600 1.000 51.68000 1105 ILE B C 1
ATOM 10595 O O . ILE B 1 816 ? 151.36800 168.40200 172.53200 1.000 49.37000 1105 ILE B O 1
ATOM 10600 N N . VAL B 1 817 ? 150.93600 166.28500 171.85800 1.000 50.61000 1106 VAL B N 1
ATOM 10601 C CA . VAL B 1 817 ? 152.21600 166.06200 171.19900 1.000 44.15000 1106 VAL B CA 1
ATOM 10602 C C . VAL B 1 817 ? 151.95100 165.77800 169.72900 1.000 48.90000 1106 VAL B C 1
ATOM 10603 O O . VAL B 1 817 ? 151.19300 164.85800 169.39900 1.000 53.32000 1106 VAL B O 1
ATOM 10607 N N . ASP B 1 818 ? 152.59000 166.54700 168.85200 1.000 40.24000 1107 ASP B N 1
ATOM 10608 C CA . ASP B 1 818 ? 152.40900 166.41200 167.41100 1.000 42.43000 1107 ASP B CA 1
ATOM 10609 C C . ASP B 1 818 ? 153.49200 165.50600 166.83300 1.000 35.55000 1107 ASP B C 1
ATOM 10610 O O . ASP B 1 818 ? 154.68600 165.79900 166.95500 1.000 30.56000 1107 ASP B O 1
ATOM 10615 N N . MET B 1 819 ? 153.07000 164.41900 166.19900 1.000 20.46000 1108 MET B N 1
ATOM 10616 C CA . MET B 1 819 ? 153.97000 163.47700 165.55500 1.000 19.16000 1108 MET B CA 1
ATOM 10617 C C . MET B 1 819 ? 153.98500 163.74800 164.05600 1.000 42.00000 1108 MET B C 1
ATOM 10618 O O . MET B 1 819 ? 152.92500 163.82600 163.42600 1.000 41.16000 1108 MET B O 1
ATOM 10623 N N . ILE B 1 820 ? 155.18200 163.89100 163.48900 1.000 35.93000 1109 ILE B N 1
ATOM 10624 C CA . ILE B 1 820 ? 155.34700 164.15300 162.06400 1.000 22.75000 1109 ILE B CA 1
ATOM 10625 C C . ILE B 1 820 ? 155.93200 162.96800 161.32000 1.000 19.13000 1109 ILE B C 1
ATOM 10626 O O . ILE B 1 820 ? 156.14600 163.05800 160.10500 1.000 27.84000 1109 ILE B O 1
ATOM 10631 N N . PHE B 1 821 ? 156.19100 161.85900 162.00300 1.000 20.70000 1110 PHE B N 1
ATOM 10632 C CA . PHE B 1 821 ? 156.91100 160.74200 161.41800 1.000 22.41000 1110 PHE B CA 1
ATOM 10633 C C . PHE B 1 821 ? 156.25700 159.43900 161.83600 1.000 22.82000 1110 PHE B C 1
ATOM 10634 O O . PHE B 1 821 ? 155.77200 159.31400 162.96400 1.000 39.60000 1110 PHE B O 1
ATOM 10642 N N . LEU B 1 822 ? 156.25500 158.46800 160.92500 1.000 15.90000 1111 LEU B N 1
ATOM 10643 C CA . LEU B 1 822 ? 155.82200 157.11900 161.24200 1.000 22.97000 1111 LEU B CA 1
ATOM 10644 C C . LEU B 1 822 ? 156.95600 156.10900 161.23100 1.000 28.54000 1111 LEU B C 1
ATOM 10645 O O . LEU B 1 822 ? 156.83900 155.06500 161.87900 1.000 36.59000 1111 LEU B O 1
ATOM 10650 N N . ASN B 1 823 ? 158.04200 156.39100 160.52100 1.000 32.21000 1112 ASN B N 1
ATOM 10651 C CA . ASN B 1 823 ? 159.19700 155.50700 160.47800 1.000 36.66000 1112 ASN B CA 1
ATOM 10652 C C . ASN B 1 823 ? 160.45000 156.33000 160.20900 1.000 37.63000 1112 ASN B C 1
ATOM 10653 O O . ASN B 1 823 ? 160.66400 156.77100 159.07300 1.000 36.34000 1112 ASN B O 1
ATOM 10658 N N . PRO B 1 824 ? 161.30100 156.56800 161.21900 1.000 37.93000 1113 PRO B N 1
ATOM 10659 C CA . PRO B 1 824 ? 161.20900 156.12700 162.61900 1.000 37.88000 1113 PRO B CA 1
ATOM 10660 C C . PRO B 1 824 ? 160.30700 157.01100 163.48000 1.000 42.63000 1113 PRO B C 1
ATOM 10661 O O . PRO B 1 824 ? 160.01900 158.14900 163.12300 1.000 39.78000 1113 PRO B O 1
ATOM 10665 N N . LEU B 1 825 ? 159.86500 156.50600 164.62900 1.000 42.10000 1114 LEU B N 1
ATOM 10666 C CA . LEU B 1 825 ? 158.98100 157.22900 165.53200 1.000 35.07000 1114 LEU B CA 1
ATOM 10667 C C . LEU B 1 825 ? 159.77800 157.85200 166.67300 1.000 36.49000 1114 LEU B C 1
ATOM 10668 O O . LEU B 1 825 ? 160.80600 157.32000 167.10000 1.000 43.04000 1114 LEU B O 1
ATOM 10673 N N . ASP B 1 826 ? 159.29100 158.99000 167.16900 1.000 34.27000 1115 ASP B N 1
ATOM 10674 C CA . ASP B 1 826 ? 159.95300 159.71200 168.25600 1.000 24.64000 1115 ASP B CA 1
ATOM 10675 C C . ASP B 1 826 ? 159.55400 159.07400 169.58200 1.000 35.67000 1115 ASP B C 1
ATOM 10676 O O . ASP B 1 826 ? 158.67500 159.54700 170.30600 1.000 43.95000 1115 ASP B O 1
ATOM 10681 N N . LYS B 1 827 ? 160.22400 157.96600 169.90100 1.000 35.25000 1116 LYS B N 1
ATOM 10682 C CA . LYS B 1 827 ? 160.01700 157.30300 171.18200 1.000 30.12000 1116 LYS B CA 1
ATOM 10683 C C . LYS B 1 827 ? 160.52100 158.14000 172.34800 1.000 31.19000 1116 LYS B C 1
ATOM 10684 O O . LYS B 1 827 ? 160.05800 157.95300 173.47800 1.000 39.02000 1116 LYS B O 1
ATOM 10690 N N . ASN B 1 828 ? 161.45400 159.05800 172.09500 1.000 36.80000 1117 ASN B N 1
ATOM 10691 C CA . ASN B 1 828 ? 161.94400 159.93000 173.15400 1.000 35.17000 1117 ASN B CA 1
ATOM 10692 C C . ASN B 1 828 ? 160.83400 160.82200 173.69400 1.000 42.77000 1117 ASN B C 1
ATOM 10693 O O . ASN B 1 828 ? 160.71500 161.00100 174.90800 1.000 46.72000 1117 ASN B O 1
ATOM 10698 N N . MET B 1 829 ? 160.00800 161.39000 172.80900 1.000 44.96000 1118 MET B N 1
ATOM 10699 C CA . MET B 1 829 ? 158.88700 162.21000 173.26600 1.000 32.58000 1118 MET B CA 1
ATOM 10700 C C . MET B 1 829 ? 157.85300 161.36600 174.00000 1.000 37.78000 1118 MET B C 1
ATOM 10701 O O . MET B 1 829 ? 157.29400 161.79800 175.02100 1.000 49.10000 1118 MET B O 1
ATOM 10706 N N . ILE B 1 830 ? 157.59800 160.15400 173.50200 1.000 36.12000 1119 ILE B N 1
ATOM 10707 C CA . ILE B 1 830 ? 156.65100 159.25600 174.15700 1.000 35.95000 1119 ILE B CA 1
ATOM 10708 C C . ILE B 1 830 ? 157.09400 158.97200 175.58400 1.000 40.38000 1119 ILE B C 1
ATOM 10709 O O . ILE B 1 830 ? 156.30600 159.07000 176.53100 1.000 43.76000 1119 ILE B O 1
ATOM 10714 N N . ASP B 1 831 ? 158.37000 158.62800 175.76300 1.000 43.65000 1120 ASP B N 1
ATOM 10715 C CA . ASP B 1 831 ? 158.86400 158.31700 177.09600 1.000 40.05000 1120 ASP B CA 1
ATOM 10716 C C . ASP B 1 831 ? 159.10000 159.56000 177.94300 1.000 33.50000 1120 ASP B C 1
ATOM 10717 O O . ASP B 1 831 ? 159.10900 159.45700 179.17100 1.000 42.62000 1120 ASP B O 1
ATOM 10722 N N . HIS B 1 832 ? 159.26900 160.72900 177.32600 1.000 23.66000 1121 HIS B N 1
ATOM 10723 C CA . HIS B 1 832 ? 159.25500 161.96900 178.09000 1.000 29.93000 1121 HIS B CA 1
ATOM 10724 C C . HIS B 1 832 ? 157.89000 162.20200 178.71500 1.000 44.59000 1121 HIS B C 1
ATOM 10725 O O . HIS B 1 832 ? 157.78900 162.60600 179.87800 1.000 42.02000 1121 HIS B O 1
ATOM 10732 N N . VAL B 1 833 ? 156.82800 161.95700 177.95000 1.000 44.23000 1122 VAL B N 1
ATOM 10733 C CA . VAL B 1 833 ? 155.48300 162.11800 178.49100 1.000 42.92000 1122 VAL B CA 1
ATOM 10734 C C . VAL B 1 833 ? 155.17000 161.02000 179.50700 1.000 42.45000 1122 VAL B C 1
ATOM 10735 O O . VAL B 1 833 ? 154.55300 161.27800 180.54700 1.000 47.13000 1122 VAL B O 1
ATOM 10739 N N . ILE B 1 834 ? 155.60300 159.78900 179.23800 1.000 34.32000 1123 ILE B N 1
ATOM 10740 C CA . ILE B 1 834 ? 155.19000 158.65000 180.05700 1.000 32.28000 1123 ILE B CA 1
ATOM 10741 C C . ILE B 1 834 ? 155.99100 158.57900 181.35500 1.000 40.24000 1123 ILE B C 1
ATOM 10742 O O . ILE B 1 834 ? 155.42100 158.45900 182.44500 1.000 47.83000 1123 ILE B O 1
ATOM 10747 N N . LYS B 1 835 ? 157.32200 158.64300 181.26300 1.000 48.82000 1124 LYS B N 1
ATOM 10748 C CA . LYS B 1 835 ? 158.17800 158.36400 182.41100 1.000 41.19000 1124 LYS B CA 1
ATOM 10749 C C . LYS B 1 835 ? 158.68900 159.60700 183.12400 1.000 38.72000 1124 LYS B C 1
ATOM 10750 O O . LYS B 1 835 ? 159.11400 159.50100 184.27900 1.000 44.00000 1124 LYS B O 1
ATOM 10756 N N . GLN B 1 836 ? 158.67400 160.77300 182.48300 1.000 43.96000 1125 GLN B N 1
ATOM 10757 C CA . GLN B 1 836 ? 159.19400 161.97500 183.12500 1.000 49.83000 1125 GLN B CA 1
ATOM 10758 C C . GLN B 1 836 ? 158.10900 162.79800 183.81000 1.000 53.39000 1125 GLN B C 1
ATOM 10759 O O . GLN B 1 836 ? 158.22200 163.09200 185.00400 1.000 52.89000 1125 GLN B O 1
ATOM 10765 N N . ASN B 1 837 ? 157.05900 163.17700 183.08600 1.000 50.06000 1126 ASN B N 1
ATOM 10766 C CA . ASN B 1 837 ? 155.98400 163.97800 183.65900 1.000 48.69000 1126 ASN B CA 1
ATOM 10767 C C . ASN B 1 837 ? 154.83900 163.13600 184.20800 1.000 52.18000 1126 ASN B C 1
ATOM 10768 O O . ASN B 1 837 ? 153.90500 163.69700 184.79200 1.000 55.85000 1126 ASN B O 1
ATOM 10773 N N . LYS B 1 838 ? 154.88900 161.81500 184.03200 1.000 49.22000 1127 LYS B N 1
ATOM 10774 C CA . LYS B 1 838 ? 153.92000 160.88400 184.61100 1.000 49.67000 1127 LYS B CA 1
ATOM 10775 C C . LYS B 1 838 ? 152.49000 161.20000 184.15800 1.000 53.58000 1127 LYS B C 1
ATOM 10776 O O . LYS B 1 838 ? 151.60900 161.51300 184.96000 1.000 55.16000 1127 LYS B O 1
ATOM 10782 N N . HIS B 1 839 ? 152.27100 161.11400 182.84800 1.000 47.89000 1128 HIS B N 1
ATOM 10783 C CA . HIS B 1 839 ? 150.92400 161.23000 182.30800 1.000 40.53000 1128 HIS B CA 1
ATOM 10784 C C . HIS B 1 839 ? 150.17700 159.91200 182.47600 1.000 47.48000 1128 HIS B C 1
ATOM 10785 O O . HIS B 1 839 ? 150.77600 158.83300 182.49400 1.000 51.77000 1128 HIS B O 1
ATOM 10792 N N . GLN B 1 840 ? 148.85200 160.00500 182.59700 1.000 49.09000 1129 GLN B N 1
ATOM 10793 C CA . GLN B 1 840 ? 148.02300 158.84400 182.91500 1.000 53.54000 1129 GLN B CA 1
ATOM 10794 C C . GLN B 1 840 ? 147.37000 158.22700 181.68200 1.000 52.96000 1129 GLN B C 1
ATOM 10795 O O . GLN B 1 840 ? 147.58200 157.04800 181.38500 1.000 48.71000 1129 GLN B O 1
ATOM 10801 N N . TYR B 1 841 ? 146.57200 159.00100 180.96000 1.000 52.13000 1130 TYR B N 1
ATOM 10802 C CA . TYR B 1 841 ? 145.84400 158.50300 179.80500 1.000 55.42000 1130 TYR B CA 1
ATOM 10803 C C . TYR B 1 841 ? 146.59000 158.87300 178.53000 1.000 53.71000 1130 TYR B C 1
ATOM 10804 O O . TYR B 1 841 ? 147.29400 159.88300 178.47200 1.000 57.84000 1130 TYR B O 1
ATOM 10813 N N . LEU B 1 842 ? 146.42300 158.04600 177.50500 1.000 45.40000 1131 LEU B N 1
ATOM 10814 C CA . LEU B 1 842 ? 147.09400 158.23500 176.22300 1.000 53.34000 1131 LEU B CA 1
ATOM 10815 C C . LEU B 1 842 ? 146.07300 158.03100 175.11400 1.000 48.80000 1131 LEU B C 1
ATOM 10816 O O . LEU B 1 842 ? 145.58900 156.91400 174.91100 1.000 49.31000 1131 LEU B O 1
ATOM 10821 N N . ILE B 1 843 ? 145.74800 159.10100 174.39500 1.000 43.39000 1132 ILE B N 1
ATOM 10822 C CA . ILE B 1 843 ? 144.78600 159.05400 173.30200 1.000 38.12000 1132 ILE B CA 1
ATOM 10823 C C . ILE B 1 843 ? 145.50000 159.45200 172.01600 1.000 42.52000 1132 ILE B C 1
ATOM 10824 O O . ILE B 1 843 ? 146.11000 160.52500 171.94000 1.000 41.76000 1132 ILE B O 1
ATOM 10829 N N . THR B 1 844 ? 145.42700 158.58600 171.01500 1.000 41.82000 1133 THR B N 1
ATOM 10830 C CA . THR B 1 844 ? 145.96500 158.87900 169.69600 1.000 33.25000 1133 THR B CA 1
ATOM 10831 C C . THR B 1 844 ? 144.89300 159.52600 168.82900 1.000 35.95000 1133 THR B C 1
ATOM 10832 O O . THR B 1 844 ? 143.70000 159.27100 168.99700 1.000 44.01000 1133 THR B O 1
ATOM 10836 N N . TYR B 1 845 ? 145.33200 160.36200 167.88700 1.000 32.67000 1134 TYR B N 1
ATOM 10837 C CA . TYR B 1 845 ? 144.43000 161.07500 166.98100 1.000 29.12000 1134 TYR B CA 1
ATOM 10838 C C . TYR B 1 845 ? 145.07800 161.09700 165.60000 1.000 35.92000 1134 TYR B C 1
ATOM 10839 O O . TYR B 1 845 ? 146.02400 161.85700 165.37300 1.000 42.80000 1134 TYR B O 1
ATOM 10848 N N . GLU B 1 846 ? 144.57100 160.27900 164.67900 1.000 35.63000 1135 GLU B N 1
ATOM 10849 C CA . GLU B 1 846 ? 145.16300 160.21100 163.34900 1.000 32.11000 1135 GLU B CA 1
ATOM 10850 C C . GLU B 1 846 ? 144.11400 160.43900 162.26900 1.000 36.05000 1135 GLU B C 1
ATOM 10851 O O . GLU B 1 846 ? 142.95300 160.04500 162.40600 1.000 39.89000 1135 GLU B O 1
ATOM 10857 N N . ASP B 1 847 ? 144.54700 161.09200 161.19400 1.000 34.18000 1136 ASP B N 1
ATOM 10858 C CA . ASP B 1 847 ? 143.69900 161.37000 160.03400 1.000 39.73000 1136 ASP B CA 1
ATOM 10859 C C . ASP B 1 847 ? 143.88800 160.29000 158.97000 1.000 31.64000 1136 ASP B C 1
ATOM 10860 O O . ASP B 1 847 ? 144.25900 160.53800 157.82500 1.000 22.09000 1136 ASP B O 1
ATOM 10865 N N . ASN B 1 848 ? 143.61500 159.06400 159.40000 1.000 31.55000 1137 ASN B N 1
ATOM 10866 C CA . ASN B 1 848 ? 143.82500 157.85900 158.61600 1.000 12.13000 1137 ASN B CA 1
ATOM 10867 C C . ASN B 1 848 ? 142.92800 156.79100 159.22000 1.000 20.89000 1137 ASN B C 1
ATOM 10868 O O . ASN B 1 848 ? 142.39500 156.95800 160.31800 1.000 36.87000 1137 ASN B O 1
ATOM 10873 N N . THR B 1 849 ? 142.75600 155.69700 158.49700 1.000 17.20000 1138 THR B N 1
ATOM 10874 C CA . THR B 1 849 ? 141.90700 154.61500 158.97300 1.000 14.42000 1138 THR B CA 1
ATOM 10875 C C . THR B 1 849 ? 142.69900 153.72200 159.92300 1.000 19.01000 1138 THR B C 1
ATOM 10876 O O . THR B 1 849 ? 143.79100 154.06900 160.37900 1.000 35.50000 1138 THR B O 1
ATOM 10880 N N . ILE B 1 850 ? 142.14300 152.54900 160.23600 1.000 24.14000 1139 ILE B N 1
ATOM 10881 C CA . ILE B 1 850 ? 142.79300 151.64300 161.17100 1.000 25.55000 1139 ILE B CA 1
ATOM 10882 C C . ILE B 1 850 ? 144.12200 151.15500 160.59400 1.000 27.18000 1139 ILE B C 1
ATOM 10883 O O . ILE B 1 850 ? 144.36700 151.20200 159.38300 1.000 29.94000 1139 ILE B O 1
ATOM 10888 N N . GLY B 1 851 ? 144.99300 150.69000 161.48600 1.000 24.64000 1140 GLY B N 1
ATOM 10889 C CA . GLY B 1 851 ? 146.27300 150.15100 161.08200 1.000 26.18000 1140 GLY B CA 1
ATOM 10890 C C . GLY B 1 851 ? 147.35800 151.17200 160.84000 1.000 31.40000 1140 GLY B C 1
ATOM 10891 O O . GLY B 1 851 ? 148.40600 150.81700 160.29000 1.000 26.11000 1140 GLY B O 1
ATOM 10892 N N . GLY B 1 852 ? 147.14400 152.42500 161.22600 1.000 35.00000 1141 GLY B N 1
ATOM 10893 C CA . GLY B 1 852 ? 148.13800 153.45700 161.01800 1.000 33.98000 1141 GLY B CA 1
ATOM 10894 C C . GLY B 1 852 ? 148.94200 153.78200 162.25900 1.000 30.73000 1141 GLY B C 1
ATOM 10895 O O . GLY B 1 852 ? 149.68500 152.93700 162.76400 1.000 26.18000 1141 GLY B O 1
ATOM 10896 N N . PHE B 1 853 ? 148.79700 155.01000 162.76000 1.000 37.12000 1142 PHE B N 1
ATOM 10897 C CA . PHE B 1 853 ? 149.56500 155.43300 163.92500 1.000 26.44000 1142 PHE B CA 1
ATOM 10898 C C . PHE B 1 853 ? 149.16100 154.68000 165.18000 1.000 30.94000 1142 PHE B C 1
ATOM 10899 O O . PHE B 1 853 ? 150.01000 154.41900 166.04200 1.000 40.37000 1142 PHE B O 1
ATOM 10907 N N . SER B 1 854 ? 147.87700 154.34700 165.31700 1.000 36.76000 1143 SER B N 1
ATOM 10908 C CA . SER B 1 854 ? 147.43800 153.58500 166.48000 1.000 37.34000 1143 SER B CA 1
ATOM 10909 C C . SER B 1 854 ? 148.20600 152.27700 166.59100 1.000 35.53000 1143 SER B C 1
ATOM 10910 O O . SER B 1 854 ? 148.62200 151.88600 167.68700 1.000 43.35000 1143 SER B O 1
ATOM 10913 N N . THR B 1 855 ? 148.43300 151.60700 165.46000 1.000 24.41000 1144 THR B N 1
ATOM 10914 C CA . THR B 1 855 ? 149.21200 150.37300 165.46000 1.000 28.60000 1144 THR B CA 1
ATOM 10915 C C . THR B 1 855 ? 150.61000 150.59600 166.02100 1.000 36.68000 1144 THR B C 1
ATOM 10916 O O . THR B 1 855 ? 151.05900 149.86000 166.90500 1.000 39.60000 1144 THR B O 1
ATOM 10920 N N . HIS B 1 856 ? 151.31300 151.61600 165.52500 1.000 42.46000 1145 HIS B N 1
ATOM 10921 C CA . HIS B 1 856 ? 152.69400 151.83600 165.94500 1.000 40.65000 1145 HIS B CA 1
ATOM 10922 C C . HIS B 1 856 ? 152.77900 152.24300 167.41000 1.000 39.14000 1145 HIS B C 1
ATOM 10923 O O . HIS B 1 856 ? 153.63500 151.74400 168.14800 1.000 40.13000 1145 HIS B O 1
ATOM 10930 N N . PHE B 1 857 ? 151.89700 153.14000 167.85000 1.000 34.30000 1146 PHE B N 1
ATOM 10931 C CA . PHE B 1 857 ? 151.91000 153.58700 169.24000 1.000 15.34000 1146 PHE B CA 1
ATOM 10932 C C . PHE B 1 857 ? 151.58200 152.44000 170.18700 1.000 24.69000 1146 PHE B C 1
ATOM 10933 O O . PHE B 1 857 ? 152.29300 152.20700 171.17700 1.000 39.51000 1146 PHE B O 1
ATOM 10941 N N . ASN B 1 858 ? 150.52400 151.68600 169.87800 1.000 25.45000 1147 ASN B N 1
ATOM 10942 C CA . ASN B 1 858 ? 150.16400 150.54100 170.70300 1.000 36.80000 1147 ASN B CA 1
ATOM 10943 C C . ASN B 1 858 ? 151.27400 149.50000 170.72200 1.000 40.57000 1147 ASN B C 1
ATOM 10944 O O . ASN B 1 858 ? 151.57200 148.93100 171.77500 1.000 41.68000 1147 ASN B O 1
ATOM 10949 N N . ASN B 1 859 ? 151.90000 149.23600 169.57200 1.000 34.45000 1148 ASN B N 1
ATOM 10950 C CA . ASN B 1 859 ? 152.92600 148.20000 169.51900 1.000 26.98000 1148 ASN B CA 1
ATOM 10951 C C . ASN B 1 859 ? 154.18800 148.62700 170.25100 1.000 31.10000 1148 ASN B C 1
ATOM 10952 O O . ASN B 1 859 ? 154.85100 147.79500 170.87500 1.000 33.61000 1148 ASN B O 1
ATOM 10957 N N . TYR B 1 860 ? 154.54400 149.91300 170.19200 1.000 37.57000 1149 TYR B N 1
ATOM 10958 C CA . TYR B 1 860 ? 155.67400 150.38000 170.98800 1.000 32.72000 1149 TYR B CA 1
ATOM 10959 C C . TYR B 1 860 ? 155.38500 150.25100 172.47400 1.000 36.20000 1149 TYR B C 1
ATOM 10960 O O . TYR B 1 860 ? 156.25200 149.82500 173.24600 1.000 38.77000 1149 TYR B O 1
ATOM 10969 N N . LEU B 1 861 ? 154.17500 150.62200 172.89900 1.000 36.03000 1150 LEU B N 1
ATOM 10970 C CA . LEU B 1 861 ? 153.83900 150.47600 174.31100 1.000 27.16000 1150 LEU B CA 1
ATOM 10971 C C . LEU B 1 861 ? 153.84500 149.01100 174.73000 1.000 31.78000 1150 LEU B C 1
ATOM 10972 O O . LEU B 1 861 ? 154.31400 148.67100 175.82200 1.000 41.63000 1150 LEU B O 1
ATOM 10977 N N . ILE B 1 862 ? 153.32700 148.12900 173.87400 1.000 28.32000 1151 ILE B N 1
ATOM 10978 C CA . ILE B 1 862 ? 153.31300 146.70100 174.16900 1.000 33.54000 1151 ILE B CA 1
ATOM 10979 C C . ILE B 1 862 ? 154.73200 146.14700 174.22400 1.000 40.85000 1151 ILE B C 1
ATOM 10980 O O . ILE B 1 862 ? 155.01700 145.22500 174.99800 1.000 37.58000 1151 ILE B O 1
ATOM 10985 N N . GLU B 1 863 ? 155.64400 146.69400 173.41500 1.000 38.20000 1152 GLU B N 1
ATOM 10986 C CA . GLU B 1 863 ? 157.04000 146.27000 173.47100 1.000 34.11000 1152 GLU B CA 1
ATOM 10987 C C . GLU B 1 863 ? 157.62900 146.49300 174.85700 1.000 33.55000 1152 GLU B C 1
ATOM 10988 O O . GLU B 1 863 ? 158.33500 145.62800 175.38700 1.000 34.65000 1152 GLU B O 1
ATOM 10994 N N . ASN B 1 864 ? 157.34500 147.64500 175.46000 1.000 31.25000 1153 ASN B N 1
ATOM 10995 C CA . ASN B 1 864 ? 157.94300 148.04500 176.72400 1.000 26.44000 1153 ASN B CA 1
ATOM 10996 C C . ASN B 1 864 ? 157.03300 147.83200 177.92700 1.000 29.47000 1153 ASN B C 1
ATOM 10997 O O . ASN B 1 864 ? 157.44100 148.14500 179.04800 1.000 36.14000 1153 ASN B O 1
ATOM 11002 N N . ASN B 1 865 ? 155.82400 147.30600 177.72600 1.000 37.42000 1154 ASN B N 1
ATOM 11003 C CA . ASN B 1 865 ? 154.89800 146.98300 178.81500 1.000 35.73000 1154 ASN B CA 1
ATOM 11004 C C . ASN B 1 865 ? 154.66000 148.18700 179.72500 1.000 32.11000 1154 ASN B C 1
ATOM 11005 O O . ASN B 1 865 ? 154.75600 148.10200 180.95000 1.000 42.21000 1154 ASN B O 1
ATOM 11010 N N . TYR B 1 866 ? 154.34700 149.32600 179.11200 1.000 32.95000 1155 TYR B N 1
ATOM 11011 C CA . TYR B 1 866 ? 154.17200 150.54800 179.88900 1.000 43.36000 1155 TYR B CA 1
ATOM 11012 C C . TYR B 1 866 ? 152.84000 150.59100 180.62900 1.000 51.08000 1155 TYR B C 1
ATOM 11013 O O . TYR B 1 866 ? 152.73300 151.27700 181.65200 1.000 50.10000 1155 TYR B O 1
ATOM 11022 N N . ILE B 1 867 ? 151.82000 149.88500 180.13600 1.000 51.83000 1156 ILE B N 1
ATOM 11023 C CA . ILE B 1 867 ? 150.51100 149.93200 180.78200 1.000 45.18000 1156 ILE B CA 1
ATOM 11024 C C . ILE B 1 867 ? 150.57400 149.31100 182.17200 1.000 41.14000 1156 ILE B C 1
ATOM 11025 O O . ILE B 1 867 ? 149.99200 149.83600 183.12800 1.000 42.06000 1156 ILE B O 1
ATOM 11030 N N . THR B 1 868 ? 151.27100 148.18400 182.31000 1.000 39.42000 1157 THR B N 1
ATOM 11031 C CA . THR B 1 868 ? 151.46500 147.60600 183.63300 1.000 41.34000 1157 THR B CA 1
ATOM 11032 C C . THR B 1 868 ? 152.30000 148.52400 184.51700 1.000 47.63000 1157 THR B C 1
ATOM 11033 O O . THR B 1 868 ? 151.99200 148.70900 185.70100 1.000 52.20000 1157 THR B O 1
ATOM 11037 N N . LYS B 1 869 ? 153.35900 149.11100 183.95800 1.000 49.10000 1158 LYS B N 1
ATOM 11038 C CA . LYS B 1 869 ? 154.27300 149.92200 184.75700 1.000 50.89000 1158 LYS B CA 1
ATOM 11039 C C . LYS B 1 869 ? 153.60500 151.19700 185.26200 1.000 51.31000 1158 LYS B C 1
ATOM 11040 O O . LYS B 1 869 ? 153.65600 151.50100 186.46000 1.000 53.85000 1158 LYS B O 1
ATOM 11046 N N . HIS B 1 870 ? 152.97400 151.95700 184.36900 1.000 44.18000 1159 HIS B N 1
ATOM 11047 C CA . HIS B 1 870 ? 152.50400 153.29400 184.70400 1.000 47.95000 1159 HIS B CA 1
ATOM 11048 C C . HIS B 1 870 ? 150.98700 153.40800 184.80400 1.000 52.06000 1159 HIS B C 1
ATOM 11049 O O . HIS B 1 870 ? 150.47800 154.51800 184.99200 1.000 51.29000 1159 HIS B O 1
ATOM 11056 N N . ASN B 1 871 ? 150.25600 152.29900 184.69900 1.000 56.62000 1160 ASN B N 1
ATOM 11057 C CA . ASN B 1 871 ? 148.79800 152.29200 184.84300 1.000 57.49000 1160 ASN B CA 1
ATOM 11058 C C . ASN B 1 871 ? 148.14800 153.27900 183.86900 1.000 54.80000 1160 ASN B C 1
ATOM 11059 O O . ASN B 1 871 ? 147.58400 154.30500 184.24800 1.000 51.90000 1160 ASN B O 1
ATOM 11064 N N . LEU B 1 872 ? 148.26900 152.94100 182.58900 1.000 52.26000 1161 LEU B N 1
ATOM 11065 C CA . LEU B 1 872 ? 147.85200 153.81300 181.49900 1.000 54.57000 1161 LEU B CA 1
ATOM 11066 C C . LEU B 1 872 ? 146.52400 153.34700 180.91600 1.000 57.10000 1161 LEU B C 1
ATOM 11067 O O . LEU B 1 872 ? 146.37200 152.17200 180.56700 1.000 55.30000 1161 LEU B O 1
ATOM 11072 N N . TYR B 1 873 ? 145.57200 154.26900 180.80600 1.000 55.94000 1162 TYR B N 1
ATOM 11073 C CA . TYR B 1 873 ? 144.35900 154.05200 180.03000 1.000 53.42000 1162 TYR B CA 1
ATOM 11074 C C . TYR B 1 873 ? 144.58000 154.63000 178.64000 1.000 51.44000 1162 TYR B C 1
ATOM 11075 O O . TYR B 1 873 ? 144.98700 155.78700 178.50900 1.000 47.95000 1162 TYR B O 1
ATOM 11084 N N . VAL B 1 874 ? 144.30700 153.83100 177.61000 1.000 44.14000 1163 VAL B N 1
ATOM 11085 C CA . VAL B 1 874 ? 144.63200 154.18500 176.23300 1.000 51.25000 1163 VAL B CA 1
ATOM 11086 C C . VAL B 1 874 ? 143.34900 154.25300 175.41400 1.000 50.69000 1163 VAL B C 1
ATOM 11087 O O . VAL B 1 874 ? 142.43300 153.44600 175.60400 1.000 47.44000 1163 VAL B O 1
ATOM 11091 N N . HIS B 1 875 ? 143.28400 155.23400 174.51300 1.000 42.98000 1164 HIS B N 1
ATOM 11092 C CA . HIS B 1 875 ? 142.16100 155.41000 173.60400 1.000 40.84000 1164 HIS B CA 1
ATOM 11093 C C . HIS B 1 875 ? 142.68100 155.87300 172.24800 1.000 43.30000 1164 HIS B C 1
ATOM 11094 O O . HIS B 1 875 ? 143.72400 156.52400 172.15500 1.000 43.11000 1164 HIS B O 1
ATOM 11101 N N . ASN B 1 876 ? 141.94400 155.53200 171.19200 1.000 43.88000 1165 ASN B N 1
ATOM 11102 C CA . ASN B 1 876 ? 142.36300 155.82300 169.82700 1.000 39.23000 1165 ASN B CA 1
ATOM 11103 C C . ASN B 1 876 ? 141.23000 156.48100 169.05500 1.000 36.23000 1165 ASN B C 1
ATOM 11104 O O . ASN B 1 876 ? 140.06800 156.08700 169.18100 1.000 38.98000 1165 ASN B O 1
ATOM 11109 N N . ILE B 1 877 ? 141.57900 157.48200 168.24900 1.000 32.41000 1166 ILE B N 1
ATOM 11110 C CA . ILE B 1 877 ? 140.62500 158.24800 167.46100 1.000 29.11000 1166 ILE B CA 1
ATOM 11111 C C . ILE B 1 877 ? 141.14600 158.31500 166.03300 1.000 38.71000 1166 ILE B C 1
ATOM 11112 O O . ILE B 1 877 ? 142.26900 158.78500 165.79700 1.000 41.82000 1166 ILE B O 1
ATOM 11117 N N . TYR B 1 878 ? 140.34000 157.84200 165.08500 1.000 39.56000 1167 TYR B N 1
ATOM 11118 C CA . TYR B 1 878 ? 140.73000 157.83900 163.68200 1.000 30.76000 1167 TYR B CA 1
ATOM 11119 C C . TYR B 1 878 ? 139.48200 157.75700 162.81600 1.000 28.29000 1167 TYR B C 1
ATOM 11120 O O . TYR B 1 878 ? 138.37900 157.49100 163.29800 1.000 38.62000 1167 TYR B O 1
ATOM 11129 N N . LEU B 1 879 ? 139.67500 158.01100 161.52400 1.000 29.55000 1168 LEU B N 1
ATOM 11130 C CA . LEU B 1 879 ? 138.57000 157.98800 160.57800 1.000 32.84000 1168 LEU B CA 1
ATOM 11131 C C . LEU B 1 879 ? 137.96400 156.59200 160.50200 1.000 30.80000 1168 LEU B C 1
ATOM 11132 O O . LEU B 1 879 ? 138.67700 155.58800 160.45600 1.000 31.99000 1168 LEU B O 1
ATOM 11137 N N . SER B 1 880 ? 136.63600 156.53800 160.49700 1.000 33.21000 1169 SER B N 1
ATOM 11138 C CA . SER B 1 880 ? 135.93200 155.26700 160.52500 1.000 30.82000 1169 SER B CA 1
ATOM 11139 C C . SER B 1 880 ? 136.16000 154.48500 159.23800 1.000 28.26000 1169 SER B C 1
ATOM 11140 O O . SER B 1 880 ? 136.37600 155.05400 158.16500 1.000 36.79000 1169 SER B O 1
ATOM 11143 N N . ASN B 1 881 ? 136.11000 153.16500 159.35900 1.000 28.32000 1170 ASN B N 1
ATOM 11144 C CA . ASN B 1 881 ? 136.24100 152.26700 158.21500 1.000 21.68000 1170 ASN B CA 1
ATOM 11145 C C . ASN B 1 881 ? 134.89100 152.01900 157.55300 1.000 41.70000 1170 ASN B C 1
ATOM 11146 O O . ASN B 1 881 ? 134.45800 150.88400 157.37100 1.000 42.76000 1170 ASN B O 1
ATOM 11151 N N . GLU B 1 882 ? 134.20200 153.10200 157.21100 1.000 42.67000 1171 GLU B N 1
ATOM 11152 C CA . GLU B 1 882 ? 132.96100 153.05600 156.46000 1.000 27.70000 1171 GLU B CA 1
ATOM 11153 C C . GLU B 1 882 ? 133.04100 154.05600 155.32100 1.000 34.04000 1171 GLU B C 1
ATOM 11154 O O . GLU B 1 882 ? 133.72500 155.07700 155.43800 1.000 38.99000 1171 GLU B O 1
ATOM 11160 N N . PRO B 1 883 ? 132.36700 153.78300 154.19800 1.000 27.46000 1172 PRO B N 1
ATOM 11161 C CA . PRO B 1 883 ? 132.46000 154.68800 153.04700 1.000 24.58000 1172 PRO B CA 1
ATOM 11162 C C . PRO B 1 883 ? 132.09100 156.11700 153.39600 1.000 23.42000 1172 PRO B C 1
ATOM 11163 O O . PRO B 1 883 ? 130.93500 156.41100 153.71500 1.000 34.29000 1172 PRO B O 1
ATOM 11167 N N . ILE B 1 884 ? 133.07200 157.01400 153.34200 1.000 19.28000 1173 ILE B N 1
ATOM 11168 C CA . ILE B 1 884 ? 132.84100 158.42500 153.63100 1.000 25.53000 1173 ILE B CA 1
ATOM 11169 C C . ILE B 1 884 ? 132.25100 159.03500 152.36400 1.000 29.37000 1173 ILE B C 1
ATOM 11170 O O . ILE B 1 884 ? 132.97600 159.40300 151.44000 1.000 36.33000 1173 ILE B O 1
ATOM 11175 N N . GLU B 1 885 ? 130.92600 159.13700 152.32000 1.000 26.80000 1174 GLU B N 1
ATOM 11176 C CA . GLU B 1 885 ? 130.23200 159.51300 151.10100 1.000 17.90000 1174 GLU B CA 1
ATOM 11177 C C . GLU B 1 885 ? 130.52300 160.96400 150.73800 1.000 24.26000 1174 GLU B C 1
ATOM 11178 O O . GLU B 1 885 ? 131.18400 161.70400 151.47100 1.000 40.28000 1174 GLU B O 1
ATOM 11184 N N . HIS B 1 886 ? 130.01900 161.36300 149.57700 1.000 22.72000 1175 HIS B N 1
ATOM 11185 C CA . HIS B 1 886 ? 130.27300 162.69800 149.06100 1.000 21.60000 1175 HIS B CA 1
ATOM 11186 C C . HIS B 1 886 ? 129.60200 163.74300 149.93700 1.000 28.13000 1175 HIS B C 1
ATOM 11187 O O . HIS B 1 886 ? 128.40300 163.65900 150.21800 1.000 40.28000 1175 HIS B O 1
ATOM 11194 N N . ALA B 1 887 ? 130.37800 164.73300 150.35500 1.000 22.28000 1176 ALA B N 1
ATOM 11195 C CA . ALA B 1 887 ? 129.89800 165.84100 151.17300 1.000 31.70000 1176 ALA B CA 1
ATOM 11196 C C . ALA B 1 887 ? 131.02000 166.86700 151.23900 1.000 27.80000 1176 ALA B C 1
ATOM 11197 O O . ALA B 1 887 ? 132.09900 166.66700 150.67700 1.000 40.08000 1176 ALA B O 1
ATOM 11199 N N . SER B 1 888 ? 130.76400 167.97100 151.93200 1.000 30.16000 1177 SER B N 1
ATOM 11200 C CA . SER B 1 888 ? 131.81500 168.95300 152.12800 1.000 30.94000 1177 SER B CA 1
ATOM 11201 C C . SER B 1 888 ? 132.83000 168.43700 153.14500 1.000 37.78000 1177 SER B C 1
ATOM 11202 O O . SER B 1 888 ? 132.59100 167.46700 153.87000 1.000 38.60000 1177 SER B O 1
ATOM 11205 N N . PHE B 1 889 ? 133.99000 169.09700 153.18300 1.000 43.20000 1178 PHE B N 1
ATOM 11206 C CA . PHE B 1 889 ? 135.04200 168.68700 154.10700 1.000 39.20000 1178 PHE B CA 1
ATOM 11207 C C . PHE B 1 889 ? 134.59400 168.83700 155.55600 1.000 38.69000 1178 PHE B C 1
ATOM 11208 O O . PHE B 1 889 ? 134.82500 167.94400 156.38000 1.000 42.10000 1178 PHE B O 1
ATOM 11216 N N . LYS B 1 890 ? 133.94000 169.95300 155.88300 1.000 41.58000 1179 LYS B N 1
ATOM 11217 C CA . LYS B 1 890 ? 133.39400 170.12900 157.22400 1.000 37.03000 1179 LYS B CA 1
ATOM 11218 C C . LYS B 1 890 ? 132.34100 169.07000 157.53100 1.000 38.39000 1179 LYS B C 1
ATOM 11219 O O . LYS B 1 890 ? 132.33600 168.47500 158.61900 1.000 44.61000 1179 LYS B O 1
ATOM 11225 N N . ASP B 1 891 ? 131.45500 168.80300 156.57200 1.000 36.19000 1180 ASP B N 1
ATOM 11226 C CA . ASP B 1 891 ? 130.45300 167.76400 156.76700 1.000 37.98000 1180 ASP B CA 1
ATOM 11227 C C . ASP B 1 891 ? 131.09900 166.39300 156.89200 1.000 36.28000 1180 ASP B C 1
ATOM 11228 O O . ASP B 1 891 ? 130.64300 165.55900 157.68100 1.000 39.03000 1180 ASP B O 1
ATOM 11233 N N . GLN B 1 892 ? 132.15800 166.13600 156.12100 1.000 28.04000 1181 GLN B N 1
ATOM 11234 C CA . GLN B 1 892 ? 132.84300 164.85400 156.23400 1.000 32.11000 1181 GLN B CA 1
ATOM 11235 C C . GLN B 1 892 ? 133.49200 164.69700 157.60100 1.000 36.98000 1181 GLN B C 1
ATOM 11236 O O . GLN B 1 892 ? 133.50400 163.59700 158.16400 1.000 36.38000 1181 GLN B O 1
ATOM 11242 N N . GLN B 1 893 ? 134.04400 165.78200 158.14800 1.000 43.74000 1182 GLN B N 1
ATOM 11243 C CA . GLN B 1 893 ? 134.54800 165.74000 159.51600 1.000 37.00000 1182 GLN B CA 1
ATOM 11244 C C . GLN B 1 893 ? 133.42800 165.41800 160.49600 1.000 44.63000 1182 GLN B C 1
ATOM 11245 O O . GLN B 1 893 ? 133.61800 164.63700 161.43600 1.000 44.62000 1182 GLN B O 1
ATOM 11251 N N . GLU B 1 894 ? 132.25200 166.01500 160.29200 1.000 45.93000 1183 GLU B N 1
ATOM 11252 C CA . GLU B 1 894 ? 131.13300 165.76100 161.19600 1.000 39.78000 1183 GLU B CA 1
ATOM 11253 C C . GLU B 1 894 ? 130.62600 164.32400 161.10100 1.000 32.08000 1183 GLU B C 1
ATOM 11254 O O . GLU B 1 894 ? 130.17100 163.76500 162.10400 1.000 39.23000 1183 GLU B O 1
ATOM 11260 N N . VAL B 1 895 ? 130.68300 163.71700 159.91500 1.000 25.15000 1184 VAL B N 1
ATOM 11261 C CA . VAL B 1 895 ? 130.10100 162.39200 159.72500 1.000 23.66000 1184 VAL B CA 1
ATOM 11262 C C . VAL B 1 895 ? 130.88900 161.33300 160.48600 1.000 24.40000 1184 VAL B C 1
ATOM 11263 O O . VAL B 1 895 ? 130.30900 160.47800 161.16400 1.000 34.49000 1184 VAL B O 1
ATOM 11267 N N . VAL B 1 896 ? 132.22100 161.36800 160.39100 1.000 31.93000 1185 VAL B N 1
ATOM 11268 C CA . VAL B 1 896 ? 133.05200 160.40100 161.10700 1.000 35.30000 1185 VAL B CA 1
ATOM 11269 C C . VAL B 1 896 ? 133.20000 160.73400 162.58100 1.000 36.90000 1185 VAL B C 1
ATOM 11270 O O . VAL B 1 896 ? 133.92700 160.02800 163.29200 1.000 28.67000 1185 VAL B O 1
ATOM 11274 N N . LYS B 1 897 ? 132.52400 161.78000 163.06200 1.000 45.19000 1186 LYS B N 1
ATOM 11275 C CA . LYS B 1 897 ? 132.58100 162.19900 164.46400 1.000 41.37000 1186 LYS B CA 1
ATOM 11276 C C . LYS B 1 897 ? 134.01400 162.50200 164.89200 1.000 43.75000 1186 LYS B C 1
ATOM 11277 O O . LYS B 1 897 ? 134.44200 162.15400 165.99400 1.000 47.18000 1186 LYS B O 1
ATOM 11283 N N . MET B 1 898 ? 134.76200 163.15700 164.00600 1.000 36.37000 1187 MET B N 1
ATOM 11284 C CA . MET B 1 898 ? 136.12600 163.58000 164.28000 1.000 31.81000 1187 MET B CA 1
ATOM 11285 C C . MET B 1 898 ? 136.25000 165.09100 164.39800 1.000 31.38000 1187 MET B C 1
ATOM 11286 O O . MET B 1 898 ? 137.37000 165.60700 164.45800 1.000 47.33000 1187 MET B O 1
ATOM 11291 N N . ASP B 1 899 ? 135.13500 165.81100 164.43300 1.000 28.45000 1188 ASP B N 1
ATOM 11292 C CA . ASP B 1 899 ? 135.16500 167.26500 164.52000 1.000 39.58000 1188 ASP B CA 1
ATOM 11293 C C . ASP B 1 899 ? 135.43300 167.69400 165.96300 1.000 41.01000 1188 ASP B C 1
ATOM 11294 O O . ASP B 1 899 ? 135.72300 166.87600 166.83900 1.000 36.58000 1188 ASP B O 1
ATOM 11299 N N . LYS B 1 900 ? 135.34500 169.00200 166.22000 1.000 40.99000 1189 LYS B N 1
ATOM 11300 C CA . LYS B 1 900 ? 135.65700 169.53300 167.54300 1.000 28.82000 1189 LYS B CA 1
ATOM 11301 C C . LYS B 1 900 ? 134.64400 169.07600 168.58500 1.000 39.80000 1189 LYS B C 1
ATOM 11302 O O . LYS B 1 900 ? 135.02000 168.57800 169.65300 1.000 45.50000 1189 LYS B O 1
ATOM 11308 N N . CYS B 1 901 ? 133.35100 169.25200 168.30000 1.000 43.83000 1190 CYS B N 1
ATOM 11309 C CA . CYS B 1 901 ? 132.32800 168.89800 169.27900 1.000 40.78000 1190 CYS B CA 1
ATOM 11310 C C . CYS B 1 901 ? 132.30900 167.39800 169.54200 1.000 37.73000 1190 CYS B C 1
ATOM 11311 O O . CYS B 1 901 ? 132.18100 166.96200 170.69500 1.000 43.32000 1190 CYS B O 1
ATOM 11314 N N . SER B 1 902 ? 132.44400 166.59000 168.49000 1.000 26.59000 1191 SER B N 1
ATOM 11315 C CA . SER B 1 902 ? 132.53700 165.15300 168.70100 1.000 30.42000 1191 SER B CA 1
ATOM 11316 C C . SER B 1 902 ? 133.77700 164.80700 169.51100 1.000 45.91000 1191 SER B C 1
ATOM 11317 O O . SER B 1 902 ? 133.74600 163.89200 170.33900 1.000 51.48000 1191 SER B O 1
ATOM 11320 N N . LEU B 1 903 ? 134.87400 165.53700 169.29900 1.000 47.71000 1192 LEU B N 1
ATOM 11321 C CA . LEU B 1 903 ? 136.08800 165.28200 170.06900 1.000 42.88000 1192 LEU B CA 1
ATOM 11322 C C . LEU B 1 903 ? 135.88000 165.57300 171.54900 1.000 32.84000 1192 LEU B C 1
ATOM 11323 O O . LEU B 1 903 ? 136.28900 164.78500 172.40900 1.000 38.99000 1192 LEU B O 1
ATOM 11328 N N . VAL B 1 904 ? 135.25400 166.70800 171.87000 1.000 31.04000 1193 VAL B N 1
ATOM 11329 C CA . VAL B 1 904 ? 135.03700 167.02900 173.27700 1.000 36.86000 1193 VAL B CA 1
ATOM 11330 C C . VAL B 1 904 ? 134.10100 166.00600 173.90600 1.000 34.56000 1193 VAL B C 1
ATOM 11331 O O . VAL B 1 904 ? 134.32800 165.55100 175.03500 1.000 44.86000 1193 VAL B O 1
ATOM 11335 N N . ASN B 1 905 ? 133.07800 165.57700 173.16400 1.000 37.92000 1194 ASN B N 1
ATOM 11336 C CA . ASN B 1 905 ? 132.16200 164.56700 173.68400 1.000 39.46000 1194 ASN B CA 1
ATOM 11337 C C . ASN B 1 905 ? 132.87900 163.24400 173.94400 1.000 38.80000 1194 ASN B C 1
ATOM 11338 O O . ASN B 1 905 ? 132.70900 162.63000 175.00500 1.000 42.48000 1194 ASN B O 1
ATOM 11343 N N . ARG B 1 906 ? 133.70200 162.79800 172.99200 1.000 32.21000 1195 ARG B N 1
ATOM 11344 C CA . ARG B 1 906 ? 134.38600 161.51700 173.13300 1.000 36.91000 1195 ARG B CA 1
ATOM 11345 C C . ARG B 1 906 ? 135.40300 161.54500 174.26600 1.000 42.90000 1195 ARG B C 1
ATOM 11346 O O . ARG B 1 906 ? 135.50100 160.58700 175.04300 1.000 40.59000 1195 ARG B O 1
ATOM 11354 N N . ILE B 1 907 ? 136.17400 162.63000 174.37600 1.000 48.50000 1196 ILE B N 1
ATOM 11355 C CA . ILE B 1 907 ? 137.16300 162.71100 175.44500 1.000 41.89000 1196 ILE B CA 1
ATOM 11356 C C . ILE B 1 907 ? 136.47600 162.78400 176.80100 1.000 41.30000 1196 ILE B C 1
ATOM 11357 O O . ILE B 1 907 ? 136.91800 162.14700 177.76300 1.000 44.34000 1196 ILE B O 1
ATOM 11362 N N . LYS B 1 908 ? 135.38600 163.55100 176.90700 1.000 40.95000 1197 LYS B N 1
ATOM 11363 C CA . LYS B 1 908 ? 134.65600 163.59500 178.16800 1.000 39.37000 1197 LYS B CA 1
ATOM 11364 C C . LYS B 1 908 ? 134.12300 162.22000 178.54300 1.000 41.23000 1197 LYS B C 1
ATOM 11365 O O . LYS B 1 908 ? 134.24000 161.79600 179.70000 1.000 48.73000 1197 LYS B O 1
ATOM 11371 N N . ASN B 1 909 ? 133.54900 161.50100 177.57600 1.000 32.10000 1198 ASN B N 1
ATOM 11372 C CA . ASN B 1 909 ? 133.02500 160.17200 177.86900 1.000 41.14000 1198 ASN B CA 1
ATOM 11373 C C . ASN B 1 909 ? 134.13200 159.23000 178.32000 1.000 42.79000 1198 ASN B C 1
ATOM 11374 O O . ASN B 1 909 ? 133.96000 158.47400 179.28500 1.000 41.86000 1198 ASN B O 1
ATOM 11379 N N . TYR B 1 910 ? 135.28300 159.26900 177.64300 1.000 50.62000 1199 TYR B N 1
ATOM 11380 C CA . TYR B 1 910 ? 136.37600 158.37200 178.00700 1.000 48.48000 1199 TYR B CA 1
ATOM 11381 C C . TYR B 1 910 ? 136.94000 158.70600 179.38200 1.000 39.44000 1199 TYR B C 1
ATOM 11382 O O . TYR B 1 910 ? 137.24600 157.80200 180.16700 1.000 42.67000 1199 TYR B O 1
ATOM 11391 N N . LEU B 1 911 ? 137.09200 159.99300 179.69300 1.000 46.68000 1200 LEU B N 1
ATOM 11392 C CA . LEU B 1 911 ? 137.57500 160.37800 181.01400 1.000 49.12000 1200 LEU B CA 1
ATOM 11393 C C . LEU B 1 911 ? 136.60200 159.95100 182.10300 1.000 48.53000 1200 LEU B C 1
ATOM 11394 O O . LEU B 1 911 ? 137.01600 159.45800 183.15800 1.000 55.36000 1200 LEU B O 1
ATOM 11399 N N . LYS B 1 912 ? 135.30600 160.13700 181.87100 1.000 50.77000 1201 LYS B N 1
ATOM 11400 C CA . LYS B 1 912 ? 134.30300 159.87800 182.89200 1.000 51.21000 1201 LYS B CA 1
ATOM 11401 C C . LYS B 1 912 ? 133.84200 158.42800 182.92500 1.000 49.10000 1201 LYS B C 1
ATOM 11402 O O . LYS B 1 912 ? 133.00600 158.08100 183.76500 1.000 54.09000 1201 LYS B O 1
ATOM 11408 N N . ASN B 1 913 ? 134.35600 157.57700 182.04000 1.000 46.07000 1202 ASN B N 1
ATOM 11409 C CA . ASN B 1 913 ? 134.03700 156.15500 182.07800 1.000 45.70000 1202 ASN B CA 1
ATOM 11410 C C . ASN B 1 913 ? 135.13400 155.31000 182.70800 1.000 53.05000 1202 ASN B C 1
ATOM 11411 O O . ASN B 1 913 ? 134.84300 154.22700 183.22600 1.000 55.10000 1202 ASN B O 1
ATOM 11416 N N . ASN B 1 914 ? 136.38400 155.77200 182.67600 1.000 61.62000 1203 ASN B N 1
ATOM 11417 C CA . ASN B 1 914 ? 137.52000 155.04900 183.24900 1.000 57.38000 1203 ASN B CA 1
ATOM 11418 C C . ASN B 1 914 ? 138.26500 155.97900 184.19600 1.000 54.99000 1203 ASN B C 1
ATOM 11419 O O . ASN B 1 914 ? 139.29200 156.56600 183.83000 1.000 55.59000 1203 ASN B O 1
ATOM 11424 N N . PRO B 1 915 ? 137.77100 156.14000 185.43200 1.000 55.70000 1204 PRO B N 1
ATOM 11425 C CA . PRO B 1 915 ? 138.40800 157.00300 186.42800 1.000 55.62000 1204 PRO B CA 1
ATOM 11426 C C . PRO B 1 915 ? 139.49200 156.28300 187.22000 1.000 59.81000 1204 PRO B C 1
ATOM 11427 O O . PRO B 1 915 ? 139.66400 155.07800 187.03900 1.000 62.14000 1204 PRO B O 1
#

Organism: Plasmodium falciparum (isolate 3D7) (NCBI:txid36329)

Sequence (1394 aa):
DIGKYFKQINTFINIDEYKTIYGDEIYKEIYELYVERNIPEYYERKYFSEDIKKSVLFDIDKYNDVEFEKAIKEEFINNGVYINNIDNTYYKKENILIMKKILHYFPLLKLINNPSDLKKLKKQYLPLLAHELKIFLFFIVNITGGHFSSVLSSLEIQLLLLYIFNQPYDNVIYDIGHQAYVHKILTGRKLLFLSLRNKKGISGFLNIFESIYDKFGAGHSSTSLSAIQGYYEAEWQVKNKEVDKVHIAIIGDGGLTGGMALEALNYISFLNSKILIIYNDNGQVSLPTNAVSISGNRPIGSISDHLHNNIFENLNYDYIGVVNGNNTEELFKVLNNIKENKLKRATVLHVRTKKSNKYEDMFSKETFTDIYTNEMLKYLKKDRNIIFLSPAMLGGSGLVKISERYPNNVYDVGIAEQHSVTFAAAMAMNKKLKIQLCIYSTFLQRAYDQIIHDLNLQNIPLKVIIGRSGLVGEDGATHQGIYDLSYLGTLNNAYIISPSNQVDLKRALRFAYLDKDHSVYIRIPRMNILSDKYMKMDDDNFIKSFIGKSRIIKMTKKKKVCIFNMGSMLFNVINAIKEIEKEQYISHNYSFSIVDMIFLNPLDKNMIDHVIKQNKHQYLITYEDNTIGGFSTHFNNYLIENNYITKHNLYVHNIYLSNEPIEHASFKDQQEVVKMDKCSLVNRIKNYLKNNPDIGKYFKQINTFINIDEYKTIYGDEIYKEIYELYVERNIPEYYERKYFSEDIKKSVLFDIDKYNDVEFEKAIKEEFINNGVYINNIDNTYYKKENILIMKKILHYFPLLKLINNPSDLKKLKKQYLPLLAHELKIFLFFIVNITGGHFSSVLSSLEIQLLLLYIFNQPYDNVIYDIGHQAYVHKILTGRKLLFLSLRNKKGISGFLNIFESIYDKFGAGHSSTSLSAIQGYYEAEWQVKNKEVDKVHIAIIGDGGLTGGMALEALNYISFLNSKILIIYNDNGQVSLPTNAVSISGNRPIGSISDHLHYFVNNIFENLNYDYIGVVNGNNTEELFKVLNNIKENKLKRATVLHVRTKKSNKYEDMFSKETFTDIYTNEMLKYLKKDRNIIFLSPAMLGGSGLVKISERYPNNVYDVGIAEQHSVTFAAAMAMNKKLKIQLCIYSTFLQRAYDQIIHDLNLQNIPLKVIIGRSGLVGEDGATHQGIYDLSYLGTLNNAYIISPSNQVDLKRALRFAYLDKDHSVYIRIPRMNILSDKYMKGYLNIMDDDNFIKSFIGKSRIIKMTKKKKVCIFNMGSMLFNVINAIKEIEKEQYISHNYSFSIVDMIFLNPLDKNMIDHVIKQNKHQYLITYEDNTIGGFSTHFNNYLIENNYITKHNLYVHNIYLSNEPIEHASFKDQQEVVKMDKCSLVNRIKNYLKNNP